Protein 3K6C (pdb70)

InterPro domains:
  IPR009078 Ferritin-like superfamily [SSF47240] (5-93)
  IPR030907 Encapsulin-associated ferritin-like [TIGR04535] (6-94)
  IPR054581 Encapsulated ferritin-like [PF22277] (6-89)

CATH classification: 6.10.140.1960

Structure (mmCIF, N/CA/C/O backbone):
data_3K6C
#
_entry.id   3K6C
#
_cell.length_a   48.417
_cell.length_b   134.551
_cell.length_c   78.458
_cell.angle_alpha   90.00
_cell.angle_beta   96.24
_cell.angle_gamma   90.00
#
_symmetry.space_group_name_H-M   'P 1 21 1'
#
loop_
_entity.id
_entity.type
_entity.pdbx_description
1 polymer 'Uncharacterized protein NE0167'
2 water water
#
loop_
_atom_site.group_PDB
_atom_site.id
_atom_site.type_symbol
_atom_site.label_atom_id
_atom_site.label_alt_id
_atom_site.label_comp_id
_atom_site.label_asym_id
_atom_site.label_entity_id
_atom_site.label_seq_id
_atom_site.pdbx_PDB_ins_code
_atom_site.Cartn_x
_atom_site.Cartn_y
_atom_site.Cartn_z
_atom_site.occupancy
_atom_site.B_iso_or_equiv
_atom_site.auth_seq_id
_atom_site.auth_comp_id
_atom_site.auth_asym_id
_atom_site.auth_atom_id
_atom_site.pdbx_PDB_model_num
ATOM 1 N N . ASP A 1 4 ? 16.417 70.685 25.530 1.00 13.74 4 ASP A N 1
ATOM 2 C CA . ASP A 1 4 ? 15.806 71.076 26.862 1.00 12.68 4 ASP A CA 1
ATOM 3 C C . ASP A 1 4 ? 15.968 70.011 27.971 1.00 11.86 4 ASP A C 1
ATOM 4 O O . ASP A 1 4 ? 15.577 70.239 29.134 1.00 11.96 4 ASP A O 1
ATOM 9 N N . GLY A 1 5 ? 16.525 68.848 27.611 1.00 9.89 5 GLY A N 1
ATOM 10 C CA . GLY A 1 5 ? 16.604 67.708 28.515 1.00 8.33 5 GLY A CA 1
ATOM 11 C C . GLY A 1 5 ? 15.320 66.879 28.597 1.00 7.70 5 GLY A C 1
ATOM 12 O O . GLY A 1 5 ? 15.301 65.809 29.231 1.00 6.78 5 GLY A O 1
ATOM 13 N N . TYR A 1 6 ? 14.241 67.346 27.959 1.00 6.77 6 TYR A N 1
ATOM 14 C CA . TYR A 1 6 ? 13.002 66.565 27.957 1.00 6.58 6 TYR A CA 1
ATOM 15 C C . TYR A 1 6 ? 13.097 65.500 26.885 1.00 6.06 6 TYR A C 1
ATOM 16 O O . TYR A 1 6 ? 13.043 65.807 25.678 1.00 6.30 6 TYR A O 1
ATOM 25 N N . PHE A 1 7 ? 13.288 64.257 27.294 1.00 4.83 7 PHE A N 1
ATOM 26 C CA . PHE A 1 7 ? 13.412 63.200 26.289 1.00 5.56 7 PHE A CA 1
ATOM 27 C C . PHE A 1 7 ? 12.088 62.549 25.898 1.00 5.43 7 PHE A C 1
ATOM 28 O O . PHE A 1 7 ? 12.012 61.875 24.868 1.00 5.71 7 PHE A O 1
ATOM 36 N N . GLU A 1 8 ? 11.072 62.699 26.753 1.00 5.00 8 GLU A N 1
ATOM 37 C CA . GLU A 1 8 ? 9.714 62.237 26.433 1.00 4.27 8 GLU A CA 1
ATOM 38 C C . GLU A 1 8 ? 8.819 63.500 26.304 1.00 3.86 8 GLU A C 1
ATOM 39 O O . GLU A 1 8 ? 9.068 64.499 26.996 1.00 2.60 8 GLU A O 1
ATOM 45 N N . PRO A 1 9 ? 7.763 63.445 25.460 1.00 3.45 9 PRO A N 1
ATOM 46 C CA . PRO A 1 9 ? 6.993 64.683 25.319 1.00 3.08 9 PRO A CA 1
ATOM 47 C C . PRO A 1 9 ? 6.423 65.075 26.691 1.00 3.31 9 PRO A C 1
ATOM 48 O O . PRO A 1 9 ? 6.027 64.194 27.461 1.00 4.04 9 PRO A O 1
ATOM 52 N N . THR A 1 10 ? 6.433 66.375 27.003 1.00 2.92 10 THR A N 1
ATOM 53 C CA . THR A 1 10 ? 6.046 66.884 28.340 1.00 2.79 10 THR A CA 1
ATOM 54 C C . THR A 1 10 ? 4.627 66.495 28.734 1.00 3.27 10 THR A C 1
ATOM 55 O O . THR A 1 10 ? 4.384 66.155 29.912 1.00 3.49 10 THR A O 1
ATOM 59 N N . GLN A 1 11 ? 3.724 66.522 27.753 1.00 2.14 11 GLN A N 1
ATOM 60 C CA . GLN A 1 11 ? 2.318 66.240 27.960 1.00 2.77 11 GLN A CA 1
ATOM 61 C C . GLN A 1 11 ? 2.070 64.783 28.386 1.00 3.20 11 GLN A C 1
ATOM 62 O O . GLN A 1 11 ? 0.953 64.471 28.810 1.00 3.67 11 GLN A O 1
ATOM 68 N N . GLU A 1 12 ? 3.108 63.926 28.306 1.00 2.00 12 GLU A N 1
ATOM 69 C CA . GLU A 1 12 ? 3.054 62.533 28.780 1.00 2.05 12 GLU A CA 1
ATOM 70 C C . GLU A 1 12 ? 3.711 62.326 30.137 1.00 2.00 12 GLU A C 1
ATOM 71 O O . GLU A 1 12 ? 3.838 61.178 30.589 1.00 2.00 12 GLU A O 1
ATOM 77 N N . LEU A 1 13 ? 4.171 63.402 30.776 1.00 2.00 13 LEU A N 1
ATOM 78 C CA . LEU A 1 13 ? 4.839 63.277 32.082 1.00 2.00 13 LEU A CA 1
ATOM 79 C C . LEU A 1 13 ? 4.045 64.096 33.085 1.00 2.00 13 LEU A C 1
ATOM 80 O O . LEU A 1 13 ? 3.634 65.202 32.747 1.00 2.00 13 LEU A O 1
ATOM 85 N N . SER A 1 14 ? 3.912 63.571 34.321 1.00 2.00 14 SER A N 1
ATOM 86 C CA . SER A 1 14 ? 3.190 64.183 35.423 1.00 2.00 14 SER A CA 1
ATOM 87 C C . SER A 1 14 ? 3.907 65.420 35.952 1.00 2.00 14 SER A C 1
ATOM 88 O O . SER A 1 14 ? 5.102 65.631 35.696 1.00 2.00 14 SER A O 1
ATOM 91 N N . ASP A 1 15 ? 3.178 66.224 36.706 1.00 2.00 15 ASP A N 1
ATOM 92 C CA . ASP A 1 15 ? 3.746 67.333 37.516 1.00 2.00 15 ASP A CA 1
ATOM 93 C C . ASP A 1 15 ? 4.952 66.980 38.404 1.00 2.00 15 ASP A C 1
ATOM 94 O O . ASP A 1 15 ? 5.953 67.689 38.432 1.00 2.00 15 ASP A O 1
ATOM 99 N N . GLU A 1 16 ? 4.876 65.860 39.090 1.00 2.00 16 GLU A N 1
ATOM 100 C CA . GLU A 1 16 ? 5.946 65.443 39.999 1.00 2.00 16 GLU A CA 1
ATOM 101 C C . GLU A 1 16 ? 7.228 64.946 39.268 1.00 2.00 16 GLU A C 1
ATOM 102 O O . GLU A 1 16 ? 8.337 65.210 39.739 1.00 2.00 16 GLU A O 1
ATOM 108 N N . THR A 1 17 ? 7.061 64.219 38.158 1.00 2.00 17 THR A N 1
ATOM 109 C CA . THR A 1 17 ? 8.154 63.944 37.253 1.00 2.00 17 THR A CA 1
ATOM 110 C C . THR A 1 17 ? 8.733 65.230 36.671 1.00 2.00 17 THR A C 1
ATOM 111 O O . THR A 1 17 ? 9.939 65.403 36.636 1.00 2.00 17 THR A O 1
ATOM 115 N N . ARG A 1 18 ? 7.882 66.133 36.221 1.00 2.00 18 ARG A N 1
ATOM 116 C CA . ARG A 1 18 ? 8.399 67.388 35.677 1.00 2.00 18 ARG A CA 1
ATOM 117 C C . ARG A 1 18 ? 9.168 68.253 36.712 1.00 2.00 18 ARG A C 1
ATOM 118 O O . ARG A 1 18 ? 10.197 68.800 36.405 1.00 2.00 18 ARG A O 1
ATOM 126 N N . ASP A 1 19 ? 8.674 68.351 37.931 1.00 2.00 19 ASP A N 1
ATOM 127 C CA . ASP A 1 19 ? 9.419 69.032 38.990 1.00 2.00 19 ASP A CA 1
ATOM 128 C C . ASP A 1 19 ? 10.759 68.346 39.310 1.00 2.00 19 ASP A C 1
ATOM 129 O O . ASP A 1 19 ? 11.758 69.024 39.452 1.00 2.00 19 ASP A O 1
ATOM 142 N N . HIS A 1 21 ? 12.462 66.682 37.235 1.00 2.00 21 HIS A N 1
ATOM 143 C CA . HIS A 1 21 ? 13.300 67.098 36.105 1.00 2.00 21 HIS A CA 1
ATOM 144 C C . HIS A 1 21 ? 13.869 68.539 36.254 1.00 2.00 21 HIS A C 1
ATOM 145 O O . HIS A 1 21 ? 15.049 68.753 36.043 1.00 2.00 21 HIS A O 1
ATOM 152 N N . ARG A 1 22 ? 13.026 69.503 36.646 1.00 2.00 22 ARG A N 1
ATOM 153 C CA . ARG A 1 22 ? 13.465 70.872 36.875 1.00 2.00 22 ARG A CA 1
ATOM 154 C C . ARG A 1 22 ? 14.630 70.959 37.858 1.00 2.00 22 ARG A C 1
ATOM 155 O O . ARG A 1 22 ? 15.560 71.742 37.661 1.00 2.00 22 ARG A O 1
ATOM 163 N N . ALA A 1 23 ? 14.553 70.110 38.880 1.00 2.00 23 ALA A N 1
ATOM 164 C CA . ALA A 1 23 ? 15.515 69.997 39.945 1.00 2.00 23 ALA A CA 1
ATOM 165 C C . ALA A 1 23 ? 16.834 69.360 39.492 1.00 2.00 23 ALA A C 1
ATOM 166 O O . ALA A 1 23 ? 17.881 69.922 39.728 1.00 2.00 23 ALA A O 1
ATOM 168 N N . ILE A 1 24 ? 16.757 68.166 38.909 1.00 2.00 24 ILE A N 1
ATOM 169 C CA . ILE A 1 24 ? 17.941 67.472 38.371 1.00 2.00 24 ILE A CA 1
ATOM 170 C C . ILE A 1 24 ? 18.728 68.373 37.416 1.00 2.00 24 ILE A C 1
ATOM 171 O O . ILE A 1 24 ? 19.923 68.575 37.620 1.00 2.00 24 ILE A O 1
ATOM 176 N N . ILE A 1 25 ? 18.047 68.928 36.407 1.00 2.00 25 ILE A N 1
ATOM 177 C CA . ILE A 1 25 ? 18.730 69.693 35.349 1.00 2.00 25 ILE A CA 1
ATOM 178 C C . ILE A 1 25 ? 19.316 70.958 35.941 1.00 2.00 25 ILE A C 1
ATOM 179 O O . ILE A 1 25 ? 20.452 71.311 35.639 1.00 2.00 25 ILE A O 1
ATOM 184 N N . SER A 1 26 ? 18.575 71.591 36.857 1.00 2.00 26 SER A N 1
ATOM 185 C CA . SER A 1 26 ? 19.115 72.743 37.582 1.00 2.00 26 SER A CA 1
ATOM 186 C C . SER A 1 26 ? 20.379 72.372 38.355 1.00 2.00 26 SER A C 1
ATOM 187 O O . SER A 1 26 ? 21.321 73.135 38.387 1.00 2.00 26 SER A O 1
ATOM 190 N N . LEU A 1 27 ? 20.395 71.186 38.945 1.00 2.00 27 LEU A N 1
ATOM 191 C CA . LEU A 1 27 ? 21.542 70.725 39.702 1.00 2.00 27 LEU A CA 1
ATOM 192 C C . LEU A 1 27 ? 22.709 70.475 38.761 1.00 2.00 27 LEU A C 1
ATOM 193 O O . LEU A 1 27 ? 23.815 70.879 39.031 1.00 2.00 27 LEU A O 1
ATOM 198 N N . ARG A 1 28 ? 22.410 69.848 37.622 1.00 2.00 28 ARG A N 1
ATOM 199 C CA . ARG A 1 28 ? 23.383 69.569 36.594 1.00 2.00 28 ARG A CA 1
ATOM 200 C C . ARG A 1 28 ? 24.038 70.852 36.056 1.00 2.00 28 ARG A C 1
ATOM 201 O O . ARG A 1 28 ? 25.254 70.936 35.879 1.00 2.00 28 ARG A O 1
ATOM 209 N N . GLU A 1 29 ? 23.223 71.862 35.816 1.00 2.00 29 GLU A N 1
ATOM 210 C CA . GLU A 1 29 ? 23.740 73.130 35.336 1.00 2.00 29 GLU A CA 1
ATOM 211 C C . GLU A 1 29 ? 24.595 73.823 36.411 1.00 2.00 29 GLU A C 1
ATOM 212 O O . GLU A 1 29 ? 25.588 74.478 36.064 1.00 2.00 29 GLU A O 1
ATOM 218 N N . GLU A 1 30 ? 24.188 73.713 37.687 1.00 2.00 30 GLU A N 1
ATOM 219 C CA . GLU A 1 30 ? 24.988 74.262 38.782 1.00 2.00 30 GLU A CA 1
ATOM 220 C C . GLU A 1 30 ? 26.369 73.587 38.894 1.00 2.00 30 GLU A C 1
ATOM 221 O O . GLU A 1 30 ? 27.364 74.267 39.013 1.00 2.00 30 GLU A O 1
ATOM 227 N N . LEU A 1 31 ? 26.401 72.253 38.851 1.00 2.00 31 LEU A N 1
ATOM 228 C CA . LEU A 1 31 ? 27.655 71.521 38.906 1.00 2.00 31 LEU A CA 1
ATOM 229 C C . LEU A 1 31 ? 28.521 71.889 37.710 1.00 2.00 31 LEU A C 1
ATOM 230 O O . LEU A 1 31 ? 29.751 71.961 37.817 1.00 2.00 31 LEU A O 1
ATOM 235 N N . GLU A 1 32 ? 27.886 72.116 36.564 1.00 2.00 32 GLU A N 1
ATOM 236 C CA . GLU A 1 32 ? 28.645 72.472 35.357 1.00 2.00 32 GLU A CA 1
ATOM 237 C C . GLU A 1 32 ? 29.333 73.817 35.585 1.00 2.00 32 GLU A C 1
ATOM 238 O O . GLU A 1 32 ? 30.513 73.987 35.263 1.00 2.00 32 GLU A O 1
ATOM 244 N N . ALA A 1 33 ? 28.582 74.758 36.118 1.00 2.00 33 ALA A N 1
ATOM 245 C CA . ALA A 1 33 ? 29.088 76.090 36.538 1.00 2.00 33 ALA A CA 1
ATOM 246 C C . ALA A 1 33 ? 30.293 75.979 37.462 1.00 2.00 33 ALA A C 1
ATOM 247 O O . ALA A 1 33 ? 31.259 76.671 37.279 1.00 2.00 33 ALA A O 1
ATOM 249 N N . VAL A 1 34 ? 30.223 75.092 38.450 1.00 2.00 34 VAL A N 1
ATOM 250 C CA . VAL A 1 34 ? 31.333 74.866 39.356 1.00 2.00 34 VAL A CA 1
ATOM 251 C C . VAL A 1 34 ? 32.574 74.383 38.619 1.00 2.00 34 VAL A C 1
ATOM 252 O O . VAL A 1 34 ? 33.664 74.950 38.766 1.00 2.00 34 VAL A O 1
ATOM 256 N N . ASP A 1 35 ? 32.383 73.359 37.793 1.00 2.00 35 ASP A N 1
ATOM 257 C CA . ASP A 1 35 ? 33.445 72.832 36.962 1.00 2.00 35 ASP A CA 1
ATOM 258 C C . ASP A 1 35 ? 34.067 73.921 36.040 1.00 2.00 35 ASP A C 1
ATOM 259 O O . ASP A 1 35 ? 35.298 74.050 35.931 1.00 2.00 35 ASP A O 1
ATOM 264 N N . LEU A 1 36 ? 33.215 74.666 35.351 1.00 2.00 36 LEU A N 1
ATOM 265 C CA . LEU A 1 36 ? 33.716 75.576 34.331 1.00 2.00 36 LEU A CA 1
ATOM 266 C C . LEU A 1 36 ? 34.429 76.738 35.036 1.00 2.00 36 LEU A C 1
ATOM 267 O O . LEU A 1 36 ? 35.436 77.232 34.556 1.00 2.00 36 LEU A O 1
ATOM 272 N N . TYR A 1 37 ? 33.890 77.137 36.190 1.00 2.00 37 TYR A N 1
ATOM 273 C CA . TYR A 1 37 ? 34.458 78.218 36.986 1.00 2.00 37 TYR A CA 1
ATOM 274 C C . TYR A 1 37 ? 35.806 77.794 37.523 1.00 2.00 37 TYR A C 1
ATOM 275 O O . TYR A 1 37 ? 36.756 78.530 37.429 1.00 2.00 37 TYR A O 1
ATOM 284 N N . ASN A 1 38 ? 35.884 76.574 38.032 1.00 2.00 38 ASN A N 1
ATOM 285 C CA . ASN A 1 38 ? 37.147 76.010 38.461 1.00 2.00 38 ASN A CA 1
ATOM 286 C C . ASN A 1 38 ? 38.190 76.009 37.337 1.00 2.00 38 ASN A C 1
ATOM 287 O O . ASN A 1 38 ? 39.345 76.362 37.554 1.00 2.00 38 ASN A O 1
ATOM 292 N N . GLN A 1 39 ? 37.778 75.648 36.123 1.00 2.00 39 GLN A N 1
ATOM 293 C CA . GLN A 1 39 ? 38.745 75.575 35.010 1.00 2.00 39 GLN A CA 1
ATOM 294 C C . GLN A 1 39 ? 39.235 76.978 34.703 1.00 2.00 39 GLN A C 1
ATOM 295 O O . GLN A 1 39 ? 40.447 77.211 34.557 1.00 2.00 39 GLN A O 1
ATOM 301 N N . ARG A 1 40 ? 38.281 77.903 34.634 1.00 2.00 40 ARG A N 1
ATOM 302 C CA . ARG A 1 40 ? 38.616 79.298 34.369 1.00 2.00 40 ARG A CA 1
ATOM 303 C C . ARG A 1 40 ? 39.493 79.935 35.463 1.00 2.00 40 ARG A C 1
ATOM 304 O O . ARG A 1 40 ? 40.330 80.759 35.159 1.00 2.00 40 ARG A O 1
ATOM 312 N N . VAL A 1 41 ? 39.320 79.505 36.713 1.00 2.00 41 VAL A N 1
ATOM 313 C CA . VAL A 1 41 ? 40.078 80.060 37.834 1.00 2.00 41 VAL A CA 1
ATOM 314 C C . VAL A 1 41 ? 41.540 79.637 37.646 1.00 2.00 41 VAL A C 1
ATOM 315 O O . VAL A 1 41 ? 42.480 80.440 37.726 1.00 2.00 41 VAL A O 1
ATOM 319 N N . ASN A 1 42 ? 41.698 78.360 37.355 1.00 2.00 42 ASN A N 1
ATOM 320 C CA . ASN A 1 42 ? 42.994 77.764 37.113 1.00 2.00 42 ASN A CA 1
ATOM 321 C C . ASN A 1 42 ? 43.714 78.413 35.938 1.00 2.00 42 ASN A C 1
ATOM 322 O O . ASN A 1 42 ? 44.957 78.524 35.928 1.00 2.00 42 ASN A O 1
ATOM 327 N N . ALA A 1 43 ? 42.955 78.750 34.896 1.00 2.00 43 ALA A N 1
ATOM 328 C CA . ALA A 1 43 ? 43.558 79.279 33.669 1.00 2.00 43 ALA A CA 1
ATOM 329 C C . ALA A 1 43 ? 43.641 80.819 33.660 1.00 2.00 43 ALA A C 1
ATOM 330 O O . ALA A 1 43 ? 44.278 81.396 32.791 1.00 2.18 43 ALA A O 1
ATOM 332 N N . CYS A 1 44 ? 43.039 81.471 34.647 1.00 3.05 44 CYS A N 1
ATOM 333 C CA . CYS A 1 44 ? 42.850 82.936 34.630 1.00 4.45 44 CYS A CA 1
ATOM 334 C C . CYS A 1 44 ? 44.155 83.638 34.940 1.00 5.61 44 CYS A C 1
ATOM 335 O O . CYS A 1 44 ? 44.979 83.066 35.662 1.00 6.09 44 CYS A O 1
ATOM 338 N N . LYS A 1 45 ? 44.324 84.871 34.432 1.00 5.82 45 LYS A N 1
ATOM 339 C CA . LYS A 1 45 ? 45.535 85.664 34.662 1.00 6.05 45 LYS A CA 1
ATOM 340 C C . LYS A 1 45 ? 45.227 86.917 35.507 1.00 6.38 45 LYS A C 1
ATOM 341 O O . LYS A 1 45 ? 45.864 87.137 36.544 1.00 5.93 45 LYS A O 1
ATOM 347 N N . ASP A 1 46 ? 44.241 87.707 35.091 1.00 6.44 46 ASP A N 1
ATOM 348 C CA . ASP A 1 46 ? 43.775 88.831 35.910 1.00 6.71 46 ASP A CA 1
ATOM 349 C C . ASP A 1 46 ? 43.292 88.365 37.297 1.00 6.64 46 ASP A C 1
ATOM 350 O O . ASP A 1 46 ? 42.407 87.496 37.405 1.00 7.62 46 ASP A O 1
ATOM 355 N N . LYS A 1 47 ? 43.878 88.956 38.334 1.00 6.43 47 LYS A N 1
ATOM 356 C CA . LYS A 1 47 ? 43.678 88.574 39.743 1.00 6.41 47 LYS A CA 1
ATOM 357 C C . LYS A 1 47 ? 42.281 88.919 40.278 1.00 5.39 47 LYS A C 1
ATOM 358 O O . LYS A 1 47 ? 41.721 88.190 41.109 1.00 5.27 47 LYS A O 1
ATOM 364 N N . GLU A 1 48 ? 41.720 90.023 39.787 1.00 4.28 48 GLU A N 1
ATOM 365 C CA . GLU A 1 48 ? 40.383 90.480 40.183 1.00 2.76 48 GLU A CA 1
ATOM 366 C C . GLU A 1 48 ? 39.316 89.604 39.543 1.00 2.42 48 GLU A C 1
ATOM 367 O O . GLU A 1 48 ? 38.433 89.079 40.237 1.00 3.29 48 GLU A O 1
ATOM 373 N N . LEU A 1 49 ? 39.390 89.433 38.221 1.00 2.00 49 LEU A N 1
ATOM 374 C CA . LEU A 1 49 ? 38.550 88.486 37.538 1.00 2.00 49 LEU A CA 1
ATOM 375 C C . LEU A 1 49 ? 38.592 87.169 38.299 1.00 2.00 49 LEU A C 1
ATOM 376 O O . LEU A 1 49 ? 37.561 86.579 38.620 1.00 2.00 49 LEU A O 1
ATOM 381 N N . LYS A 1 50 ? 39.798 86.695 38.567 1.00 2.00 50 LYS A N 1
ATOM 382 C CA . LYS A 1 50 ? 39.962 85.395 39.201 1.00 2.00 50 LYS A CA 1
ATOM 383 C C . LYS A 1 50 ? 39.135 85.330 40.477 1.00 2.00 50 LYS A C 1
ATOM 384 O O . LYS A 1 50 ? 38.435 84.350 40.715 1.00 2.00 50 LYS A O 1
ATOM 390 N N . ALA A 1 51 ? 39.224 86.381 41.301 1.00 2.00 51 ALA A N 1
ATOM 391 C CA . ALA A 1 51 ? 38.451 86.456 42.541 1.00 2.00 51 ALA A CA 1
ATOM 392 C C . ALA A 1 51 ? 36.945 86.396 42.295 1.00 2.00 51 ALA A C 1
ATOM 393 O O . ALA A 1 51 ? 36.215 85.741 43.054 1.00 2.00 51 ALA A O 1
ATOM 395 N N . ILE A 1 52 ? 36.469 87.054 41.240 1.00 2.00 52 ILE A N 1
ATOM 396 C CA . ILE A 1 52 ? 35.053 86.926 40.842 1.00 2.00 52 ILE A CA 1
ATOM 397 C C . ILE A 1 52 ? 34.662 85.462 40.496 1.00 2.00 52 ILE A C 1
ATOM 398 O O . ILE A 1 52 ? 33.699 84.908 41.039 1.00 2.00 52 ILE A O 1
ATOM 403 N N . LEU A 1 53 ? 35.430 84.840 39.619 1.00 2.00 53 LEU A N 1
ATOM 404 C CA . LEU A 1 53 ? 35.091 83.500 39.155 1.00 2.00 53 LEU A CA 1
ATOM 405 C C . LEU A 1 53 ? 34.995 82.465 40.285 1.00 2.00 53 LEU A C 1
ATOM 406 O O . LEU A 1 53 ? 34.060 81.655 40.315 1.00 2.00 53 LEU A O 1
ATOM 411 N N . ALA A 1 54 ? 35.945 82.537 41.211 1.00 2.00 54 ALA A N 1
ATOM 412 C CA . ALA A 1 54 ? 35.997 81.729 42.440 1.00 2.00 54 ALA A CA 1
ATOM 413 C C . ALA A 1 54 ? 34.873 82.021 43.434 1.00 2.00 54 ALA A C 1
ATOM 414 O O . ALA A 1 54 ? 34.326 81.084 44.053 1.00 2.00 54 ALA A O 1
ATOM 416 N N . HIS A 1 55 ? 34.560 83.316 43.606 1.00 2.00 55 HIS A N 1
ATOM 417 C CA . HIS A 1 55 ? 33.345 83.743 44.347 1.00 2.00 55 HIS A CA 1
ATOM 418 C C . HIS A 1 55 ? 32.075 83.122 43.754 1.00 2.00 55 HIS A C 1
ATOM 419 O O . HIS A 1 55 ? 31.280 82.547 44.488 1.00 2.00 55 HIS A O 1
ATOM 426 N N . ASN A 1 56 ? 31.887 83.217 42.442 1.00 2.00 56 ASN A N 1
ATOM 427 C CA . ASN A 1 56 ? 30.701 82.646 41.816 1.00 2.00 56 ASN A CA 1
ATOM 428 C C . ASN A 1 56 ? 30.651 81.120 41.932 1.00 2.00 56 ASN A C 1
ATOM 429 O O . ASN A 1 56 ? 29.609 80.564 42.334 1.00 2.00 56 ASN A O 1
ATOM 434 N N . ARG A 1 57 ? 31.769 80.455 41.587 1.00 2.00 57 ARG A N 1
ATOM 435 C CA . ARG A 1 57 ? 31.946 78.991 41.777 1.00 2.00 57 ARG A CA 1
ATOM 436 C C . ARG A 1 57 ? 31.532 78.498 43.165 1.00 2.00 57 ARG A C 1
ATOM 437 O O . ARG A 1 57 ? 30.847 77.483 43.305 1.00 2.00 57 ARG A O 1
ATOM 445 N N . ASP A 1 58 ? 31.935 79.228 44.198 1.00 2.00 58 ASP A N 1
ATOM 446 C CA . ASP A 1 58 ? 31.573 78.823 45.553 1.00 2.00 58 ASP A CA 1
ATOM 447 C C . ASP A 1 58 ? 30.107 79.096 45.878 1.00 2.00 58 ASP A C 1
ATOM 448 O O . ASP A 1 58 ? 29.503 78.352 46.621 1.00 2.00 58 ASP A O 1
ATOM 453 N N . GLU A 1 59 ? 29.503 80.107 45.265 1.00 2.00 59 GLU A N 1
ATOM 454 C CA . GLU A 1 59 ? 28.040 80.277 45.390 1.00 2.00 59 GLU A CA 1
ATOM 455 C C . GLU A 1 59 ? 27.253 79.178 44.676 1.00 2.00 59 GLU A C 1
ATOM 456 O O . GLU A 1 59 ? 26.188 78.788 45.146 1.00 2.00 59 GLU A O 1
ATOM 462 N N . GLU A 1 60 ? 27.754 78.703 43.530 1.00 2.00 60 GLU A N 1
ATOM 463 C CA . GLU A 1 60 ? 26.992 77.718 42.743 1.00 2.00 60 GLU A CA 1
ATOM 464 C C . GLU A 1 60 ? 26.944 76.411 43.555 1.00 2.00 60 GLU A C 1
ATOM 465 O O . GLU A 1 60 ? 25.950 75.698 43.569 1.00 2.00 60 GLU A O 1
ATOM 471 N N . LYS A 1 61 ? 28.017 76.154 44.295 1.00 2.00 61 LYS A N 1
ATOM 472 C CA . LYS A 1 61 ? 28.051 75.084 45.308 1.00 2.00 61 LYS A CA 1
ATOM 473 C C . LYS A 1 61 ? 26.872 75.086 46.251 1.00 2.00 61 LYS A C 1
ATOM 474 O O . LYS A 1 61 ? 26.368 74.021 46.614 1.00 2.00 61 LYS A O 1
ATOM 480 N N . GLU A 1 62 ? 26.424 76.288 46.623 1.00 2.00 62 GLU A N 1
ATOM 481 C CA . GLU A 1 62 ? 25.274 76.487 47.492 1.00 2.00 62 GLU A CA 1
ATOM 482 C C . GLU A 1 62 ? 23.994 76.121 46.771 1.00 2.00 62 GLU A C 1
ATOM 483 O O . GLU A 1 62 ? 23.080 75.533 47.342 1.00 2.68 62 GLU A O 1
ATOM 489 N N . HIS A 1 63 ? 23.896 76.505 45.520 1.00 2.00 63 HIS A N 1
ATOM 490 C CA . HIS A 1 63 ? 22.708 76.189 44.755 1.00 2.00 63 HIS A CA 1
ATOM 491 C C . HIS A 1 63 ? 22.536 74.663 44.585 1.00 2.00 63 HIS A C 1
ATOM 492 O O . HIS A 1 63 ? 21.422 74.116 44.714 1.00 2.00 63 HIS A O 1
ATOM 499 N N . ALA A 1 64 ? 23.651 74.009 44.268 1.00 2.00 64 ALA A N 1
ATOM 500 C CA . ALA A 1 64 ? 23.721 72.560 44.129 1.00 2.00 64 ALA A CA 1
ATOM 501 C C . ALA A 1 64 ? 23.255 71.874 45.414 1.00 2.00 64 ALA A C 1
ATOM 502 O O . ALA A 1 64 ? 22.353 71.029 45.371 1.00 2.00 64 ALA A O 1
ATOM 504 N N . ALA A 1 65 ? 23.855 72.255 46.546 1.00 2.00 65 ALA A N 1
ATOM 505 C CA . ALA A 1 65 ? 23.505 71.676 47.846 1.00 2.00 65 ALA A CA 1
ATOM 506 C C . ALA A 1 65 ? 22.004 71.734 48.087 1.00 2.05 65 ALA A C 1
ATOM 507 O O . ALA A 1 65 ? 21.414 70.753 48.557 1.00 2.88 65 ALA A O 1
ATOM 517 N N . LEU A 1 67 ? 19.463 72.171 45.836 1.00 2.00 67 LEU A N 1
ATOM 518 C CA . LEU A 1 67 ? 18.715 71.351 44.876 1.00 2.00 67 LEU A CA 1
ATOM 519 C C . LEU A 1 67 ? 18.794 69.866 45.223 1.00 2.00 67 LEU A C 1
ATOM 520 O O . LEU A 1 67 ? 17.787 69.167 45.187 1.00 2.00 67 LEU A O 1
ATOM 525 N N . LEU A 1 68 ? 19.996 69.410 45.581 1.00 2.00 68 LEU A N 1
ATOM 526 C CA . LEU A 1 68 ? 20.246 68.035 45.998 1.00 2.00 68 LEU A CA 1
ATOM 527 C C . LEU A 1 68 ? 19.377 67.658 47.181 1.00 2.00 68 LEU A C 1
ATOM 528 O O . LEU A 1 68 ? 18.746 66.582 47.186 1.00 2.00 68 LEU A O 1
ATOM 533 N N . GLU A 1 69 ? 19.311 68.546 48.172 1.00 2.00 69 GLU A N 1
ATOM 534 C CA . GLU A 1 69 ? 18.539 68.254 49.379 1.00 2.00 69 GLU A CA 1
ATOM 535 C C . GLU A 1 69 ? 17.050 68.132 49.065 1.00 2.00 69 GLU A C 1
ATOM 536 O O . GLU A 1 69 ? 16.381 67.268 49.637 1.00 2.00 69 GLU A O 1
ATOM 542 N N . TRP A 1 70 ? 16.538 68.997 48.182 1.00 2.00 70 TRP A N 1
ATOM 543 C CA . TRP A 1 70 ? 15.148 68.887 47.767 1.00 2.00 70 TRP A CA 1
ATOM 544 C C . TRP A 1 70 ? 14.922 67.542 47.048 1.00 2.00 70 TRP A C 1
ATOM 545 O O . TRP A 1 70 ? 13.906 66.874 47.284 1.00 2.00 70 TRP A O 1
ATOM 556 N N . ILE A 1 71 ? 15.846 67.155 46.158 1.00 2.00 71 ILE A N 1
ATOM 557 C CA . ILE A 1 71 ? 15.737 65.846 45.505 1.00 2.00 71 ILE A CA 1
ATOM 558 C C . ILE A 1 71 ? 15.675 64.791 46.613 1.00 2.00 71 ILE A C 1
ATOM 559 O O . ILE A 1 71 ? 14.768 63.941 46.644 1.00 2.79 71 ILE A O 1
ATOM 564 N N . ARG A 1 72 ? 16.604 64.878 47.551 1.00 2.00 72 ARG A N 1
ATOM 565 C CA . ARG A 1 72 ? 16.694 63.890 48.611 1.00 2.00 72 ARG A CA 1
ATOM 566 C C . ARG A 1 72 ? 15.351 63.719 49.347 1.00 2.32 72 ARG A C 1
ATOM 567 O O . ARG A 1 72 ? 14.930 62.588 49.615 1.00 2.87 72 ARG A O 1
ATOM 575 N N . ARG A 1 73 ? 14.683 64.832 49.660 1.00 2.76 73 ARG A N 1
ATOM 576 C CA . ARG A 1 73 ? 13.485 64.777 50.489 1.00 3.58 73 ARG A CA 1
ATOM 577 C C . ARG A 1 73 ? 12.269 64.158 49.821 1.00 3.47 73 ARG A C 1
ATOM 578 O O . ARG A 1 73 ? 11.320 63.805 50.486 1.00 3.78 73 ARG A O 1
ATOM 586 N N . CYS A 1 74 ? 12.288 63.969 48.512 1.00 4.40 74 CYS A N 1
ATOM 587 C CA . CYS A 1 74 ? 11.167 63.241 47.906 1.00 4.44 74 CYS A CA 1
ATOM 588 C C . CYS A 1 74 ? 11.649 62.060 47.062 1.00 4.14 74 CYS A C 1
ATOM 589 O O . CYS A 1 74 ? 10.989 61.659 46.117 1.00 6.30 74 CYS A O 1
ATOM 592 N N . ASP A 1 75 ? 12.820 61.519 47.390 1.00 3.22 75 ASP A N 1
ATOM 593 C CA . ASP A 1 75 ? 13.392 60.421 46.630 1.00 2.00 75 ASP A CA 1
ATOM 594 C C . ASP A 1 75 ? 14.010 59.495 47.629 1.00 2.00 75 ASP A C 1
ATOM 595 O O . ASP A 1 75 ? 15.193 59.633 47.929 1.00 2.00 75 ASP A O 1
ATOM 600 N N . PRO A 1 76 ? 13.211 58.571 48.190 1.00 2.00 76 PRO A N 1
ATOM 601 C CA . PRO A 1 76 ? 13.804 57.742 49.250 1.00 2.00 76 PRO A CA 1
ATOM 602 C C . PRO A 1 76 ? 14.977 56.874 48.775 1.00 2.00 76 PRO A C 1
ATOM 603 O O . PRO A 1 76 ? 15.869 56.593 49.566 1.00 2.00 76 PRO A O 1
ATOM 607 N N . ALA A 1 77 ? 14.978 56.455 47.514 1.00 2.00 77 ALA A N 1
ATOM 608 C CA . ALA A 1 77 ? 16.126 55.709 46.979 1.00 2.00 77 ALA A CA 1
ATOM 609 C C . ALA A 1 77 ? 17.378 56.562 46.911 1.00 2.00 77 ALA A C 1
ATOM 610 O O . ALA A 1 77 ? 18.478 56.063 47.194 1.00 2.00 77 ALA A O 1
ATOM 612 N N . PHE A 1 78 ? 17.235 57.833 46.528 1.00 2.00 78 PHE A N 1
ATOM 613 C CA . PHE A 1 78 ? 18.419 58.709 46.540 1.00 2.00 78 PHE A CA 1
ATOM 614 C C . PHE A 1 78 ? 18.837 58.912 47.975 1.00 2.00 78 PHE A C 1
ATOM 615 O O . PHE A 1 78 ? 20.018 58.915 48.296 1.00 2.00 78 PHE A O 1
ATOM 623 N N . ASP A 1 79 ? 17.853 59.083 48.837 1.00 2.00 79 ASP A N 1
ATOM 624 C CA . ASP A 1 79 ? 18.138 59.261 50.266 1.00 2.00 79 ASP A CA 1
ATOM 625 C C . ASP A 1 79 ? 18.968 58.114 50.860 1.00 2.00 79 ASP A C 1
ATOM 626 O O . ASP A 1 79 ? 19.947 58.375 51.571 1.00 2.00 79 ASP A O 1
ATOM 631 N N . LYS A 1 80 ? 18.593 56.861 50.585 1.00 2.00 80 LYS A N 1
ATOM 632 C CA . LYS A 1 80 ? 19.328 55.707 51.133 1.00 2.57 80 LYS A CA 1
ATOM 633 C C . LYS A 1 80 ? 20.823 55.718 50.774 1.00 2.00 80 LYS A C 1
ATOM 634 O O . LYS A 1 80 ? 21.693 55.379 51.621 1.00 2.00 80 LYS A O 1
ATOM 640 N N . GLU A 1 81 ? 21.104 56.142 49.548 1.00 2.00 81 GLU A N 1
ATOM 641 C CA . GLU A 1 81 ? 22.445 56.184 49.013 1.00 2.00 81 GLU A CA 1
ATOM 642 C C . GLU A 1 81 ? 23.294 57.320 49.596 1.00 2.23 81 GLU A C 1
ATOM 643 O O . GLU A 1 81 ? 24.451 57.108 49.966 1.00 2.31 81 GLU A O 1
ATOM 649 N N . LEU A 1 82 ? 22.746 58.530 49.658 1.00 2.43 82 LEU A N 1
ATOM 650 C CA . LEU A 1 82 ? 23.462 59.634 50.271 1.00 2.00 82 LEU A CA 1
ATOM 651 C C . LEU A 1 82 ? 23.762 59.354 51.737 1.00 2.40 82 LEU A C 1
ATOM 652 O O . LEU A 1 82 ? 24.871 59.663 52.201 1.00 2.00 82 LEU A O 1
ATOM 657 N N . LYS A 1 83 ? 22.812 58.753 52.462 1.00 2.92 83 LYS A N 1
ATOM 658 C CA . LYS A 1 83 ? 23.109 58.366 53.841 1.00 3.55 83 LYS A CA 1
ATOM 659 C C . LYS A 1 83 ? 24.189 57.296 53.916 1.00 3.68 83 LYS A C 1
ATOM 660 O O . LYS A 1 83 ? 24.953 57.275 54.876 1.00 4.03 83 LYS A O 1
ATOM 666 N N . ASP A 1 84 ? 24.301 56.452 52.886 1.00 3.91 84 ASP A N 1
ATOM 667 C CA . ASP A 1 84 ? 25.371 55.436 52.850 1.00 3.47 84 ASP A CA 1
ATOM 668 C C . ASP A 1 84 ? 26.746 55.996 52.622 1.00 2.79 84 ASP A C 1
ATOM 669 O O . ASP A 1 84 ? 27.693 55.440 53.130 1.00 2.74 84 ASP A O 1
ATOM 674 N N . TYR A 1 85 ? 26.881 57.062 51.825 1.00 2.51 85 TYR A N 1
ATOM 675 C CA . TYR A 1 85 ? 28.220 57.553 51.486 1.00 2.00 85 TYR A CA 1
ATOM 676 C C . TYR A 1 85 ? 28.584 58.921 52.007 1.00 2.00 85 TYR A C 1
ATOM 677 O O . TYR A 1 85 ? 29.741 59.176 52.238 1.00 3.90 85 TYR A O 1
ATOM 686 N N . LEU A 1 86 ? 27.637 59.819 52.184 1.00 2.00 86 LEU A N 1
ATOM 687 C CA . LEU A 1 86 ? 27.996 61.177 52.543 1.00 2.00 86 LEU A CA 1
ATOM 688 C C . LEU A 1 86 ? 28.599 61.276 53.941 1.00 2.00 86 LEU A C 1
ATOM 689 O O . LEU A 1 86 ? 28.078 60.695 54.889 1.00 2.00 86 LEU A O 1
ATOM 694 N N . PHE A 1 87 ? 29.699 62.017 54.051 1.00 2.00 87 PHE A N 1
ATOM 695 C CA . PHE A 1 87 ? 30.348 62.316 55.320 1.00 2.72 87 PHE A CA 1
ATOM 696 C C . PHE A 1 87 ? 31.037 61.065 55.898 1.00 2.78 87 PHE A C 1
ATOM 697 O O . PHE A 1 87 ? 31.063 60.884 57.060 1.00 2.00 87 PHE A O 1
ATOM 705 N N . THR A 1 88 ? 31.580 60.202 55.044 1.00 3.78 88 THR A N 1
ATOM 706 C CA . THR A 1 88 ? 32.257 58.998 55.531 1.00 4.40 88 THR A CA 1
ATOM 707 C C . THR A 1 88 ? 33.787 59.158 55.534 1.00 5.72 88 THR A C 1
ATOM 708 O O . THR A 1 88 ? 34.318 60.157 55.044 1.00 5.81 88 THR A O 1
ATOM 712 N N . ASN A 1 89 ? 34.495 58.204 56.132 1.00 7.11 89 ASN A N 1
ATOM 713 C CA . ASN A 1 89 ? 35.966 58.192 56.030 0.50 8.34 89 ASN A CA 1
ATOM 714 C C . ASN A 1 89 ? 36.527 56.983 55.275 1.00 9.22 89 ASN A C 1
ATOM 715 O O . ASN A 1 89 ? 37.709 56.939 54.959 1.00 9.76 89 ASN A O 1
ATOM 720 N N . LYS A 1 90 ? 35.666 56.009 54.991 1.00 10.44 90 LYS A N 1
ATOM 721 C CA . LYS A 1 90 ? 36.091 54.712 54.465 1.00 11.61 90 LYS A CA 1
ATOM 722 C C . LYS A 1 90 ? 36.227 54.698 52.933 1.00 12.35 90 LYS A C 1
ATOM 723 O O . LYS A 1 90 ? 35.720 55.598 52.263 1.00 11.89 90 LYS A O 1
ATOM 729 N N . PRO A 1 91 ? 36.900 53.670 52.377 1.00 13.39 91 PRO A N 1
ATOM 730 C CA . PRO A 1 91 ? 37.106 53.693 50.950 1.00 14.43 91 PRO A CA 1
ATOM 731 C C . PRO A 1 91 ? 35.761 53.604 50.249 1.00 15.97 91 PRO A C 1
ATOM 732 O O . PRO A 1 91 ? 35.010 52.648 50.460 1.00 16.03 91 PRO A O 1
ATOM 736 N N . ILE A 1 92 ? 35.452 54.628 49.460 1.00 17.91 92 ILE A N 1
ATOM 737 C CA . ILE A 1 92 ? 34.175 54.734 48.753 1.00 19.79 92 ILE A CA 1
ATOM 738 C C . ILE A 1 92 ? 33.950 53.500 47.892 1.00 22.24 92 ILE A C 1
ATOM 739 O O . ILE A 1 92 ? 32.950 52.806 48.058 1.00 20.87 92 ILE A O 1
ATOM 744 N N . ALA A 1 93 ? 34.889 53.244 46.980 1.00 26.00 93 ALA A N 1
ATOM 745 C CA . ALA A 1 93 ? 34.957 51.980 46.263 1.00 30.58 93 ALA A CA 1
ATOM 746 C C . ALA A 1 93 ? 36.232 51.211 46.613 1.00 34.19 93 ALA A C 1
ATOM 747 O O . ALA A 1 93 ? 36.159 50.066 47.060 1.00 34.83 93 ALA A O 1
ATOM 749 N N . HIS A 1 94 ? 37.385 51.860 46.399 1.00 41.85 94 HIS A N 1
ATOM 750 C CA . HIS A 1 94 ? 38.757 51.285 46.527 1.00 45.19 94 HIS A CA 1
ATOM 751 C C . HIS A 1 94 ? 39.010 49.924 45.826 1.00 46.24 94 HIS A C 1
ATOM 752 O O . HIS A 1 94 ? 38.163 49.391 45.095 1.00 47.53 94 HIS A O 1
ATOM 759 N N . ASP B 1 4 ? 34.046 67.251 25.378 1.00 16.27 4 ASP B N 1
ATOM 760 C CA . ASP B 1 4 ? 32.964 68.023 26.076 1.00 16.29 4 ASP B CA 1
ATOM 761 C C . ASP B 1 4 ? 33.260 68.259 27.565 1.00 15.23 4 ASP B C 1
ATOM 762 O O . ASP B 1 4 ? 33.906 67.433 28.227 1.00 14.92 4 ASP B O 1
ATOM 767 N N . GLY B 1 5 ? 32.796 69.400 28.084 1.00 13.48 5 GLY B N 1
ATOM 768 C CA . GLY B 1 5 ? 33.165 69.817 29.426 1.00 10.94 5 GLY B CA 1
ATOM 769 C C . GLY B 1 5 ? 34.471 70.602 29.566 1.00 9.84 5 GLY B C 1
ATOM 770 O O . GLY B 1 5 ? 34.627 71.401 30.530 1.00 8.41 5 GLY B O 1
ATOM 771 N N . TYR B 1 6 ? 35.413 70.399 28.632 1.00 8.45 6 TYR B N 1
ATOM 772 C CA . TYR B 1 6 ? 36.656 71.166 28.710 1.00 7.77 6 TYR B CA 1
ATOM 773 C C . TYR B 1 6 ? 36.488 72.522 28.062 1.00 7.12 6 TYR B C 1
ATOM 774 O O . TYR B 1 6 ? 36.418 72.620 26.837 1.00 6.86 6 TYR B O 1
ATOM 783 N N . PHE B 1 7 ? 36.401 73.578 28.870 1.00 6.51 7 PHE B N 1
ATOM 784 C CA . PHE B 1 7 ? 36.303 74.907 28.252 1.00 6.05 7 PHE B CA 1
ATOM 785 C C . PHE B 1 7 ? 37.633 75.632 28.204 1.00 5.27 7 PHE B C 1
ATOM 786 O O . PHE B 1 7 ? 37.755 76.674 27.556 1.00 5.66 7 PHE B O 1
ATOM 794 N N . GLU B 1 8 ? 38.620 75.096 28.908 1.00 3.77 8 GLU B N 1
ATOM 795 C CA . GLU B 1 8 ? 39.981 75.572 28.759 1.00 3.56 8 GLU B CA 1
ATOM 796 C C . GLU B 1 8 ? 40.842 74.405 28.304 1.00 3.55 8 GLU B C 1
ATOM 797 O O . GLU B 1 8 ? 40.596 73.232 28.706 1.00 3.05 8 GLU B O 1
ATOM 803 N N . PRO B 1 9 ? 41.823 74.701 27.432 1.00 2.46 9 PRO B N 1
ATOM 804 C CA . PRO B 1 9 ? 42.717 73.640 27.001 1.00 2.00 9 PRO B CA 1
ATOM 805 C C . PRO B 1 9 ? 43.277 72.872 28.212 1.00 2.00 9 PRO B C 1
ATOM 806 O O . PRO B 1 9 ? 43.701 73.475 29.203 1.00 2.00 9 PRO B O 1
ATOM 810 N N . THR B 1 10 ? 43.193 71.535 28.124 1.00 2.09 10 THR B N 1
ATOM 811 C CA . THR B 1 10 ? 43.589 70.590 29.176 1.00 2.00 10 THR B CA 1
ATOM 812 C C . THR B 1 10 ? 44.996 70.853 29.698 1.00 2.00 10 THR B C 1
ATOM 813 O O . THR B 1 10 ? 45.238 70.768 30.916 1.00 3.26 10 THR B O 1
ATOM 817 N N . GLN B 1 11 ? 45.923 71.144 28.777 1.00 2.00 11 GLN B N 1
ATOM 818 C CA . GLN B 1 11 ? 47.327 71.362 29.090 1.00 2.00 11 GLN B CA 1
ATOM 819 C C . GLN B 1 11 ? 47.548 72.590 29.960 1.00 2.00 11 GLN B C 1
ATOM 820 O O . GLN B 1 11 ? 48.668 72.796 30.465 1.00 2.00 11 GLN B O 1
ATOM 826 N N . GLU B 1 12 ? 46.507 73.433 30.115 1.00 2.00 12 GLU B N 1
ATOM 827 C CA . GLU B 1 12 ? 46.621 74.605 30.998 1.00 2.00 12 GLU B CA 1
ATOM 828 C C . GLU B 1 12 ? 45.958 74.346 32.339 1.00 2.00 12 GLU B C 1
ATOM 829 O O . GLU B 1 12 ? 45.885 75.243 33.205 1.00 2.00 12 GLU B O 1
ATOM 835 N N . LEU B 1 13 ? 45.469 73.132 32.509 1.00 2.00 13 LEU B N 1
ATOM 836 C CA . LEU B 1 13 ? 44.798 72.734 33.735 1.00 2.00 13 LEU B CA 1
ATOM 837 C C . LEU B 1 13 ? 45.625 71.736 34.538 1.00 2.00 13 LEU B C 1
ATOM 838 O O . LEU B 1 13 ? 46.135 70.779 33.962 1.00 2.00 13 LEU B O 1
ATOM 843 N N . SER B 1 14 ? 45.708 71.933 35.858 1.00 2.00 14 SER B N 1
ATOM 844 C CA . SER B 1 14 ? 46.426 70.998 36.726 1.00 2.00 14 SER B CA 1
ATOM 845 C C . SER B 1 14 ? 45.767 69.590 36.759 1.00 2.00 14 SER B C 1
ATOM 846 O O . SER B 1 14 ? 44.582 69.439 36.471 1.00 2.00 14 SER B O 1
ATOM 849 N N . ASP B 1 15 ? 46.521 68.557 37.113 1.00 2.00 15 ASP B N 1
ATOM 850 C CA . ASP B 1 15 ? 45.902 67.213 37.246 1.00 2.00 15 ASP B CA 1
ATOM 851 C C . ASP B 1 15 ? 44.761 67.209 38.263 1.00 2.00 15 ASP B C 1
ATOM 852 O O . ASP B 1 15 ? 43.739 66.535 38.047 1.00 2.00 15 ASP B O 1
ATOM 857 N N . GLU B 1 16 ? 44.938 67.969 39.357 1.00 2.00 16 GLU B N 1
ATOM 858 C CA . GLU B 1 16 ? 43.881 68.149 40.372 1.00 2.00 16 GLU B CA 1
ATOM 859 C C . GLU B 1 16 ? 42.571 68.745 39.805 1.00 2.00 16 GLU B C 1
ATOM 860 O O . GLU B 1 16 ? 41.478 68.216 40.049 1.00 2.00 16 GLU B O 1
ATOM 866 N N . THR B 1 17 ? 42.680 69.834 39.055 1.00 2.00 17 THR B N 1
ATOM 867 C CA . THR B 1 17 ? 41.535 70.437 38.414 1.00 2.00 17 THR B CA 1
ATOM 868 C C . THR B 1 17 ? 40.892 69.436 37.441 1.00 2.00 17 THR B C 1
ATOM 869 O O . THR B 1 17 ? 39.679 69.380 37.317 1.00 2.00 17 THR B O 1
ATOM 873 N N . ARG B 1 18 ? 41.729 68.644 36.774 1.00 2.00 18 ARG B N 1
ATOM 874 C CA . ARG B 1 18 ? 41.236 67.651 35.811 1.00 2.00 18 ARG B CA 1
ATOM 875 C C . ARG B 1 18 ? 40.540 66.471 36.477 1.00 2.00 18 ARG B C 1
ATOM 876 O O . ARG B 1 18 ? 39.526 66.049 36.012 1.00 2.00 18 ARG B O 1
ATOM 884 N N . ASP B 1 19 ? 41.065 65.954 37.573 1.00 2.00 19 ASP B N 1
ATOM 885 C CA . ASP B 1 19 ? 40.298 65.016 38.411 1.00 2.00 19 ASP B CA 1
ATOM 886 C C . ASP B 1 19 ? 38.947 65.551 38.963 1.00 2.00 19 ASP B C 1
ATOM 887 O O . ASP B 1 19 ? 37.969 64.823 39.041 1.00 2.00 19 ASP B O 1
ATOM 900 N N . HIS B 1 21 ? 37.235 67.920 37.418 1.00 2.00 21 HIS B N 1
ATOM 901 C CA . HIS B 1 21 ? 36.459 67.876 36.166 1.00 2.00 21 HIS B CA 1
ATOM 902 C C . HIS B 1 21 ? 35.872 66.447 35.915 1.00 2.00 21 HIS B C 1
ATOM 903 O O . HIS B 1 21 ? 34.655 66.300 35.667 1.00 2.00 21 HIS B O 1
ATOM 910 N N . ARG B 1 22 ? 36.717 65.420 36.051 1.00 2.00 22 ARG B N 1
ATOM 911 C CA . ARG B 1 22 ? 36.279 64.050 35.879 1.00 2.00 22 ARG B CA 1
ATOM 912 C C . ARG B 1 22 ? 35.150 63.652 36.796 1.00 2.00 22 ARG B C 1
ATOM 913 O O . ARG B 1 22 ? 34.160 63.049 36.326 1.00 2.00 22 ARG B O 1
ATOM 921 N N . ALA B 1 23 ? 35.293 63.987 38.087 1.00 2.00 23 ALA B N 1
ATOM 922 C CA . ALA B 1 23 ? 34.284 63.603 39.065 1.00 2.00 23 ALA B CA 1
ATOM 923 C C . ALA B 1 23 ? 32.957 64.294 38.775 1.00 2.00 23 ALA B C 1
ATOM 924 O O . ALA B 1 23 ? 31.914 63.645 38.750 1.00 2.00 23 ALA B O 1
ATOM 926 N N . ILE B 1 24 ? 33.043 65.620 38.575 1.00 2.00 24 ILE B N 1
ATOM 927 C CA . ILE B 1 24 ? 31.882 66.473 38.298 1.00 2.00 24 ILE B CA 1
ATOM 928 C C . ILE B 1 24 ? 31.147 66.069 36.997 1.00 2.00 24 ILE B C 1
ATOM 929 O O . ILE B 1 24 ? 29.939 65.807 37.027 1.00 2.00 24 ILE B O 1
ATOM 934 N N . ILE B 1 25 ? 31.851 66.014 35.869 1.00 2.00 25 ILE B N 1
ATOM 935 C CA . ILE B 1 25 ? 31.167 65.593 34.657 1.00 2.00 25 ILE B CA 1
ATOM 936 C C . ILE B 1 25 ? 30.550 64.177 34.847 1.00 2.00 25 ILE B C 1
ATOM 937 O O . ILE B 1 25 ? 29.409 63.944 34.444 1.00 2.00 25 ILE B O 1
ATOM 942 N N . SER B 1 26 ? 31.282 63.273 35.482 1.00 2.00 26 SER B N 1
ATOM 943 C CA . SER B 1 26 ? 30.688 61.999 35.829 1.00 2.00 26 SER B CA 1
ATOM 944 C C . SER B 1 26 ? 29.400 62.077 36.662 1.00 2.00 26 SER B C 1
ATOM 945 O O . SER B 1 26 ? 28.421 61.418 36.334 1.00 2.00 26 SER B O 1
ATOM 948 N N . LEU B 1 27 ? 29.403 62.899 37.706 1.00 2.00 27 LEU B N 1
ATOM 949 C CA . LEU B 1 27 ? 28.240 63.146 38.563 1.00 2.00 27 LEU B CA 1
ATOM 950 C C . LEU B 1 27 ? 27.054 63.687 37.725 1.00 2.00 27 LEU B C 1
ATOM 951 O O . LEU B 1 27 ? 25.978 63.171 37.827 1.00 2.00 27 LEU B O 1
ATOM 956 N N . ARG B 1 28 ? 27.304 64.712 36.912 1.00 2.00 28 ARG B N 1
ATOM 957 C CA . ARG B 1 28 ? 26.340 65.306 36.006 1.00 2.00 28 ARG B CA 1
ATOM 958 C C . ARG B 1 28 ? 25.700 64.289 35.049 1.00 2.00 28 ARG B C 1
ATOM 959 O O . ARG B 1 28 ? 24.493 64.334 34.784 1.00 2.00 28 ARG B O 1
ATOM 967 N N . GLU B 1 29 ? 26.533 63.413 34.502 1.00 2.00 29 GLU B N 1
ATOM 968 C CA . GLU B 1 29 ? 26.071 62.342 33.612 1.00 2.00 29 GLU B CA 1
ATOM 969 C C . GLU B 1 29 ? 25.236 61.315 34.377 1.00 2.00 29 GLU B C 1
ATOM 970 O O . GLU B 1 29 ? 24.208 60.888 33.879 1.00 2.00 29 GLU B O 1
ATOM 976 N N . GLU B 1 30 ? 25.664 60.951 35.596 1.00 2.00 30 GLU B N 1
ATOM 977 C CA . GLU B 1 30 ? 24.830 60.065 36.426 1.00 2.00 30 GLU B CA 1
ATOM 978 C C . GLU B 1 30 ? 23.449 60.664 36.670 1.00 2.00 30 GLU B C 1
ATOM 979 O O . GLU B 1 30 ? 22.460 59.957 36.559 1.00 2.00 30 GLU B O 1
ATOM 985 N N . LEU B 1 31 ? 23.408 61.964 36.967 1.00 2.00 31 LEU B N 1
ATOM 986 C CA . LEU B 1 31 ? 22.172 62.709 37.295 1.00 2.00 31 LEU B CA 1
ATOM 987 C C . LEU B 1 31 ? 21.239 62.778 36.095 1.00 2.00 31 LEU B C 1
ATOM 988 O O . LEU B 1 31 ? 20.035 62.604 36.245 1.00 2.00 31 LEU B O 1
ATOM 993 N N . GLU B 1 32 ? 21.839 62.968 34.905 1.00 2.00 32 GLU B N 1
ATOM 994 C CA . GLU B 1 32 ? 21.125 62.990 33.646 1.00 2.00 32 GLU B CA 1
ATOM 995 C C . GLU B 1 32 ? 20.468 61.663 33.416 1.00 2.00 32 GLU B C 1
ATOM 996 O O . GLU B 1 32 ? 19.283 61.593 33.053 1.00 2.00 32 GLU B O 1
ATOM 1002 N N . ALA B 1 33 ? 21.220 60.607 33.652 1.00 2.00 33 ALA B N 1
ATOM 1003 C CA . ALA B 1 33 ? 20.658 59.250 33.554 1.00 2.00 33 ALA B CA 1
ATOM 1004 C C . ALA B 1 33 ? 19.508 59.008 34.549 1.00 2.00 33 ALA B C 1
ATOM 1005 O O . ALA B 1 33 ? 18.534 58.412 34.164 1.00 2.00 33 ALA B O 1
ATOM 1007 N N . VAL B 1 34 ? 19.623 59.452 35.817 1.00 2.00 34 VAL B N 1
ATOM 1008 C CA . VAL B 1 34 ? 18.457 59.438 36.722 1.00 2.00 34 VAL B CA 1
ATOM 1009 C C . VAL B 1 34 ? 17.228 60.122 36.052 1.00 2.00 34 VAL B C 1
ATOM 1010 O O . VAL B 1 34 ? 16.152 59.528 35.920 1.00 2.00 34 VAL B O 1
ATOM 1014 N N . ASP B 1 35 ? 17.414 61.361 35.636 1.00 2.00 35 ASP B N 1
ATOM 1015 C CA . ASP B 1 35 ? 16.359 62.134 34.983 1.00 2.00 35 ASP B CA 1
ATOM 1016 C C . ASP B 1 35 ? 15.748 61.423 33.755 1.00 2.00 35 ASP B C 1
ATOM 1017 O O . ASP B 1 35 ? 14.538 61.278 33.664 1.00 2.00 35 ASP B O 1
ATOM 1022 N N . LEU B 1 36 ? 16.601 60.954 32.849 1.00 2.00 36 LEU B N 1
ATOM 1023 C CA . LEU B 1 36 ? 16.147 60.267 31.647 1.00 2.00 36 LEU B CA 1
ATOM 1024 C C . LEU B 1 36 ? 15.395 58.988 31.920 1.00 2.00 36 LEU B C 1
ATOM 1025 O O . LEU B 1 36 ? 14.329 58.820 31.393 1.00 2.00 36 LEU B O 1
ATOM 1030 N N . TYR B 1 37 ? 15.944 58.108 32.764 1.00 2.00 37 TYR B N 1
ATOM 1031 C CA . TYR B 1 37 ? 15.288 56.813 33.113 1.00 2.00 37 TYR B CA 1
ATOM 1032 C C . TYR B 1 37 ? 13.895 57.028 33.742 1.00 2.00 37 TYR B C 1
ATOM 1033 O O . TYR B 1 37 ? 12.928 56.334 33.531 1.00 2.00 37 TYR B O 1
ATOM 1042 N N . ASN B 1 38 ? 13.826 58.109 34.436 1.00 2.00 38 ASN B N 1
ATOM 1043 C CA . ASN B 1 38 ? 12.718 58.502 35.230 1.00 2.00 38 ASN B CA 1
ATOM 1044 C C . ASN B 1 38 ? 11.591 58.971 34.336 1.00 2.00 38 ASN B C 1
ATOM 1045 O O . ASN B 1 38 ? 10.448 58.653 34.570 1.00 2.00 38 ASN B O 1
ATOM 1050 N N . GLN B 1 39 ? 11.940 59.720 33.286 1.00 2.00 39 GLN B N 1
ATOM 1051 C CA . GLN B 1 39 ? 10.949 60.134 32.319 1.00 2.00 39 GLN B CA 1
ATOM 1052 C C . GLN B 1 39 ? 10.501 58.906 31.536 1.00 2.00 39 GLN B C 1
ATOM 1053 O O . GLN B 1 39 ? 9.326 58.755 31.269 1.00 2.00 39 GLN B O 1
ATOM 1059 N N . ARG B 1 40 ? 11.440 58.024 31.208 1.00 2.00 40 ARG B N 1
ATOM 1060 C CA . ARG B 1 40 ? 11.091 56.839 30.453 1.00 2.00 40 ARG B CA 1
ATOM 1061 C C . ARG B 1 40 ? 10.164 55.906 31.260 1.00 2.00 40 ARG B C 1
ATOM 1062 O O . ARG B 1 40 ? 9.153 55.463 30.720 1.00 2.00 40 ARG B O 1
ATOM 1070 N N . VAL B 1 41 ? 10.492 55.659 32.547 1.00 2.00 41 VAL B N 1
ATOM 1071 C CA . VAL B 1 41 ? 9.581 54.964 33.500 1.00 2.00 41 VAL B CA 1
ATOM 1072 C C . VAL B 1 41 ? 8.161 55.520 33.455 1.00 2.00 41 VAL B C 1
ATOM 1073 O O . VAL B 1 41 ? 7.233 54.781 33.287 1.00 2.00 41 VAL B O 1
ATOM 1077 N N . ASN B 1 42 ? 8.032 56.840 33.556 1.00 2.00 42 ASN B N 1
ATOM 1078 C CA . ASN B 1 42 ? 6.754 57.550 33.486 1.00 2.00 42 ASN B CA 1
ATOM 1079 C C . ASN B 1 42 ? 6.057 57.378 32.123 1.00 2.00 42 ASN B C 1
ATOM 1080 O O . ASN B 1 42 ? 4.840 57.217 32.063 1.00 2.00 42 ASN B O 1
ATOM 1085 N N . ALA B 1 43 ? 6.816 57.389 31.049 1.00 2.00 43 ALA B N 1
ATOM 1086 C CA . ALA B 1 43 ? 6.203 57.237 29.730 1.00 2.00 43 ALA B CA 1
ATOM 1087 C C . ALA B 1 43 ? 6.076 55.786 29.254 1.00 2.00 43 ALA B C 1
ATOM 1088 O O . ALA B 1 43 ? 5.322 55.520 28.321 1.00 2.00 43 ALA B O 1
ATOM 1090 N N . CYS B 1 44 ? 6.775 54.859 29.903 1.00 2.00 44 CYS B N 1
ATOM 1091 C CA . CYS B 1 44 ? 6.848 53.456 29.420 1.00 2.00 44 CYS B CA 1
ATOM 1092 C C . CYS B 1 44 ? 5.460 52.761 29.390 1.00 2.00 44 CYS B C 1
ATOM 1093 O O . CYS B 1 44 ? 4.583 53.050 30.228 1.00 2.00 44 CYS B O 1
ATOM 1096 N N . LYS B 1 45 ? 5.272 51.793 28.501 1.00 2.00 45 LYS B N 1
ATOM 1097 C CA . LYS B 1 45 ? 4.069 50.960 28.551 1.00 2.00 45 LYS B CA 1
ATOM 1098 C C . LYS B 1 45 ? 4.355 49.527 29.064 1.00 2.00 45 LYS B C 1
ATOM 1099 O O . LYS B 1 45 ? 3.629 48.997 29.913 1.00 2.00 45 LYS B O 1
ATOM 1105 N N . ASP B 1 46 ? 5.423 48.929 28.548 1.00 2.00 46 ASP B N 1
ATOM 1106 C CA . ASP B 1 46 ? 5.802 47.581 28.848 1.00 2.00 46 ASP B CA 1
ATOM 1107 C C . ASP B 1 46 ? 6.312 47.493 30.302 1.00 2.00 46 ASP B C 1
ATOM 1108 O O . ASP B 1 46 ? 7.275 48.149 30.658 1.00 2.00 46 ASP B O 1
ATOM 1113 N N . LYS B 1 47 ? 5.638 46.685 31.130 1.00 2.00 47 LYS B N 1
ATOM 1114 C CA . LYS B 1 47 ? 6.003 46.481 32.567 1.00 2.00 47 LYS B CA 1
ATOM 1115 C C . LYS B 1 47 ? 7.422 45.988 32.840 1.00 2.00 47 LYS B C 1
ATOM 1116 O O . LYS B 1 47 ? 8.061 46.480 33.767 1.00 2.00 47 LYS B O 1
ATOM 1122 N N . GLU B 1 48 ? 7.902 45.001 32.079 1.00 2.00 48 GLU B N 1
ATOM 1123 C CA . GLU B 1 48 ? 9.286 44.516 32.198 1.00 2.00 48 GLU B CA 1
ATOM 1124 C C . GLU B 1 48 ? 10.287 45.639 31.882 1.00 2.00 48 GLU B C 1
ATOM 1125 O O . GLU B 1 48 ? 11.240 45.873 32.649 1.00 2.00 48 GLU B O 1
ATOM 1131 N N . LEU B 1 49 ? 10.073 46.370 30.770 1.00 2.00 49 LEU B N 1
ATOM 1132 C CA . LEU B 1 49 ? 10.995 47.433 30.470 1.00 2.00 49 LEU B CA 1
ATOM 1133 C C . LEU B 1 49 ? 10.956 48.453 31.608 1.00 2.00 49 LEU B C 1
ATOM 1134 O O . LEU B 1 49 ? 11.998 48.880 32.079 1.00 2.00 49 LEU B O 1
ATOM 1139 N N . LYS B 1 50 ? 9.763 48.784 32.095 1.00 2.00 50 LYS B N 1
ATOM 1140 C CA . LYS B 1 50 ? 9.600 49.795 33.153 1.00 2.00 50 LYS B CA 1
ATOM 1141 C C . LYS B 1 50 ? 10.400 49.442 34.420 1.00 2.00 50 LYS B C 1
ATOM 1142 O O . LYS B 1 50 ? 11.049 50.317 35.023 1.00 2.00 50 LYS B O 1
ATOM 1148 N N . ALA B 1 51 ? 10.387 48.166 34.802 1.00 2.00 51 ALA B N 1
ATOM 1149 C CA . ALA B 1 51 ? 11.145 47.702 35.953 1.00 2.00 51 ALA B CA 1
ATOM 1150 C C . ALA B 1 51 ? 12.682 47.848 35.750 1.00 2.00 51 ALA B C 1
ATOM 1151 O O . ALA B 1 51 ? 13.393 48.389 36.615 1.00 2.00 51 ALA B O 1
ATOM 1153 N N . ILE B 1 52 ? 13.179 47.398 34.596 1.00 2.00 52 ILE B N 1
ATOM 1154 C CA . ILE B 1 52 ? 14.580 47.567 34.234 1.00 2.00 52 ILE B CA 1
ATOM 1155 C C . ILE B 1 52 ? 15.013 49.047 34.280 1.00 2.00 52 ILE B C 1
ATOM 1156 O O . ILE B 1 52 ? 16.150 49.364 34.637 1.00 2.00 52 ILE B O 1
ATOM 1161 N N . LEU B 1 53 ? 14.115 49.937 33.867 1.00 2.00 53 LEU B N 1
ATOM 1162 C CA . LEU B 1 53 ? 14.474 51.329 33.794 1.00 2.00 53 LEU B CA 1
ATOM 1163 C C . LEU B 1 53 ? 14.506 51.920 35.182 1.00 2.00 53 LEU B C 1
ATOM 1164 O O . LEU B 1 53 ? 15.379 52.705 35.487 1.00 2.00 53 LEU B O 1
ATOM 1169 N N . ALA B 1 54 ? 13.560 51.542 36.020 1.00 2.00 54 ALA B N 1
ATOM 1170 C CA . ALA B 1 54 ? 13.524 52.012 37.403 1.00 2.00 54 ALA B CA 1
ATOM 1171 C C . ALA B 1 54 ? 14.692 51.440 38.195 1.00 2.00 54 ALA B C 1
ATOM 1172 O O . ALA B 1 54 ? 15.129 52.037 39.183 1.00 2.00 54 ALA B O 1
ATOM 1174 N N . HIS B 1 55 ? 15.208 50.306 37.727 1.00 2.00 55 HIS B N 1
ATOM 1175 C CA . HIS B 1 55 ? 16.291 49.581 38.400 1.00 2.00 55 HIS B CA 1
ATOM 1176 C C . HIS B 1 55 ? 17.577 50.297 38.076 1.00 2.00 55 HIS B C 1
ATOM 1177 O O . HIS B 1 55 ? 18.269 50.777 38.993 1.00 2.00 55 HIS B O 1
ATOM 1184 N N . ASN B 1 56 ? 17.871 50.384 36.778 1.00 2.00 56 ASN B N 1
ATOM 1185 C CA . ASN B 1 56 ? 19.010 51.160 36.261 1.00 2.00 56 ASN B CA 1
ATOM 1186 C C . ASN B 1 56 ? 19.023 52.556 36.869 1.00 2.00 56 ASN B C 1
ATOM 1187 O O . ASN B 1 56 ? 20.087 53.022 37.365 1.00 2.00 56 ASN B O 1
ATOM 1192 N N . ARG B 1 57 ? 17.853 53.196 36.864 1.00 2.00 57 ARG B N 1
ATOM 1193 C CA . ARG B 1 57 ? 17.702 54.517 37.457 1.00 2.00 57 ARG B CA 1
ATOM 1194 C C . ARG B 1 57 ? 18.200 54.554 38.891 1.00 2.00 57 ARG B C 1
ATOM 1195 O O . ARG B 1 57 ? 18.884 55.489 39.293 1.00 2.00 57 ARG B O 1
ATOM 1203 N N . ASP B 1 58 ? 17.866 53.537 39.673 1.00 2.00 58 ASP B N 1
ATOM 1204 C CA . ASP B 1 58 ? 18.151 53.602 41.114 1.00 2.00 58 ASP B CA 1
ATOM 1205 C C . ASP B 1 58 ? 19.623 53.288 41.404 1.00 2.00 58 ASP B C 1
ATOM 1206 O O . ASP B 1 58 ? 20.194 53.777 42.389 1.00 2.00 58 ASP B O 1
ATOM 1211 N N . GLU B 1 59 ? 20.270 52.504 40.550 1.00 2.00 59 GLU B N 1
ATOM 1212 C CA . GLU B 1 59 ? 21.708 52.322 40.683 1.00 2.00 59 GLU B CA 1
ATOM 1213 C C . GLU B 1 59 ? 22.516 53.570 40.397 1.00 2.00 59 GLU B C 1
ATOM 1214 O O . GLU B 1 59 ? 23.572 53.735 41.004 1.00 2.00 59 GLU B O 1
ATOM 1220 N N . GLU B 1 60 ? 22.007 54.455 39.522 1.00 2.00 60 GLU B N 1
ATOM 1221 C CA . GLU B 1 60 ? 22.796 55.613 39.098 1.00 2.00 60 GLU B CA 1
ATOM 1222 C C . GLU B 1 60 ? 22.815 56.610 40.225 1.00 2.00 60 GLU B C 1
ATOM 1223 O O . GLU B 1 60 ? 23.696 57.480 40.310 1.00 2.00 60 GLU B O 1
ATOM 1229 N N . LYS B 1 61 ? 21.836 56.450 41.099 1.00 2.00 61 LYS B N 1
ATOM 1230 C CA . LYS B 1 61 ? 21.779 57.154 42.372 1.00 2.00 61 LYS B CA 1
ATOM 1231 C C . LYS B 1 61 ? 22.916 56.785 43.294 1.00 2.00 61 LYS B C 1
ATOM 1232 O O . LYS B 1 61 ? 23.443 57.643 44.008 1.00 2.00 61 LYS B O 1
ATOM 1238 N N . GLU B 1 62 ? 23.315 55.510 43.286 1.00 2.00 62 GLU B N 1
ATOM 1239 C CA . GLU B 1 62 ? 24.449 55.069 44.101 1.00 2.00 62 GLU B CA 1
ATOM 1240 C C . GLU B 1 62 ? 25.731 55.672 43.497 1.00 2.00 62 GLU B C 1
ATOM 1241 O O . GLU B 1 62 ? 26.583 56.174 44.222 1.00 2.00 62 GLU B O 1
ATOM 1247 N N . HIS B 1 63 ? 25.855 55.584 42.169 1.00 2.00 63 HIS B N 1
ATOM 1248 C CA . HIS B 1 63 ? 26.964 56.206 41.445 1.00 2.00 63 HIS B CA 1
ATOM 1249 C C . HIS B 1 63 ? 27.116 57.697 41.726 1.00 2.00 63 HIS B C 1
ATOM 1250 O O . HIS B 1 63 ? 28.209 58.156 42.023 1.00 2.00 63 HIS B O 1
ATOM 1257 N N . ALA B 1 64 ? 26.020 58.437 41.614 1.00 2.00 64 ALA B N 1
ATOM 1258 C CA . ALA B 1 64 ? 26.023 59.847 41.944 1.00 2.00 64 ALA B CA 1
ATOM 1259 C C . ALA B 1 64 ? 26.485 60.115 43.403 1.00 2.00 64 ALA B C 1
ATOM 1260 O O . ALA B 1 64 ? 27.331 60.970 43.659 1.00 2.00 64 ALA B O 1
ATOM 1262 N N . ALA B 1 65 ? 25.954 59.358 44.360 1.00 2.00 65 ALA B N 1
ATOM 1263 C CA . ALA B 1 65 ? 26.360 59.562 45.764 1.00 2.00 65 ALA B CA 1
ATOM 1264 C C . ALA B 1 65 ? 27.860 59.347 45.952 1.00 2.00 65 ALA B C 1
ATOM 1265 O O . ALA B 1 65 ? 28.526 60.123 46.672 1.00 2.00 65 ALA B O 1
ATOM 1275 N N . LEU B 1 67 ? 30.400 59.607 43.798 1.00 2.00 67 LEU B N 1
ATOM 1276 C CA . LEU B 1 67 ? 31.094 60.727 43.189 1.00 2.00 67 LEU B CA 1
ATOM 1277 C C . LEU B 1 67 ? 30.966 61.986 44.038 1.00 2.00 67 LEU B C 1
ATOM 1278 O O . LEU B 1 67 ? 31.928 62.714 44.235 1.00 2.00 67 LEU B O 1
ATOM 1283 N N . LEU B 1 68 ? 29.750 62.222 44.523 1.00 2.00 68 LEU B N 1
ATOM 1284 C CA . LEU B 1 68 ? 29.461 63.340 45.427 1.00 2.00 68 LEU B CA 1
ATOM 1285 C C . LEU B 1 68 ? 30.381 63.291 46.644 1.00 2.00 68 LEU B C 1
ATOM 1286 O O . LEU B 1 68 ? 30.955 64.306 47.054 1.00 2.00 68 LEU B O 1
ATOM 1291 N N . GLU B 1 69 ? 30.561 62.098 47.198 1.00 2.00 69 GLU B N 1
ATOM 1292 C CA . GLU B 1 69 ? 31.301 62.021 48.440 1.00 2.00 69 GLU B CA 1
ATOM 1293 C C . GLU B 1 69 ? 32.763 62.228 48.154 1.00 2.00 69 GLU B C 1
ATOM 1294 O O . GLU B 1 69 ? 33.458 62.884 48.923 1.00 2.00 69 GLU B O 1
ATOM 1300 N N . TRP B 1 70 ? 33.229 61.697 47.033 1.00 2.00 70 TRP B N 1
ATOM 1301 C CA . TRP B 1 70 ? 34.625 61.922 46.657 1.00 2.00 70 TRP B CA 1
ATOM 1302 C C . TRP B 1 70 ? 34.910 63.424 46.489 1.00 2.00 70 TRP B C 1
ATOM 1303 O O . TRP B 1 70 ? 35.955 63.895 46.886 1.00 2.00 70 TRP B O 1
ATOM 1314 N N . ILE B 1 71 ? 33.969 64.140 45.857 1.00 2.00 71 ILE B N 1
ATOM 1315 C CA . ILE B 1 71 ? 34.036 65.599 45.674 1.00 2.00 71 ILE B CA 1
ATOM 1316 C C . ILE B 1 71 ? 34.093 66.292 47.044 1.00 2.00 71 ILE B C 1
ATOM 1317 O O . ILE B 1 71 ? 34.890 67.204 47.252 1.00 2.00 71 ILE B O 1
ATOM 1322 N N . ARG B 1 72 ? 33.259 65.822 47.960 1.00 2.00 72 ARG B N 1
ATOM 1323 C CA . ARG B 1 72 ? 33.130 66.411 49.281 1.00 2.00 72 ARG B CA 1
ATOM 1324 C C . ARG B 1 72 ? 34.442 66.295 50.064 1.00 2.00 72 ARG B C 1
ATOM 1325 O O . ARG B 1 72 ? 34.817 67.244 50.740 1.00 2.00 72 ARG B O 1
ATOM 1333 N N . ARG B 1 73 ? 35.162 65.171 49.938 1.00 2.00 73 ARG B N 1
ATOM 1334 C CA . ARG B 1 73 ? 36.440 65.022 50.634 1.00 2.01 73 ARG B CA 1
ATOM 1335 C C . ARG B 1 73 ? 37.560 65.918 50.091 1.00 2.78 73 ARG B C 1
ATOM 1336 O O . ARG B 1 73 ? 38.532 66.184 50.797 1.00 3.27 73 ARG B O 1
ATOM 1344 N N . CYS B 1 74 ? 37.406 66.406 48.870 1.00 3.23 74 CYS B N 1
ATOM 1345 C CA . CYS B 1 74 ? 38.433 67.216 48.201 1.00 4.81 74 CYS B CA 1
ATOM 1346 C C . CYS B 1 74 ? 38.093 68.710 48.146 1.00 4.16 74 CYS B C 1
ATOM 1347 O O . CYS B 1 74 ? 38.857 69.509 47.600 1.00 3.98 74 CYS B O 1
ATOM 1350 N N . ASP B 1 75 ? 36.930 69.084 48.671 1.00 3.53 75 ASP B N 1
ATOM 1351 C CA . ASP B 1 75 ? 36.391 70.414 48.403 1.00 2.80 75 ASP B CA 1
ATOM 1352 C C . ASP B 1 75 ? 35.775 70.923 49.683 1.00 2.19 75 ASP B C 1
ATOM 1353 O O . ASP B 1 75 ? 34.626 70.551 50.011 1.00 2.79 75 ASP B O 1
ATOM 1358 N N . PRO B 1 76 ? 36.523 71.779 50.401 1.00 2.00 76 PRO B N 1
ATOM 1359 C CA . PRO B 1 76 ? 36.052 72.301 51.687 1.00 2.00 76 PRO B CA 1
ATOM 1360 C C . PRO B 1 76 ? 34.814 73.180 51.504 1.00 2.00 76 PRO B C 1
ATOM 1361 O O . PRO B 1 76 ? 33.883 73.066 52.297 1.00 2.00 76 PRO B O 1
ATOM 1365 N N . ALA B 1 77 ? 34.781 74.001 50.448 1.00 2.00 77 ALA B N 1
ATOM 1366 C CA . ALA B 1 77 ? 33.636 74.893 50.216 1.00 2.09 77 ALA B CA 1
ATOM 1367 C C . ALA B 1 77 ? 32.358 74.116 49.910 1.00 2.87 77 ALA B C 1
ATOM 1368 O O . ALA B 1 77 ? 31.260 74.561 50.231 1.00 2.40 77 ALA B O 1
ATOM 1370 N N . PHE B 1 78 ? 32.490 72.969 49.252 1.00 3.60 78 PHE B N 1
ATOM 1371 C CA . PHE B 1 78 ? 31.308 72.163 48.995 1.00 4.24 78 PHE B CA 1
ATOM 1372 C C . PHE B 1 78 ? 30.901 71.449 50.283 1.00 3.80 78 PHE B C 1
ATOM 1373 O O . PHE B 1 78 ? 29.732 71.301 50.570 1.00 3.84 78 PHE B O 1
ATOM 1381 N N . ASP B 1 79 ? 31.889 70.990 51.035 1.00 3.68 79 ASP B N 1
ATOM 1382 C CA . ASP B 1 79 ? 31.651 70.211 52.233 1.00 3.91 79 ASP B CA 1
ATOM 1383 C C . ASP B 1 79 ? 30.868 71.057 53.209 1.00 3.97 79 ASP B C 1
ATOM 1384 O O . ASP B 1 79 ? 29.976 70.559 53.907 1.00 3.64 79 ASP B O 1
ATOM 1389 N N . LYS B 1 80 ? 31.176 72.350 53.218 1.00 4.15 80 LYS B N 1
ATOM 1390 C CA . LYS B 1 80 ? 30.402 73.318 54.003 1.00 4.29 80 LYS B CA 1
ATOM 1391 C C . LYS B 1 80 ? 28.929 73.307 53.572 1.00 3.08 80 LYS B C 1
ATOM 1392 O O . LYS B 1 80 ? 28.019 73.238 54.416 1.00 3.20 80 LYS B O 1
ATOM 1398 N N . GLU B 1 81 ? 28.681 73.384 52.275 1.00 2.43 81 GLU B N 1
ATOM 1399 C CA . GLU B 1 81 ? 27.280 73.507 51.817 1.00 2.16 81 GLU B CA 1
ATOM 1400 C C . GLU B 1 81 ? 26.466 72.225 52.063 1.00 2.00 81 GLU B C 1
ATOM 1401 O O . GLU B 1 81 ? 25.325 72.283 52.534 1.00 2.29 81 GLU B O 1
ATOM 1407 N N . LEU B 1 82 ? 27.068 71.070 51.806 1.00 2.00 82 LEU B N 1
ATOM 1408 C CA . LEU B 1 82 ? 26.391 69.814 52.064 1.00 2.00 82 LEU B CA 1
ATOM 1409 C C . LEU B 1 82 ? 26.074 69.610 53.536 1.00 2.00 82 LEU B C 1
ATOM 1410 O O . LEU B 1 82 ? 24.997 69.070 53.875 1.00 2.00 82 LEU B O 1
ATOM 1415 N N . LYS B 1 83 ? 26.986 70.049 54.412 1.00 2.00 83 LYS B N 1
ATOM 1416 C CA . LYS B 1 83 ? 26.678 70.162 55.839 1.00 2.00 83 LYS B CA 1
ATOM 1417 C C . LYS B 1 83 ? 25.493 71.059 56.195 1.00 2.35 83 LYS B C 1
ATOM 1418 O O . LYS B 1 83 ? 24.749 70.747 57.109 1.00 2.35 83 LYS B O 1
ATOM 1424 N N . ASP B 1 84 ? 25.312 72.163 55.475 1.00 2.96 84 ASP B N 1
ATOM 1425 C CA . ASP B 1 84 ? 24.255 73.120 55.786 1.00 3.16 84 ASP B CA 1
ATOM 1426 C C . ASP B 1 84 ? 22.864 72.641 55.345 1.00 4.28 84 ASP B C 1
ATOM 1427 O O . ASP B 1 84 ? 21.867 72.966 55.970 1.00 4.44 84 ASP B O 1
ATOM 1432 N N . TYR B 1 85 ? 22.778 71.886 54.247 1.00 5.20 85 TYR B N 1
ATOM 1433 C CA . TYR B 1 85 ? 21.461 71.487 53.769 1.00 5.38 85 TYR B CA 1
ATOM 1434 C C . TYR B 1 85 ? 21.131 69.998 53.869 1.00 5.99 85 TYR B C 1
ATOM 1435 O O . TYR B 1 85 ? 19.991 69.645 54.193 1.00 6.87 85 TYR B O 1
ATOM 1444 N N . LEU B 1 86 ? 22.109 69.122 53.657 1.00 6.00 86 LEU B N 1
ATOM 1445 C CA . LEU B 1 86 ? 21.770 67.692 53.572 1.00 6.30 86 LEU B CA 1
ATOM 1446 C C . LEU B 1 86 ? 21.302 67.096 54.897 1.00 6.35 86 LEU B C 1
ATOM 1447 O O . LEU B 1 86 ? 21.818 67.442 55.953 1.00 5.38 86 LEU B O 1
ATOM 1452 N N . PHE B 1 87 ? 20.292 66.232 54.793 1.00 6.82 87 PHE B N 1
ATOM 1453 C CA . PHE B 1 87 ? 19.731 65.442 55.894 1.00 7.59 87 PHE B CA 1
ATOM 1454 C C . PHE B 1 87 ? 19.037 66.222 57.003 1.00 7.79 87 PHE B C 1
ATOM 1455 O O . PHE B 1 87 ? 19.070 65.822 58.154 1.00 7.46 87 PHE B O 1
ATOM 1463 N N . THR B 1 88 ? 18.367 67.301 56.613 1.00 8.08 88 THR B N 1
ATOM 1464 C CA . THR B 1 88 ? 17.645 68.204 57.505 1.00 7.59 88 THR B CA 1
ATOM 1465 C C . THR B 1 88 ? 16.128 68.063 57.268 1.00 8.98 88 THR B C 1
ATOM 1466 O O . THR B 1 88 ? 15.698 67.269 56.422 1.00 10.46 88 THR B O 1
ATOM 1470 N N . ASN B 1 89 ? 15.302 68.832 57.967 1.00 9.64 89 ASN B N 1
ATOM 1471 C CA . ASN B 1 89 ? 13.850 68.800 57.695 1.00 10.11 89 ASN B CA 1
ATOM 1472 C C . ASN B 1 89 ? 13.212 70.198 57.569 1.00 10.40 89 ASN B C 1
ATOM 1473 O O . ASN B 1 89 ? 12.013 70.345 57.274 1.00 10.94 89 ASN B O 1
ATOM 1478 N N . LYS B 1 90 ? 14.052 71.201 57.781 1.00 10.76 90 LYS B N 1
ATOM 1479 C CA . LYS B 1 90 ? 13.723 72.628 57.821 1.00 11.12 90 LYS B CA 1
ATOM 1480 C C . LYS B 1 90 ? 13.456 73.167 56.414 1.00 10.82 90 LYS B C 1
ATOM 1481 O O . LYS B 1 90 ? 13.686 72.446 55.446 1.00 10.93 90 LYS B O 1
ATOM 1487 N N . PRO B 1 91 ? 12.953 74.425 56.278 1.00 10.50 91 PRO B N 1
ATOM 1488 C CA . PRO B 1 91 ? 12.748 74.934 54.903 1.00 9.84 91 PRO B CA 1
ATOM 1489 C C . PRO B 1 91 ? 14.069 75.205 54.202 1.00 8.99 91 PRO B C 1
ATOM 1490 O O . PRO B 1 91 ? 15.016 75.664 54.834 1.00 8.20 91 PRO B O 1
ATOM 1494 N N . ILE B 1 92 ? 14.143 74.868 52.914 1.00 8.70 92 ILE B N 1
ATOM 1495 C CA . ILE B 1 92 ? 15.384 75.037 52.146 1.00 7.89 92 ILE B CA 1
ATOM 1496 C C . ILE B 1 92 ? 15.552 76.490 51.693 1.00 8.05 92 ILE B C 1
ATOM 1497 O O . ILE B 1 92 ? 16.602 77.095 51.928 1.00 8.10 92 ILE B O 1
ATOM 1502 N N . ALA B 1 93 ? 14.520 76.999 51.014 1.00 8.33 93 ALA B N 1
ATOM 1503 C CA . ALA B 1 93 ? 14.360 78.393 50.535 1.00 9.00 93 ALA B CA 1
ATOM 1504 C C . ALA B 1 93 ? 15.514 79.346 50.805 1.00 9.69 93 ALA B C 1
ATOM 1505 O O . ALA B 1 93 ? 15.384 80.245 51.663 1.00 10.06 93 ALA B O 1
ATOM 1507 N N . ASP C 1 4 ? 16.477 64.469 21.092 1.00 10.70 4 ASP C N 1
ATOM 1508 C CA . ASP C 1 4 ? 15.879 63.418 22.010 1.00 10.17 4 ASP C CA 1
ATOM 1509 C C . ASP C 1 4 ? 15.887 61.981 21.459 1.00 8.50 4 ASP C C 1
ATOM 1510 O O . ASP C 1 4 ? 15.454 61.030 22.135 1.00 7.65 4 ASP C O 1
ATOM 1515 N N . GLY C 1 5 ? 16.351 61.830 20.219 1.00 7.50 5 GLY C N 1
ATOM 1516 C CA . GLY C 1 5 ? 16.402 60.504 19.555 1.00 5.12 5 GLY C CA 1
ATOM 1517 C C . GLY C 1 5 ? 15.162 60.137 18.734 1.00 4.81 5 GLY C C 1
ATOM 1518 O O . GLY C 1 5 ? 15.128 59.088 18.022 1.00 3.42 5 GLY C O 1
ATOM 1519 N N . TYR C 1 6 ? 14.108 60.948 18.856 1.00 3.91 6 TYR C N 1
ATOM 1520 C CA . TYR C 1 6 ? 12.933 60.744 17.991 1.00 4.36 6 TYR C CA 1
ATOM 1521 C C . TYR C 1 6 ? 13.109 61.462 16.686 1.00 4.00 6 TYR C C 1
ATOM 1522 O O . TYR C 1 6 ? 13.219 62.695 16.671 1.00 3.15 6 TYR C O 1
ATOM 1531 N N . PHE C 1 7 ? 13.091 60.714 15.588 1.00 4.06 7 PHE C N 1
ATOM 1532 C CA . PHE C 1 7 ? 13.241 61.330 14.249 1.00 4.37 7 PHE C CA 1
ATOM 1533 C C . PHE C 1 7 ? 11.924 61.631 13.539 1.00 4.28 7 PHE C C 1
ATOM 1534 O O . PHE C 1 7 ? 11.842 62.470 12.585 1.00 5.24 7 PHE C O 1
ATOM 1542 N N . GLU C 1 8 ? 10.896 60.954 14.034 1.00 3.79 8 GLU C N 1
ATOM 1543 C CA . GLU C 1 8 ? 9.532 61.025 13.530 1.00 2.67 8 GLU C CA 1
ATOM 1544 C C . GLU C 1 8 ? 8.663 61.469 14.697 1.00 2.19 8 GLU C C 1
ATOM 1545 O O . GLU C 1 8 ? 8.923 61.067 15.842 1.00 2.00 8 GLU C O 1
ATOM 1551 N N . PRO C 1 9 ? 7.623 62.294 14.428 1.00 2.00 9 PRO C N 1
ATOM 1552 C CA . PRO C 1 9 ? 6.828 62.781 15.565 1.00 2.00 9 PRO C CA 1
ATOM 1553 C C . PRO C 1 9 ? 6.383 61.568 16.379 1.00 2.00 9 PRO C C 1
ATOM 1554 O O . PRO C 1 9 ? 5.987 60.550 15.756 1.00 2.00 9 PRO C O 1
ATOM 1558 N N . THR C 1 10 ? 6.474 61.640 17.738 1.00 2.00 10 THR C N 1
ATOM 1559 C CA . THR C 1 10 ? 6.029 60.509 18.626 1.00 2.89 10 THR C CA 1
ATOM 1560 C C . THR C 1 10 ? 4.550 60.075 18.395 1.00 4.66 10 THR C C 1
ATOM 1561 O O . THR C 1 10 ? 4.216 58.871 18.506 1.00 5.76 10 THR C O 1
ATOM 1565 N N . GLN C 1 11 ? 3.656 61.037 18.115 1.00 5.03 11 GLN C N 1
ATOM 1566 C CA . GLN C 1 11 ? 2.233 60.690 17.847 1.00 5.48 11 GLN C CA 1
ATOM 1567 C C . GLN C 1 11 ? 2.087 59.725 16.608 1.00 5.03 11 GLN C C 1
ATOM 1568 O O . GLN C 1 11 ? 1.072 59.015 16.449 1.00 5.68 11 GLN C O 1
ATOM 1574 N N . GLU C 1 12 ? 3.117 59.643 15.771 1.00 3.37 12 GLU C N 1
ATOM 1575 C CA . GLU C 1 12 ? 3.071 58.730 14.609 1.00 3.22 12 GLU C CA 1
ATOM 1576 C C . GLU C 1 12 ? 3.737 57.379 14.863 1.00 2.46 12 GLU C C 1
ATOM 1577 O O . GLU C 1 12 ? 3.883 56.580 13.964 1.00 3.86 12 GLU C O 1
ATOM 1583 N N . LEU C 1 13 ? 4.137 57.120 16.102 1.00 2.00 13 LEU C N 1
ATOM 1584 C CA . LEU C 1 13 ? 4.827 55.889 16.418 1.00 2.00 13 LEU C CA 1
ATOM 1585 C C . LEU C 1 13 ? 3.956 55.130 17.390 1.00 2.00 13 LEU C C 1
ATOM 1586 O O . LEU C 1 13 ? 3.387 55.738 18.294 1.00 2.00 13 LEU C O 1
ATOM 1591 N N . SER C 1 14 ? 3.850 53.816 17.200 1.00 2.00 14 SER C N 1
ATOM 1592 C CA . SER C 1 14 ? 3.119 52.959 18.142 1.00 2.00 14 SER C CA 1
ATOM 1593 C C . SER C 1 14 ? 3.838 52.884 19.524 1.00 2.00 14 SER C C 1
ATOM 1594 O O . SER C 1 14 ? 5.039 53.116 19.620 1.00 2.00 14 SER C O 1
ATOM 1597 N N . ASP C 1 15 ? 3.098 52.516 20.563 1.00 2.00 15 ASP C N 1
ATOM 1598 C CA . ASP C 1 15 ? 3.678 52.230 21.890 1.00 2.00 15 ASP C CA 1
ATOM 1599 C C . ASP C 1 15 ? 4.821 51.220 21.863 1.00 2.00 15 ASP C C 1
ATOM 1600 O O . ASP C 1 15 ? 5.766 51.329 22.644 1.00 2.00 15 ASP C O 1
ATOM 1605 N N . GLU C 1 16 ? 4.751 50.261 20.943 1.00 2.00 16 GLU C N 1
ATOM 1606 C CA . GLU C 1 16 ? 5.763 49.212 20.859 1.00 2.00 16 GLU C CA 1
ATOM 1607 C C . GLU C 1 16 ? 7.070 49.675 20.173 1.00 2.00 16 GLU C C 1
ATOM 1608 O O . GLU C 1 16 ? 8.165 49.205 20.510 1.00 2.00 16 GLU C O 1
ATOM 1614 N N . THR C 1 17 ? 6.955 50.611 19.239 1.00 2.00 17 THR C N 1
ATOM 1615 C CA . THR C 1 17 ? 8.096 51.208 18.594 1.00 2.00 17 THR C CA 1
ATOM 1616 C C . THR C 1 17 ? 8.747 52.175 19.596 1.00 2.00 17 THR C C 1
ATOM 1617 O O . THR C 1 17 ? 9.963 52.283 19.671 1.00 2.00 17 THR C O 1
ATOM 1621 N N . ARG C 1 18 ? 7.940 52.856 20.395 1.00 2.00 18 ARG C N 1
ATOM 1622 C CA . ARG C 1 18 ? 8.487 53.766 21.405 1.00 2.00 18 ARG C CA 1
ATOM 1623 C C . ARG C 1 18 ? 9.145 53.081 22.605 1.00 2.00 18 ARG C C 1
ATOM 1624 O O . ARG C 1 18 ? 10.110 53.590 23.160 1.00 2.00 18 ARG C O 1
ATOM 1632 N N . ASP C 1 19 ? 8.649 51.921 22.985 1.00 2.00 19 ASP C N 1
ATOM 1633 C CA . ASP C 1 19 ? 9.334 51.139 23.995 1.00 2.00 19 ASP C CA 1
ATOM 1634 C C . ASP C 1 19 ? 10.654 50.599 23.477 1.00 2.00 19 ASP C C 1
ATOM 1635 O O . ASP C 1 19 ? 11.641 50.587 24.206 1.00 2.00 19 ASP C O 1
ATOM 1648 N N . HIS C 1 21 ? 12.397 52.047 21.098 1.00 2.00 21 HIS C N 1
ATOM 1649 C CA . HIS C 1 21 ? 13.201 53.253 21.169 1.00 2.00 21 HIS C CA 1
ATOM 1650 C C . HIS C 1 21 ? 13.768 53.524 22.581 1.00 2.00 21 HIS C C 1
ATOM 1651 O O . HIS C 1 21 ? 14.960 53.805 22.734 1.00 2.00 21 HIS C O 1
ATOM 1658 N N . ARG C 1 22 ? 12.896 53.428 23.595 1.00 2.00 22 ARG C N 1
ATOM 1659 C CA . ARG C 1 22 ? 13.310 53.639 24.993 1.00 2.00 22 ARG C CA 1
ATOM 1660 C C . ARG C 1 22 ? 14.424 52.672 25.395 1.00 2.00 22 ARG C C 1
ATOM 1661 O O . ARG C 1 22 ? 15.369 53.065 26.062 1.00 2.00 22 ARG C O 1
ATOM 1669 N N . ALA C 1 23 ? 14.321 51.434 24.915 1.00 2.00 23 ALA C N 1
ATOM 1670 C CA . ALA C 1 23 ? 15.300 50.403 25.204 1.00 2.00 23 ALA C CA 1
ATOM 1671 C C . ALA C 1 23 ? 16.623 50.711 24.523 1.00 2.00 23 ALA C C 1
ATOM 1672 O O . ALA C 1 23 ? 17.652 50.737 25.179 1.00 2.00 23 ALA C O 1
ATOM 1674 N N . ILE C 1 24 ? 16.565 50.900 23.212 1.00 2.00 24 ILE C N 1
ATOM 1675 C CA . ILE C 1 24 ? 17.737 51.143 22.434 1.00 2.00 24 ILE C CA 1
ATOM 1676 C C . ILE C 1 24 ? 18.518 52.378 22.902 1.00 2.00 24 ILE C C 1
ATOM 1677 O O . ILE C 1 24 ? 19.739 52.306 23.059 1.00 2.00 24 ILE C O 1
ATOM 1682 N N . ILE C 1 25 ? 17.830 53.498 23.109 1.00 2.00 25 ILE C N 1
ATOM 1683 C CA . ILE C 1 25 ? 18.540 54.713 23.474 1.00 2.00 25 ILE C CA 1
ATOM 1684 C C . ILE C 1 25 ? 19.125 54.601 24.871 1.00 2.00 25 ILE C C 1
ATOM 1685 O O . ILE C 1 25 ? 20.235 55.034 25.084 1.00 2.00 25 ILE C O 1
ATOM 1690 N N . SER C 1 26 ? 18.394 53.977 25.797 1.00 2.00 26 SER C N 1
ATOM 1691 C CA . SER C 1 26 ? 18.959 53.686 27.130 1.00 2.00 26 SER C CA 1
ATOM 1692 C C . SER C 1 26 ? 20.230 52.842 27.023 1.00 2.00 26 SER C C 1
ATOM 1693 O O . SER C 1 26 ? 21.186 53.079 27.732 1.00 2.00 26 SER C O 1
ATOM 1696 N N . LEU C 1 27 ? 20.221 51.904 26.084 1.00 2.00 27 LEU C N 1
ATOM 1697 C CA . LEU C 1 27 ? 21.324 50.983 25.879 1.00 2.00 27 LEU C CA 1
ATOM 1698 C C . LEU C 1 27 ? 22.490 51.732 25.289 1.00 2.00 27 LEU C C 1
ATOM 1699 O O . LEU C 1 27 ? 23.596 51.561 25.728 1.00 2.00 27 LEU C O 1
ATOM 1704 N N . ARG C 1 28 ? 22.222 52.612 24.338 1.00 2.00 28 ARG C N 1
ATOM 1705 C CA . ARG C 1 28 ? 23.293 53.471 23.807 1.00 2.00 28 ARG C CA 1
ATOM 1706 C C . ARG C 1 28 ? 23.911 54.357 24.897 1.00 2.00 28 ARG C C 1
ATOM 1707 O O . ARG C 1 28 ? 25.103 54.569 24.933 1.00 2.00 28 ARG C O 1
ATOM 1715 N N . GLU C 1 29 ? 23.104 54.838 25.815 1.00 2.00 29 GLU C N 1
ATOM 1716 C CA . GLU C 1 29 ? 23.615 55.756 26.832 1.00 2.00 29 GLU C CA 1
ATOM 1717 C C . GLU C 1 29 ? 24.485 55.014 27.850 1.00 2.00 29 GLU C C 1
ATOM 1718 O O . GLU C 1 29 ? 25.456 55.569 28.365 1.00 2.00 29 GLU C O 1
ATOM 1724 N N . GLU C 1 30 ? 24.088 53.777 28.162 1.00 2.00 30 GLU C N 1
ATOM 1725 C CA . GLU C 1 30 ? 24.817 53.005 29.122 1.00 2.00 30 GLU C CA 1
ATOM 1726 C C . GLU C 1 30 ? 26.175 52.592 28.493 1.00 2.00 30 GLU C C 1
ATOM 1727 O O . GLU C 1 30 ? 27.207 52.683 29.142 1.00 2.00 30 GLU C O 1
ATOM 1733 N N . LEU C 1 31 ? 26.175 52.235 27.214 1.00 2.00 31 LEU C N 1
ATOM 1734 C CA . LEU C 1 31 ? 27.410 51.968 26.472 1.00 2.00 31 LEU C CA 1
ATOM 1735 C C . LEU C 1 31 ? 28.334 53.192 26.378 1.00 2.00 31 LEU C C 1
ATOM 1736 O O . LEU C 1 31 ? 29.537 53.044 26.530 1.00 2.00 31 LEU C O 1
ATOM 1741 N N . GLU C 1 32 ? 27.758 54.380 26.124 1.00 2.00 32 GLU C N 1
ATOM 1742 C CA . GLU C 1 32 ? 28.540 55.641 26.160 1.00 2.00 32 GLU C CA 1
ATOM 1743 C C . GLU C 1 32 ? 29.204 55.784 27.511 1.00 2.00 32 GLU C C 1
ATOM 1744 O O . GLU C 1 32 ? 30.370 56.153 27.591 1.00 2.00 32 GLU C O 1
ATOM 1750 N N . ALA C 1 33 ? 28.442 55.488 28.559 1.00 2.00 33 ALA C N 1
ATOM 1751 C CA . ALA C 1 33 ? 28.931 55.564 29.937 1.00 2.00 33 ALA C CA 1
ATOM 1752 C C . ALA C 1 33 ? 30.127 54.651 30.138 1.00 2.00 33 ALA C C 1
ATOM 1753 O O . ALA C 1 33 ? 31.115 55.050 30.690 1.00 2.00 33 ALA C O 1
ATOM 1755 N N . VAL C 1 34 ? 30.020 53.429 29.668 1.00 2.00 34 VAL C N 1
ATOM 1756 C CA . VAL C 1 34 ? 31.150 52.523 29.731 1.00 2.00 34 VAL C CA 1
ATOM 1757 C C . VAL C 1 34 ? 32.385 53.142 29.067 1.00 2.00 34 VAL C C 1
ATOM 1758 O O . VAL C 1 34 ? 33.435 53.219 29.686 1.00 2.00 34 VAL C O 1
ATOM 1762 N N . ASP C 1 35 ? 32.218 53.600 27.834 1.00 2.00 35 ASP C N 1
ATOM 1763 C CA . ASP C 1 35 ? 33.270 54.166 27.059 1.00 2.00 35 ASP C CA 1
ATOM 1764 C C . ASP C 1 35 ? 33.881 55.368 27.781 1.00 2.00 35 ASP C C 1
ATOM 1765 O O . ASP C 1 35 ? 35.107 55.437 27.907 1.00 2.00 35 ASP C O 1
ATOM 1770 N N . LEU C 1 36 ? 33.038 56.291 28.265 1.00 2.00 36 LEU C N 1
ATOM 1771 C CA . LEU C 1 36 ? 33.505 57.526 28.956 1.00 2.00 36 LEU C CA 1
ATOM 1772 C C . LEU C 1 36 ? 34.241 57.217 30.268 1.00 2.00 36 LEU C C 1
ATOM 1773 O O . LEU C 1 36 ? 35.261 57.817 30.569 1.00 2.00 36 LEU C O 1
ATOM 1778 N N . TYR C 1 37 ? 33.696 56.287 31.023 1.00 2.00 37 TYR C N 1
ATOM 1779 C CA . TYR C 1 37 ? 34.345 55.802 32.211 1.00 2.00 37 TYR C CA 1
ATOM 1780 C C . TYR C 1 37 ? 35.658 55.112 31.849 1.00 2.00 37 TYR C C 1
ATOM 1781 O O . TYR C 1 37 ? 36.670 55.322 32.495 1.00 2.00 37 TYR C O 1
ATOM 1790 N N . ASN C 1 38 ? 35.694 54.361 30.757 1.00 2.00 38 ASN C N 1
ATOM 1791 C CA . ASN C 1 38 ? 36.952 53.779 30.398 1.00 2.00 38 ASN C CA 1
ATOM 1792 C C . ASN C 1 38 ? 38.068 54.809 30.153 1.00 2.00 38 ASN C C 1
ATOM 1793 O O . ASN C 1 38 ? 39.212 54.612 30.566 1.00 2.00 38 ASN C O 1
ATOM 1798 N N . GLN C 1 39 ? 37.719 55.904 29.487 1.00 2.00 39 GLN C N 1
ATOM 1799 C CA . GLN C 1 39 ? 38.702 56.906 29.100 1.00 2.00 39 GLN C CA 1
ATOM 1800 C C . GLN C 1 39 ? 39.142 57.639 30.358 1.00 2.00 39 GLN C C 1
ATOM 1801 O O . GLN C 1 39 ? 40.333 57.859 30.545 1.00 2.00 39 GLN C O 1
ATOM 1807 N N . ARG C 1 40 ? 38.186 57.988 31.230 1.00 2.00 40 ARG C N 1
ATOM 1808 C CA . ARG C 1 40 ? 38.505 58.692 32.497 1.00 2.00 40 ARG C CA 1
ATOM 1809 C C . ARG C 1 40 ? 39.388 57.863 33.445 1.00 2.00 40 ARG C C 1
ATOM 1810 O O . ARG C 1 40 ? 40.256 58.405 34.129 1.00 2.00 40 ARG C O 1
ATOM 1818 N N . VAL C 1 41 ? 39.174 56.551 33.441 1.00 2.00 41 VAL C N 1
ATOM 1819 C CA . VAL C 1 41 ? 39.955 55.607 34.249 1.00 2.00 41 VAL C CA 1
ATOM 1820 C C . VAL C 1 41 ? 41.411 55.704 33.789 1.00 2.00 41 VAL C C 1
ATOM 1821 O O . VAL C 1 41 ? 42.277 56.102 34.547 1.00 2.00 41 VAL C O 1
ATOM 1825 N N . ASN C 1 42 ? 41.635 55.457 32.502 1.00 2.00 42 ASN C N 1
ATOM 1826 C CA . ASN C 1 42 ? 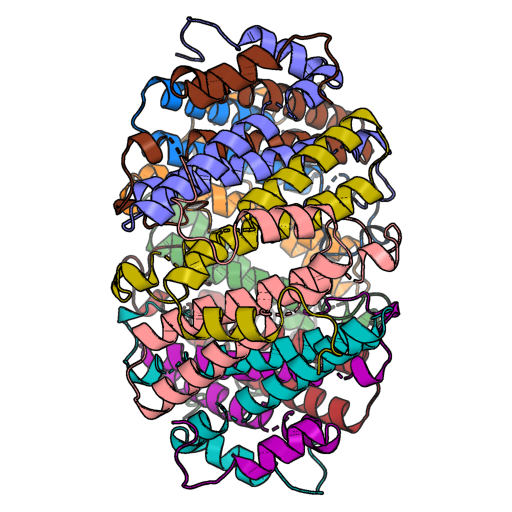42.925 55.620 31.838 1.00 2.00 42 ASN C CA 1
ATOM 1827 C C . ASN C 1 42 ? 43.605 56.975 32.145 1.00 2.00 42 ASN C C 1
ATOM 1828 O O . ASN C 1 42 ? 44.814 57.045 32.296 1.00 2.00 42 ASN C O 1
ATOM 1833 N N . ALA C 1 43 ? 42.838 58.063 32.187 1.00 2.00 43 ALA C N 1
ATOM 1834 C CA . ALA C 1 43 ? 43.477 59.369 32.304 1.00 2.00 43 ALA C CA 1
ATOM 1835 C C . ALA C 1 43 ? 43.557 59.875 33.733 1.00 2.00 43 ALA C C 1
ATOM 1836 O O . ALA C 1 43 ? 44.333 60.785 34.011 1.00 2.00 43 ALA C O 1
ATOM 1838 N N . CY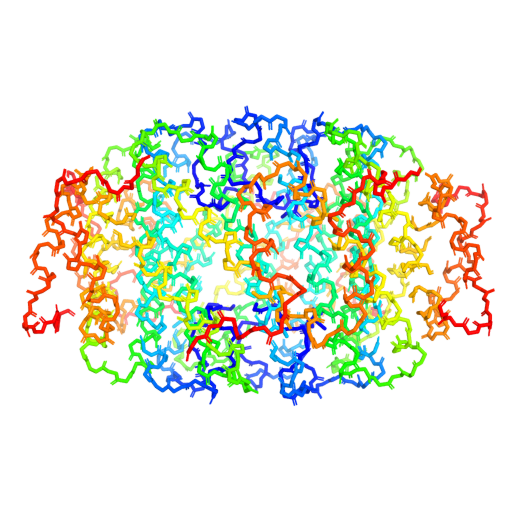S C 1 44 ? 42.764 59.284 34.620 1.00 2.00 44 CYS C N 1
ATOM 1839 C CA . CYS C 1 44 ? 42.599 59.731 36.017 1.00 2.00 44 CYS C CA 1
ATOM 1840 C C . CYS C 1 44 ? 43.940 59.746 36.721 1.00 2.00 44 CYS C C 1
ATOM 1841 O O . CYS C 1 44 ? 44.828 58.947 36.361 1.00 2.00 44 CYS C O 1
ATOM 1844 N N . LYS C 1 45 ? 44.079 60.590 37.750 1.00 2.00 45 LYS C N 1
ATOM 1845 C CA . LYS C 1 45 ? 45.273 60.539 38.611 1.00 2.00 45 LYS C CA 1
ATOM 1846 C C . LYS C 1 45 ? 44.961 59.971 40.014 1.00 2.00 45 LYS C C 1
ATOM 1847 O O . LYS C 1 45 ? 45.607 59.009 40.451 1.00 2.00 45 LYS C O 1
ATOM 1853 N N . ASP C 1 46 ? 43.961 60.544 40.682 1.00 2.00 46 ASP C N 1
ATOM 1854 C CA . ASP C 1 46 ? 43.597 60.161 42.037 1.00 2.00 46 ASP C CA 1
ATOM 1855 C C . ASP C 1 46 ? 43.068 58.712 42.065 1.00 2.00 46 ASP C C 1
ATOM 1856 O O . ASP C 1 46 ? 42.121 58.381 41.397 1.00 2.00 46 ASP C O 1
ATOM 1861 N N . LYS C 1 47 ? 43.686 57.854 42.863 1.00 2.00 47 LYS C N 1
ATOM 1862 C CA . LYS C 1 47 ? 43.366 56.412 42.853 1.00 2.00 47 LYS C CA 1
ATOM 1863 C C . LYS C 1 47 ? 41.982 56.101 43.426 1.00 2.00 47 LYS C C 1
ATOM 1864 O O . LYS C 1 47 ? 41.380 55.099 43.093 1.00 2.00 47 LYS C O 1
ATOM 1870 N N . GLU C 1 48 ? 41.481 56.976 44.290 1.00 2.00 48 GLU C N 1
ATOM 1871 C CA . GLU C 1 48 ? 40.167 56.793 44.896 1.00 2.00 48 GLU C CA 1
ATOM 1872 C C . GLU C 1 48 ? 39.069 57.082 43.897 1.00 2.00 48 GLU C C 1
ATOM 1873 O O . GLU C 1 48 ? 38.127 56.308 43.756 1.00 2.00 48 GLU C O 1
ATOM 1879 N N . LEU C 1 49 ? 39.199 58.197 43.187 1.00 2.00 49 LEU C N 1
ATOM 1880 C CA . LEU C 1 49 ? 38.284 58.505 42.123 1.00 2.00 49 LEU C CA 1
ATOM 1881 C C . LEU C 1 49 ? 38.279 57.369 41.117 1.00 2.00 49 LEU C C 1
ATOM 1882 O O . LEU C 1 49 ? 37.231 56.894 40.728 1.00 2.00 49 LEU C O 1
ATOM 1887 N N . LYS C 1 50 ? 39.461 56.944 40.715 1.00 2.00 50 LYS C N 1
ATOM 1888 C CA . LYS C 1 50 ? 39.648 55.912 39.741 1.00 2.00 50 LYS C CA 1
ATOM 1889 C C . LYS C 1 50 ? 38.828 54.675 40.040 1.00 2.00 50 LYS C C 1
ATOM 1890 O O . LYS C 1 50 ? 38.222 54.138 39.133 1.00 2.00 50 LYS C O 1
ATOM 1896 N N . ALA C 1 51 ? 38.892 54.183 41.286 1.00 2.00 51 ALA C N 1
ATOM 1897 C CA . ALA C 1 51 ? 38.099 53.055 41.716 1.00 2.00 51 ALA C CA 1
ATOM 1898 C C . ALA C 1 51 ? 36.590 53.312 41.637 1.00 2.00 51 ALA C C 1
ATOM 1899 O O . ALA C 1 51 ? 35.821 52.394 41.307 1.00 2.00 51 ALA C O 1
ATOM 1901 N N . ILE C 1 52 ? 36.160 54.533 41.949 1.00 2.00 52 ILE C N 1
ATOM 1902 C CA . ILE C 1 52 ? 34.758 54.891 41.717 1.00 2.00 52 ILE C CA 1
ATOM 1903 C C . ILE C 1 52 ? 34.396 54.743 40.235 1.00 2.00 52 ILE C C 1
ATOM 1904 O O . ILE C 1 52 ? 33.416 54.095 39.900 1.00 2.00 52 ILE C O 1
ATOM 1909 N N . LEU C 1 53 ? 35.207 55.334 39.357 1.00 2.00 53 LEU C N 1
ATOM 1910 C CA . LEU C 1 53 ? 34.901 55.373 37.924 1.00 2.00 53 LEU C CA 1
ATOM 1911 C C . LEU C 1 53 ? 34.723 53.967 37.354 1.00 2.00 53 LEU C C 1
ATOM 1912 O O . LEU C 1 53 ? 33.724 53.706 36.687 1.00 2.00 53 LEU C O 1
ATOM 1917 N N . ALA C 1 54 ? 35.670 53.075 37.682 1.00 2.00 54 ALA C N 1
ATOM 1918 C CA . ALA C 1 54 ? 35.675 51.674 37.249 1.00 2.00 54 ALA C CA 1
ATOM 1919 C C . ALA C 1 54 ? 34.545 50.850 37.860 1.00 2.00 54 ALA C C 1
ATOM 1920 O O . ALA C 1 54 ? 34.004 49.945 37.201 1.00 2.00 54 ALA C O 1
ATOM 1922 N N . HIS C 1 55 ? 34.229 51.131 39.125 1.00 2.00 55 HIS C N 1
ATOM 1923 C CA . HIS C 1 55 ? 33.004 50.607 39.749 1.00 2.00 55 HIS C CA 1
ATOM 1924 C C . HIS C 1 55 ? 31.750 50.972 38.949 1.00 2.00 55 HIS C C 1
ATOM 1925 O O . HIS C 1 55 ? 30.982 50.107 38.551 1.00 2.00 55 HIS C O 1
ATOM 1932 N N . ASN C 1 56 ? 31.544 52.265 38.735 1.00 2.00 56 ASN C N 1
ATOM 1933 C CA . ASN C 1 56 ? 30.390 52.744 37.979 1.00 2.00 56 ASN C CA 1
ATOM 1934 C C . ASN C 1 56 ? 30.355 52.130 36.581 1.00 2.00 56 ASN C C 1
ATOM 1935 O O . ASN C 1 56 ? 29.336 51.538 36.186 1.00 2.00 56 ASN C O 1
ATOM 1940 N N . ARG C 1 57 ? 31.475 52.275 35.868 1.00 2.00 57 ARG C N 1
ATOM 1941 C CA . ARG C 1 57 ? 31.740 51.639 34.587 1.00 2.00 57 ARG C CA 1
ATOM 1942 C C . ARG C 1 57 ? 31.303 50.185 34.485 1.00 2.00 57 ARG C C 1
ATOM 1943 O O . ARG C 1 57 ? 30.581 49.832 33.567 1.00 2.00 57 ARG C O 1
ATOM 1951 N N . ASP C 1 58 ? 31.749 49.342 35.418 1.00 2.00 58 ASP C N 1
ATOM 1952 C CA . ASP C 1 58 ? 31.386 47.913 35.360 1.00 2.00 58 ASP C CA 1
ATOM 1953 C C . ASP C 1 58 ? 29.906 47.653 35.695 1.00 2.00 58 ASP C C 1
ATOM 1954 O O . ASP C 1 58 ? 29.293 46.783 35.114 1.00 2.00 58 ASP C O 1
ATOM 1959 N N . GLU C 1 59 ? 29.328 48.448 36.585 1.00 2.00 59 GLU C N 1
ATOM 1960 C CA . GLU C 1 59 ? 27.881 48.415 36.808 1.00 2.00 59 GLU C CA 1
ATOM 1961 C C . GLU C 1 59 ? 27.027 48.836 35.590 1.00 2.00 59 GLU C C 1
ATOM 1962 O O . GLU C 1 59 ? 25.949 48.233 35.346 1.00 2.00 59 GLU C O 1
ATOM 1968 N N . GLU C 1 60 ? 27.506 49.831 34.826 1.00 2.00 60 GLU C N 1
ATOM 1969 C CA . GLU C 1 60 ? 26.834 50.251 33.585 1.00 2.00 60 GLU C CA 1
ATOM 1970 C C . GLU C 1 60 ? 26.789 49.066 32.599 1.00 2.00 60 GLU C C 1
ATOM 1971 O O . GLU C 1 60 ? 25.783 48.838 31.929 1.00 2.00 60 GLU C O 1
ATOM 1977 N N . LYS C 1 61 ? 27.854 48.276 32.537 1.00 2.00 61 LYS C N 1
ATOM 1978 C CA . LYS C 1 61 ? 27.826 46.947 31.831 1.00 2.00 61 LYS C CA 1
ATOM 1979 C C . LYS C 1 61 ? 26.656 45.991 32.155 1.00 2.00 61 LYS C C 1
ATOM 1980 O O . LYS C 1 61 ? 26.133 45.275 31.270 1.00 2.00 61 LYS C O 1
ATOM 1986 N N . GLU C 1 62 ? 26.259 45.950 33.421 1.00 2.00 62 GLU C N 1
ATOM 1987 C CA . GLU C 1 62 ? 25.068 45.177 33.800 1.00 2.00 62 GLU C CA 1
ATOM 1988 C C . GLU C 1 62 ? 23.794 45.830 33.246 1.00 2.00 62 GLU C C 1
ATOM 1989 O O . GLU C 1 62 ? 22.969 45.171 32.651 1.00 2.00 62 GLU C O 1
ATOM 1995 N N . HIS C 1 63 ? 23.648 47.137 33.463 1.00 2.00 63 HIS C N 1
ATOM 1996 C CA . HIS C 1 63 ? 22.542 47.887 32.895 1.00 2.00 63 HIS C CA 1
ATOM 1997 C C . HIS C 1 63 ? 22.369 47.575 31.427 1.00 2.00 63 HIS C C 1
ATOM 1998 O O . HIS C 1 63 ? 21.271 47.229 30.974 1.00 2.00 63 HIS C O 1
ATOM 2005 N N . ALA C 1 64 ? 23.477 47.631 30.711 1.00 2.00 64 ALA C N 1
ATOM 2006 C CA . ALA C 1 64 ? 23.502 47.348 29.292 1.00 2.00 64 ALA C CA 1
ATOM 2007 C C . ALA C 1 64 ? 23.036 45.919 29.001 1.00 2.00 64 ALA C C 1
ATOM 2008 O O . ALA C 1 64 ? 22.098 45.751 28.235 1.00 2.00 64 ALA C O 1
ATOM 2010 N N . ALA C 1 65 ? 23.642 44.916 29.644 1.00 2.00 65 ALA C N 1
ATOM 2011 C CA . ALA C 1 65 ? 23.223 43.503 29.500 1.00 2.00 65 ALA C CA 1
ATOM 2012 C C . ALA C 1 65 ? 21.712 43.340 29.681 1.00 2.00 65 ALA C C 1
ATOM 2013 O O . ALA C 1 65 ? 21.047 42.680 28.880 1.00 2.00 65 ALA C O 1
ATOM 2023 N N . LEU C 1 67 ? 19.255 45.599 29.285 1.00 2.00 67 LEU C N 1
ATOM 2024 C CA . LEU C 1 67 ? 18.417 46.265 28.260 1.00 2.00 67 LEU C CA 1
ATOM 2025 C C . LEU C 1 67 ? 18.393 45.459 26.989 1.00 2.00 67 LEU C C 1
ATOM 2026 O O . LEU C 1 67 ? 17.369 45.288 26.316 1.00 2.00 67 LEU C O 1
ATOM 2031 N N . LEU C 1 68 ? 19.568 44.959 26.688 1.00 2.00 68 LEU C N 1
ATOM 2032 C CA . LEU C 1 68 ? 19.785 44.177 25.522 1.00 2.00 68 LEU C CA 1
ATOM 2033 C C . LEU C 1 68 ? 19.117 42.785 25.666 1.00 2.00 68 LEU C C 1
ATOM 2034 O O . LEU C 1 68 ? 18.590 42.210 24.677 1.00 2.00 68 LEU C O 1
ATOM 2039 N N . GLU C 1 69 ? 19.048 42.276 26.888 1.00 2.00 69 GLU C N 1
ATOM 2040 C CA . GLU C 1 69 ? 18.238 41.075 27.044 1.00 2.00 69 GLU C CA 1
ATOM 2041 C C . GLU C 1 69 ? 16.766 41.402 26.775 1.00 2.00 69 GLU C C 1
ATOM 2042 O O . GLU C 1 69 ? 16.063 40.581 26.213 1.00 2.00 69 GLU C O 1
ATOM 2048 N N . TRP C 1 70 ? 16.310 42.594 27.159 1.00 2.00 70 TRP C N 1
ATOM 2049 C CA . TRP C 1 70 ? 14.930 42.957 26.904 1.00 2.00 70 TRP C CA 1
ATOM 2050 C C . TRP C 1 70 ? 14.670 43.043 25.395 1.00 2.00 70 TRP C C 1
ATOM 2051 O O . TRP C 1 70 ? 13.654 42.565 24.941 1.00 2.00 70 TRP C O 1
ATOM 2062 N N . ILE C 1 71 ? 15.591 43.664 24.642 1.00 2.00 71 ILE C N 1
ATOM 2063 C CA . ILE C 1 71 ? 15.470 43.862 23.175 1.00 2.00 71 ILE C CA 1
ATOM 2064 C C . ILE C 1 71 ? 15.443 42.516 22.460 1.00 2.00 71 ILE C C 1
ATOM 2065 O O . ILE C 1 71 ? 14.688 42.322 21.486 1.00 2.00 71 ILE C O 1
ATOM 2070 N N . ARG C 1 72 ? 16.267 41.594 22.962 1.00 2.00 72 ARG C N 1
ATOM 2071 C CA . ARG C 1 72 ? 16.376 40.247 22.394 1.00 2.00 72 ARG C CA 1
ATOM 2072 C C . ARG C 1 72 ? 15.039 39.553 22.446 1.00 2.00 72 ARG C C 1
ATOM 2073 O O . ARG C 1 72 ? 14.613 38.959 21.478 1.00 2.00 72 ARG C O 1
ATOM 2081 N N . ARG C 1 73 ? 14.386 39.656 23.595 1.00 2.00 73 ARG C N 1
ATOM 2082 C CA . ARG C 1 73 ? 13.142 38.957 23.857 1.00 2.00 73 ARG C CA 1
ATOM 2083 C C . ARG C 1 73 ? 11.988 39.403 22.951 1.00 2.00 73 ARG C C 1
ATOM 2084 O O . ARG C 1 73 ? 10.987 38.677 22.813 1.00 2.21 73 ARG C O 1
ATOM 2092 N N . CYS C 1 74 ? 12.100 40.578 22.326 1.00 3.10 74 CYS C N 1
ATOM 2093 C CA . CYS C 1 74 ? 11.095 40.929 21.324 1.00 4.23 74 CYS C CA 1
ATOM 2094 C C . CYS C 1 74 ? 11.609 41.343 19.940 1.00 4.15 74 CYS C C 1
ATOM 2095 O O . CYS C 1 74 ? 10.914 42.072 19.221 1.00 5.45 74 CYS C O 1
ATOM 2098 N N . ASP C 1 75 ? 12.796 40.904 19.546 1.00 3.05 75 ASP C N 1
ATOM 2099 C CA . ASP C 1 75 ? 13.275 41.253 18.208 1.00 2.96 75 ASP C CA 1
ATOM 2100 C C . ASP C 1 75 ? 13.872 40.016 17.611 1.00 2.00 75 ASP C C 1
ATOM 2101 O O . ASP C 1 75 ? 15.076 39.775 17.777 1.00 2.00 75 ASP C O 1
ATOM 2106 N N . PRO C 1 76 ? 13.044 39.217 16.912 1.00 2.00 76 PRO C N 1
ATOM 2107 C CA . PRO C 1 76 ? 13.552 37.890 16.486 1.00 2.09 76 PRO C CA 1
ATOM 2108 C C . PRO C 1 76 ? 14.764 37.990 15.574 1.00 2.00 76 PRO C C 1
ATOM 2109 O O . PRO C 1 76 ? 15.642 37.137 15.636 1.00 2.00 76 PRO C O 1
ATOM 2113 N N . ALA C 1 77 ? 14.832 39.038 14.763 1.00 2.00 77 ALA C N 1
ATOM 2114 C CA . ALA C 1 77 ? 16.001 39.240 13.931 1.00 2.00 77 ALA C CA 1
ATOM 2115 C C . ALA C 1 77 ? 17.182 39.628 14.803 1.00 2.25 77 ALA C C 1
ATOM 2116 O O . ALA C 1 77 ? 18.321 39.396 14.413 1.00 2.73 77 ALA C O 1
ATOM 2118 N N . PHE C 1 78 ? 16.942 40.224 15.971 1.00 2.01 78 PHE C N 1
ATOM 2119 C CA . PHE C 1 78 ? 18.064 40.465 16.857 1.00 2.13 78 PHE C CA 1
ATOM 2120 C C . PHE C 1 78 ? 18.454 39.265 17.712 1.00 2.00 78 PHE C C 1
ATOM 2121 O O . PHE C 1 78 ? 19.641 39.018 17.911 1.00 2.00 78 PHE C O 1
ATOM 2129 N N . ASP C 1 79 ? 17.450 38.564 18.238 1.00 2.08 79 ASP C N 1
ATOM 2130 C CA . ASP C 1 79 ? 17.632 37.270 18.873 1.00 2.32 79 ASP C CA 1
ATOM 2131 C C . ASP C 1 79 ? 17.933 36.313 17.754 1.00 2.76 79 ASP C C 1
ATOM 2132 O O . ASP C 1 79 ? 17.211 35.346 17.526 1.00 4.41 79 ASP C O 1
ATOM 2137 N N . LYS C 1 80 ? 19.014 36.567 17.040 1.00 3.01 80 LYS C N 1
ATOM 2138 C CA . LYS C 1 80 ? 19.374 35.708 15.921 1.00 3.25 80 LYS C CA 1
ATOM 2139 C C . LYS C 1 80 ? 20.822 35.985 15.649 1.00 2.54 80 LYS C C 1
ATOM 2140 O O . LYS C 1 80 ? 21.640 35.072 15.670 1.00 3.18 80 LYS C O 1
ATOM 2146 N N . GLU C 1 81 ? 21.124 37.244 15.353 1.00 2.00 81 GLU C N 1
ATOM 2147 C CA . GLU C 1 81 ? 22.498 37.685 15.232 1.00 2.00 81 GLU C CA 1
ATOM 2148 C C . GLU C 1 81 ? 23.211 37.429 16.546 1.00 2.00 81 GLU C C 1
ATOM 2149 O O . GLU C 1 81 ? 24.399 37.061 16.567 1.00 2.00 81 GLU C O 1
ATOM 2155 N N . LEU C 1 82 ? 22.472 37.561 17.641 1.00 2.00 82 LEU C N 1
ATOM 2156 C CA . LEU C 1 82 ? 23.036 37.283 18.958 1.00 2.00 82 LEU C CA 1
ATOM 2157 C C . LEU C 1 82 ? 23.208 35.782 19.282 1.00 2.00 82 LEU C C 1
ATOM 2158 O O . LEU C 1 82 ? 24.197 35.403 19.910 1.00 2.00 82 LEU C O 1
ATOM 2163 N N . LYS C 1 83 ? 22.267 34.940 18.873 1.00 2.00 83 LYS C N 1
ATOM 2164 C CA . LYS C 1 83 ? 22.477 33.498 18.953 1.00 4.09 83 LYS C CA 1
ATOM 2165 C C . LYS C 1 83 ? 23.693 33.156 18.097 1.00 4.43 83 LYS C C 1
ATOM 2166 O O . LYS C 1 83 ? 24.597 32.456 18.529 1.00 5.07 83 LYS C O 1
ATOM 2172 N N . ASP C 1 84 ? 23.698 33.712 16.891 1.00 5.06 84 ASP C N 1
ATOM 2173 C CA . ASP C 1 84 ? 24.786 33.603 15.922 1.00 5.24 84 ASP C CA 1
ATOM 2174 C C . ASP C 1 84 ? 26.193 33.915 16.468 1.00 4.77 84 ASP C C 1
ATOM 2175 O O . ASP C 1 84 ? 27.056 33.037 16.466 1.00 4.86 84 ASP C O 1
ATOM 2180 N N . TYR C 1 85 ? 26.434 35.155 16.923 1.00 3.98 85 TYR C N 1
ATOM 2181 C CA . TYR C 1 85 ? 27.821 35.607 17.141 1.00 3.51 85 TYR C CA 1
ATOM 2182 C C . TYR C 1 85 ? 28.332 35.473 18.539 1.00 3.69 85 TYR C C 1
ATOM 2183 O O . TYR C 1 85 ? 29.532 35.372 18.771 1.00 3.42 85 TYR C O 1
ATOM 2192 N N . LEU C 1 86 ? 27.409 35.419 19.465 1.00 4.47 86 LEU C N 1
ATOM 2193 C CA . LEU C 1 86 ? 27.748 35.629 20.842 1.00 5.57 86 LEU C CA 1
ATOM 2194 C C . LEU C 1 86 ? 28.179 34.360 21.584 1.00 6.39 86 LEU C C 1
ATOM 2195 O O . LEU C 1 86 ? 27.607 33.301 21.388 1.00 6.05 86 LEU C O 1
ATOM 2200 N N . PHE C 1 87 ? 29.185 34.492 22.445 1.00 7.40 87 PHE C N 1
ATOM 2201 C CA . PHE C 1 87 ? 29.830 33.375 23.145 1.00 8.77 87 PHE C CA 1
ATOM 2202 C C . PHE C 1 87 ? 30.433 32.328 22.181 1.00 9.29 87 PHE C C 1
ATOM 2203 O O . PHE C 1 87 ? 30.211 31.151 22.348 1.00 9.54 87 PHE C O 1
ATOM 2211 N N . THR C 1 88 ? 31.188 32.793 21.182 1.00 10.55 88 THR C N 1
ATOM 2212 C CA . THR C 1 88 ? 31.832 31.951 20.156 1.00 11.18 88 THR C CA 1
ATOM 2213 C C . THR C 1 88 ? 33.359 32.156 20.102 1.00 11.90 88 THR C C 1
ATOM 2214 O O . THR C 1 88 ? 33.895 33.029 20.782 1.00 11.68 88 THR C O 1
ATOM 2218 N N . ASN C 1 89 ? 34.048 31.359 19.283 1.00 13.13 89 ASN C N 1
ATOM 2219 C CA . ASN C 1 89 ? 35.500 31.497 19.109 1.00 15.13 89 ASN C CA 1
ATOM 2220 C C . ASN C 1 89 ? 35.980 31.581 17.655 1.00 16.12 89 ASN C C 1
ATOM 2221 O O . ASN C 1 89 ? 37.185 31.683 17.394 1.00 15.79 89 ASN C O 1
ATOM 2226 N N . LYS C 1 90 ? 35.023 31.582 16.725 1.00 17.51 90 LYS C N 1
ATOM 2227 C CA . LYS C 1 90 ? 35.280 31.789 15.291 1.00 19.34 90 LYS C CA 1
ATOM 2228 C C . LYS C 1 90 ? 35.789 33.213 15.008 1.00 20.07 90 LYS C C 1
ATOM 2229 O O . LYS C 1 90 ? 35.408 34.145 15.723 1.00 19.96 90 LYS C O 1
ATOM 2235 N N . PRO C 1 91 ? 36.643 33.381 13.967 1.00 21.11 91 PRO C N 1
ATOM 2236 C CA . PRO C 1 91 ? 36.943 34.706 13.419 1.00 22.31 91 PRO C CA 1
ATOM 2237 C C . PRO C 1 91 ? 35.653 35.431 13.007 1.00 24.02 91 PRO C C 1
ATOM 2238 O O . PRO C 1 91 ? 34.916 34.957 12.129 1.00 23.87 91 PRO C O 1
ATOM 2242 N N . ILE C 1 92 ? 35.402 36.561 13.667 1.00 26.03 92 ILE C N 1
ATOM 2243 C CA . ILE C 1 92 ? 34.137 37.302 13.605 1.00 28.35 92 ILE C CA 1
ATOM 2244 C C . ILE C 1 92 ? 33.757 37.751 12.198 1.00 30.49 92 ILE C C 1
ATOM 2245 O O . ILE C 1 92 ? 32.620 37.556 11.772 1.00 29.49 92 ILE C O 1
ATOM 2250 N N . ALA C 1 93 ? 34.710 38.369 11.504 1.00 34.12 93 ALA C N 1
ATOM 2251 C CA . ALA C 1 93 ? 34.517 38.853 10.141 1.00 38.42 93 ALA C CA 1
ATOM 2252 C C . ALA C 1 93 ? 35.412 38.069 9.189 1.00 41.66 93 ALA C C 1
ATOM 2253 O O . ALA C 1 93 ? 35.268 36.856 9.065 1.00 42.15 93 ALA C O 1
ATOM 2255 N N . HIS C 1 94 ? 36.324 38.774 8.517 1.00 48.18 94 HIS C N 1
ATOM 2256 C CA . HIS C 1 94 ? 37.386 38.160 7.711 1.00 51.41 94 HIS C CA 1
ATOM 2257 C C . HIS C 1 94 ? 38.664 39.027 7.648 1.00 52.28 94 HIS C C 1
ATOM 2258 O O . HIS C 1 94 ? 39.109 39.448 6.570 1.00 53.44 94 HIS C O 1
ATOM 2265 N N . ASP D 1 4 ? 33.683 63.869 18.772 1.00 17.25 4 ASP D N 1
ATOM 2266 C CA . ASP D 1 4 ? 32.636 62.949 19.276 1.00 17.11 4 ASP D CA 1
ATOM 2267 C C . ASP D 1 4 ? 33.240 61.615 19.725 1.00 15.57 4 ASP D C 1
ATOM 2268 O O . ASP D 1 4 ? 34.020 60.946 18.988 1.00 14.54 4 ASP D O 1
ATOM 2273 N N . GLY D 1 5 ? 32.889 61.242 20.954 1.00 13.32 5 GLY D N 1
ATOM 2274 C CA . GLY D 1 5 ? 33.427 60.037 21.525 1.00 10.75 5 GLY D CA 1
ATOM 2275 C C . GLY D 1 5 ? 34.567 60.283 22.484 1.00 9.22 5 GLY D C 1
ATOM 2276 O O . GLY D 1 5 ? 34.611 59.620 23.532 1.00 8.81 5 GLY D O 1
ATOM 2277 N N . TYR D 1 6 ? 35.494 61.203 22.140 1.00 6.80 6 TYR D N 1
ATOM 2278 C CA . TYR D 1 6 ? 36.701 61.395 22.962 1.00 5.51 6 TYR D CA 1
ATOM 2279 C C . TYR D 1 6 ? 36.542 62.531 23.947 1.00 4.36 6 TYR D C 1
ATOM 2280 O O . TYR D 1 6 ? 36.515 63.693 23.556 1.00 2.93 6 TYR D O 1
ATOM 2289 N N . PHE D 1 7 ? 36.478 62.197 25.230 1.00 4.48 7 PHE D N 1
ATOM 2290 C CA . PHE D 1 7 ? 36.336 63.217 26.293 1.00 3.74 7 PHE D CA 1
ATOM 2291 C C . PHE D 1 7 ? 37.655 63.492 26.999 1.00 3.22 7 PHE D C 1
ATOM 2292 O O . PHE D 1 7 ? 37.772 64.433 27.803 1.00 3.76 7 PHE D O 1
ATOM 2300 N N . GLU D 1 8 ? 38.654 62.672 26.690 1.00 2.39 8 GLU D N 1
ATOM 2301 C CA . GLU D 1 8 ? 40.021 62.948 27.146 1.00 2.08 8 GLU D CA 1
ATOM 2302 C C . GLU D 1 8 ? 40.926 63.052 25.910 1.00 2.00 8 GLU D C 1
ATOM 2303 O O . GLU D 1 8 ? 40.632 62.447 24.847 1.00 2.00 8 GLU D O 1
ATOM 2309 N N . PRO D 1 9 ? 42.018 63.831 26.025 1.00 2.00 9 PRO D N 1
ATOM 2310 C CA . PRO D 1 9 ? 42.876 63.917 24.860 1.00 2.00 9 PRO D CA 1
ATOM 2311 C C . PRO D 1 9 ? 43.360 62.502 24.436 1.00 2.00 9 PRO D C 1
ATOM 2312 O O . PRO D 1 9 ? 43.685 61.675 25.273 1.00 2.00 9 PRO D O 1
ATOM 2316 N N . THR D 1 10 ? 43.342 62.247 23.121 1.00 2.00 10 THR D N 1
ATOM 2317 C CA . THR D 1 10 ? 43.686 60.935 22.536 1.00 2.00 10 THR D CA 1
ATOM 2318 C C . THR D 1 10 ? 45.135 60.560 22.876 1.00 2.00 10 THR D C 1
ATOM 2319 O O . THR D 1 10 ? 45.468 59.396 23.130 1.00 2.00 10 THR D O 1
ATOM 2323 N N . GLN D 1 11 ? 46.002 61.566 22.867 1.00 2.00 11 GLN D N 1
ATOM 2324 C CA . GLN D 1 11 ? 47.403 61.372 23.243 1.00 2.00 11 GLN D CA 1
ATOM 2325 C C . GLN D 1 11 ? 47.521 60.825 24.691 1.00 2.00 11 GLN D C 1
ATOM 2326 O O . GLN D 1 11 ? 48.566 60.326 25.109 1.00 2.00 11 GLN D O 1
ATOM 2332 N N . GLU D 1 12 ? 46.442 60.905 25.455 1.00 2.00 12 GLU D N 1
ATOM 2333 C CA . GLU D 1 12 ? 46.519 60.491 26.855 1.00 2.00 12 GLU D CA 1
ATOM 2334 C C . GLU D 1 12 ? 45.988 59.071 27.057 1.00 2.00 12 GLU D C 1
ATOM 2335 O O . GLU D 1 12 ? 46.151 58.499 28.133 1.00 2.00 12 GLU D O 1
ATOM 2341 N N . LEU D 1 13 ? 45.389 58.509 26.004 1.00 2.00 13 LEU D N 1
ATOM 2342 C CA . LEU D 1 13 ? 44.757 57.179 26.023 1.00 2.00 13 LEU D CA 1
ATOM 2343 C C . LEU D 1 13 ? 45.589 56.185 25.244 1.00 2.00 13 LEU D C 1
ATOM 2344 O O . LEU D 1 13 ? 46.131 56.537 24.195 1.00 2.00 13 LEU D O 1
ATOM 2349 N N . SER D 1 14 ? 45.649 54.957 25.744 1.00 2.00 14 SER D N 1
ATOM 2350 C CA . SER D 1 14 ? 46.358 53.863 25.113 1.00 2.00 14 SER D CA 1
ATOM 2351 C C . SER D 1 14 ? 45.669 53.402 23.789 1.00 2.00 14 SER D C 1
ATOM 2352 O O . SER D 1 14 ? 44.466 53.592 23.578 1.00 2.00 14 SER D O 1
ATOM 2355 N N . ASP D 1 15 ? 46.450 52.793 22.902 1.00 2.00 15 ASP D N 1
ATOM 2356 C CA . ASP D 1 15 ? 45.880 52.119 21.731 1.00 2.00 15 ASP D CA 1
ATOM 2357 C C . ASP D 1 15 ? 44.728 51.187 22.078 1.00 2.00 15 ASP D C 1
ATOM 2358 O O . ASP D 1 15 ? 43.741 51.122 21.322 1.00 2.00 15 ASP D O 1
ATOM 2363 N N . GLU D 1 16 ? 44.817 50.524 23.242 1.00 2.00 16 GLU D N 1
ATOM 2364 C CA . GLU D 1 16 ? 43.806 49.543 23.681 1.00 2.00 16 GLU D CA 1
ATOM 2365 C C . GLU D 1 16 ? 42.489 50.246 24.026 1.00 2.00 16 GLU D C 1
ATOM 2366 O O . GLU D 1 16 ? 41.389 49.895 23.560 1.00 2.01 16 GLU D O 1
ATOM 2372 N N . THR D 1 17 ? 42.604 51.279 24.833 1.00 2.00 17 THR D N 1
ATOM 2373 C CA . THR D 1 17 ? 41.456 52.039 25.230 1.00 2.00 17 THR D CA 1
ATOM 2374 C C . THR D 1 17 ? 40.794 52.625 23.994 1.00 2.00 17 THR D C 1
ATOM 2375 O O . THR D 1 17 ? 39.565 52.650 23.920 1.00 2.00 17 THR D O 1
ATOM 2379 N N . ARG D 1 18 ? 41.611 53.002 23.004 1.00 2.00 18 ARG D N 1
ATOM 2380 C CA . ARG D 1 18 ? 41.108 53.653 21.795 1.00 2.00 18 ARG D CA 1
ATOM 2381 C C . ARG D 1 18 ? 40.489 52.677 20.794 1.00 2.00 18 ARG D C 1
ATOM 2382 O O . ARG D 1 18 ? 39.510 53.007 20.118 1.00 2.00 18 ARG D O 1
ATOM 2390 N N . ASP D 1 19 ? 41.018 51.454 20.729 1.00 2.00 19 ASP D N 1
ATOM 2391 C CA . ASP D 1 19 ? 40.287 50.420 20.029 1.00 2.00 19 ASP D CA 1
ATOM 2392 C C . ASP D 1 19 ? 38.936 50.097 20.667 1.00 2.00 19 ASP D C 1
ATOM 2393 O O . ASP D 1 19 ? 37.946 49.946 19.930 1.00 2.00 19 ASP D O 1
ATOM 2406 N N . HIS D 1 21 ? 37.169 52.111 22.461 1.00 2.00 21 HIS D N 1
ATOM 2407 C CA . HIS D 1 21 ? 36.346 53.262 22.069 1.00 2.00 21 HIS D CA 1
ATOM 2408 C C . HIS D 1 21 ? 35.770 53.118 20.603 1.00 2.00 21 HIS D C 1
ATOM 2409 O O . HIS D 1 21 ? 34.569 53.318 20.351 1.00 2.00 21 HIS D O 1
ATOM 2416 N N . ARG D 1 22 ? 36.637 52.757 19.668 1.00 2.00 22 ARG D N 1
ATOM 2417 C CA . ARG D 1 22 ? 36.206 52.482 18.311 1.00 2.00 22 ARG D CA 1
ATOM 2418 C C . ARG D 1 22 ? 35.101 51.432 18.253 1.00 2.00 22 ARG D C 1
ATOM 2419 O O . ARG D 1 22 ? 34.143 51.611 17.531 1.00 2.00 22 ARG D O 1
ATOM 2427 N N . ALA D 1 23 ? 35.211 50.389 19.071 1.00 2.00 23 ALA D N 1
ATOM 2428 C CA . ALA D 1 23 ? 34.196 49.337 19.114 1.00 2.00 23 ALA D CA 1
ATOM 2429 C C . ALA D 1 23 ? 32.857 49.804 19.711 1.00 2.00 23 ALA D C 1
ATOM 2430 O O . ALA D 1 23 ? 31.793 49.584 19.123 1.00 2.00 23 ALA D O 1
ATOM 2432 N N . ILE D 1 24 ? 32.935 50.459 20.864 1.00 2.00 24 ILE D N 1
ATOM 2433 C CA . ILE D 1 24 ? 31.747 50.954 21.518 1.00 2.00 24 ILE D CA 1
ATOM 2434 C C . ILE D 1 24 ? 31.014 52.022 20.684 1.00 2.00 24 ILE D C 1
ATOM 2435 O O . ILE D 1 24 ? 29.800 51.935 20.502 1.00 2.00 24 ILE D O 1
ATOM 2440 N N . ILE D 1 25 ? 31.735 52.978 20.128 1.00 2.00 25 ILE D N 1
ATOM 2441 C CA . ILE D 1 25 ? 31.037 54.063 19.404 1.00 2.00 25 ILE D CA 1
ATOM 2442 C C . ILE D 1 25 ? 30.422 53.492 18.095 1.00 2.00 25 ILE D C 1
ATOM 2443 O O . ILE D 1 25 ? 29.301 53.825 17.738 1.00 2.00 25 ILE D O 1
ATOM 2448 N N . SER D 1 26 ? 31.162 52.599 17.430 1.00 2.00 26 SER D N 1
ATOM 2449 C CA . SER D 1 26 ? 30.583 51.843 16.311 1.00 2.00 26 SER D CA 1
ATOM 2450 C C . SER D 1 26 ? 29.329 51.097 16.674 1.00 2.00 26 SER D C 1
ATOM 2451 O O . SER D 1 26 ? 28.336 51.171 15.957 1.00 2.00 26 SER D O 1
ATOM 2454 N N . LEU D 1 27 ? 29.371 50.364 17.780 1.00 2.00 27 LEU D N 1
ATOM 2455 C CA . LEU D 1 27 ? 28.177 49.648 18.268 1.00 2.00 27 LEU D CA 1
ATOM 2456 C C . LEU D 1 27 ? 27.024 50.629 18.559 1.00 2.00 27 LEU D C 1
ATOM 2457 O O . LEU D 1 27 ? 25.901 50.367 18.189 1.00 2.00 27 LEU D O 1
ATOM 2462 N N . ARG D 1 28 ? 27.322 51.766 19.184 1.00 2.00 28 ARG D N 1
ATOM 2463 C CA . ARG D 1 28 ? 26.287 52.760 19.419 1.00 2.00 28 ARG D CA 1
ATOM 2464 C C . ARG D 1 28 ? 25.628 53.308 18.146 1.00 2.00 28 ARG D C 1
ATOM 2465 O O . ARG D 1 28 ? 24.409 53.451 18.084 1.00 2.00 28 ARG D O 1
ATOM 2473 N N . GLU D 1 29 ? 26.436 53.600 17.148 1.00 2.00 29 GLU D N 1
ATOM 2474 C CA . GLU D 1 29 ? 25.980 54.110 15.857 1.00 2.00 29 GLU D CA 1
ATOM 2475 C C . GLU D 1 29 ? 25.090 53.086 15.122 1.00 2.00 29 GLU D C 1
ATOM 2476 O O . GLU D 1 29 ? 24.041 53.437 14.584 1.00 2.00 29 GLU D O 1
ATOM 2482 N N . GLU D 1 30 ? 25.494 51.820 15.188 1.00 2.00 30 GLU D N 1
ATOM 2483 C CA . GLU D 1 30 ? 24.755 50.772 14.549 1.00 2.00 30 GLU D CA 1
ATOM 2484 C C . GLU D 1 30 ? 23.385 50.554 15.250 1.00 2.00 30 GLU D C 1
ATOM 2485 O O . GLU D 1 30 ? 22.384 50.384 14.562 1.00 2.00 30 GLU D O 1
ATOM 2491 N N . LEU D 1 31 ? 23.353 50.609 16.596 1.00 2.00 31 LEU D N 1
ATOM 2492 C CA . LEU D 1 31 ? 22.106 50.599 17.391 1.00 2.00 31 LEU D CA 1
ATOM 2493 C C . LEU D 1 31 ? 21.208 51.834 17.119 1.00 2.00 31 LEU D C 1
ATOM 2494 O O . LEU D 1 31 ? 19.976 51.718 17.050 1.00 2.00 31 LEU D O 1
ATOM 2499 N N . GLU D 1 32 ? 21.830 53.010 16.992 1.00 2.00 32 GLU D N 1
ATOM 2500 C CA . GLU D 1 32 ? 21.108 54.205 16.560 1.00 2.00 32 GLU D CA 1
ATOM 2501 C C . GLU D 1 32 ? 20.496 53.986 15.159 1.00 2.00 32 GLU D C 1
ATOM 2502 O O . GLU D 1 32 ? 19.321 54.226 14.965 1.00 2.00 32 GLU D O 1
ATOM 2508 N N . ALA D 1 33 ? 21.268 53.485 14.207 1.00 2.00 33 ALA D N 1
ATOM 2509 C CA . ALA D 1 33 ? 20.730 53.096 12.893 1.00 2.00 33 ALA D CA 1
ATOM 2510 C C . ALA D 1 33 ? 19.497 52.181 13.029 1.00 2.00 33 ALA D C 1
ATOM 2511 O O . ALA D 1 33 ? 18.494 52.374 12.367 1.00 2.00 33 ALA D O 1
ATOM 2513 N N . VAL D 1 34 ? 19.562 51.191 13.908 1.00 2.00 34 VAL D N 1
ATOM 2514 C CA . VAL D 1 34 ? 18.404 50.341 14.092 1.00 2.00 34 VAL D CA 1
ATOM 2515 C C . VAL D 1 34 ? 17.142 51.055 14.564 1.00 2.00 34 VAL D C 1
ATOM 2516 O O . VAL D 1 34 ? 16.078 50.819 14.015 1.00 2.00 34 VAL D O 1
ATOM 2520 N N . ASP D 1 35 ? 17.267 51.868 15.603 1.00 2.00 35 ASP D N 1
ATOM 2521 C CA . ASP D 1 35 ? 16.192 52.705 16.143 1.00 2.00 35 ASP D CA 1
ATOM 2522 C C . ASP D 1 35 ? 15.610 53.680 15.072 1.00 2.00 35 ASP D C 1
ATOM 2523 O O . ASP D 1 35 ? 14.407 53.774 14.880 1.00 2.00 35 ASP D O 1
ATOM 2528 N N . LEU D 1 36 ? 16.478 54.387 14.366 1.00 2.00 36 LEU D N 1
ATOM 2529 C CA . LEU D 1 36 ? 16.045 55.346 13.342 1.00 2.00 36 LEU D CA 1
ATOM 2530 C C . LEU D 1 36 ? 15.297 54.624 12.161 1.00 2.00 36 LEU D C 1
ATOM 2531 O O . LEU D 1 36 ? 14.202 55.025 11.766 1.00 2.00 36 LEU D O 1
ATOM 2536 N N . TYR D 1 37 ? 15.874 53.550 11.639 1.00 2.00 37 TYR D N 1
ATOM 2537 C CA . TYR D 1 37 ? 15.202 52.768 10.613 1.00 2.00 37 TYR D CA 1
ATOM 2538 C C . TYR D 1 37 ? 13.850 52.240 11.092 1.00 2.00 37 TYR D C 1
ATOM 2539 O O . TYR D 1 37 ? 12.896 52.259 10.348 1.00 2.00 37 TYR D O 1
ATOM 2548 N N . ASN D 1 38 ? 13.800 51.795 12.340 1.00 2.00 38 ASN D N 1
ATOM 2549 C CA . ASN D 1 38 ? 12.598 51.300 12.958 1.00 2.00 38 ASN D CA 1
ATOM 2550 C C . ASN D 1 38 ? 11.525 52.368 13.018 1.00 2.00 38 ASN D C 1
ATOM 2551 O O . ASN D 1 38 ? 10.370 52.110 12.710 1.00 2.00 38 ASN D O 1
ATOM 2556 N N . GLN D 1 39 ? 11.908 53.575 13.405 1.00 2.00 39 GLN D N 1
ATOM 2557 C CA . GLN D 1 39 ? 10.958 54.654 13.469 1.00 2.00 39 GLN D CA 1
ATOM 2558 C C . GLN D 1 39 ? 10.510 54.987 12.065 1.00 2.00 39 GLN D C 1
ATOM 2559 O O . GLN D 1 39 ? 9.323 55.209 11.861 1.00 2.00 39 GLN D O 1
ATOM 2565 N N . ARG D 1 40 ? 11.455 54.992 11.111 1.00 2.00 40 ARG D N 1
ATOM 2566 C CA . ARG D 1 40 ? 11.121 55.276 9.709 1.00 2.00 40 ARG D CA 1
ATOM 2567 C C . ARG D 1 40 ? 10.209 54.235 9.136 1.00 2.00 40 ARG D C 1
ATOM 2568 O O . ARG D 1 40 ? 9.219 54.592 8.551 1.00 2.00 40 ARG D O 1
ATOM 2576 N N . VAL D 1 41 ? 10.516 52.953 9.346 1.00 2.00 41 VAL D N 1
ATOM 2577 C CA . VAL D 1 41 ? 9.637 51.881 8.944 1.00 2.00 41 VAL D CA 1
ATOM 2578 C C . VAL D 1 41 ? 8.211 52.112 9.452 1.00 2.00 41 VAL D C 1
ATOM 2579 O O . VAL D 1 41 ? 7.281 51.947 8.691 1.00 2.00 41 VAL D O 1
ATOM 2583 N N . ASN D 1 42 ? 8.055 52.495 10.726 1.00 2.00 42 ASN D N 1
ATOM 2584 C CA . ASN D 1 42 ? 6.728 52.742 11.323 1.00 2.00 42 ASN D CA 1
ATOM 2585 C C . ASN D 1 42 ? 5.982 53.908 10.633 1.00 2.00 42 ASN D C 1
ATOM 2586 O O . ASN D 1 42 ? 4.755 53.860 10.436 1.00 2.00 42 ASN D O 1
ATOM 2591 N N . ALA D 1 43 ? 6.739 54.937 10.249 1.00 2.00 43 ALA D N 1
ATOM 2592 C CA . ALA D 1 43 ? 6.133 56.207 9.701 1.00 2.00 43 ALA D CA 1
ATOM 2593 C C . ALA D 1 43 ? 6.068 56.261 8.178 1.00 2.00 43 ALA D C 1
ATOM 2594 O O . ALA D 1 43 ? 5.337 57.092 7.629 1.00 2.22 43 ALA D O 1
ATOM 2596 N N . CYS D 1 44 ? 6.832 55.397 7.503 1.00 2.00 44 CYS D N 1
ATOM 2597 C CA . CYS D 1 44 ? 6.939 55.370 6.020 1.00 2.00 44 CYS D CA 1
ATOM 2598 C C . CYS D 1 44 ? 5.613 55.141 5.293 1.00 2.00 44 CYS D C 1
ATOM 2599 O O . CYS D 1 44 ? 4.869 54.207 5.628 1.00 2.00 44 CYS D O 1
ATOM 2602 N N . LYS D 1 45 ? 5.340 55.946 4.261 1.00 3.54 45 LYS D N 1
ATOM 2603 C CA . LYS D 1 45 ? 4.173 55.708 3.363 1.00 4.86 45 LYS D CA 1
ATOM 2604 C C . LYS D 1 45 ? 4.567 55.417 1.887 1.00 5.60 45 LYS D C 1
ATOM 2605 O O . LYS D 1 45 ? 4.110 56.092 0.951 1.00 6.92 45 LYS D O 1
ATOM 2611 N N . ASP D 1 46 ? 5.400 54.404 1.696 1.00 5.57 46 ASP D N 1
ATOM 2612 C CA . ASP D 1 46 ? 5.761 53.842 0.379 1.00 5.01 46 ASP D CA 1
ATOM 2613 C C . ASP D 1 46 ? 6.410 52.463 0.626 1.00 4.67 46 ASP D C 1
ATOM 2614 O O . ASP D 1 46 ? 7.471 52.363 1.257 1.00 4.33 46 ASP D O 1
ATOM 2619 N N . LYS D 1 47 ? 5.776 51.417 0.116 1.00 5.21 47 LYS D N 1
ATOM 2620 C CA . LYS D 1 47 ? 6.253 50.033 0.272 1.00 5.67 47 LYS D CA 1
ATOM 2621 C C . LYS D 1 47 ? 7.680 49.708 -0.199 1.00 4.67 47 LYS D C 1
ATOM 2622 O O . LYS D 1 47 ? 8.368 48.912 0.448 1.00 6.02 47 LYS D O 1
ATOM 2628 N N . GLU D 1 48 ? 8.108 50.251 -1.334 1.00 3.23 48 GLU D N 1
ATOM 2629 C CA . GLU D 1 48 ? 9.473 50.020 -1.804 0.50 2.07 48 GLU D CA 1
ATOM 2630 C C . GLU D 1 48 ? 10.475 50.600 -0.786 1.00 2.00 48 GLU D C 1
ATOM 2631 O O . GLU D 1 48 ? 11.249 49.875 -0.176 1.00 2.00 48 GLU D O 1
ATOM 2637 N N . LEU D 1 49 ? 10.417 51.901 -0.564 1.00 2.00 49 LEU D N 1
ATOM 2638 C CA . LEU D 1 49 ? 11.263 52.513 0.440 1.00 2.00 49 LEU D CA 1
ATOM 2639 C C . LEU D 1 49 ? 11.180 51.710 1.724 1.00 2.00 49 LEU D C 1
ATOM 2640 O O . LEU D 1 49 ? 12.209 51.320 2.280 1.00 2.00 49 LEU D O 1
ATOM 2645 N N . LYS D 1 50 ? 9.968 51.434 2.190 1.00 2.00 50 LYS D N 1
ATOM 2646 C CA . LYS D 1 50 ? 9.828 50.667 3.425 1.00 2.00 50 LYS D CA 1
ATOM 2647 C C . LYS D 1 50 ? 10.719 49.435 3.426 1.00 2.00 50 LYS D C 1
ATOM 2648 O O . LYS D 1 50 ? 11.398 49.159 4.415 1.00 2.00 50 LYS D O 1
ATOM 2654 N N . ALA D 1 51 ? 10.702 48.679 2.324 1.00 2.00 51 ALA D N 1
ATOM 2655 C CA . ALA D 1 51 ? 11.516 47.470 2.224 1.00 2.00 51 ALA D CA 1
ATOM 2656 C C . ALA D 1 51 ? 13.022 47.719 2.352 1.00 2.00 51 ALA D C 1
ATOM 2657 O O . ALA D 1 51 ? 13.687 46.908 2.952 1.00 2.00 51 ALA D O 1
ATOM 2659 N N . ILE D 1 52 ? 13.556 48.810 1.789 1.00 2.00 52 ILE D N 1
ATOM 2660 C CA . ILE D 1 52 ? 15.017 49.118 1.881 1.00 2.00 52 ILE D CA 1
ATOM 2661 C C . ILE D 1 52 ? 15.363 49.564 3.295 1.00 2.00 52 ILE D C 1
ATOM 2662 O O . ILE D 1 52 ? 16.394 49.180 3.868 1.00 2.29 52 ILE D O 1
ATOM 2667 N N . LEU D 1 53 ? 14.479 50.372 3.864 1.00 2.00 53 LEU D N 1
ATOM 2668 C CA . LEU D 1 53 ? 14.588 50.773 5.237 1.00 2.00 53 LEU D CA 1
ATOM 2669 C C . LEU D 1 53 ? 14.738 49.581 6.130 1.00 2.28 53 LEU D C 1
ATOM 2670 O O . LEU D 1 53 ? 15.739 49.452 6.784 1.00 3.41 53 LEU D O 1
ATOM 2675 N N . ALA D 1 54 ? 13.775 48.671 6.062 1.00 3.98 54 ALA D N 1
ATOM 2676 C CA . ALA D 1 54 ? 13.688 47.451 6.874 1.00 4.40 54 ALA D CA 1
ATOM 2677 C C . ALA D 1 54 ? 14.845 46.470 6.687 1.00 4.83 54 ALA D C 1
ATOM 2678 O O . ALA D 1 54 ? 15.265 45.800 7.641 1.00 4.94 54 ALA D O 1
ATOM 2680 N N . HIS D 1 55 ? 15.321 46.373 5.439 1.00 5.45 55 HIS D N 1
ATOM 2681 C CA . HIS D 1 55 ? 16.505 45.610 5.050 1.00 3.74 55 HIS D CA 1
ATOM 2682 C C . HIS D 1 55 ? 17.756 46.180 5.689 1.00 3.76 55 HIS D C 1
ATOM 2683 O O . HIS D 1 55 ? 18.460 45.467 6.392 1.00 4.21 55 HIS D O 1
ATOM 2690 N N . ASN D 1 56 ? 18.036 47.469 5.440 1.00 3.36 56 ASN D N 1
ATOM 2691 C CA . ASN D 1 56 ? 19.212 48.138 6.003 1.00 2.35 56 ASN D CA 1
ATOM 2692 C C . ASN D 1 56 ? 19.239 47.956 7.488 1.00 2.05 56 ASN D C 1
ATOM 2693 O O . ASN D 1 56 ? 20.291 47.749 8.075 1.00 2.94 56 ASN D O 1
ATOM 2698 N N . ARG D 1 57 ? 18.059 48.040 8.082 1.00 2.00 57 ARG D N 1
ATOM 2699 C CA . ARG D 1 57 ? 17.897 47.962 9.524 1.00 2.00 57 ARG D CA 1
ATOM 2700 C C . ARG D 1 57 ? 18.193 46.595 10.116 1.00 2.00 57 ARG D C 1
ATOM 2701 O O . ARG D 1 57 ? 18.618 46.505 11.277 1.00 2.00 57 ARG D O 1
ATOM 2709 N N . ASP D 1 58 ? 17.936 45.527 9.363 1.00 2.00 58 ASP D N 1
ATOM 2710 C CA . ASP D 1 58 ? 18.210 44.178 9.881 1.00 2.00 58 ASP D CA 1
ATOM 2711 C C . ASP D 1 58 ? 19.668 43.697 9.734 1.00 2.00 58 ASP D C 1
ATOM 2712 O O . ASP D 1 58 ? 20.161 42.919 10.572 1.00 2.00 58 ASP D O 1
ATOM 2717 N N . GLU D 1 59 ? 20.341 44.147 8.672 1.00 2.00 59 GLU D N 1
ATOM 2718 C CA . GLU D 1 59 ? 21.794 44.057 8.561 1.00 2.15 59 GLU D CA 1
ATOM 2719 C C . GLU D 1 59 ? 22.538 44.871 9.635 1.00 2.96 59 GLU D C 1
ATOM 2720 O O . GLU D 1 59 ? 23.562 44.422 10.136 1.00 4.43 59 GLU D O 1
ATOM 2726 N N . GLU D 1 60 ? 22.033 46.046 10.017 1.00 2.69 60 GLU D N 1
ATOM 2727 C CA . GLU D 1 60 ? 22.735 46.806 11.072 1.00 2.17 60 GLU D CA 1
ATOM 2728 C C . GLU D 1 60 ? 22.734 46.015 12.421 1.00 2.30 60 GLU D C 1
ATOM 2729 O O . GLU D 1 60 ? 23.685 46.097 13.208 1.00 3.75 60 GLU D O 1
ATOM 2735 N N . LYS D 1 61 ? 21.687 45.243 12.681 1.00 2.10 61 LYS D N 1
ATOM 2736 C CA . LYS D 1 61 ? 21.654 44.295 13.830 1.00 2.08 61 LYS D CA 1
ATOM 2737 C C . LYS D 1 61 ? 22.832 43.313 13.887 1.00 2.88 61 LYS D C 1
ATOM 2738 O O . LYS D 1 61 ? 23.235 42.864 14.995 1.00 2.47 61 LYS D O 1
ATOM 2744 N N . GLU D 1 62 ? 23.348 42.952 12.701 1.00 2.72 62 GLU D N 1
ATOM 2745 C CA . GLU D 1 62 ? 24.463 42.017 12.562 1.00 3.41 62 GLU D CA 1
ATOM 2746 C C . GLU D 1 62 ? 25.805 42.688 12.817 1.00 2.76 62 GLU D C 1
ATOM 2747 O O . GLU D 1 62 ? 26.717 42.114 13.418 1.00 2.54 62 GLU D O 1
ATOM 2753 N N . HIS D 1 63 ? 25.925 43.896 12.283 1.00 2.00 63 HIS D N 1
ATOM 2754 C CA . HIS D 1 63 ? 27.055 44.719 12.533 1.00 2.00 63 HIS D CA 1
ATOM 2755 C C . HIS D 1 63 ? 27.169 44.852 14.026 1.00 2.00 63 HIS D C 1
ATOM 2756 O O . HIS D 1 63 ? 28.251 44.659 14.576 1.00 2.00 63 HIS D O 1
ATOM 2763 N N . ALA D 1 64 ? 26.051 45.217 14.655 1.00 2.00 64 ALA D N 1
ATOM 2764 C CA . ALA D 1 64 ? 25.958 45.431 16.081 1.00 2.00 64 ALA D CA 1
ATOM 2765 C C . ALA D 1 64 ? 26.470 44.199 16.756 1.00 2.00 64 ALA D C 1
ATOM 2766 O O . ALA D 1 64 ? 27.401 44.292 17.543 1.00 2.32 64 ALA D O 1
ATOM 2768 N N . ALA D 1 65 ? 25.895 43.043 16.402 1.00 2.00 65 ALA D N 1
ATOM 2769 C CA . ALA D 1 65 ? 26.229 41.754 17.024 1.00 2.00 65 ALA D CA 1
ATOM 2770 C C . ALA D 1 65 ? 27.709 41.390 16.914 1.00 2.00 65 ALA D C 1
ATOM 2771 O O . ALA D 1 65 ? 28.309 40.883 17.875 1.00 2.00 65 ALA D O 1
ATOM 2781 N N . LEU D 1 67 ? 30.223 43.518 16.597 1.00 2.00 67 LEU D N 1
ATOM 2782 C CA . LEU D 1 67 ? 30.915 44.492 17.437 1.00 2.00 67 LEU D CA 1
ATOM 2783 C C . LEU D 1 67 ? 30.899 44.117 18.914 1.00 2.00 67 LEU D C 1
ATOM 2784 O O . LEU D 1 67 ? 31.896 44.219 19.620 1.00 2.00 67 LEU D O 1
ATOM 2789 N N . LEU D 1 68 ? 29.758 43.645 19.371 1.00 2.00 68 LEU D N 1
ATOM 2790 C CA . LEU D 1 68 ? 29.569 43.287 20.756 1.00 2.00 68 LEU D CA 1
ATOM 2791 C C . LEU D 1 68 ? 30.348 42.039 21.085 1.00 2.00 68 LEU D C 1
ATOM 2792 O O . LEU D 1 68 ? 30.998 41.951 22.127 1.00 3.19 68 LEU D O 1
ATOM 2797 N N . GLU D 1 69 ? 30.336 41.061 20.180 1.00 2.11 69 GLU D N 1
ATOM 2798 C CA . GLU D 1 69 ? 31.099 39.865 20.433 1.00 2.25 69 GLU D CA 1
ATOM 2799 C C . GLU D 1 69 ? 32.523 40.266 20.672 1.00 2.50 69 GLU D C 1
ATOM 2800 O O . GLU D 1 69 ? 33.107 39.813 21.647 1.00 3.30 69 GLU D O 1
ATOM 2806 N N . TRP D 1 70 ? 33.063 41.140 19.806 1.00 2.00 70 TRP D N 1
ATOM 2807 C CA . TRP D 1 70 ? 34.445 41.574 19.921 1.00 2.00 70 TRP D CA 1
ATOM 2808 C C . TRP D 1 70 ? 34.678 42.198 21.309 1.00 2.00 70 TRP D C 1
ATOM 2809 O O . TRP D 1 70 ? 35.735 42.049 21.871 1.00 2.00 70 TRP D O 1
ATOM 2820 N N . ILE D 1 71 ? 33.680 42.896 21.846 1.00 2.00 71 ILE D N 1
ATOM 2821 C CA . ILE D 1 71 ? 33.801 43.534 23.162 1.00 2.00 71 ILE D CA 1
ATOM 2822 C C . ILE D 1 71 ? 33.783 42.494 24.253 1.00 2.00 71 ILE D C 1
ATOM 2823 O O . ILE D 1 71 ? 34.575 42.566 25.184 1.00 2.00 71 ILE D O 1
ATOM 2828 N N . ARG D 1 72 ? 32.931 41.479 24.088 1.00 3.25 72 ARG D N 1
ATOM 2829 C CA . ARG D 1 72 ? 32.732 40.482 25.136 1.00 3.17 72 ARG D CA 1
ATOM 2830 C C . ARG D 1 72 ? 34.057 39.808 25.373 1.00 4.79 72 ARG D C 1
ATOM 2831 O O . ARG D 1 72 ? 34.434 39.515 26.530 1.00 4.87 72 ARG D O 1
ATOM 2839 N N . ARG D 1 73 ? 34.788 39.589 24.280 1.00 5.52 73 ARG D N 1
ATOM 2840 C CA . ARG D 1 73 ? 36.035 38.835 24.357 1.00 6.27 73 ARG D CA 1
ATOM 2841 C C . ARG D 1 73 ? 37.124 39.510 25.162 1.00 6.97 73 ARG D C 1
ATOM 2842 O O . ARG D 1 73 ? 37.879 38.833 25.869 1.00 8.09 73 ARG D O 1
ATOM 2850 N N . CYS D 1 74 ? 37.173 40.832 25.079 1.00 7.57 74 CYS D N 1
ATOM 2851 C CA . CYS D 1 74 ? 38.210 41.678 25.674 1.00 8.85 74 CYS D CA 1
ATOM 2852 C C . CYS D 1 74 ? 37.820 42.271 27.037 1.00 7.63 74 CYS D C 1
ATOM 2853 O O . CYS D 1 74 ? 38.564 43.084 27.604 1.00 7.85 74 CYS D O 1
ATOM 2856 N N . ASP D 1 75 ? 36.649 41.906 27.556 1.00 5.82 75 ASP D N 1
ATOM 2857 C CA . ASP D 1 75 ? 36.074 42.613 28.709 1.00 3.48 75 ASP D CA 1
ATOM 2858 C C . ASP D 1 75 ? 35.399 41.548 29.549 1.00 2.07 75 ASP D C 1
ATOM 2859 O O . ASP D 1 75 ? 34.209 41.229 29.317 1.00 2.00 75 ASP D O 1
ATOM 2864 N N . PRO D 1 76 ? 36.142 40.982 30.513 1.00 2.00 76 PRO D N 1
ATOM 2865 C CA . PRO D 1 76 ? 35.599 39.875 31.319 1.00 2.00 76 PRO D CA 1
ATOM 2866 C C . PRO D 1 76 ? 34.467 40.370 32.216 1.00 2.00 76 PRO D C 1
ATOM 2867 O O . PRO D 1 76 ? 33.590 39.593 32.608 1.00 2.00 76 PRO D O 1
ATOM 2871 N N . ALA D 1 77 ? 34.455 41.680 32.478 1.00 2.00 77 ALA D N 1
ATOM 2872 C CA . ALA D 1 77 ? 33.362 42.275 33.223 1.00 2.00 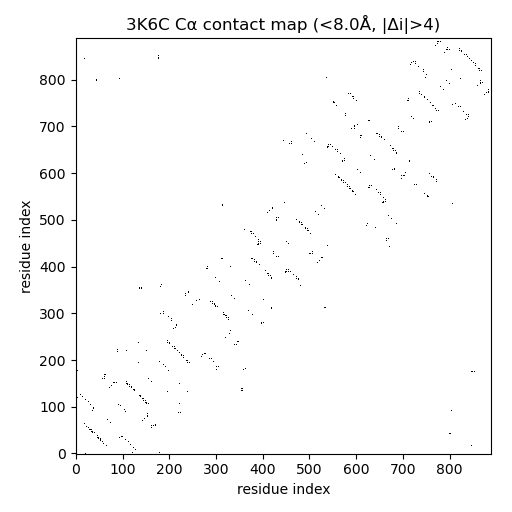77 ALA D CA 1
ATOM 2873 C C . ALA D 1 77 ? 32.071 42.221 32.400 1.00 2.00 77 ALA D C 1
ATOM 2874 O O . ALA D 1 77 ? 31.006 41.965 32.946 1.00 2.35 77 ALA D O 1
ATOM 2876 N N . PHE D 1 78 ? 32.177 42.417 31.084 1.00 3.22 78 PHE D N 1
ATOM 2877 C CA . PHE D 1 78 ? 31.004 42.581 30.206 1.00 4.13 78 PHE D CA 1
ATOM 2878 C C . PHE D 1 78 ? 30.524 41.171 29.948 1.00 4.91 78 PHE D C 1
ATOM 2879 O O . PHE D 1 78 ? 29.331 40.905 29.904 1.00 6.52 78 PHE D O 1
ATOM 2887 N N . ASP D 1 79 ? 31.469 40.258 29.788 1.00 5.32 79 ASP D N 1
ATOM 2888 C CA . ASP D 1 79 ? 31.161 38.840 29.568 1.00 4.97 79 ASP D CA 1
ATOM 2889 C C . ASP D 1 79 ? 30.332 38.255 30.717 1.00 5.24 79 ASP D C 1
ATOM 2890 O O . ASP D 1 79 ? 29.280 37.637 30.463 1.00 4.82 79 ASP D O 1
ATOM 2895 N N . LYS D 1 80 ? 30.812 38.426 31.958 1.00 4.87 80 LYS D N 1
ATOM 2896 C CA . LYS D 1 80 ? 30.036 38.107 33.175 1.00 4.42 80 LYS D CA 1
ATOM 2897 C C . LYS D 1 80 ? 28.554 38.571 33.172 1.00 3.68 80 LYS D C 1
ATOM 2898 O O . LYS D 1 80 ? 27.648 37.775 33.471 1.00 4.21 80 LYS D O 1
ATOM 2904 N N . GLU D 1 81 ? 28.316 39.837 32.849 1.00 3.00 81 GLU D N 1
ATOM 2905 C CA . GLU D 1 81 ? 26.962 40.422 32.870 1.00 2.84 81 GLU D CA 1
ATOM 2906 C C . GLU D 1 81 ? 26.064 39.856 31.765 1.00 2.88 81 GLU D C 1
ATOM 2907 O O . GLU D 1 81 ? 24.843 39.553 31.976 1.00 2.27 81 GLU D O 1
ATOM 2913 N N . LEU D 1 82 ? 26.676 39.640 30.609 1.00 2.51 82 LEU D N 1
ATOM 2914 C CA . LEU D 1 82 ? 25.941 39.070 29.482 1.00 2.85 82 LEU D CA 1
ATOM 2915 C C . LEU D 1 82 ? 25.479 37.617 29.776 1.00 3.15 82 LEU D C 1
ATOM 2916 O O . LEU D 1 82 ? 24.359 37.175 29.369 1.00 2.73 82 LEU D O 1
ATOM 2921 N N . LYS D 1 83 ? 26.294 36.887 30.536 1.00 3.08 83 LYS D N 1
ATOM 2922 C CA . LYS D 1 83 ? 25.976 35.495 30.813 1.00 3.41 83 LYS D CA 1
ATOM 2923 C C . LYS D 1 83 ? 24.881 35.408 31.875 1.00 3.17 83 LYS D C 1
ATOM 2924 O O . LYS D 1 83 ? 24.065 34.485 31.841 1.00 2.54 83 LYS D O 1
ATOM 2930 N N . ASP D 1 84 ? 24.848 36.364 32.812 1.00 3.06 84 ASP D N 1
ATOM 2931 C CA . ASP D 1 84 ? 23.809 36.331 33.867 1.00 2.63 84 ASP D CA 1
ATOM 2932 C C . ASP D 1 84 ? 22.416 36.543 33.270 1.00 2.00 84 ASP D C 1
ATOM 2933 O O . ASP D 1 84 ? 21.461 35.841 33.626 1.00 2.00 84 ASP D O 1
ATOM 2938 N N . TYR D 1 85 ? 22.297 37.488 32.349 1.00 2.30 85 TYR D N 1
ATOM 2939 C CA . TYR D 1 85 ? 20.969 37.872 31.816 1.00 3.02 85 TYR D CA 1
ATOM 2940 C C . TYR D 1 85 ? 20.564 37.329 30.438 1.00 4.10 85 TYR D C 1
ATOM 2941 O O . TYR D 1 85 ? 19.376 37.090 30.218 1.00 4.78 85 TYR D O 1
ATOM 2950 N N . LEU D 1 86 ? 21.504 37.154 29.505 1.00 4.96 86 LEU D N 1
ATOM 2951 C CA . LEU D 1 86 ? 21.109 36.709 28.158 1.00 5.60 86 LEU D CA 1
ATOM 2952 C C . LEU D 1 86 ? 20.506 35.321 28.111 1.00 6.56 86 LEU D C 1
ATOM 2953 O O . LEU D 1 86 ? 20.951 34.389 28.829 1.00 7.69 86 LEU D O 1
ATOM 2958 N N . PHE D 1 87 ? 19.491 35.169 27.263 1.00 6.95 87 PHE D N 1
ATOM 2959 C CA . PHE D 1 87 ? 18.821 33.885 27.084 1.00 8.10 87 PHE D CA 1
ATOM 2960 C C . PHE D 1 87 ? 18.393 33.359 28.434 1.00 8.23 87 PHE D C 1
ATOM 2961 O O . PHE D 1 87 ? 18.803 32.276 28.840 1.00 8.39 87 PHE D O 1
ATOM 2969 N N . THR D 1 88 ? 17.610 34.153 29.156 1.00 8.12 88 THR D N 1
ATOM 2970 C CA . THR D 1 88 ? 16.984 33.650 30.369 1.00 8.79 88 THR D CA 1
ATOM 2971 C C . THR D 1 88 ? 15.470 33.694 30.205 1.00 9.31 88 THR D C 1
ATOM 2972 O O . THR D 1 88 ? 14.989 34.066 29.139 1.00 10.19 88 THR D O 1
ATOM 2976 N N . ASN D 1 89 ? 14.713 33.324 31.235 1.00 9.21 89 ASN D N 1
ATOM 2977 C CA . ASN D 1 89 ? 13.262 33.534 31.177 1.00 9.64 89 ASN D CA 1
ATOM 2978 C C . ASN D 1 89 ? 12.680 34.322 32.338 1.00 9.78 89 ASN D C 1
ATOM 2979 O O . ASN D 1 89 ? 11.554 34.796 32.256 1.00 10.84 89 ASN D O 1
ATOM 2984 N N . LYS D 1 90 ? 13.443 34.460 33.416 1.00 9.82 90 LYS D N 1
ATOM 2985 C CA . LYS D 1 90 ? 12.969 35.174 34.588 1.00 9.45 90 LYS D CA 1
ATOM 2986 C C . LYS D 1 90 ? 12.941 36.641 34.267 1.00 9.44 90 LYS D C 1
ATOM 2987 O O . LYS D 1 90 ? 13.692 37.091 33.400 1.00 8.64 90 LYS D O 1
ATOM 2993 N N . PRO D 1 91 ? 12.095 37.388 34.998 1.00 9.56 91 PRO D N 1
ATOM 2994 C CA . PRO D 1 91 ? 12.081 38.837 35.076 1.00 9.54 91 PRO D CA 1
ATOM 2995 C C . PRO D 1 91 ? 13.493 39.378 35.040 1.00 10.02 91 PRO D C 1
ATOM 2996 O O . PRO D 1 91 ? 14.330 38.911 35.811 1.00 9.16 91 PRO D O 1
ATOM 3000 N N . ILE D 1 92 ? 13.756 40.340 34.149 1.00 10.64 92 ILE D N 1
ATOM 3001 C CA . ILE D 1 92 ? 15.067 40.990 34.112 1.00 12.12 92 ILE D CA 1
ATOM 3002 C C . ILE D 1 92 ? 15.236 41.777 35.394 1.00 14.21 92 ILE D C 1
ATOM 3003 O O . ILE D 1 92 ? 16.337 41.885 35.900 1.00 13.16 92 ILE D O 1
ATOM 3008 N N . ALA D 1 93 ? 14.140 42.306 35.933 1.00 17.84 93 ALA D N 1
ATOM 3009 C CA . ALA D 1 93 ? 14.208 43.097 37.161 1.00 22.54 93 ALA D CA 1
ATOM 3010 C C . ALA D 1 93 ? 12.905 43.183 37.960 1.00 26.07 93 ALA D C 1
ATOM 3011 O O . ALA D 1 93 ? 11.834 42.826 37.476 1.00 25.84 93 ALA D O 1
ATOM 3013 N N . HIS D 1 94 ? 13.039 43.637 39.204 1.00 31.37 94 HIS D N 1
ATOM 3014 C CA . HIS D 1 94 ? 12.065 44.553 39.817 1.00 36.77 94 HIS D CA 1
ATOM 3015 C C . HIS D 1 94 ? 12.669 45.352 40.995 1.00 40.45 94 HIS D C 1
ATOM 3016 O O . HIS D 1 94 ? 11.944 45.829 41.885 1.00 41.19 94 HIS D O 1
ATOM 3023 N N . GLU D 1 95 ? 13.996 45.509 40.992 1.00 47.41 95 GLU D N 1
ATOM 3024 C CA . GLU D 1 95 ? 14.658 46.313 42.014 1.00 50.37 95 GLU D CA 1
ATOM 3025 C C . GLU D 1 95 ? 15.268 47.580 41.393 1.00 51.12 95 GLU D C 1
ATOM 3026 O O . GLU D 1 95 ? 14.541 48.472 40.913 1.00 52.42 95 GLU D O 1
ATOM 3032 N N . ASP E 1 4 ? 17.056 66.117 13.803 1.00 18.25 4 ASP E N 1
ATOM 3033 C CA . ASP E 1 4 ? 16.176 65.098 13.108 1.00 17.79 4 ASP E CA 1
ATOM 3034 C C . ASP E 1 4 ? 16.095 65.349 11.601 1.00 16.84 4 ASP E C 1
ATOM 3035 O O . ASP E 1 4 ? 15.657 64.494 10.829 1.00 16.74 4 ASP E O 1
ATOM 3040 N N . GLY E 1 5 ? 16.520 66.538 11.193 1.00 15.89 5 GLY E N 1
ATOM 3041 C CA . GLY E 1 5 ? 16.585 66.899 9.790 1.00 14.65 5 GLY E CA 1
ATOM 3042 C C . GLY E 1 5 ? 15.289 67.387 9.172 1.00 14.17 5 GLY E C 1
ATOM 3043 O O . GLY E 1 5 ? 15.194 67.478 7.930 1.00 14.40 5 GLY E O 1
ATOM 3044 N N . TYR E 1 6 ? 14.285 67.659 10.019 1.00 13.00 6 TYR E N 1
ATOM 3045 C CA . TYR E 1 6 ? 13.050 68.304 9.571 1.00 11.57 6 TYR E CA 1
ATOM 3046 C C . TYR E 1 6 ? 13.181 69.788 9.870 1.00 11.34 6 TYR E C 1
ATOM 3047 O O . TYR E 1 6 ? 13.276 70.198 11.039 1.00 10.12 6 TYR E O 1
ATOM 3056 N N . PHE E 1 7 ? 13.186 70.593 8.818 1.00 10.50 7 PHE E N 1
ATOM 3057 C CA . PHE E 1 7 ? 13.420 72.012 9.012 1.00 10.22 7 PHE E CA 1
ATOM 3058 C C . PHE E 1 7 ? 12.133 72.805 8.975 1.00 8.89 7 PHE E C 1
ATOM 3059 O O . PHE E 1 7 ? 12.066 73.917 9.536 1.00 9.44 7 PHE E O 1
ATOM 3067 N N . GLU E 1 8 ? 11.095 72.177 8.417 1.00 6.95 8 GLU E N 1
ATOM 3068 C CA . GLU E 1 8 ? 9.715 72.686 8.483 1.00 4.81 8 GLU E CA 1
ATOM 3069 C C . GLU E 1 8 ? 8.836 71.717 9.298 1.00 4.29 8 GLU E C 1
ATOM 3070 O O . GLU E 1 8 ? 9.122 70.511 9.351 1.00 2.22 8 GLU E O 1
ATOM 3076 N N . PRO E 1 9 ? 7.772 72.242 9.961 1.00 3.79 9 PRO E N 1
ATOM 3077 C CA . PRO E 1 9 ? 6.911 71.318 10.702 1.00 3.88 9 PRO E CA 1
ATOM 3078 C C . PRO E 1 9 ? 6.407 70.185 9.790 1.00 4.12 9 PRO E C 1
ATOM 3079 O O . PRO E 1 9 ? 5.934 70.450 8.669 1.00 4.19 9 PRO E O 1
ATOM 3083 N N . THR E 1 10 ? 6.522 68.945 10.272 1.00 3.56 10 THR E N 1
ATOM 3084 C CA . THR E 1 10 ? 6.075 67.742 9.532 1.00 3.02 10 THR E CA 1
ATOM 3085 C C . THR E 1 10 ? 4.615 67.846 9.038 1.00 4.07 10 THR E C 1
ATOM 3086 O O . THR E 1 10 ? 4.269 67.336 7.959 1.00 4.37 10 THR E O 1
ATOM 3090 N N . GLN E 1 11 ? 3.766 68.509 9.831 1.00 5.01 11 GLN E N 1
ATOM 3091 C CA . GLN E 1 11 ? 2.344 68.699 9.487 1.00 6.24 11 GLN E CA 1
ATOM 3092 C C . GLN E 1 11 ? 2.159 69.506 8.204 1.00 6.09 11 GLN E C 1
ATOM 3093 O O . GLN E 1 11 ? 1.076 69.441 7.605 1.00 6.38 11 GLN E O 1
ATOM 3099 N N . GLU E 1 12 ? 3.204 70.250 7.790 1.00 4.90 12 GLU E N 1
ATOM 3100 C CA . GLU E 1 12 ? 3.136 71.087 6.579 1.00 5.07 12 GLU E CA 1
ATOM 3101 C C . GLU E 1 12 ? 3.783 70.417 5.363 1.00 4.65 12 GLU E C 1
ATOM 3102 O O . GLU E 1 12 ? 3.699 70.927 4.245 1.00 4.88 12 GLU E O 1
ATOM 3108 N N . LEU E 1 13 ? 4.397 69.258 5.584 1.00 2.95 13 LEU E N 1
ATOM 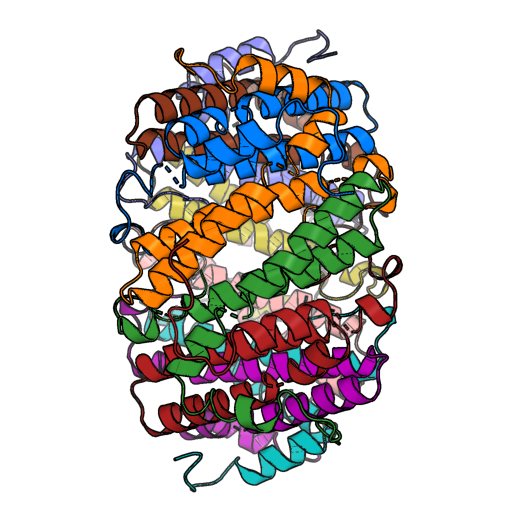3109 C CA . LEU E 1 13 ? 4.965 68.496 4.487 1.00 2.00 13 LEU E CA 1
ATOM 3110 C C . LEU E 1 13 ? 4.005 67.399 4.061 1.00 2.00 13 LEU E C 1
ATOM 3111 O O . LEU E 1 13 ? 3.405 66.754 4.900 1.00 2.00 13 LEU E O 1
ATOM 3116 N N . SER E 1 14 ? 3.928 67.149 2.762 1.00 2.00 14 SER E N 1
ATOM 3117 C CA . SER E 1 14 ? 3.142 66.058 2.226 1.00 2.00 14 SER E CA 1
ATOM 3118 C C . SER E 1 14 ? 3.868 64.757 2.543 1.00 2.00 14 SER E C 1
ATOM 3119 O O . SER E 1 14 ? 5.070 64.777 2.825 1.00 2.00 14 SER E O 1
ATOM 3122 N N . ASP E 1 15 ? 3.149 63.635 2.504 1.00 2.00 15 ASP E N 1
ATOM 3123 C CA . ASP E 1 15 ? 3.748 62.306 2.691 1.00 2.00 15 ASP E CA 1
ATOM 3124 C C . ASP E 1 15 ? 4.962 61.983 1.791 1.00 2.00 15 ASP E C 1
ATOM 3125 O O . ASP E 1 15 ? 6.001 61.465 2.277 1.00 2.00 15 ASP E O 1
ATOM 3130 N N . GLU E 1 16 ? 4.861 62.261 0.494 1.00 2.00 16 GLU E N 1
ATOM 3131 C CA . GLU E 1 16 ? 5.938 61.817 -0.433 1.00 2.00 16 GLU E CA 1
ATOM 3132 C C . GLU E 1 16 ? 7.242 62.645 -0.341 1.00 2.00 16 GLU E C 1
ATOM 3133 O O . GLU E 1 16 ? 8.318 62.175 -0.680 1.00 2.00 16 GLU E O 1
ATOM 3139 N N . THR E 1 17 ? 7.097 63.888 0.089 1.00 2.00 17 THR E N 1
ATOM 3140 C CA . THR E 1 17 ? 8.192 64.694 0.540 1.00 2.00 17 THR E CA 1
ATOM 3141 C C . THR E 1 17 ? 8.824 64.073 1.799 1.00 2.00 17 THR E C 1
ATOM 3142 O O . THR E 1 17 ? 10.039 64.128 1.968 1.00 2.00 17 THR E O 1
ATOM 3146 N N . ARG E 1 18 ? 7.992 63.521 2.688 1.00 2.00 18 ARG E N 1
ATOM 3147 C CA . ARG E 1 18 ? 8.486 62.964 3.929 1.00 2.00 18 ARG E CA 1
ATOM 3148 C C . ARG E 1 18 ? 9.245 61.678 3.665 1.00 2.00 18 ARG E C 1
ATOM 3149 O O . ARG E 1 18 ? 10.241 61.412 4.339 1.00 2.00 18 ARG E O 1
ATOM 3157 N N . ASP E 1 19 ? 8.782 60.920 2.667 1.00 2.00 19 ASP E N 1
ATOM 3158 C CA . ASP E 1 19 ? 9.423 59.706 2.157 1.00 2.00 19 ASP E CA 1
ATOM 3159 C C . ASP E 1 19 ? 10.752 60.015 1.438 1.00 2.00 19 ASP E C 1
ATOM 3160 O O . ASP E 1 19 ? 11.756 59.340 1.656 1.00 2.00 19 ASP E O 1
ATOM 3173 N N . HIS E 1 21 ? 12.447 62.706 2.140 1.00 2.00 21 HIS E N 1
ATOM 3174 C CA . HIS E 1 21 ? 13.266 63.045 3.299 1.00 2.00 21 HIS E CA 1
ATOM 3175 C C . HIS E 1 21 ? 13.830 61.782 3.984 1.00 2.00 21 HIS E C 1
ATOM 3176 O O . HIS E 1 21 ? 15.004 61.720 4.302 1.00 2.00 21 HIS E O 1
ATOM 3183 N N . ARG E 1 22 ? 12.983 60.789 4.220 1.00 2.00 22 ARG E N 1
ATOM 3184 C CA . ARG E 1 22 ? 13.451 59.535 4.803 1.00 2.00 22 ARG E CA 1
ATOM 3185 C C . ARG E 1 22 ? 14.585 58.900 4.004 1.00 2.00 22 ARG E C 1
ATOM 3186 O O . ARG E 1 22 ? 15.557 58.448 4.603 1.00 2.00 22 ARG E O 1
ATOM 3194 N N . ALA E 1 23 ? 14.463 58.895 2.666 1.00 2.00 23 ALA E N 1
ATOM 3195 C CA . ALA E 1 23 ? 15.480 58.383 1.793 1.00 2.00 23 ALA E CA 1
ATOM 3196 C C . ALA E 1 23 ? 16.766 59.171 1.897 1.00 2.00 23 ALA E C 1
ATOM 3197 O O . ALA E 1 23 ? 17.821 58.585 1.996 1.00 2.00 23 ALA E O 1
ATOM 3199 N N . ILE E 1 24 ? 16.678 60.493 1.838 1.00 2.00 24 ILE E N 1
ATOM 3200 C CA . ILE E 1 24 ? 17.866 61.304 1.764 1.00 2.00 24 ILE E CA 1
ATOM 3201 C C . ILE E 1 24 ? 18.636 61.188 3.064 1.00 2.00 24 ILE E C 1
ATOM 3202 O O . ILE E 1 24 ? 19.836 60.877 3.062 1.00 2.00 24 ILE E O 1
ATOM 3207 N N . ILE E 1 25 ? 17.937 61.384 4.177 1.00 2.00 25 ILE E N 1
ATOM 3208 C CA . ILE E 1 25 ? 18.614 61.344 5.470 1.00 2.00 25 ILE E CA 1
ATOM 3209 C C . ILE E 1 25 ? 19.216 59.966 5.760 1.00 2.00 25 ILE E C 1
ATOM 3210 O O . ILE E 1 25 ? 20.324 59.898 6.253 1.00 2.00 25 ILE E O 1
ATOM 3215 N N . SER E 1 26 ? 18.510 58.882 5.419 1.00 2.00 26 SER E N 1
ATOM 3216 C CA . SER E 1 26 ? 19.067 57.556 5.608 1.00 2.00 26 SER E CA 1
ATOM 3217 C C . SER E 1 26 ? 20.329 57.352 4.762 1.00 2.00 26 SER E C 1
ATOM 3218 O O . SER E 1 26 ? 21.262 56.710 5.230 1.00 2.00 26 SER E O 1
ATOM 3221 N N . LEU E 1 27 ? 20.326 57.891 3.526 1.00 2.00 27 LEU E N 1
ATOM 3222 C CA . LEU E 1 27 ? 21.477 57.848 2.629 1.00 2.00 27 LEU E CA 1
ATOM 3223 C C . LEU E 1 27 ? 22.636 58.616 3.245 1.00 2.00 27 LEU E C 1
ATOM 3224 O O . LEU E 1 27 ? 23.736 58.153 3.213 1.00 2.00 27 LEU E O 1
ATOM 3229 N N . ARG E 1 28 ? 22.365 59.784 3.822 1.00 2.00 28 ARG E N 1
ATOM 3230 C CA . ARG E 1 28 ? 23.399 60.562 4.462 1.00 2.00 28 ARG E CA 1
ATOM 3231 C C . ARG E 1 28 ? 23.978 59.821 5.652 1.00 2.00 28 ARG E C 1
ATOM 3232 O O . ARG E 1 28 ? 25.194 59.900 5.902 1.00 2.00 28 ARG E O 1
ATOM 3240 N N . GLU E 1 29 ? 23.141 59.075 6.371 1.00 2.00 29 GLU E N 1
ATOM 3241 C CA . GLU E 1 29 ? 23.623 58.302 7.518 1.00 2.00 29 GLU E CA 1
ATOM 3242 C C . GLU E 1 29 ? 24.512 57.155 7.050 1.00 2.00 29 GLU E C 1
ATOM 3243 O O . GLU E 1 29 ? 25.595 56.924 7.612 1.00 2.00 29 GLU E O 1
ATOM 3249 N N . GLU E 1 30 ? 24.068 56.468 5.988 1.00 2.00 30 GLU E N 1
ATOM 3250 C CA . GLU E 1 30 ? 24.868 55.390 5.478 1.00 2.00 30 GLU E CA 1
ATOM 3251 C C . GLU E 1 30 ? 26.213 55.946 4.969 1.00 2.00 30 GLU E C 1
ATOM 3252 O O . GLU E 1 30 ? 27.227 55.366 5.284 1.00 2.00 30 GLU E O 1
ATOM 3258 N N . LEU E 1 31 ? 26.221 57.096 4.299 1.00 2.00 31 LEU E N 1
ATOM 3259 C CA . LEU E 1 31 ? 27.455 57.694 3.827 1.00 2.00 31 LEU E CA 1
ATOM 3260 C C . LEU E 1 31 ? 28.424 58.101 4.949 1.00 2.00 31 LEU E C 1
ATOM 3261 O O . LEU E 1 31 ? 29.642 57.947 4.792 1.00 2.00 31 LEU E O 1
ATOM 3266 N N . GLU E 1 32 ? 27.888 58.697 6.013 1.00 2.00 32 GLU E N 1
ATOM 3267 C CA . GLU E 1 32 ? 28.619 58.940 7.258 1.00 2.00 32 GLU E CA 1
ATOM 3268 C C . GLU E 1 32 ? 29.248 57.695 7.877 1.00 2.00 32 GLU E C 1
ATOM 3269 O O . GLU E 1 32 ? 30.403 57.729 8.309 1.00 2.00 32 GLU E O 1
ATOM 3275 N N . ALA E 1 33 ? 28.472 56.619 7.949 1.00 2.00 33 ALA E N 1
ATOM 3276 C CA . ALA E 1 33 ? 28.992 55.393 8.490 1.00 2.00 33 ALA E CA 1
ATOM 3277 C C . ALA E 1 33 ? 30.149 54.884 7.655 1.00 2.00 33 ALA E C 1
ATOM 3278 O O . ALA E 1 33 ? 31.079 54.358 8.219 1.00 2.00 33 ALA E O 1
ATOM 3280 N N . VAL E 1 34 ? 30.093 55.062 6.319 1.00 2.00 34 VAL E N 1
ATOM 3281 C CA . VAL E 1 34 ? 31.215 54.754 5.456 1.00 2.00 34 VAL E CA 1
ATOM 3282 C C . VAL E 1 34 ? 32.431 55.605 5.832 1.00 2.00 34 VAL E C 1
ATOM 3283 O O . VAL E 1 34 ? 33.543 55.088 6.007 1.00 2.00 34 VAL E O 1
ATOM 3287 N N . ASP E 1 35 ? 32.215 56.904 5.958 1.00 2.00 35 ASP E N 1
ATOM 3288 C CA . ASP E 1 35 ? 33.301 57.819 6.261 1.00 2.00 35 ASP E CA 1
ATOM 3289 C C . ASP E 1 35 ? 33.949 57.453 7.607 1.00 2.00 35 ASP E C 1
ATOM 3290 O O . ASP E 1 35 ? 35.177 57.362 7.702 1.00 2.00 35 ASP E O 1
ATOM 3295 N N . LEU E 1 36 ? 33.112 57.192 8.613 1.00 2.00 36 LEU E N 1
ATOM 3296 C CA . LEU E 1 36 ? 33.580 56.977 9.992 1.00 2.00 36 LEU E CA 1
ATOM 3297 C C . LEU E 1 36 ? 34.315 55.644 10.051 1.00 2.00 36 LEU E C 1
ATOM 3298 O O . LEU E 1 36 ? 35.418 55.553 10.567 1.00 2.00 36 LEU E O 1
ATOM 3303 N N . TYR E 1 37 ? 33.693 54.614 9.498 1.00 2.00 37 TYR E N 1
ATOM 3304 C CA . TYR E 1 37 ? 34.332 53.304 9.472 1.00 2.00 37 TYR E CA 1
ATOM 3305 C C . TYR E 1 37 ? 35.674 53.347 8.716 1.00 2.00 37 TYR E C 1
ATOM 3306 O O . TYR E 1 37 ? 36.598 52.673 9.105 1.00 2.00 37 TYR E O 1
ATOM 3315 N N . ASN E 1 38 ? 35.760 54.139 7.645 1.00 2.00 38 ASN E N 1
ATOM 3316 C CA . ASN E 1 38 ? 37.016 54.356 6.950 1.00 2.00 38 ASN E CA 1
ATOM 3317 C C . ASN E 1 38 ? 38.099 54.990 7.871 1.00 2.00 38 ASN E C 1
ATOM 3318 O O . ASN E 1 38 ? 39.206 54.488 7.970 1.00 2.00 38 ASN E O 1
ATOM 3323 N N . GLN E 1 39 ? 37.751 56.102 8.504 1.00 2.00 39 GLN E N 1
ATOM 3324 C CA . GLN E 1 39 ? 38.647 56.768 9.437 1.00 2.00 39 GLN E CA 1
ATOM 3325 C C . GLN E 1 39 ? 39.079 55.769 10.490 1.00 2.00 39 GLN E C 1
ATOM 3326 O O . GLN E 1 39 ? 40.262 55.699 10.794 1.00 2.00 39 GLN E O 1
ATOM 3332 N N . ARG E 1 40 ? 38.135 54.944 10.957 1.00 2.00 40 ARG E N 1
ATOM 3333 C CA . ARG E 1 40 ? 38.419 54.009 12.042 1.00 2.00 40 ARG E CA 1
ATOM 3334 C C . ARG E 1 40 ? 39.342 52.887 11.671 1.00 2.00 40 ARG E C 1
ATOM 3335 O O . ARG E 1 40 ? 40.204 52.560 12.460 1.00 2.00 40 ARG E O 1
ATOM 3343 N N . VAL E 1 41 ? 39.112 52.280 10.498 1.00 2.00 41 VAL E N 1
ATOM 3344 C CA . VAL E 1 41 ? 40.008 51.301 9.869 1.00 2.00 41 VAL E CA 1
ATOM 3345 C C . VAL E 1 41 ? 41.438 51.882 9.782 1.00 2.00 41 VAL E C 1
ATOM 3346 O O . VAL E 1 41 ? 42.379 51.242 10.187 1.00 2.00 41 VAL E O 1
ATOM 3350 N N . ASN E 1 42 ? 41.578 53.121 9.291 1.00 2.00 42 ASN E N 1
ATOM 3351 C CA . ASN E 1 42 ? 42.876 53.824 9.180 1.00 2.00 42 ASN E CA 1
ATOM 3352 C C . ASN E 1 42 ? 43.624 54.018 10.505 1.00 2.00 42 ASN E C 1
ATOM 3353 O O . ASN E 1 42 ? 44.857 54.056 10.524 1.00 2.00 42 ASN E O 1
ATOM 3358 N N . ALA E 1 43 ? 42.880 54.133 11.606 1.00 2.00 43 ALA E N 1
ATOM 3359 C CA . ALA E 1 43 ? 43.449 54.431 12.916 1.00 2.00 43 ALA E CA 1
ATOM 3360 C C . ALA E 1 43 ? 43.557 53.203 13.807 1.00 2.00 43 ALA E C 1
ATOM 3361 O O . ALA E 1 43 ? 44.275 53.228 14.833 1.00 2.00 43 ALA E O 1
ATOM 3363 N N . CYS E 1 44 ? 42.808 52.160 13.442 1.00 2.00 44 CYS E N 1
ATOM 3364 C CA . CYS E 1 44 ? 42.580 51.000 14.314 1.00 2.00 44 CYS E CA 1
ATOM 3365 C C . CYS E 1 44 ? 43.884 50.343 14.622 1.00 2.98 44 CYS E C 1
ATOM 3366 O O . CYS E 1 44 ? 44.778 50.341 13.760 1.00 3.35 44 CYS E O 1
ATOM 3369 N N . LYS E 1 45 ? 44.006 49.735 15.803 1.00 3.73 45 LYS E N 1
ATOM 3370 C CA . LYS E 1 45 ? 45.157 48.857 16.048 1.00 5.34 45 LYS E CA 1
ATOM 3371 C C . LYS E 1 45 ? 44.830 47.337 16.005 1.00 5.38 45 LYS E C 1
ATOM 3372 O O . LYS E 1 45 ? 45.612 46.568 15.464 1.00 5.58 45 LYS E O 1
ATOM 3378 N N . ASP E 1 46 ? 43.674 46.895 16.492 1.00 5.58 46 ASP E N 1
ATOM 3379 C CA . ASP E 1 46 ? 43.473 45.434 16.622 1.00 5.66 46 ASP E CA 1
ATOM 3380 C C . ASP E 1 46 ? 42.959 44.828 15.312 1.00 6.17 46 ASP E C 1
ATOM 3381 O O . ASP E 1 46 ? 41.981 45.340 14.747 1.00 6.13 46 ASP E O 1
ATOM 3386 N N . LYS E 1 47 ? 43.596 43.741 14.857 1.00 5.56 47 LYS E N 1
ATOM 3387 C CA . LYS E 1 47 ? 43.321 43.155 13.518 1.00 6.12 47 LYS E CA 1
ATOM 3388 C C . LYS E 1 47 ? 41.892 42.645 13.336 1.00 6.07 47 LYS E C 1
ATOM 3389 O O . LYS E 1 47 ? 41.311 42.794 12.259 1.00 6.54 47 LYS E O 1
ATOM 3395 N N . GLU E 1 48 ? 41.359 42.009 14.385 1.00 4.93 48 GLU E N 1
ATOM 3396 C CA . GLU E 1 48 ? 40.033 41.410 14.344 1.00 2.89 48 GLU E CA 1
ATOM 3397 C C . GLU E 1 48 ? 39.018 42.540 14.273 1.00 2.16 48 GLU E C 1
ATOM 3398 O O . GLU E 1 48 ? 38.158 42.547 13.415 1.00 2.42 48 GLU E O 1
ATOM 3404 N N . LEU E 1 49 ? 39.135 43.513 15.173 1.00 2.00 49 LEU E N 1
ATOM 3405 C CA . LEU E 1 49 ? 38.276 44.671 15.129 1.00 2.00 49 LEU E CA 1
ATOM 3406 C C . LEU E 1 49 ? 38.390 45.352 13.798 1.00 2.00 49 LEU E C 1
ATOM 3407 O O . LEU E 1 49 ? 37.372 45.738 13.218 1.00 2.00 49 LEU E O 1
ATOM 3412 N N . LYS E 1 50 ? 39.610 45.558 13.321 1.00 2.00 50 LYS E N 1
ATOM 3413 C CA . LYS E 1 50 ? 39.768 46.169 11.997 1.00 2.00 50 LYS E CA 1
ATOM 3414 C C . LYS E 1 50 ? 38.835 45.489 10.997 1.00 2.00 50 LYS E C 1
ATOM 3415 O O . LYS E 1 50 ? 38.106 46.156 10.314 1.00 2.00 50 LYS E O 1
ATOM 3421 N N . ALA E 1 51 ? 38.892 44.160 10.903 1.00 2.00 51 ALA E N 1
ATOM 3422 C CA . ALA E 1 51 ? 38.135 43.443 9.881 1.00 2.00 51 ALA E CA 1
ATOM 3423 C C . ALA E 1 51 ? 36.642 43.659 10.074 1.00 2.00 51 ALA E C 1
ATOM 3424 O O . ALA E 1 51 ? 35.933 43.923 9.111 1.00 2.00 51 ALA E O 1
ATOM 3426 N N . ILE E 1 52 ? 36.171 43.586 11.319 1.00 2.00 52 ILE E N 1
ATOM 3427 C CA . ILE E 1 52 ? 34.781 43.979 11.617 1.00 2.00 52 ILE E CA 1
ATOM 3428 C C . ILE E 1 52 ? 34.437 45.366 11.067 1.00 2.00 52 ILE E C 1
ATOM 3429 O O . ILE E 1 52 ? 33.429 45.509 10.364 1.00 2.00 52 ILE E O 1
ATOM 3434 N N . LEU E 1 53 ? 35.260 46.383 11.365 1.00 2.00 53 LEU E N 1
ATOM 3435 C CA . LEU E 1 53 ? 34.969 47.760 10.885 1.00 2.00 53 LEU E CA 1
ATOM 3436 C C . LEU E 1 53 ? 34.896 47.815 9.354 1.00 2.00 53 LEU E C 1
ATOM 3437 O O . LEU E 1 53 ? 33.928 48.346 8.813 1.00 2.41 53 LEU E O 1
ATOM 3442 N N . ALA E 1 54 ? 35.903 47.272 8.677 1.00 2.00 54 ALA E N 1
ATOM 3443 C CA . ALA E 1 54 ? 35.894 47.163 7.203 1.00 2.00 54 ALA E CA 1
ATOM 3444 C C . ALA E 1 54 ? 34.742 46.337 6.605 1.00 2.00 54 ALA E C 1
ATOM 3445 O O . ALA E 1 54 ? 34.203 46.715 5.588 1.00 2.00 54 ALA E O 1
ATOM 3447 N N . HIS E 1 55 ? 34.375 45.230 7.236 1.00 2.00 55 HIS E N 1
ATOM 3448 C CA . HIS E 1 55 ? 33.125 44.567 6.902 1.00 2.00 55 HIS E CA 1
ATOM 3449 C C . HIS E 1 55 ? 31.870 45.504 6.839 1.00 2.00 55 HIS E C 1
ATOM 3450 O O . HIS E 1 55 ? 31.268 45.713 5.759 1.00 2.00 55 HIS E O 1
ATOM 3457 N N . ASN E 1 56 ? 31.482 46.038 8.007 1.00 2.00 56 ASN E N 1
ATOM 3458 C CA . ASN E 1 56 ? 30.350 46.943 8.154 1.00 2.00 56 ASN E CA 1
ATOM 3459 C C . ASN E 1 56 ? 30.398 48.087 7.150 1.00 2.00 56 ASN E C 1
ATOM 3460 O O . ASN E 1 56 ? 29.408 48.366 6.489 1.00 2.00 56 ASN E O 1
ATOM 3465 N N . ARG E 1 57 ? 31.548 48.748 7.051 1.00 2.00 57 ARG E N 1
ATOM 3466 C CA . ARG E 1 57 ? 31.799 49.796 6.060 1.00 2.00 57 ARG E CA 1
ATOM 3467 C C . ARG E 1 57 ? 31.346 49.399 4.662 1.00 2.00 57 ARG E C 1
ATOM 3468 O O . ARG E 1 57 ? 30.649 50.151 3.977 1.00 2.00 57 ARG E O 1
ATOM 3476 N N . ASP E 1 58 ? 31.741 48.218 4.224 1.00 2.00 58 ASP E N 1
ATOM 3477 C CA . ASP E 1 58 ? 31.414 47.825 2.834 1.00 2.00 58 ASP E CA 1
ATOM 3478 C C . ASP E 1 58 ? 29.919 47.565 2.583 1.00 2.00 58 ASP E C 1
ATOM 3479 O O . ASP E 1 58 ? 29.393 47.902 1.513 1.00 2.00 58 ASP E O 1
ATOM 3484 N N . GLU E 1 59 ? 29.269 46.947 3.568 1.00 2.00 59 GLU E N 1
ATOM 3485 C CA . GLU E 1 59 ? 27.848 46.663 3.543 1.00 2.00 59 GLU E CA 1
ATOM 3486 C C . GLU E 1 59 ? 27.040 47.945 3.558 1.00 2.00 59 GLU E C 1
ATOM 3487 O O . GLU E 1 59 ? 26.000 48.011 2.916 1.00 2.00 59 GLU E O 1
ATOM 3493 N N . GLU E 1 60 ? 27.485 48.949 4.343 1.00 2.00 60 GLU E N 1
ATOM 3494 C CA . GLU E 1 60 ? 26.789 50.252 4.306 1.00 2.00 60 GLU E CA 1
ATOM 3495 C C . GLU E 1 60 ? 26.889 50.867 2.894 1.00 2.00 60 GLU E C 1
ATOM 3496 O O . GLU E 1 60 ? 25.960 51.505 2.425 1.00 2.00 60 GLU E O 1
ATOM 3502 N N . LYS E 1 61 ? 27.985 50.626 2.181 1.00 2.00 61 LYS E N 1
ATOM 3503 C CA . LYS E 1 61 ? 28.051 51.070 0.762 1.00 2.00 61 LYS E CA 1
ATOM 3504 C C . LYS E 1 61 ? 26.902 50.507 -0.067 1.00 2.00 61 LYS E C 1
ATOM 3505 O O . LYS E 1 61 ? 26.378 51.154 -1.009 1.00 2.00 61 LYS E O 1
ATOM 3511 N N . GLU E 1 62 ? 26.501 49.292 0.269 1.00 2.00 62 GLU E N 1
ATOM 3512 C CA . GLU E 1 62 ? 25.354 48.713 -0.387 1.00 2.00 62 GLU E CA 1
ATOM 3513 C C . GLU E 1 62 ? 24.113 49.448 0.031 1.00 2.00 62 GLU E C 1
ATOM 3514 O O . GLU E 1 62 ? 23.276 49.812 -0.787 1.00 2.00 62 GLU E O 1
ATOM 3520 N N . HIS E 1 63 ? 23.985 49.658 1.332 1.00 2.00 63 HIS E N 1
ATOM 3521 C CA . HIS E 1 63 ? 22.800 50.275 1.846 1.00 2.00 63 HIS E CA 1
ATOM 3522 C C . HIS E 1 63 ? 22.638 51.612 1.129 1.00 2.00 63 HIS E C 1
ATOM 3523 O O . HIS E 1 63 ? 21.550 51.950 0.675 1.00 2.00 63 HIS E O 1
ATOM 3530 N N . ALA E 1 64 ? 23.740 52.329 0.958 1.00 2.00 64 ALA E N 1
ATOM 3531 C CA . ALA E 1 64 ? 23.690 53.597 0.240 1.00 2.00 64 ALA E CA 1
ATOM 3532 C C . ALA E 1 64 ? 23.279 53.471 -1.224 1.00 2.00 64 ALA E C 1
ATOM 3533 O O . ALA E 1 64 ? 22.505 54.305 -1.736 1.00 2.00 64 ALA E O 1
ATOM 3535 N N . ALA E 1 65 ? 23.745 52.427 -1.901 1.00 2.00 65 ALA E N 1
ATOM 3536 C CA . ALA E 1 65 ? 23.413 52.265 -3.324 1.00 2.00 65 ALA E CA 1
ATOM 3537 C C . ALA E 1 65 ? 21.920 52.003 -3.553 1.00 2.55 65 ALA E C 1
ATOM 3538 O O . ALA E 1 65 ? 21.307 52.523 -4.533 1.00 2.20 65 ALA E O 1
ATOM 3548 N N . LEU E 1 67 ? 19.225 52.920 -1.556 1.00 2.12 67 LEU E N 1
ATOM 3549 C CA . LEU E 1 67 ? 18.574 54.209 -1.301 1.00 2.00 67 LEU E CA 1
ATOM 3550 C C . LEU E 1 67 ? 18.709 55.196 -2.445 1.00 2.00 67 LEU E C 1
ATOM 3551 O O . LEU E 1 67 ? 17.774 55.893 -2.797 1.00 2.31 67 LEU E O 1
ATOM 3556 N N . LEU E 1 68 ? 19.893 55.279 -3.007 1.00 2.00 68 LEU E N 1
ATOM 3557 C CA . LEU E 1 68 ? 20.125 56.229 -4.032 1.00 2.89 68 LEU E CA 1
ATOM 3558 C C . LEU E 1 68 ? 19.430 55.806 -5.341 1.00 4.07 68 LEU E C 1
ATOM 3559 O O . LEU E 1 68 ? 18.948 56.668 -6.106 1.00 4.24 68 LEU E O 1
ATOM 3564 N N . GLU E 1 69 ? 19.343 54.501 -5.595 1.00 4.14 69 GLU E N 1
ATOM 3565 C CA . GLU E 1 69 ? 18.560 54.061 -6.754 1.00 5.00 69 GLU E CA 1
ATOM 3566 C C . GLU E 1 69 ? 17.121 54.508 -6.543 1.00 5.25 69 GLU E C 1
ATOM 3567 O O . GLU E 1 69 ? 16.439 54.951 -7.472 1.00 5.42 69 GLU E O 1
ATOM 3573 N N . TRP E 1 70 ? 16.668 54.411 -5.301 1.00 5.29 70 TRP E N 1
ATOM 3574 C CA . TRP E 1 70 ? 15.279 54.709 -5.029 1.00 5.02 70 TRP E CA 1
ATOM 3575 C C . TRP E 1 70 ? 15.013 56.188 -5.316 1.00 4.58 70 TRP E C 1
ATOM 3576 O O . TRP E 1 70 ? 14.060 56.504 -5.986 1.00 4.58 70 TRP E O 1
ATOM 3587 N N . ILE E 1 71 ? 15.882 57.076 -4.831 1.00 4.15 71 ILE E N 1
ATOM 3588 C CA . ILE E 1 71 ? 15.788 58.528 -5.100 1.00 3.27 71 ILE E CA 1
ATOM 3589 C C . ILE E 1 71 ? 15.824 58.878 -6.601 1.00 4.24 71 ILE E C 1
ATOM 3590 O O . ILE E 1 71 ? 15.039 59.693 -7.089 1.00 3.70 71 ILE E O 1
ATOM 3595 N N . ARG E 1 72 ? 16.746 58.282 -7.337 1.00 5.18 72 ARG E N 1
ATOM 3596 C CA . ARG E 1 72 ? 16.840 58.634 -8.751 1.00 6.94 72 ARG E CA 1
ATOM 3597 C C . ARG E 1 72 ? 15.567 58.285 -9.560 1.00 7.33 72 ARG E C 1
ATOM 3598 O O . ARG E 1 72 ? 15.239 58.995 -10.506 1.00 6.59 72 ARG E O 1
ATOM 3606 N N . ARG E 1 73 ? 14.869 57.207 -9.155 1.00 8.07 73 ARG E N 1
ATOM 3607 C CA . ARG E 1 73 ? 13.719 56.658 -9.884 1.00 8.03 73 ARG E CA 1
ATOM 3608 C C . ARG E 1 73 ? 12.471 57.490 -9.649 1.00 8.75 73 ARG E C 1
ATOM 3609 O O . ARG E 1 73 ? 11.434 57.221 -10.250 1.00 7.92 73 ARG E O 1
ATOM 3617 N N . CYS E 1 74 ? 12.560 58.478 -8.757 1.00 9.47 74 CYS E N 1
ATOM 3618 C CA . CYS E 1 74 ? 11.429 59.372 -8.539 1.00 11.08 74 CYS E CA 1
ATOM 3619 C C . CYS E 1 74 ? 11.868 60.828 -8.401 1.00 10.62 74 CYS E C 1
ATOM 3620 O O . CYS E 1 74 ? 11.194 61.616 -7.764 1.00 11.91 74 CYS E O 1
ATOM 3623 N N . ASP E 1 75 ? 13.001 61.167 -9.012 1.00 10.53 75 ASP E N 1
ATOM 3624 C CA . ASP E 1 75 ? 13.514 62.539 -9.065 1.00 9.63 75 ASP E CA 1
ATOM 3625 C C . ASP E 1 75 ? 14.204 62.655 -10.441 1.00 9.07 75 ASP E C 1
ATOM 3626 O O . ASP E 1 75 ? 15.412 62.503 -10.546 1.00 8.33 75 ASP E O 1
ATOM 3631 N N . PRO E 1 76 ? 13.419 62.923 -11.509 1.00 8.94 76 PRO E N 1
ATOM 3632 C CA . PRO E 1 76 ? 14.005 62.984 -12.855 1.00 9.52 76 PRO E CA 1
ATOM 3633 C C . PRO E 1 76 ? 15.198 63.942 -12.941 1.00 10.11 76 PRO E C 1
ATOM 3634 O O . PRO E 1 76 ? 16.064 63.757 -13.802 1.00 10.13 76 PRO E O 1
ATOM 3638 N N . ALA E 1 77 ? 15.234 64.944 -12.058 1.00 10.77 77 ALA E N 1
ATOM 3639 C CA . ALA E 1 77 ? 16.309 65.939 -12.032 1.00 11.87 77 ALA E CA 1
ATOM 3640 C C . ALA E 1 77 ? 17.592 65.360 -11.429 1.00 12.89 77 ALA E C 1
ATOM 3641 O O . ALA E 1 77 ? 18.717 65.755 -11.791 1.00 13.44 77 ALA E O 1
ATOM 3643 N N . PHE E 1 78 ? 17.422 64.420 -10.505 1.00 13.28 78 PHE E N 1
ATOM 3644 C CA . PHE E 1 78 ? 18.553 63.710 -9.946 1.00 13.71 78 PHE E CA 1
ATOM 3645 C C . PHE E 1 78 ? 19.038 62.731 -10.984 1.00 13.11 78 PHE E C 1
ATOM 3646 O O . PHE E 1 78 ? 20.224 62.457 -11.056 1.00 12.47 78 PHE E O 1
ATOM 3654 N N . ASP E 1 79 ? 18.117 62.235 -11.803 1.00 12.23 79 ASP E N 1
ATOM 3655 C CA . ASP E 1 79 ? 18.500 61.332 -12.880 1.00 12.09 79 ASP E CA 1
ATOM 3656 C C . ASP E 1 79 ? 19.346 62.005 -13.940 1.00 11.60 79 ASP E C 1
ATOM 3657 O O . ASP E 1 79 ? 20.511 61.647 -14.116 1.00 11.34 79 ASP E O 1
ATOM 3662 N N . LYS E 1 80 ? 18.779 62.994 -14.624 1.00 11.56 80 LYS E N 1
ATOM 3663 C CA . LYS E 1 80 ? 19.525 63.745 -15.642 1.00 11.46 80 LYS E CA 1
ATOM 3664 C C . LYS E 1 80 ? 20.987 63.948 -15.236 1.00 11.89 80 LYS E C 1
ATOM 3665 O O . LYS E 1 80 ? 21.896 63.732 -16.065 1.00 12.97 80 LYS E O 1
ATOM 3671 N N . GLU E 1 81 ? 21.209 64.341 -13.974 1.00 11.20 81 GLU E N 1
ATOM 3672 C CA . GLU E 1 81 ? 22.536 64.621 -13.454 1.00 11.14 81 GLU E CA 1
ATOM 3673 C C . GLU E 1 81 ? 23.308 63.340 -13.159 1.00 11.54 81 GLU E C 1
ATOM 3674 O O . GLU E 1 81 ? 24.538 63.301 -13.331 1.00 11.97 81 GLU E O 1
ATOM 3680 N N . LEU E 1 82 ? 22.605 62.288 -12.743 1.00 11.05 82 LEU E N 1
ATOM 3681 C CA . LEU E 1 82 ? 23.270 61.007 -12.504 1.00 11.30 82 LEU E CA 1
ATOM 3682 C C . LEU E 1 82 ? 23.755 60.382 -13.805 1.00 10.46 82 LEU E C 1
ATOM 3683 O O . LEU E 1 82 ? 24.909 59.943 -13.915 1.00 10.83 82 LEU E O 1
ATOM 3688 N N . LYS E 1 83 ? 22.887 60.387 -14.812 1.00 10.69 83 LYS E N 1
ATOM 3689 C CA . LYS E 1 83 ? 23.229 59.783 -16.080 1.00 9.83 83 LYS E CA 1
ATOM 3690 C C . LYS E 1 83 ? 24.464 60.417 -16.683 1.00 8.85 83 LYS E C 1
ATOM 3691 O O . LYS E 1 83 ? 25.254 59.716 -17.293 1.00 9.36 83 LYS E O 1
ATOM 3697 N N . ASP E 1 84 ? 24.627 61.730 -16.506 1.00 7.40 84 ASP E N 1
ATOM 3698 C CA . ASP E 1 84 ? 25.720 62.481 -17.128 1.00 6.57 84 ASP E CA 1
ATOM 3699 C C . ASP E 1 84 ? 27.057 62.201 -16.493 1.00 7.37 84 ASP E C 1
ATOM 3700 O O . ASP E 1 84 ? 28.081 62.207 -17.181 1.00 7.33 84 ASP E O 1
ATOM 3705 N N . TYR E 1 85 ? 27.075 62.024 -15.166 1.00 7.26 85 TYR E N 1
ATOM 3706 C CA . TYR E 1 85 ? 28.328 61.933 -14.491 1.00 7.69 85 TYR E CA 1
ATOM 3707 C C . TYR E 1 85 ? 28.765 60.531 -14.093 1.00 7.55 85 TYR E C 1
ATOM 3708 O O . TYR E 1 85 ? 29.952 60.238 -14.120 1.00 7.11 85 TYR E O 1
ATOM 3717 N N . LEU E 1 86 ? 27.829 59.650 -13.763 1.00 7.68 86 LEU E N 1
ATOM 3718 C CA . LEU E 1 86 ? 28.228 58.326 -13.290 1.00 7.78 86 LEU E CA 1
ATOM 3719 C C . LEU E 1 86 ? 28.857 57.526 -14.387 1.00 7.15 86 LEU E C 1
ATOM 3720 O O . LEU E 1 86 ? 28.467 57.658 -15.543 1.00 6.85 86 LEU E O 1
ATOM 3725 N N . PHE E 1 87 ? 29.850 56.715 -14.028 1.00 6.66 87 PHE E N 1
ATOM 3726 C CA . PHE E 1 87 ? 30.537 55.832 -15.007 1.00 6.96 87 PHE E CA 1
ATOM 3727 C C . PHE E 1 87 ? 30.969 56.601 -16.249 1.00 6.38 87 PHE E C 1
ATOM 3728 O O . PHE E 1 87 ? 30.408 56.422 -17.298 1.00 7.45 87 PHE E O 1
ATOM 3736 N N . THR E 1 88 ? 31.951 57.479 -16.104 1.00 6.25 88 THR E N 1
ATOM 3737 C CA . THR E 1 88 ? 32.393 58.339 -17.197 1.00 6.05 88 THR E CA 1
ATOM 3738 C C . THR E 1 88 ? 33.912 58.504 -17.180 1.00 5.97 88 THR E C 1
ATOM 3739 O O . THR E 1 88 ? 34.553 58.267 -16.148 1.00 6.24 88 THR E O 1
ATOM 3743 N N . ASN E 1 89 ? 34.485 58.909 -18.310 1.00 5.83 89 ASN E N 1
ATOM 3744 C CA . ASN E 1 89 ? 35.917 59.165 -18.391 1.00 5.90 89 ASN E CA 1
ATOM 3745 C C . ASN E 1 89 ? 36.257 60.641 -18.162 1.00 6.27 89 ASN E C 1
ATOM 3746 O O . ASN E 1 89 ? 37.252 60.961 -17.497 1.00 5.94 89 ASN E O 1
ATOM 3751 N N . LYS E 1 90 ? 35.397 61.522 -18.665 1.00 5.97 90 LYS E N 1
ATOM 3752 C CA . LYS E 1 90 ? 35.622 62.967 -18.664 1.00 6.69 90 LYS E CA 1
ATOM 3753 C C . LYS E 1 90 ? 35.937 63.569 -17.297 1.00 8.35 90 LYS E C 1
ATOM 3754 O O . LYS E 1 90 ? 35.304 63.199 -16.307 1.00 8.09 90 LYS E O 1
ATOM 3760 N N . PRO E 1 91 ? 36.909 64.514 -17.249 1.00 10.25 91 PRO E N 1
ATOM 3761 C CA . PRO E 1 91 ? 37.210 65.194 -15.999 1.00 11.69 91 PRO E CA 1
ATOM 3762 C C . PRO E 1 91 ? 35.964 65.922 -15.489 1.00 13.67 91 PRO E C 1
ATOM 3763 O O . PRO E 1 91 ? 35.486 66.883 -16.102 1.00 13.34 91 PRO E O 1
ATOM 3767 N N . ILE E 1 92 ? 35.454 65.416 -14.369 1.00 16.29 92 ILE E N 1
ATOM 3768 C CA . ILE E 1 92 ? 34.207 65.827 -13.744 1.00 18.71 92 ILE E CA 1
ATOM 3769 C C . ILE E 1 92 ? 34.080 67.345 -13.657 1.00 21.92 92 ILE E C 1
ATOM 3770 O O . ILE E 1 92 ? 32.988 67.869 -13.826 1.00 22.07 92 ILE E O 1
ATOM 3775 N N . ALA E 1 93 ? 35.194 68.040 -13.412 1.00 26.43 93 ALA E N 1
ATOM 3776 C CA . ALA E 1 93 ? 35.237 69.511 -13.406 1.00 31.10 93 ALA E CA 1
ATOM 3777 C C . ALA E 1 93 ? 36.494 70.093 -14.080 1.00 34.67 93 ALA E C 1
ATOM 3778 O O . ALA E 1 93 ? 37.437 69.364 -14.372 1.00 34.69 93 ALA E O 1
ATOM 3780 N N . HIS E 1 94 ? 36.482 71.409 -14.315 1.00 42.17 94 HIS E N 1
ATOM 3781 C CA . HIS E 1 94 ? 37.606 72.157 -14.912 1.00 46.59 94 HIS E CA 1
ATOM 3782 C C . HIS E 1 94 ? 37.394 73.684 -14.789 1.00 47.54 94 HIS E C 1
ATOM 3783 O O . HIS E 1 94 ? 38.347 74.472 -14.634 1.00 49.01 94 HIS E O 1
ATOM 3790 N N . ASP F 1 4 ? 34.538 69.464 11.572 1.00 15.20 4 ASP F N 1
ATOM 3791 C CA . ASP F 1 4 ? 33.485 68.436 11.834 1.00 15.26 4 ASP F CA 1
ATOM 3792 C C . ASP F 1 4 ? 33.706 67.248 10.908 1.00 14.57 4 ASP F C 1
ATOM 3793 O O . ASP F 1 4 ? 34.429 67.364 9.902 1.00 14.48 4 ASP F O 1
ATOM 3798 N N . GLY F 1 5 ? 33.075 66.122 11.246 1.00 13.14 5 GLY F N 1
ATOM 3799 C CA . GLY F 1 5 ? 33.175 64.917 10.441 1.00 12.34 5 GLY F CA 1
ATOM 3800 C C . GLY F 1 5 ? 34.398 64.056 10.735 1.00 11.43 5 GLY F C 1
ATOM 3801 O O . GLY F 1 5 ? 34.421 62.874 10.370 1.00 11.48 5 GLY F O 1
ATOM 3802 N N . TYR F 1 6 ? 35.404 64.636 11.398 1.00 10.15 6 TYR F N 1
ATOM 3803 C CA . TYR F 1 6 ? 36.621 63.905 11.775 1.00 8.71 6 TYR F CA 1
ATOM 3804 C C . TYR F 1 6 ? 36.520 63.252 13.141 1.00 8.28 6 TYR F C 1
ATOM 3805 O O . TYR F 1 6 ? 36.450 63.924 14.196 1.00 9.40 6 TYR F O 1
ATOM 3814 N N . PHE F 1 7 ? 36.511 61.934 13.167 1.00 7.33 7 PHE F N 1
ATOM 3815 C CA . PHE F 1 7 ? 36.280 61.271 14.456 1.00 5.38 7 PHE F CA 1
ATOM 3816 C C . PHE F 1 7 ? 37.567 60.764 15.038 1.00 4.55 7 PHE F C 1
ATOM 3817 O O . PHE F 1 7 ? 37.603 60.341 16.189 1.00 4.16 7 PHE F O 1
ATOM 3825 N N . GLU F 1 8 ? 38.617 60.811 14.217 1.00 3.40 8 GLU F N 1
ATOM 3826 C CA . GLU F 1 8 ? 39.987 60.503 14.656 1.00 3.03 8 GLU F CA 1
ATOM 3827 C C . GLU F 1 8 ? 40.887 61.704 14.312 1.00 2.34 8 GLU F C 1
ATOM 3828 O O . GLU F 1 8 ? 40.641 62.423 13.276 1.00 2.00 8 GLU F O 1
ATOM 3834 N N . PRO F 1 9 ? 41.931 61.928 15.140 1.00 2.00 9 PRO F N 1
ATOM 3835 C CA . PRO F 1 9 ? 42.838 63.056 14.858 1.00 2.00 9 PRO F CA 1
ATOM 3836 C C . PRO F 1 9 ? 43.291 63.021 13.392 1.00 2.00 9 PRO F C 1
ATOM 3837 O O . PRO F 1 9 ? 43.671 61.935 12.907 1.00 2.00 9 PRO F O 1
ATOM 3841 N N . THR F 1 10 ? 43.206 64.184 12.710 1.00 2.00 10 THR F N 1
ATOM 3842 C CA . THR F 1 10 ? 43.597 64.355 11.295 1.00 2.00 10 THR F CA 1
ATOM 3843 C C . THR F 1 10 ? 45.035 63.887 11.032 1.00 2.34 10 THR F C 1
ATOM 3844 O O . THR F 1 10 ? 45.328 63.369 9.955 1.00 2.43 10 THR F O 1
ATOM 3848 N N . GLN F 1 11 ? 45.930 64.087 11.997 1.00 2.80 11 GLN F N 1
ATOM 3849 C CA . GLN F 1 11 ? 47.334 63.670 11.806 1.00 3.80 11 GLN F CA 1
ATOM 3850 C C . GLN F 1 11 ? 47.506 62.138 11.903 1.00 2.97 11 GLN F C 1
ATOM 3851 O O . GLN F 1 11 ? 48.614 61.616 11.672 1.00 2.07 11 GLN F O 1
ATOM 3857 N N . GLU F 1 12 ? 46.412 61.425 12.218 1.00 2.00 12 GLU F N 1
ATOM 3858 C CA . GLU F 1 12 ? 46.449 59.950 12.170 1.00 2.00 12 GLU F CA 1
ATOM 3859 C C . GLU F 1 12 ? 45.890 59.369 10.862 1.00 2.00 12 GLU F C 1
ATOM 3860 O O . GLU F 1 12 ? 45.924 58.137 10.638 1.00 2.00 12 GLU F O 1
ATOM 3866 N N . LEU F 1 13 ? 45.447 60.258 9.974 1.00 2.00 13 LEU F N 1
ATOM 3867 C CA . LEU F 1 13 ? 44.782 59.856 8.729 1.00 2.00 13 LEU F CA 1
ATOM 3868 C C . LEU F 1 13 ? 45.629 60.198 7.526 1.00 2.00 13 LEU F C 1
ATOM 3869 O O . LEU F 1 13 ? 46.198 61.254 7.491 1.00 2.00 13 LEU F O 1
ATOM 3874 N N . SER F 1 14 ? 45.688 59.304 6.541 1.00 2.00 14 SER F N 1
ATOM 3875 C CA . SER F 1 14 ? 46.431 59.576 5.326 1.00 2.00 14 SER F CA 1
ATOM 3876 C C . SER F 1 14 ? 45.716 60.638 4.469 1.00 2.00 14 SER F C 1
ATOM 3877 O O . SER F 1 14 ? 44.497 60.852 4.575 1.00 2.00 14 SER F O 1
ATOM 3880 N N . ASP F 1 15 ? 46.485 61.304 3.622 1.00 2.00 15 ASP F N 1
ATOM 3881 C CA . ASP F 1 15 ? 45.919 62.269 2.689 1.00 2.00 15 ASP F CA 1
ATOM 3882 C C . ASP F 1 15 ? 44.763 61.638 1.912 1.00 2.00 15 ASP F C 1
ATOM 3883 O O . ASP F 1 15 ? 43.733 62.293 1.671 1.00 2.00 15 ASP F O 1
ATOM 3888 N N . GLU F 1 16 ? 44.889 60.349 1.595 1.00 2.00 16 GLU F N 1
ATOM 3889 C CA . GLU F 1 16 ? 43.837 59.675 0.819 1.00 2.00 16 GLU F CA 1
ATOM 3890 C C . GLU F 1 16 ? 42.499 59.570 1.575 1.00 2.00 16 GLU F C 1
ATOM 3891 O O . GLU F 1 16 ? 41.420 59.934 1.057 1.00 2.00 16 GLU F O 1
ATOM 3897 N N . THR F 1 17 ? 42.590 59.071 2.804 1.00 2.00 17 THR F N 1
ATOM 3898 C CA . THR F 1 17 ? 41.450 58.931 3.650 1.00 2.00 17 THR F CA 1
ATOM 3899 C C . THR F 1 17 ? 40.865 60.316 3.798 1.00 2.00 17 THR F C 1
ATOM 3900 O O . THR F 1 17 ? 39.678 60.479 3.740 1.00 2.00 17 THR F O 1
ATOM 3904 N N . ARG F 1 18 ? 41.720 61.325 3.943 1.00 2.00 18 ARG F N 1
ATOM 3905 C CA . ARG F 1 18 ? 41.220 62.685 4.167 1.00 2.00 18 ARG F CA 1
ATOM 3906 C C . ARG F 1 18 ? 40.530 63.262 2.935 1.00 2.00 18 ARG F C 1
ATOM 3907 O O . ARG F 1 18 ? 39.562 64.010 3.088 1.00 2.00 18 ARG F O 1
ATOM 3915 N N . ASP F 1 19 ? 40.980 62.882 1.737 1.00 2.00 19 ASP F N 1
ATOM 3916 C CA . ASP F 1 19 ? 40.292 63.307 0.502 1.00 2.00 19 ASP F CA 1
ATOM 3917 C C . ASP F 1 19 ? 38.988 62.577 0.313 1.00 2.00 19 ASP F C 1
ATOM 3918 O O . ASP F 1 19 ? 38.051 63.150 -0.209 1.00 2.00 19 ASP F O 1
ATOM 3931 N N . HIS F 1 21 ? 37.211 61.607 2.891 1.00 2.00 21 HIS F N 1
ATOM 3932 C CA . HIS F 1 21 ? 36.391 62.281 3.891 1.00 2.00 21 HIS F CA 1
ATOM 3933 C C . HIS F 1 21 ? 35.847 63.595 3.317 1.00 2.00 21 HIS F C 1
ATOM 3934 O O . HIS F 1 21 ? 34.663 63.904 3.437 1.00 2.00 21 HIS F O 1
ATOM 3941 N N . ARG F 1 22 ? 36.725 64.366 2.697 1.00 2.00 22 ARG F N 1
ATOM 3942 C CA . ARG F 1 22 ? 36.320 65.596 2.026 1.00 2.00 22 ARG F CA 1
ATOM 3943 C C . ARG F 1 22 ? 35.166 65.347 1.074 1.00 2.00 22 ARG F C 1
ATOM 3944 O O . ARG F 1 22 ? 34.228 66.127 1.032 1.00 2.00 22 ARG F O 1
ATOM 3952 N N . ALA F 1 23 ? 35.268 64.257 0.321 1.00 2.00 23 ALA F N 1
ATOM 3953 C CA . ALA F 1 23 ? 34.318 63.947 -0.715 1.00 2.00 23 ALA F CA 1
ATOM 3954 C C . ALA F 1 23 ? 32.998 63.480 -0.131 1.00 2.00 23 ALA F C 1
ATOM 3955 O O . ALA F 1 23 ? 31.958 63.869 -0.616 1.00 2.00 23 ALA F O 1
ATOM 3957 N N . ILE F 1 24 ? 33.053 62.652 0.902 1.00 2.00 24 ILE F N 1
ATOM 3958 C CA . ILE F 1 24 ? 31.853 62.097 1.496 1.00 2.00 24 ILE F CA 1
ATOM 3959 C C . ILE F 1 24 ? 31.079 63.123 2.312 1.00 2.00 24 ILE F C 1
ATOM 3960 O O . ILE F 1 24 ? 29.855 63.172 2.208 1.00 2.00 24 ILE F O 1
ATOM 3965 N N . ILE F 1 25 ? 31.771 63.953 3.091 1.00 2.00 25 ILE F N 1
ATOM 3966 C CA . ILE F 1 25 ? 31.095 65.027 3.837 1.00 2.00 25 ILE F CA 1
ATOM 3967 C C . ILE F 1 25 ? 30.501 66.081 2.885 1.00 2.00 25 ILE F C 1
ATOM 3968 O O . ILE F 1 25 ? 29.365 66.538 3.083 1.00 2.00 25 ILE F O 1
ATOM 3973 N N . SER F 1 26 ? 31.255 66.442 1.849 1.00 2.00 26 SER F N 1
ATOM 3974 C CA . SER F 1 26 ? 30.703 67.343 0.807 1.00 2.00 26 SER F CA 1
ATOM 3975 C C . SER F 1 26 ? 29.452 66.773 0.094 1.00 2.00 26 SER F C 1
ATOM 3976 O O . SER F 1 26 ? 28.515 67.496 -0.200 1.00 2.00 26 SER F O 1
ATOM 3979 N N . LEU F 1 27 ? 29.451 65.470 -0.156 1.00 2.00 27 LEU F N 1
ATOM 3980 C CA . LEU F 1 27 ? 28.325 64.805 -0.762 1.00 2.00 27 LEU F CA 1
ATOM 3981 C C . LEU F 1 27 ? 27.167 64.833 0.241 1.00 2.00 27 LEU F C 1
ATOM 3982 O O . LEU F 1 27 ? 26.045 65.211 -0.091 1.00 2.00 27 LEU F O 1
ATOM 3987 N N . ARG F 1 28 ? 27.443 64.472 1.491 1.00 2.00 28 ARG F N 1
ATOM 3988 C CA . ARG F 1 28 ? 26.408 64.557 2.531 1.00 2.00 28 ARG F CA 1
ATOM 3989 C C . ARG F 1 28 ? 25.758 65.932 2.627 1.00 2.00 28 ARG F C 1
ATOM 3990 O O . ARG F 1 28 ? 24.526 66.025 2.713 1.00 2.00 28 ARG F O 1
ATOM 3998 N N . GLU F 1 29 ? 26.574 66.976 2.573 1.00 2.00 29 GLU F N 1
ATOM 3999 C CA . GLU F 1 29 ? 26.126 68.379 2.612 1.00 2.00 29 GLU F CA 1
ATOM 4000 C C . GLU F 1 29 ? 25.291 68.823 1.420 1.00 2.00 29 GLU F C 1
ATOM 4001 O O . GLU F 1 29 ? 24.366 69.631 1.588 1.00 2.00 29 GLU F O 1
ATOM 4007 N N . GLU F 1 30 ? 25.632 68.323 0.231 1.00 2.00 30 GLU F N 1
ATOM 4008 C CA . GLU F 1 30 ? 24.900 68.686 -0.953 1.00 2.00 30 GLU F CA 1
ATOM 4009 C C . GLU F 1 30 ? 23.494 68.066 -0.829 1.00 2.00 30 GLU F C 1
ATOM 4010 O O . GLU F 1 30 ? 22.492 68.754 -1.034 1.00 2.00 30 GLU F O 1
ATOM 4016 N N . LEU F 1 31 ? 23.467 66.780 -0.450 1.00 2.00 31 LEU F N 1
ATOM 4017 C CA . LEU F 1 31 ? 22.253 66.022 -0.276 1.00 2.00 31 LEU F CA 1
ATOM 4018 C C . LEU F 1 31 ? 21.332 66.663 0.771 1.00 2.00 31 LEU F C 1
ATOM 4019 O O . LEU F 1 31 ? 20.132 66.771 0.543 1.00 2.00 31 LEU F O 1
ATOM 4024 N N . GLU F 1 32 ? 21.884 67.042 1.925 1.00 2.00 32 GLU F N 1
ATOM 4025 C CA . GLU F 1 32 ? 21.067 67.711 2.942 1.00 2.00 32 GLU F CA 1
ATOM 4026 C C . GLU F 1 32 ? 20.424 69.001 2.381 1.00 2.00 32 GLU F C 1
ATOM 4027 O O . GLU F 1 32 ? 19.241 69.271 2.625 1.00 2.00 32 GLU F O 1
ATOM 4033 N N . ALA F 1 33 ? 21.204 69.786 1.633 1.00 2.00 33 ALA F N 1
ATOM 4034 C CA . ALA F 1 33 ? 20.687 71.004 0.932 1.00 2.00 33 ALA F CA 1
ATOM 4035 C C . ALA F 1 33 ? 19.450 70.706 0.116 1.00 2.00 33 ALA F C 1
ATOM 4036 O O . ALA F 1 33 ? 18.476 71.453 0.178 1.00 2.00 33 ALA F O 1
ATOM 4038 N N . VAL F 1 34 ? 19.514 69.628 -0.658 1.00 2.00 34 VAL F N 1
ATOM 4039 C CA . VAL F 1 34 ? 18.447 69.201 -1.545 1.00 2.00 34 VAL F CA 1
ATOM 4040 C C . VAL F 1 34 ? 17.193 68.899 -0.731 1.00 2.00 34 VAL F C 1
ATOM 4041 O O . VAL F 1 34 ? 16.119 69.392 -1.020 1.00 2.00 34 VAL F O 1
ATOM 4045 N N . ASP F 1 35 ? 17.371 68.070 0.287 1.00 2.00 35 ASP F N 1
ATOM 4046 C CA . ASP F 1 35 ? 16.341 67.764 1.262 1.00 2.00 35 ASP F CA 1
ATOM 4047 C C . ASP F 1 35 ? 15.778 69.049 1.835 1.00 2.00 35 ASP F C 1
ATOM 4048 O O . ASP F 1 35 ? 14.570 69.253 1.764 1.00 2.00 35 ASP F O 1
ATOM 4053 N N . LEU F 1 36 ? 16.653 69.908 2.385 1.00 2.00 36 LEU F N 1
ATOM 4054 C CA . LEU F 1 36 ? 16.221 71.177 2.989 1.00 2.00 36 LEU F CA 1
ATOM 4055 C C . LEU F 1 36 ? 15.485 72.071 1.954 1.00 2.00 36 LEU F C 1
ATOM 4056 O O . LEU F 1 36 ? 14.401 72.615 2.237 1.00 2.00 36 LEU F O 1
ATOM 4061 N N . TYR F 1 37 ? 16.068 72.189 0.754 1.00 2.00 37 TYR F N 1
ATOM 4062 C CA . TYR F 1 37 ? 15.393 72.946 -0.303 1.00 2.00 37 TYR F CA 1
ATOM 4063 C C . TYR F 1 37 ? 14.034 72.346 -0.646 1.00 2.00 37 TYR F C 1
ATOM 4064 O O . TYR F 1 37 ? 13.068 73.050 -0.839 1.00 2.00 37 TYR F O 1
ATOM 4073 N N . ASN F 1 38 ? 13.956 71.033 -0.688 1.00 2.00 38 ASN F N 1
ATOM 4074 C CA . ASN F 1 38 ? 12.715 70.373 -1.027 1.00 2.00 38 ASN F CA 1
ATOM 4075 C C . ASN F 1 38 ? 11.628 70.644 0.045 1.00 2.00 38 ASN F C 1
ATOM 4076 O O . ASN F 1 38 ? 10.444 70.819 -0.281 1.00 2.00 38 ASN F O 1
ATOM 4081 N N . GLN F 1 39 ? 12.028 70.706 1.317 1.00 2.00 39 GLN F N 1
ATOM 4082 C CA . GLN F 1 39 ? 11.058 71.006 2.369 1.00 2.00 39 GLN F CA 1
ATOM 4083 C C . GLN F 1 39 ? 10.620 72.434 2.163 1.00 2.00 39 GLN F C 1
ATOM 4084 O O . GLN F 1 39 ? 9.427 72.709 2.160 1.00 2.00 39 GLN F O 1
ATOM 4090 N N . ARG F 1 40 ? 11.579 73.334 1.927 1.00 2.00 40 ARG F N 1
ATOM 4091 C CA . ARG F 1 40 ? 11.272 74.747 1.822 1.00 2.00 40 ARG F CA 1
ATOM 4092 C C . ARG F 1 40 ? 10.419 75.080 0.623 1.00 2.00 40 ARG F C 1
ATOM 4093 O O . ARG F 1 40 ? 9.706 76.077 0.639 1.00 2.00 40 ARG F O 1
ATOM 4101 N N . VAL F 1 41 ? 10.519 74.273 -0.430 1.00 2.00 41 VAL F N 1
ATOM 4102 C CA . VAL F 1 41 ? 9.598 74.406 -1.551 1.00 2.00 41 VAL F CA 1
ATOM 4103 C C . VAL F 1 41 ? 8.183 73.977 -1.143 1.00 2.44 41 VAL F C 1
ATOM 4104 O O . VAL F 1 41 ? 7.282 74.763 -1.257 1.00 3.18 41 VAL F O 1
ATOM 4108 N N . ASN F 1 42 ? 8.050 72.753 -0.603 1.00 4.24 42 ASN F N 1
ATOM 4109 C CA . ASN F 1 42 ? 6.819 72.131 -0.036 1.00 4.64 42 ASN F CA 1
ATOM 4110 C C . ASN F 1 42 ? 6.095 73.069 0.901 1.00 5.58 42 ASN F C 1
ATOM 4111 O O . ASN F 1 42 ? 4.858 73.008 1.028 1.00 6.19 42 ASN F O 1
ATOM 4116 N N . ALA F 1 43 ? 6.860 73.920 1.580 1.00 6.20 43 ALA F N 1
ATOM 4117 C CA . ALA F 1 43 ? 6.282 74.803 2.592 1.00 7.06 43 ALA F CA 1
ATOM 4118 C C . ALA F 1 43 ? 6.193 76.275 2.195 1.00 7.33 43 ALA F C 1
ATOM 4119 O O . ALA F 1 43 ? 5.495 77.037 2.869 1.00 7.74 43 ALA F O 1
ATOM 4121 N N . CYS F 1 44 ? 6.854 76.661 1.103 1.00 7.05 44 CYS F N 1
ATOM 4122 C CA . CYS F 1 44 ? 6.974 78.070 0.719 1.00 7.93 44 CYS F CA 1
ATOM 4123 C C . CYS F 1 44 ? 5.677 78.725 0.280 1.00 9.07 44 CYS F C 1
ATOM 4124 O O . CYS F 1 44 ? 4.874 78.078 -0.400 1.00 9.97 44 CYS F O 1
ATOM 4127 N N . LYS F 1 45 ? 5.499 80.014 0.611 1.00 10.18 45 LYS F N 1
ATOM 4128 C CA . LYS F 1 45 ? 4.344 80.822 0.121 1.00 10.73 45 LYS F CA 1
ATOM 4129 C C . LYS F 1 45 ? 4.636 81.736 -1.117 1.00 10.77 45 LYS F C 1
ATOM 4130 O O . LYS F 1 45 ? 3.939 81.630 -2.131 1.00 10.10 45 LYS F O 1
ATOM 4136 N N . ASP F 1 46 ? 5.638 82.620 -1.057 1.00 10.42 46 ASP F N 1
ATOM 4137 C CA . ASP F 1 46 ? 5.965 83.487 -2.218 1.00 9.06 46 ASP F CA 1
ATOM 4138 C C . ASP F 1 46 ? 6.530 82.685 -3.394 1.00 8.96 46 ASP F C 1
ATOM 4139 O O . ASP F 1 46 ? 7.368 81.804 -3.206 1.00 8.18 46 ASP F O 1
ATOM 4144 N N . LYS F 1 47 ? 6.066 83.016 -4.604 1.00 9.20 47 LYS F N 1
ATOM 4145 C CA . LYS F 1 47 ? 6.388 82.276 -5.836 1.00 9.29 47 LYS F CA 1
ATOM 4146 C C . LYS F 1 47 ? 7.810 82.483 -6.351 1.00 9.15 47 LYS F C 1
ATOM 4147 O O . LYS F 1 47 ? 8.458 81.535 -6.801 1.00 9.55 47 LYS F O 1
ATOM 4153 N N . GLU F 1 48 ? 8.264 83.733 -6.326 1.00 8.83 48 GLU F N 1
ATOM 4154 C CA . GLU F 1 48 ? 9.603 84.098 -6.790 1.00 8.08 48 GLU F CA 1
ATOM 4155 C C . GLU F 1 48 ? 10.670 83.322 -5.993 1.00 7.33 48 GLU F C 1
ATOM 4156 O O . GLU F 1 48 ? 11.519 82.635 -6.560 1.00 6.50 48 GLU F O 1
ATOM 4162 N N . LEU F 1 49 ? 10.593 83.439 -4.673 1.00 6.92 49 LEU F N 1
ATOM 4163 C CA . LEU F 1 49 ? 11.455 82.691 -3.755 1.00 6.73 49 LEU F CA 1
ATOM 4164 C C . LEU F 1 49 ? 11.421 81.187 -4.053 1.00 6.39 49 LEU F C 1
ATOM 4165 O O . LEU F 1 49 ? 12.438 80.518 -3.983 1.00 7.63 49 LEU F O 1
ATOM 4170 N N . LYS F 1 50 ? 10.252 80.676 -4.413 1.00 6.44 50 LYS F N 1
ATOM 4171 C CA . LYS F 1 50 ? 10.048 79.259 -4.654 1.00 5.85 50 LYS F CA 1
ATOM 4172 C C . LYS F 1 50 ? 10.896 78.810 -5.814 1.00 5.53 50 LYS F C 1
ATOM 4173 O O . LYS F 1 50 ? 11.586 77.782 -5.727 1.00 5.14 50 LYS F O 1
ATOM 4179 N N . ALA F 1 51 ? 10.837 79.582 -6.904 1.00 5.23 51 ALA F N 1
ATOM 4180 C CA . ALA F 1 51 ? 11.618 79.312 -8.097 1.00 4.80 51 ALA F CA 1
ATOM 4181 C C . ALA F 1 51 ? 13.100 79.298 -7.782 1.00 5.18 51 ALA F C 1
ATOM 4182 O O . ALA F 1 51 ? 13.785 78.347 -8.122 1.00 5.87 51 ALA F O 1
ATOM 4184 N N . ILE F 1 52 ? 13.598 80.340 -7.122 1.00 5.57 52 ILE F N 1
ATOM 4185 C CA . ILE F 1 52 ? 14.977 80.338 -6.580 1.00 5.06 52 ILE F CA 1
ATOM 4186 C C . ILE F 1 52 ? 15.314 79.086 -5.784 1.00 5.72 52 ILE F C 1
ATOM 4187 O O . ILE F 1 52 ? 16.346 78.437 -6.025 1.00 5.62 52 ILE F O 1
ATOM 4192 N N . LEU F 1 53 ? 14.451 78.752 -4.821 1.00 6.65 53 LEU F N 1
ATOM 4193 C CA . LEU F 1 53 ? 14.687 77.608 -3.953 1.00 6.54 53 LEU F CA 1
ATOM 4194 C C . LEU F 1 53 ? 14.841 76.323 -4.755 1.00 7.54 53 LEU F C 1
ATOM 4195 O O . LEU F 1 53 ? 15.855 75.636 -4.631 1.00 9.69 53 LEU F O 1
ATOM 4200 N N . ALA F 1 54 ? 13.856 76.024 -5.590 1.00 8.50 54 ALA F N 1
ATOM 4201 C CA . ALA F 1 54 ? 13.887 74.920 -6.570 1.00 8.59 54 ALA F CA 1
ATOM 4202 C C . ALA F 1 54 ? 15.067 74.964 -7.522 1.00 9.10 54 ALA F C 1
ATOM 4203 O O . ALA F 1 54 ? 15.663 73.916 -7.801 1.00 10.14 54 ALA F O 1
ATOM 4205 N N . HIS F 1 55 ? 15.397 76.154 -8.039 1.00 8.68 55 HIS F N 1
ATOM 4206 C CA . HIS F 1 55 ? 16.624 76.338 -8.844 1.00 8.26 55 HIS F CA 1
ATOM 4207 C C . HIS F 1 55 ? 17.905 75.886 -8.106 1.00 8.01 55 HIS F C 1
ATOM 4208 O O . HIS F 1 55 ? 18.627 75.035 -8.612 1.00 8.58 55 HIS F O 1
ATOM 4215 N N . ASN F 1 56 ? 18.156 76.451 -6.919 1.00 7.04 56 ASN F N 1
ATOM 4216 C CA . ASN F 1 56 ? 19.320 76.157 -6.113 1.00 6.11 56 ASN F CA 1
ATOM 4217 C C . ASN F 1 56 ? 19.345 74.669 -5.824 1.00 7.61 56 ASN F C 1
ATOM 4218 O O . ASN F 1 56 ? 20.406 74.030 -5.878 1.00 8.19 56 ASN F O 1
ATOM 4223 N N . ARG F 1 57 ? 18.173 74.132 -5.490 1.00 8.87 57 ARG F N 1
ATOM 4224 C CA . ARG F 1 57 ? 18.004 72.725 -5.147 1.00 9.63 57 ARG F CA 1
ATOM 4225 C C . ARG F 1 57 ? 18.489 71.817 -6.239 1.00 9.53 57 ARG F C 1
ATOM 4226 O O . ARG F 1 57 ? 19.181 70.844 -5.974 1.00 9.41 57 ARG F O 1
ATOM 4234 N N . ASP F 1 58 ? 18.091 72.120 -7.466 1.00 9.61 58 ASP F N 1
ATOM 4235 C CA . ASP F 1 58 ? 18.362 71.219 -8.565 1.00 10.26 58 ASP F CA 1
ATOM 4236 C C . ASP F 1 58 ? 19.831 71.279 -8.997 1.00 11.41 58 ASP F C 1
ATOM 4237 O O . ASP F 1 58 ? 20.413 70.275 -9.444 1.00 11.61 58 ASP F O 1
ATOM 4242 N N . GLU F 1 59 ? 20.447 72.442 -8.819 1.00 12.44 59 GLU F N 1
ATOM 4243 C CA . GLU F 1 59 ? 21.877 72.600 -9.096 1.00 13.08 59 GLU F CA 1
ATOM 4244 C C . GLU F 1 59 ? 22.646 71.777 -8.104 1.00 12.74 59 GLU F C 1
ATOM 4245 O O . GLU F 1 59 ? 23.663 71.171 -8.441 1.00 14.03 59 GLU F O 1
ATOM 4251 N N . GLU F 1 60 ? 22.172 71.717 -6.866 1.00 10.84 60 GLU F N 1
ATOM 4252 C CA . GLU F 1 60 ? 22.973 71.019 -5.889 1.00 9.60 60 GLU F CA 1
ATOM 4253 C C . GLU F 1 60 ? 22.983 69.466 -6.062 1.00 8.07 60 GLU F C 1
ATOM 4254 O O . GLU F 1 60 ? 23.935 68.798 -5.688 1.00 8.00 60 GLU F O 1
ATOM 4260 N N . LYS F 1 61 ? 21.967 68.932 -6.728 1.00 7.14 61 LYS F N 1
ATOM 4261 C CA . LYS F 1 61 ? 21.893 67.522 -7.141 1.00 5.88 61 LYS F CA 1
ATOM 4262 C C . LYS F 1 61 ? 23.006 67.187 -8.129 1.00 6.25 61 LYS F C 1
ATOM 4263 O O . LYS F 1 61 ? 23.494 66.050 -8.192 1.00 6.55 61 LYS F O 1
ATOM 4269 N N . GLU F 1 62 ? 23.388 68.170 -8.934 1.00 5.34 62 GLU F N 1
ATOM 4270 C CA . GLU F 1 62 ? 24.518 67.994 -9.819 1.00 5.61 62 GLU F CA 1
ATOM 4271 C C . GLU F 1 62 ? 25.803 67.794 -9.009 1.00 5.11 62 GLU F C 1
ATOM 4272 O O . GLU F 1 62 ? 26.586 66.856 -9.292 1.00 6.02 62 GLU F O 1
ATOM 4278 N N . HIS F 1 63 ? 26.014 68.718 -8.060 1.00 3.94 63 HIS F N 1
ATOM 4279 C CA . HIS F 1 63 ? 27.126 68.689 -7.161 1.00 4.14 63 HIS F CA 1
ATOM 4280 C C . HIS F 1 63 ? 27.226 67.338 -6.460 1.00 4.47 63 HIS F C 1
ATOM 4281 O O . HIS F 1 63 ? 28.326 66.854 -6.233 1.00 3.73 63 HIS F O 1
ATOM 4288 N N . ALA F 1 64 ? 26.076 66.743 -6.133 1.00 5.02 64 ALA F N 1
ATOM 4289 C CA . ALA F 1 64 ? 26.036 65.412 -5.508 1.00 5.26 64 ALA F CA 1
ATOM 4290 C C . ALA F 1 64 ? 26.592 64.372 -6.501 1.00 5.52 64 ALA F C 1
ATOM 4291 O O . ALA F 1 64 ? 27.535 63.650 -6.196 1.00 6.34 64 ALA F O 1
ATOM 4293 N N . ALA F 1 65 ? 26.014 64.327 -7.685 1.00 5.97 65 ALA F N 1
ATOM 4294 C CA . ALA F 1 65 ? 26.420 63.384 -8.726 1.00 7.52 65 ALA F CA 1
ATOM 4295 C C . ALA F 1 65 ? 27.932 63.442 -9.073 1.00 8.90 65 ALA F C 1
ATOM 4296 O O . ALA F 1 65 ? 28.602 62.388 -9.314 1.00 9.32 65 ALA F O 1
ATOM 4306 N N . LEU F 1 67 ? 30.348 64.367 -7.164 1.00 7.18 67 LEU F N 1
ATOM 4307 C CA . LEU F 1 67 ? 31.118 63.928 -5.996 1.00 5.98 67 LEU F CA 1
ATOM 4308 C C . LEU F 1 67 ? 31.053 62.426 -5.836 1.00 5.87 67 LEU F C 1
ATOM 4309 O O . LEU F 1 67 ? 32.027 61.778 -5.439 1.00 5.69 67 LEU F O 1
ATOM 4314 N N . LEU F 1 68 ? 29.891 61.891 -6.178 1.00 6.01 68 LEU F N 1
ATOM 4315 C CA . LEU F 1 68 ? 29.592 60.496 -6.060 1.00 6.52 68 LEU F CA 1
ATOM 4316 C C . LEU F 1 68 ? 30.337 59.768 -7.135 1.00 7.13 68 LEU F C 1
ATOM 4317 O O . LEU F 1 68 ? 30.820 58.661 -6.901 1.00 7.27 68 LEU F O 1
ATOM 4322 N N . GLU F 1 69 ? 30.439 60.387 -8.319 1.00 7.21 69 GLU F N 1
ATOM 4323 C CA . GLU F 1 69 ? 31.314 59.880 -9.342 1.00 7.47 69 GLU F CA 1
ATOM 4324 C C . GLU F 1 69 ? 32.753 59.876 -8.845 1.00 7.39 69 GLU F C 1
ATOM 4325 O O . GLU F 1 69 ? 33.437 58.856 -8.942 1.00 8.30 69 GLU F O 1
ATOM 4331 N N . TRP F 1 70 ? 33.213 60.988 -8.268 1.00 5.77 70 TRP F N 1
ATOM 4332 C CA . TRP F 1 70 ? 34.600 61.061 -7.855 1.00 3.34 70 TRP F CA 1
ATOM 4333 C C . TRP F 1 70 ? 34.881 59.890 -6.942 1.00 3.54 70 TRP F C 1
ATOM 4334 O O . TRP F 1 70 ? 35.929 59.273 -7.038 1.00 2.77 70 TRP F O 1
ATOM 4345 N N . ILE F 1 71 ? 33.931 59.620 -6.040 1.00 5.34 71 ILE F N 1
ATOM 4346 C CA . ILE F 1 71 ? 34.013 58.559 -5.033 1.00 4.73 71 ILE F CA 1
ATOM 4347 C C . ILE F 1 71 ? 34.115 57.204 -5.740 1.00 5.46 71 ILE F C 1
ATOM 4348 O O . ILE F 1 71 ? 34.979 56.362 -5.391 1.00 5.37 71 ILE F O 1
ATOM 4353 N N . ARG F 1 72 ? 33.297 57.010 -6.769 1.00 6.37 72 ARG F N 1
ATOM 4354 C CA . ARG F 1 72 ? 33.263 55.703 -7.412 1.00 7.63 72 ARG F CA 1
ATOM 4355 C C . ARG F 1 72 ? 34.597 55.348 -7.988 1.00 7.41 72 ARG F C 1
ATOM 4356 O O . ARG F 1 72 ? 35.066 54.237 -7.779 1.00 8.13 72 ARG F O 1
ATOM 4364 N N . ARG F 1 73 ? 35.231 56.295 -8.676 1.00 7.91 73 ARG F N 1
ATOM 4365 C CA . ARG F 1 73 ? 36.497 56.032 -9.378 1.00 7.17 73 ARG F CA 1
ATOM 4366 C C . ARG F 1 73 ? 37.595 55.588 -8.415 1.00 7.61 73 ARG F C 1
ATOM 4367 O O . ARG F 1 73 ? 38.567 54.949 -8.823 1.00 6.59 73 ARG F O 1
ATOM 4375 N N . CYS F 1 74 ? 37.441 55.915 -7.136 1.00 7.98 74 CYS F N 1
ATOM 4376 C CA . CYS F 1 74 ? 38.438 55.480 -6.189 1.00 9.48 74 CYS F CA 1
ATOM 4377 C C . CYS F 1 74 ? 37.941 54.577 -5.053 1.00 10.04 74 CYS F C 1
ATOM 4378 O O . CYS F 1 74 ? 38.618 54.463 -4.038 1.00 10.42 74 CYS F O 1
ATOM 4381 N N . ASP F 1 75 ? 36.787 53.920 -5.234 1.00 10.70 75 ASP F N 1
ATOM 4382 C CA . ASP F 1 75 ? 36.215 52.995 -4.212 1.00 10.75 75 ASP F CA 1
ATOM 4383 C C . ASP F 1 75 ? 35.689 51.763 -4.951 1.00 10.52 75 ASP F C 1
ATOM 4384 O O . ASP F 1 75 ? 34.512 51.715 -5.306 1.00 9.86 75 ASP F O 1
ATOM 4389 N N . PRO F 1 76 ? 36.552 50.758 -5.177 1.00 10.30 76 PRO F N 1
ATOM 4390 C CA . PRO F 1 76 ? 36.040 49.607 -5.918 1.00 10.62 76 PRO F CA 1
ATOM 4391 C C . PRO F 1 76 ? 34.773 49.009 -5.285 1.00 10.56 76 PRO F C 1
ATOM 4392 O O . PRO F 1 76 ? 33.872 48.585 -6.008 1.00 10.08 76 PRO F O 1
ATOM 4396 N N . ALA F 1 77 ? 34.682 49.017 -3.957 1.00 10.81 77 ALA F N 1
ATOM 4397 C CA . ALA F 1 77 ? 33.563 48.366 -3.288 1.00 11.23 77 ALA F CA 1
ATOM 4398 C C . ALA F 1 77 ? 32.284 49.152 -3.483 1.00 11.75 77 ALA F C 1
ATOM 4399 O O . ALA F 1 77 ? 31.184 48.588 -3.548 1.00 11.59 77 ALA F O 1
ATOM 4401 N N . PHE F 1 78 ? 32.433 50.466 -3.591 1.00 12.84 78 PHE F N 1
ATOM 4402 C CA . PHE F 1 78 ? 31.298 51.309 -3.885 1.00 13.29 78 PHE F CA 1
ATOM 4403 C C . PHE F 1 78 ? 30.960 51.236 -5.354 1.00 12.70 78 PHE F C 1
ATOM 4404 O O . PHE F 1 78 ? 29.792 51.332 -5.703 1.00 13.33 78 PHE F O 1
ATOM 4412 N N . ASP F 1 79 ? 31.971 51.063 -6.206 1.00 12.06 79 ASP F N 1
ATOM 4413 C CA . ASP F 1 79 ? 31.764 50.890 -7.658 1.00 11.72 79 ASP F CA 1
ATOM 4414 C C . ASP F 1 79 ? 30.949 49.637 -7.962 1.00 11.69 79 ASP F C 1
ATOM 4415 O O . ASP F 1 79 ? 30.094 49.669 -8.843 1.00 12.04 79 ASP F O 1
ATOM 4420 N N . LYS F 1 80 ? 31.192 48.553 -7.225 1.00 11.72 80 LYS F N 1
ATOM 4421 C CA . LYS F 1 80 ? 30.374 47.334 -7.341 1.00 11.89 80 LYS F CA 1
ATOM 4422 C C . LYS F 1 80 ? 28.895 47.565 -7.046 1.00 11.26 80 LYS F C 1
ATOM 4423 O O . LYS F 1 80 ? 28.040 47.285 -7.893 1.00 10.54 80 LYS F O 1
ATOM 4429 N N . GLU F 1 81 ? 28.602 48.070 -5.850 1.00 10.69 81 GLU F N 1
ATOM 4430 C CA . GLU F 1 81 ? 27.229 48.241 -5.372 1.00 11.21 81 GLU F CA 1
ATOM 4431 C C . GLU F 1 81 ? 26.375 49.152 -6.278 1.00 11.76 81 GLU F C 1
ATOM 4432 O O . GLU F 1 81 ? 25.188 48.902 -6.491 1.00 12.17 81 GLU F O 1
ATOM 4438 N N . LEU F 1 82 ? 26.992 50.183 -6.847 1.00 11.99 82 LEU F N 1
ATOM 4439 C CA . LEU F 1 82 ? 26.308 51.080 -7.768 1.00 11.88 82 LEU F CA 1
ATOM 4440 C C . LEU F 1 82 ? 26.033 50.401 -9.088 1.00 12.50 82 LEU F C 1
ATOM 4441 O O . LEU F 1 82 ? 25.038 50.698 -9.762 1.00 13.90 82 LEU F O 1
ATOM 4446 N N . LYS F 1 83 ? 26.914 49.501 -9.488 1.00 12.64 83 LYS F N 1
ATOM 4447 C CA . LYS F 1 83 ? 26.687 48.752 -10.711 1.00 12.60 83 LYS F CA 1
ATOM 4448 C C . LYS F 1 83 ? 25.513 47.788 -10.533 1.00 12.51 83 LYS F C 1
ATOM 4449 O O . LYS F 1 83 ? 24.743 47.594 -11.452 1.00 12.91 83 LYS F O 1
ATOM 4455 N N . ASP F 1 84 ? 25.372 47.220 -9.340 1.00 13.14 84 ASP F N 1
ATOM 4456 C CA . ASP F 1 84 ? 24.269 46.312 -9.008 1.00 13.70 84 ASP F CA 1
ATOM 4457 C C . ASP F 1 84 ? 22.876 46.970 -8.917 1.00 13.97 84 ASP F C 1
ATOM 4458 O O . ASP F 1 84 ? 21.888 46.359 -9.344 1.00 13.60 84 ASP F O 1
ATOM 4463 N N . TYR F 1 85 ? 22.778 48.183 -8.343 1.00 14.61 85 TYR F N 1
ATOM 4464 C CA . TYR F 1 85 ? 21.457 48.783 -8.169 1.00 15.24 85 TYR F CA 1
ATOM 4465 C C . TYR F 1 85 ? 21.055 49.912 -9.138 1.00 15.64 85 TYR F C 1
ATOM 4466 O O . TYR F 1 85 ? 19.891 50.022 -9.479 1.00 16.22 85 TYR F O 1
ATOM 4475 N N . LEU F 1 86 ? 21.995 50.741 -9.580 1.00 15.86 86 LEU F N 1
ATOM 4476 C CA . LEU F 1 86 ? 21.624 51.982 -10.276 1.00 15.34 86 LEU F CA 1
ATOM 4477 C C . LEU F 1 86 ? 21.273 51.795 -11.733 1.00 15.14 86 LEU F C 1
ATOM 4478 O O . LEU F 1 86 ? 21.828 50.934 -12.389 1.00 14.95 86 LEU F O 1
ATOM 4483 N N . PHE F 1 87 ? 20.378 52.648 -12.227 1.00 14.98 87 PHE F N 1
ATOM 4484 C CA . PHE F 1 87 ? 19.811 52.531 -13.577 1.00 15.77 87 PHE F CA 1
ATOM 4485 C C . PHE F 1 87 ? 19.331 51.099 -13.836 1.00 15.79 87 PHE F C 1
ATOM 4486 O O . PHE F 1 87 ? 19.700 50.490 -14.818 1.00 16.40 87 PHE F O 1
ATOM 4494 N N . THR F 1 88 ? 18.525 50.577 -12.908 1.00 16.27 88 THR F N 1
ATOM 4495 C CA . THR F 1 88 ? 17.847 49.288 -13.054 1.00 16.14 88 THR F CA 1
ATOM 4496 C C . THR F 1 88 ? 16.358 49.503 -12.930 1.00 16.71 88 THR F C 1
ATOM 4497 O O . THR F 1 88 ? 15.941 50.552 -12.442 1.00 17.63 88 THR F O 1
ATOM 4501 N N . ASN F 1 89 ? 15.559 48.519 -13.372 1.00 17.66 89 ASN F N 1
ATOM 4502 C CA . ASN F 1 89 ? 14.096 48.572 -13.211 1.00 18.28 89 ASN F CA 1
ATOM 4503 C C . ASN F 1 89 ? 13.548 47.439 -12.307 1.00 18.05 89 ASN F C 1
ATOM 4504 O O . ASN F 1 89 ? 12.262 47.263 -11.943 1.00 17.88 89 ASN F O 1
ATOM 4509 N N . LYS F 1 90 ? 14.554 46.716 -11.714 1.00 17.74 90 LYS F N 1
ATOM 4510 C CA . LYS F 1 90 ? 14.279 45.617 -10.793 1.00 17.10 90 LYS F CA 1
ATOM 4511 C C . LYS F 1 90 ? 14.017 46.095 -9.358 1.00 16.56 90 LYS F C 1
ATOM 4512 O O . LYS F 1 90 ? 14.530 47.145 -8.938 1.00 16.02 90 LYS F O 1
ATOM 4518 N N . PRO F 1 91 ? 13.197 45.327 -8.607 1.00 16.25 91 PRO F N 1
ATOM 4519 C CA . PRO F 1 91 ? 12.905 45.645 -7.198 1.00 15.45 91 PRO F CA 1
ATOM 4520 C C . PRO F 1 91 ? 14.195 45.739 -6.361 1.00 16.06 91 PRO F C 1
ATOM 4521 O O . PRO F 1 91 ? 15.159 45.028 -6.662 1.00 16.12 91 PRO F O 1
ATOM 4525 N N . ILE F 1 92 ? 14.209 46.618 -5.345 1.00 15.79 92 ILE F N 1
ATOM 4526 C CA . ILE F 1 92 ? 15.415 46.886 -4.543 1.00 16.54 92 ILE F CA 1
ATOM 4527 C C . ILE F 1 92 ? 15.524 45.907 -3.361 1.00 17.30 92 ILE F C 1
ATOM 4528 O O . ILE F 1 92 ? 16.534 45.212 -3.212 1.00 17.23 92 ILE F O 1
ATOM 4533 N N . ALA F 1 93 ? 14.478 45.884 -2.528 1.00 18.57 93 ALA F N 1
ATOM 4534 C CA . ALA F 1 93 ? 14.323 44.967 -1.388 1.00 19.56 93 ALA F CA 1
ATOM 4535 C C . ALA F 1 93 ? 12.917 44.299 -1.366 1.00 20.65 93 ALA F C 1
ATOM 4536 O O . ALA F 1 93 ? 12.129 44.461 -2.302 1.00 20.51 93 ALA F O 1
ATOM 4538 N N . HIS F 1 94 ? 12.602 43.581 -0.284 1.00 21.85 94 HIS F N 1
ATOM 4539 C CA . HIS F 1 94 ? 11.445 42.666 -0.249 1.00 22.89 94 HIS F CA 1
ATOM 4540 C C . HIS F 1 94 ? 10.510 42.933 0.932 1.00 22.89 94 HIS F C 1
ATOM 4541 O O . HIS F 1 94 ? 9.312 42.634 0.860 1.00 22.98 94 HIS F O 1
ATOM 4548 N N . ASN G 1 3 ? 31.621 74.959 18.044 1.00 57.03 3 ASN G N 1
ATOM 4549 C CA . ASN G 1 3 ? 32.162 74.669 16.681 1.00 55.88 3 ASN G CA 1
ATOM 4550 C C . ASN G 1 3 ? 32.506 75.963 15.952 1.00 53.48 3 ASN G C 1
ATOM 4551 O O . ASN G 1 3 ? 31.624 76.767 15.622 1.00 54.07 3 ASN G O 1
ATOM 4556 N N . ASP G 1 4 ? 33.805 76.142 15.722 1.00 46.93 4 ASP G N 1
ATOM 4557 C CA . ASP G 1 4 ? 34.384 77.378 15.177 1.00 42.67 4 ASP G CA 1
ATOM 4558 C C . ASP G 1 4 ? 34.082 77.676 13.707 1.00 39.66 4 ASP G C 1
ATOM 4559 O O . ASP G 1 4 ? 34.498 78.716 13.189 1.00 39.20 4 ASP G O 1
ATOM 4564 N N . GLY G 1 5 ? 33.382 76.765 13.038 1.00 36.13 5 GLY G N 1
ATOM 4565 C CA . GLY G 1 5 ? 33.218 76.846 11.587 1.00 31.76 5 GLY G CA 1
ATOM 4566 C C . GLY G 1 5 ? 34.483 76.515 10.796 1.00 28.45 5 GLY G C 1
ATOM 4567 O O . GLY G 1 5 ? 34.519 76.706 9.582 1.00 28.16 5 GLY G O 1
ATOM 4568 N N . TYR G 1 6 ? 35.513 76.021 11.489 1.00 25.10 6 TYR G N 1
ATOM 4569 C CA . TYR G 1 6 ? 36.724 75.487 10.861 1.00 22.20 6 TYR G CA 1
ATOM 4570 C C . TYR G 1 6 ? 36.618 73.976 10.751 1.00 20.49 6 TYR G C 1
ATOM 4571 O O . TYR G 1 6 ? 36.674 73.238 11.762 1.00 20.36 6 TYR G O 1
ATOM 4580 N N . PHE G 1 7 ? 36.469 73.505 9.522 1.00 18.21 7 PHE G N 1
ATOM 4581 C CA . PHE G 1 7 ? 36.284 72.091 9.272 1.00 16.38 7 PHE G CA 1
ATOM 4582 C C . PHE G 1 7 ? 37.581 71.402 8.844 1.00 15.63 7 PHE G C 1
ATOM 4583 O O . PHE G 1 7 ? 37.587 70.178 8.581 1.00 14.96 7 PHE G O 1
ATOM 4591 N N . GLU G 1 8 ? 38.644 72.207 8.752 1.00 13.62 8 GLU G N 1
ATOM 4592 C CA . GLU G 1 8 ? 40.007 71.757 8.465 1.00 13.08 8 GLU G CA 1
ATOM 4593 C C . GLU G 1 8 ? 40.976 72.384 9.491 1.00 11.43 8 GLU G C 1
ATOM 4594 O O . GLU G 1 8 ? 40.790 73.545 9.899 1.00 12.86 8 GLU G O 1
ATOM 4600 N N . PRO G 1 9 ? 42.025 71.651 9.896 1.00 9.20 9 PRO G N 1
ATOM 4601 C CA . PRO G 1 9 ? 42.897 72.289 10.892 1.00 8.61 9 PRO G CA 1
ATOM 4602 C C . PRO G 1 9 ? 43.359 73.688 10.418 1.00 7.95 9 PRO G C 1
ATOM 4603 O O . PRO G 1 9 ? 43.693 73.869 9.242 1.00 6.95 9 PRO G O 1
ATOM 4607 N N . THR G 1 10 ? 43.340 74.661 11.320 1.00 7.25 10 THR G N 1
ATOM 4608 C CA . THR G 1 10 ? 43.677 76.047 10.938 1.00 8.23 10 THR G CA 1
ATOM 4609 C C . THR G 1 10 ? 45.099 76.097 10.356 1.00 9.44 10 THR G C 1
ATOM 4610 O O . THR G 1 10 ? 45.368 76.809 9.387 1.00 9.68 10 THR G O 1
ATOM 4614 N N . GLN G 1 11 ? 45.995 75.304 10.944 1.00 10.27 11 GLN G N 1
ATOM 4615 C CA . GLN G 1 11 ? 47.395 75.292 10.549 1.00 11.27 11 GLN G CA 1
ATOM 4616 C C . GLN G 1 11 ? 47.557 74.892 9.069 1.00 10.93 11 GLN G C 1
ATOM 4617 O O . GLN G 1 11 ? 48.589 75.217 8.453 1.00 10.93 11 GLN G O 1
ATOM 4623 N N . GLU G 1 12 ? 46.539 74.241 8.485 1.00 9.81 12 GLU G N 1
ATOM 4624 C CA . GLU G 1 12 ? 46.623 73.856 7.059 1.00 9.19 12 GLU G CA 1
ATOM 4625 C C . GLU G 1 12 ? 45.960 74.884 6.127 1.00 9.16 12 GLU G C 1
ATOM 4626 O O . GLU G 1 12 ? 45.823 74.661 4.922 1.00 10.37 12 GLU G O 1
ATOM 4632 N N . LEU G 1 13 ? 45.534 76.008 6.681 1.00 8.95 13 LEU G N 1
ATOM 4633 C CA . LEU G 1 13 ? 44.893 77.065 5.881 1.00 8.20 13 LEU G CA 1
ATOM 4634 C C . LEU G 1 13 ? 45.720 78.338 5.940 1.00 7.56 13 LEU G C 1
ATOM 4635 O O . LEU G 1 13 ? 46.222 78.700 6.993 1.00 6.79 13 LEU G O 1
ATOM 4640 N N . SER G 1 14 ? 45.796 79.039 4.821 1.00 7.59 14 SER G N 1
ATOM 4641 C CA . SER G 1 14 ? 46.541 80.280 4.732 1.00 7.91 14 SER G CA 1
ATOM 4642 C C . SER G 1 14 ? 45.816 81.389 5.481 1.00 8.29 14 SER G C 1
ATOM 4643 O O . SER G 1 14 ? 44.624 81.272 5.807 1.00 8.82 14 SER G O 1
ATOM 4646 N N . ASP G 1 15 ? 46.549 82.463 5.744 1.00 8.25 15 ASP G N 1
ATOM 4647 C CA . ASP G 1 15 ? 45.991 83.640 6.395 1.00 8.55 15 ASP G CA 1
ATOM 4648 C C . ASP G 1 15 ? 44.812 84.194 5.606 1.00 8.51 15 ASP G C 1
ATOM 4649 O O . ASP G 1 15 ? 43.764 84.552 6.190 1.00 9.75 15 ASP G O 1
ATOM 4654 N N . GLU G 1 16 ? 44.963 84.241 4.282 1.00 7.95 16 GLU G N 1
ATOM 4655 C CA . GLU G 1 16 ? 43.885 84.687 3.397 1.00 7.20 16 GLU G CA 1
ATOM 4656 C C . GLU G 1 16 ? 42.578 83.890 3.623 1.00 5.94 16 GLU G C 1
ATOM 4657 O O . GLU G 1 16 ? 41.540 84.476 3.964 1.00 5.71 16 GLU G O 1
ATOM 4663 N N . THR G 1 17 ? 42.657 82.564 3.458 1.00 4.43 17 THR G N 1
ATOM 4664 C CA . THR G 1 17 ? 41.526 81.664 3.614 1.00 3.15 17 THR G CA 1
ATOM 4665 C C . THR G 1 17 ? 40.960 81.892 4.995 1.00 4.01 17 THR G C 1
ATOM 4666 O O . THR G 1 17 ? 39.746 81.870 5.195 1.00 3.50 17 THR G O 1
ATOM 4670 N N . ARG G 1 18 ? 41.847 82.159 5.955 1.00 4.11 18 ARG G N 1
ATOM 4671 C CA . ARG G 1 18 ? 41.376 82.383 7.312 1.00 3.86 18 ARG G CA 1
ATOM 4672 C C . ARG G 1 18 ? 40.689 83.788 7.469 1.00 2.83 18 ARG G C 1
ATOM 4673 O O . ARG G 1 18 ? 39.724 83.928 8.206 1.00 2.54 18 ARG G O 1
ATOM 4681 N N . ASP G 1 19 ? 41.161 84.801 6.766 1.00 2.00 19 ASP G N 1
ATOM 4682 C CA . ASP G 1 19 ? 40.495 86.110 6.816 1.00 2.00 19 ASP G CA 1
ATOM 4683 C C . ASP G 1 19 ? 39.128 86.051 6.132 1.00 2.00 19 ASP G C 1
ATOM 4684 O O . ASP G 1 19 ? 38.114 86.588 6.632 1.00 2.00 19 ASP G O 1
ATOM 4697 N N . HIS G 1 21 ? 37.254 83.370 5.885 1.00 2.00 21 HIS G N 1
ATOM 4698 C CA . HIS G 1 21 ? 36.402 82.640 6.830 1.00 2.00 21 HIS G CA 1
ATOM 4699 C C . HIS G 1 21 ? 35.936 83.599 7.915 1.00 2.00 21 HIS G C 1
ATOM 4700 O O . HIS G 1 21 ? 34.784 83.592 8.307 1.00 2.00 21 HIS G O 1
ATOM 4707 N N . ARG G 1 22 ? 36.825 84.429 8.420 1.00 2.00 22 ARG G N 1
ATOM 4708 C CA . ARG G 1 22 ? 36.420 85.422 9.416 1.00 2.00 22 ARG G CA 1
ATOM 4709 C C . ARG G 1 22 ? 35.282 86.295 8.927 1.00 2.00 22 ARG G C 1
ATOM 4710 O O . ARG G 1 22 ? 34.370 86.610 9.693 1.00 2.00 22 ARG G O 1
ATOM 4718 N N . ALA G 1 23 ? 35.338 86.661 7.641 1.00 2.00 23 ALA G N 1
ATOM 4719 C CA . ALA G 1 23 ? 34.360 87.543 7.031 1.00 2.00 23 ALA G CA 1
ATOM 4720 C C . ALA G 1 23 ? 33.011 86.850 6.794 1.00 2.00 23 ALA G C 1
ATOM 4721 O O . ALA G 1 23 ? 31.945 87.385 7.150 1.00 2.00 23 ALA G O 1
ATOM 4723 N N . ILE G 1 24 ? 33.076 85.669 6.184 1.00 2.00 24 ILE G N 1
ATOM 4724 C CA . ILE G 1 24 ? 31.884 84.860 5.938 1.00 2.00 24 ILE G CA 1
ATOM 4725 C C . ILE G 1 24 ? 31.161 84.472 7.258 1.00 2.00 24 ILE G C 1
ATOM 4726 O O . ILE G 1 24 ? 29.957 84.707 7.415 1.00 2.00 24 ILE G O 1
ATOM 4731 N N . ILE G 1 25 ? 31.891 83.921 8.212 1.00 2.00 25 ILE G N 1
ATOM 4732 C CA . ILE G 1 25 ? 31.234 83.472 9.449 1.00 2.00 25 ILE G CA 1
ATOM 4733 C C . ILE G 1 25 ? 30.667 84.652 10.205 1.00 2.00 25 ILE G C 1
ATOM 4734 O O . ILE G 1 25 ? 29.608 84.551 10.792 1.00 2.00 25 ILE G O 1
ATOM 4739 N N . SER G 1 26 ? 31.376 85.772 10.203 1.00 2.00 26 SER G N 1
ATOM 4740 C CA . SER G 1 26 ? 30.810 87.001 10.745 1.00 2.00 26 SER G CA 1
ATOM 4741 C C . SER G 1 26 ? 29.545 87.446 10.017 1.00 2.00 26 SER G C 1
ATOM 4742 O O . SER G 1 26 ? 28.596 87.850 10.640 1.00 2.00 26 SER G O 1
ATOM 4745 N N . LEU G 1 27 ? 29.511 87.323 8.705 1.00 2.00 27 LEU G N 1
ATOM 4746 C CA . LEU G 1 27 ? 28.311 87.662 7.950 1.00 2.00 27 LEU G CA 1
ATOM 4747 C C . LEU G 1 27 ? 27.139 86.738 8.353 1.00 2.00 27 LEU G C 1
ATOM 4748 O O . LEU G 1 27 ? 26.076 87.205 8.780 1.00 2.00 27 LEU G O 1
ATOM 4753 N N . ARG G 1 28 ? 27.372 85.419 8.269 1.00 2.00 28 ARG G N 1
ATOM 4754 C CA . ARG G 1 28 ? 26.403 84.439 8.722 1.00 2.00 28 ARG G CA 1
ATOM 4755 C C . ARG G 1 28 ? 25.810 84.801 10.061 1.00 2.00 28 ARG G C 1
ATOM 4756 O O . ARG G 1 28 ? 24.596 84.808 10.197 1.00 2.00 28 ARG G O 1
ATOM 4764 N N . GLU G 1 29 ? 26.660 85.173 11.020 1.00 2.00 29 GLU G N 1
ATOM 4765 C CA . GLU G 1 29 ? 26.194 85.617 12.332 1.00 2.00 29 GLU G CA 1
ATOM 4766 C C . GLU G 1 29 ? 25.279 86.865 12.371 1.00 2.00 29 GLU G C 1
ATOM 4767 O O . GLU G 1 29 ? 24.307 86.876 13.136 1.00 2.00 29 GLU G O 1
ATOM 4773 N N . GLU G 1 30 ? 25.609 87.900 11.583 1.00 2.00 30 GLU G N 1
ATOM 4774 C CA . GLU G 1 30 ? 24.796 89.140 11.505 1.00 2.00 30 GLU G CA 1
ATOM 4775 C C . GLU G 1 30 ? 23.392 88.863 10.890 1.00 2.00 30 GLU G C 1
ATOM 4776 O O . GLU G 1 30 ? 22.369 89.179 11.483 1.00 2.00 30 GLU G O 1
ATOM 4782 N N . LEU G 1 31 ? 23.396 88.254 9.705 1.00 2.00 31 LEU G N 1
ATOM 4783 C CA . LEU G 1 31 ? 22.259 87.596 9.093 1.00 2.00 31 LEU G CA 1
ATOM 4784 C C . LEU G 1 31 ? 21.379 86.764 10.050 1.00 2.00 31 LEU G C 1
ATOM 4785 O O . LEU G 1 31 ? 20.178 86.793 9.947 1.00 2.00 31 LEU G O 1
ATOM 4790 N N . GLU G 1 32 ? 21.989 86.040 10.985 1.00 2.00 32 GLU G N 1
ATOM 4791 C CA . GLU G 1 32 ? 21.212 85.163 11.837 1.00 2.00 32 GLU G CA 1
ATOM 4792 C C . GLU G 1 32 ? 20.467 86.033 12.839 1.00 2.00 32 GLU G C 1
ATOM 4793 O O . GLU G 1 32 ? 19.273 85.818 13.142 1.00 2.00 32 GLU G O 1
ATOM 4799 N N . ALA G 1 33 ? 21.192 87.031 13.320 1.00 2.00 33 ALA G N 1
ATOM 4800 C CA . ALA G 1 33 ? 20.689 87.945 14.305 1.00 2.00 33 ALA G CA 1
ATOM 4801 C C . ALA G 1 33 ? 19.559 88.722 13.654 1.00 2.00 33 ALA G C 1
ATOM 4802 O O . ALA G 1 33 ? 18.577 89.010 14.310 1.00 2.00 33 ALA G O 1
ATOM 4804 N N . VAL G 1 34 ? 19.674 89.021 12.363 1.00 2.00 34 VAL G N 1
ATOM 4805 C CA . VAL G 1 34 ? 18.574 89.618 11.639 1.00 2.00 34 VAL G CA 1
ATOM 4806 C C . VAL G 1 34 ? 17.312 88.751 11.683 1.00 2.00 34 VAL G C 1
ATOM 4807 O O . VAL G 1 34 ? 16.265 89.197 12.116 1.00 2.00 34 VAL G O 1
ATOM 4811 N N . ASP G 1 35 ? 17.442 87.515 11.220 1.00 2.00 35 ASP G N 1
ATOM 4812 C CA . ASP G 1 35 ? 16.365 86.527 11.203 1.00 2.00 35 ASP G CA 1
ATOM 4813 C C . ASP G 1 35 ? 15.829 86.396 12.621 1.00 2.00 35 ASP G C 1
ATOM 4814 O O . ASP G 1 35 ? 14.634 86.525 12.849 1.00 2.00 35 ASP G O 1
ATOM 4819 N N . LEU G 1 36 ? 16.711 86.174 13.579 1.00 2.00 36 LEU G N 1
ATOM 4820 C CA . LEU G 1 36 ? 16.303 86.028 14.969 1.00 2.00 36 LEU G CA 1
ATOM 4821 C C . LEU G 1 36 ? 15.521 87.231 15.463 1.00 2.00 36 LEU G C 1
ATOM 4822 O O . LEU G 1 36 ? 14.362 87.081 15.888 1.00 2.00 36 LEU G O 1
ATOM 4827 N N . TYR G 1 37 ? 16.112 88.432 15.318 1.00 2.00 37 TYR G N 1
ATOM 4828 C CA . TYR G 1 37 ? 15.467 89.686 15.730 1.00 2.00 37 TYR G CA 1
ATOM 4829 C C . TYR G 1 37 ? 14.122 89.889 15.047 1.00 2.00 37 TYR G C 1
ATOM 4830 O O . TYR G 1 37 ? 13.119 90.286 15.667 1.00 2.00 37 TYR G O 1
ATOM 4839 N N . ASN G 1 38 ? 14.107 89.643 13.753 1.00 2.00 38 ASN G N 1
ATOM 4840 C CA . ASN G 1 38 ? 12.876 89.556 13.008 1.00 2.00 38 ASN G CA 1
ATOM 4841 C C . ASN G 1 38 ? 11.807 88.693 13.701 1.00 2.00 38 ASN G C 1
ATOM 4842 O O . ASN G 1 38 ? 10.678 89.116 13.914 1.00 2.00 38 ASN G O 1
ATOM 4847 N N . GLN G 1 39 ? 12.168 87.457 14.031 1.00 2.00 39 GLN G N 1
ATOM 4848 C CA . GLN G 1 39 ? 11.194 86.531 14.614 1.00 2.00 39 GLN G CA 1
ATOM 4849 C C . GLN G 1 39 ? 10.795 87.075 15.969 1.00 2.76 39 GLN G C 1
ATOM 4850 O O . GLN G 1 39 ? 9.635 86.955 16.381 1.00 3.07 39 GLN G O 1
ATOM 4856 N N . ARG G 1 40 ? 11.753 87.700 16.659 1.00 3.12 40 ARG G N 1
ATOM 4857 C CA . ARG G 1 40 ? 11.470 88.225 17.975 1.00 3.44 40 ARG G CA 1
ATOM 4858 C C . ARG G 1 40 ? 10.579 89.459 17.945 1.00 4.65 40 ARG G C 1
ATOM 4859 O O . ARG G 1 40 ? 9.705 89.579 18.796 1.00 3.70 40 ARG G O 1
ATOM 4867 N N . VAL G 1 41 ? 10.816 90.371 16.988 1.00 5.64 41 VAL G N 1
ATOM 4868 C CA . VAL G 1 41 ? 9.919 91.502 16.741 1.00 6.23 41 VAL G CA 1
ATOM 4869 C C . VAL G 1 41 ? 8.440 91.088 16.575 1.00 7.83 41 VAL G C 1
ATOM 4870 O O . VAL G 1 41 ? 7.580 91.607 17.276 1.00 7.34 41 VAL G O 1
ATOM 4874 N N . ASN G 1 42 ? 8.189 90.136 15.659 1.00 9.17 42 ASN G N 1
ATOM 4875 C CA . ASN G 1 42 ? 6.873 89.544 15.354 1.00 10.06 42 ASN G CA 1
ATOM 4876 C C . ASN G 1 42 ? 6.217 88.924 16.564 1.00 10.74 42 ASN G C 1
ATOM 4877 O O . ASN G 1 42 ? 4.998 89.044 16.730 1.00 12.46 42 ASN G O 1
ATOM 4882 N N . ALA G 1 43 ? 7.002 88.240 17.387 1.00 11.03 43 ALA G N 1
ATOM 4883 C CA . ALA G 1 43 ? 6.460 87.510 18.535 1.00 11.48 43 ALA G CA 1
ATOM 4884 C C . ALA G 1 43 ? 6.366 88.401 19.753 1.00 12.07 43 ALA G C 1
ATOM 4885 O O . ALA G 1 43 ? 5.693 88.032 20.726 1.00 12.67 43 ALA G O 1
ATOM 4887 N N . CYS G 1 44 ? 7.012 89.567 19.702 1.00 11.83 44 CYS G N 1
ATOM 4888 C CA . CYS G 1 44 ? 7.220 90.351 20.906 1.00 12.93 44 CYS G CA 1
ATOM 4889 C C . CYS G 1 44 ? 5.880 90.828 21.359 1.00 13.50 44 CYS G C 1
ATOM 4890 O O . CYS G 1 44 ? 4.984 90.997 20.538 1.00 14.19 44 CYS G O 1
ATOM 4893 N N . LYS G 1 45 ? 5.742 91.082 22.654 1.00 14.10 45 LYS G N 1
ATOM 4894 C CA . LYS G 1 45 ? 4.563 91.791 23.147 1.00 14.25 45 LYS G CA 1
ATOM 4895 C C . LYS G 1 45 ? 4.854 93.218 23.653 1.00 13.71 45 LYS G C 1
ATOM 4896 O O . LYS G 1 45 ? 4.167 94.163 23.262 1.00 13.35 45 LYS G O 1
ATOM 4902 N N . ASP G 1 46 ? 5.867 93.379 24.501 1.00 13.45 46 ASP G N 1
ATOM 4903 C CA . ASP G 1 46 ? 6.193 94.701 25.062 1.00 12.91 46 ASP G CA 1
ATOM 4904 C C . ASP G 1 46 ? 6.740 95.642 23.986 1.00 12.67 46 ASP G C 1
ATOM 4905 O O . ASP G 1 46 ? 7.670 95.292 23.276 1.00 12.43 46 ASP G O 1
ATOM 4910 N N . LYS G 1 47 ? 6.151 96.832 23.880 1.00 12.64 47 LYS G N 1
ATOM 4911 C CA . LYS G 1 47 ? 6.494 97.798 22.821 1.00 12.60 47 LYS G CA 1
ATOM 4912 C C . LYS G 1 47 ? 7.924 98.345 22.879 1.00 12.38 47 LYS G C 1
ATOM 4913 O O . LYS G 1 47 ? 8.533 98.591 21.841 1.00 12.48 47 LYS G O 1
ATOM 4919 N N . GLU G 1 48 ? 8.440 98.572 24.084 1.00 12.34 48 GLU G N 1
ATOM 4920 C CA . GLU G 1 48 ? 9.761 99.182 24.250 1.00 12.33 48 GLU G CA 1
ATOM 4921 C C . GLU G 1 48 ? 10.858 98.178 23.900 1.00 11.95 48 GLU G C 1
ATOM 4922 O O . GLU G 1 48 ? 11.814 98.511 23.194 1.00 12.00 48 GLU G O 1
ATOM 4928 N N . LEU G 1 49 ? 10.708 96.949 24.397 1.00 11.31 49 LEU G N 1
ATOM 4929 C CA . LEU G 1 49 ? 11.549 95.853 23.984 1.00 10.70 49 LEU G CA 1
ATOM 4930 C C . LEU G 1 49 ? 11.530 95.786 22.457 1.00 10.86 49 LEU G C 1
ATOM 4931 O O . LEU G 1 49 ? 12.573 95.805 21.835 1.00 11.25 49 LEU G O 1
ATOM 4936 N N . LYS G 1 50 ? 10.334 95.768 21.873 1.00 11.91 50 LYS G N 1
ATOM 4937 C CA . LYS G 1 50 ? 10.132 95.701 20.422 1.00 12.56 50 LYS G CA 1
ATOM 4938 C C . LYS G 1 50 ? 10.951 96.702 19.627 1.00 12.99 50 LYS G C 1
ATOM 4939 O O . LYS G 1 50 ? 11.513 96.328 18.601 1.00 13.71 50 LYS G O 1
ATOM 4945 N N . ALA G 1 51 ? 11.006 97.956 20.088 1.00 12.25 51 ALA G N 1
ATOM 4946 C CA . ALA G 1 51 ? 11.760 99.016 19.417 1.00 12.23 51 ALA G CA 1
ATOM 4947 C C . ALA G 1 51 ? 13.262 98.750 19.438 1.00 12.24 51 ALA G C 1
ATOM 4948 O O . ALA G 1 51 ? 13.962 98.899 18.415 1.00 12.70 51 ALA G O 1
ATOM 4950 N N . ILE G 1 52 ? 13.755 98.351 20.609 1.00 11.82 52 ILE G N 1
ATOM 4951 C CA . ILE G 1 52 ? 15.136 97.908 20.779 1.00 10.73 52 ILE G CA 1
ATOM 4952 C C . ILE G 1 52 ? 15.499 96.753 19.841 1.00 10.66 52 ILE G C 1
ATOM 4953 O O . ILE G 1 52 ? 16.532 96.792 19.174 1.00 10.51 52 ILE G O 1
ATOM 4958 N N . LEU G 1 53 ? 14.641 95.730 19.788 1.00 10.61 53 LEU G N 1
ATOM 4959 C CA . LEU G 1 53 ? 14.859 94.567 18.920 1.00 9.63 53 LEU G CA 1
ATOM 4960 C C . LEU G 1 53 ? 14.933 94.967 17.457 1.00 9.29 53 LEU G C 1
ATOM 4961 O O . LEU G 1 53 ? 15.803 94.502 16.715 1.00 8.57 53 LEU G O 1
ATOM 4966 N N . ALA G 1 54 ? 13.984 95.806 17.050 1.00 9.44 54 ALA G N 1
ATOM 4967 C CA . ALA G 1 54 ? 13.988 96.430 15.729 1.00 10.16 54 ALA G CA 1
ATOM 4968 C C . ALA G 1 54 ? 15.235 97.299 15.459 1.00 10.15 54 ALA G C 1
ATOM 4969 O O . ALA G 1 54 ? 15.795 97.227 14.365 1.00 10.72 54 ALA G O 1
ATOM 4971 N N . HIS G 1 55 ? 15.649 98.114 16.444 1.00 9.93 55 HIS G N 1
ATOM 4972 C CA . HIS G 1 55 ? 16.869 98.942 16.336 1.00 9.00 55 HIS G CA 1
ATOM 4973 C C . HIS G 1 55 ? 18.134 98.093 16.123 1.00 8.85 55 HIS G C 1
ATOM 4974 O O . HIS G 1 55 ? 18.923 98.380 15.220 1.00 8.84 55 HIS G O 1
ATOM 4981 N N . ASN G 1 56 ? 18.339 97.095 16.987 1.00 7.94 56 ASN G N 1
ATOM 4982 C CA . ASN G 1 56 ? 19.458 96.167 16.856 1.00 7.32 56 ASN G CA 1
ATOM 4983 C C . ASN G 1 56 ? 19.509 95.503 15.505 1.00 7.31 56 ASN G C 1
ATOM 4984 O O . ASN G 1 56 ? 20.580 95.408 14.908 1.00 8.33 56 ASN G O 1
ATOM 4989 N N . ARG G 1 57 ? 18.350 95.074 15.029 1.00 7.06 57 ARG G N 1
ATOM 4990 C CA . ARG G 1 57 ? 18.185 94.365 13.750 1.00 7.18 57 ARG G CA 1
ATOM 4991 C C . ARG G 1 57 ? 18.618 95.181 12.534 1.00 7.67 57 ARG G C 1
ATOM 4992 O O . ARG G 1 57 ? 19.237 94.660 11.601 1.00 7.77 57 ARG G O 1
ATOM 5000 N N . ASP G 1 58 ? 18.309 96.471 12.539 1.00 8.62 58 ASP G N 1
ATOM 5001 C CA . ASP G 1 58 ? 18.657 97.294 11.389 1.00 8.61 58 ASP G CA 1
ATOM 5002 C C . ASP G 1 58 ? 20.156 97.583 11.275 1.00 9.42 58 ASP G C 1
ATOM 5003 O O . ASP G 1 58 ? 20.739 97.458 10.181 1.00 9.75 58 ASP G O 1
ATOM 5008 N N . GLU G 1 59 ? 20.796 97.904 12.400 1.00 9.36 59 GLU G N 1
ATOM 5009 C CA . GLU G 1 59 ? 22.244 98.053 12.411 1.00 8.82 59 GLU G CA 1
ATOM 5010 C C . GLU G 1 59 ? 22.937 96.747 12.091 1.00 8.64 59 GLU G C 1
ATOM 5011 O O . GLU G 1 59 ? 23.977 96.779 11.431 1.00 8.68 59 GLU G O 1
ATOM 5017 N N . GLU G 1 60 ? 22.402 95.592 12.536 1.00 7.55 60 GLU G N 1
ATOM 5018 C CA . GLU G 1 60 ? 23.040 94.314 12.136 1.00 6.06 60 GLU G CA 1
ATOM 5019 C C . GLU G 1 60 ? 22.978 94.167 10.574 1.00 5.86 60 GLU G C 1
ATOM 5020 O O . GLU G 1 60 ? 23.905 93.679 9.949 1.00 4.99 60 GLU G O 1
ATOM 5026 N N . LYS G 1 61 ? 21.909 94.645 9.945 1.00 6.75 61 LYS G N 1
ATOM 5027 C CA . LYS G 1 61 ? 21.897 94.855 8.471 1.00 7.84 61 LYS G CA 1
ATOM 5028 C C . LYS G 1 61 ? 23.063 95.699 7.894 1.00 8.19 61 LYS G C 1
ATOM 5029 O O . LYS G 1 61 ? 23.528 95.426 6.783 1.00 8.39 61 LYS G O 1
ATOM 5035 N N . GLU G 1 62 ? 23.521 96.715 8.631 1.00 8.32 62 GLU G N 1
ATOM 5036 C CA . GLU G 1 62 ? 24.697 97.506 8.222 1.00 8.22 62 GLU G CA 1
ATOM 5037 C C . GLU G 1 62 ? 25.968 96.682 8.401 1.00 8.02 62 GLU G C 1
ATOM 5038 O O . GLU G 1 62 ? 26.843 96.646 7.520 1.00 8.46 62 GLU G O 1
ATOM 5044 N N . HIS G 1 63 ? 26.083 96.066 9.573 1.00 6.69 63 HIS G N 1
ATOM 5045 C CA . HIS G 1 63 ? 27.126 95.114 9.839 1.00 6.26 63 HIS G CA 1
ATOM 5046 C C . HIS G 1 63 ? 27.252 94.097 8.703 1.00 5.91 63 HIS G C 1
ATOM 5047 O O . HIS G 1 63 ? 28.355 93.858 8.197 1.00 6.05 63 HIS G O 1
ATOM 5054 N N . ALA G 1 64 ? 26.130 93.476 8.333 1.00 4.66 64 ALA G N 1
ATOM 5055 C CA . ALA G 1 64 ? 26.103 92.538 7.205 1.00 3.44 64 ALA G CA 1
ATOM 5056 C C . ALA G 1 64 ? 26.655 93.117 5.905 1.00 3.39 64 ALA G C 1
ATOM 5057 O O . ALA G 1 64 ? 27.577 92.564 5.337 1.00 3.17 64 ALA G O 1
ATOM 5059 N N . ALA G 1 65 ? 26.119 94.259 5.472 1.00 4.21 65 ALA G N 1
ATOM 5060 C CA . ALA G 1 65 ? 26.480 94.878 4.173 1.00 4.56 65 ALA G CA 1
ATOM 5061 C C . ALA G 1 65 ? 27.975 95.275 4.020 1.00 5.34 65 ALA G C 1
ATOM 5062 O O . ALA G 1 65 ? 28.559 95.199 2.919 1.00 5.84 65 ALA G O 1
ATOM 5072 N N . LEU G 1 67 ? 30.459 93.686 5.514 1.00 5.56 67 LEU G N 1
ATOM 5073 C CA . LEU G 1 67 ? 31.082 92.378 5.378 1.00 5.48 67 LEU G CA 1
ATOM 5074 C C . LEU G 1 67 ? 31.011 91.822 3.962 1.00 5.61 67 LEU G C 1
ATOM 5075 O O . LEU G 1 67 ? 31.983 91.283 3.476 1.00 6.74 67 LEU G O 1
ATOM 5080 N N . LEU G 1 68 ? 29.889 91.980 3.280 1.00 6.55 68 LEU G N 1
ATOM 5081 C CA . LEU G 1 68 ? 29.741 91.352 1.978 1.00 7.46 68 LEU G CA 1
ATOM 5082 C C . LEU G 1 68 ? 30.402 92.231 0.920 1.00 8.83 68 LEU G C 1
ATOM 5083 O O . LEU G 1 68 ? 30.879 91.725 -0.115 1.00 10.04 68 LEU G O 1
ATOM 5088 N N . GLU G 1 69 ? 30.513 93.530 1.212 1.00 7.61 69 GLU G N 1
ATOM 5089 C CA . GLU G 1 69 ? 31.342 94.369 0.401 1.00 8.00 69 GLU G CA 1
ATOM 5090 C C . GLU G 1 69 ? 32.778 93.905 0.528 1.00 7.51 69 GLU G C 1
ATOM 5091 O O . GLU G 1 69 ? 33.435 93.646 -0.481 1.00 7.56 69 GLU G O 1
ATOM 5097 N N . TRP G 1 70 ? 33.267 93.737 1.757 1.00 6.83 70 TRP G N 1
ATOM 5098 C CA . TRP G 1 70 ? 34.673 93.326 1.895 1.00 4.93 70 TRP G CA 1
ATOM 5099 C C . TRP G 1 70 ? 34.897 92.026 1.142 1.00 4.63 70 TRP G C 1
ATOM 5100 O O . TRP G 1 70 ? 35.898 91.890 0.502 1.00 3.64 70 TRP G O 1
ATOM 5111 N N . ILE G 1 71 ? 33.947 91.082 1.223 1.00 5.08 71 ILE G N 1
ATOM 5112 C CA . ILE G 1 71 ? 34.023 89.847 0.438 1.00 5.56 71 ILE G CA 1
ATOM 5113 C C . ILE G 1 71 ? 34.204 90.169 -1.068 1.00 6.42 71 ILE G C 1
ATOM 5114 O O . ILE G 1 71 ? 35.169 89.745 -1.705 1.00 6.98 71 ILE G O 1
ATOM 5119 N N . ARG G 1 72 ? 33.307 90.974 -1.605 1.00 8.04 72 ARG G N 1
ATOM 5120 C CA . ARG G 1 72 ? 33.345 91.412 -3.004 1.00 8.43 72 ARG G CA 1
ATOM 5121 C C . ARG G 1 72 ? 34.740 91.784 -3.485 1.00 9.50 72 ARG G C 1
ATOM 5122 O O . ARG G 1 72 ? 35.242 91.229 -4.490 1.00 9.76 72 ARG G O 1
ATOM 5130 N N . ARG G 1 73 ? 35.374 92.709 -2.755 1.00 10.76 73 ARG G N 1
ATOM 5131 C CA . ARG G 1 73 ? 36.604 93.382 -3.210 1.00 10.93 73 ARG G CA 1
ATOM 5132 C C . ARG G 1 73 ? 37.765 92.397 -3.318 1.00 11.33 73 ARG G C 1
ATOM 5133 O O . ARG G 1 73 ? 38.774 92.676 -3.981 1.00 11.03 73 ARG G O 1
ATOM 5141 N N . CYS G 1 74 ? 37.628 91.250 -2.665 1.00 11.29 74 CYS G N 1
ATOM 5142 C CA . CYS G 1 74 ? 38.690 90.258 -2.684 1.00 12.01 74 CYS G CA 1
ATOM 5143 C C . CYS G 1 74 ? 38.177 88.867 -3.119 1.00 11.89 74 CYS G C 1
ATOM 5144 O O . CYS G 1 74 ? 38.741 87.842 -2.735 1.00 11.63 74 CYS G O 1
ATOM 5147 N N . ASP G 1 75 ? 37.110 88.850 -3.926 1.00 11.84 75 ASP G N 1
ATOM 5148 C CA . ASP G 1 75 ? 36.554 87.619 -4.511 1.00 11.76 75 ASP G CA 1
ATOM 5149 C C . ASP G 1 75 ? 35.985 87.915 -5.911 1.00 12.07 75 ASP G C 1
ATOM 5150 O O . ASP G 1 75 ? 34.816 88.299 -6.035 1.00 12.17 75 ASP G O 1
ATOM 5155 N N . PRO G 1 76 ? 36.803 87.747 -6.975 1.00 12.26 76 PRO G N 1
ATOM 5156 C CA . PRO G 1 76 ? 36.281 88.007 -8.329 1.00 11.89 76 PRO G CA 1
ATOM 5157 C C . PRO G 1 76 ? 35.034 87.186 -8.681 1.00 11.80 76 PRO G C 1
ATOM 5158 O O . PRO G 1 76 ? 34.172 87.669 -9.416 1.00 12.06 76 PRO G O 1
ATOM 5162 N N . ALA G 1 77 ? 34.911 85.976 -8.148 1.00 11.58 77 ALA G N 1
ATOM 5163 C CA . ALA G 1 77 ? 33.789 85.127 -8.530 1.00 11.55 77 ALA G CA 1
ATOM 5164 C C . ALA G 1 77 ? 32.503 85.592 -7.863 1.00 11.63 77 ALA G C 1
ATOM 5165 O O . ALA G 1 77 ? 31.420 85.552 -8.469 1.00 11.45 77 ALA G O 1
ATOM 5167 N N . PHE G 1 78 ? 32.632 86.032 -6.611 1.00 11.74 78 PHE G N 1
ATOM 5168 C CA . PHE G 1 78 ? 31.503 86.564 -5.858 1.00 11.38 78 PHE G CA 1
ATOM 5169 C C . PHE G 1 78 ? 31.070 87.891 -6.434 1.00 11.38 78 PHE G C 1
ATOM 5170 O O . PHE G 1 78 ? 29.878 88.120 -6.620 1.00 11.16 78 PHE G O 1
ATOM 5178 N N . ASP G 1 79 ? 32.046 88.768 -6.673 1.00 11.59 79 ASP G N 1
ATOM 5179 C CA . ASP G 1 79 ? 31.800 90.081 -7.243 1.00 12.13 79 ASP G CA 1
ATOM 5180 C C . ASP G 1 79 ? 30.931 89.940 -8.481 1.00 12.33 79 ASP G C 1
ATOM 5181 O O . ASP G 1 79 ? 29.891 90.577 -8.578 1.00 12.82 79 ASP G O 1
ATOM 5186 N N . LYS G 1 80 ? 31.355 89.086 -9.411 1.00 12.25 80 LYS G N 1
ATOM 5187 C CA . LYS G 1 80 ? 30.670 88.912 -10.693 1.00 12.03 80 LYS G CA 1
ATOM 5188 C C . LYS G 1 80 ? 29.191 88.586 -10.500 1.00 11.67 80 LYS G C 1
ATOM 5189 O O . LYS G 1 80 ? 28.315 89.080 -11.213 1.00 11.17 80 LYS G O 1
ATOM 5195 N N . GLU G 1 81 ? 28.937 87.739 -9.518 1.00 11.75 81 GLU G N 1
ATOM 5196 C CA . GLU G 1 81 ? 27.621 87.202 -9.229 1.00 11.37 81 GLU G CA 1
ATOM 5197 C C . GLU G 1 81 ? 26.721 88.267 -8.599 1.00 11.68 81 GLU G C 1
ATOM 5198 O O . GLU G 1 81 ? 25.534 88.388 -8.949 1.00 11.19 81 GLU G O 1
ATOM 5204 N N . LEU G 1 82 ? 27.290 89.067 -7.699 1.00 12.05 82 LEU G N 1
ATOM 5205 C CA . LEU G 1 82 ? 26.576 90.238 -7.172 1.00 12.65 82 LEU G CA 1
ATOM 5206 C C . LEU G 1 82 ? 26.298 91.260 -8.245 1.00 13.35 82 LEU G C 1
ATOM 5207 O O . LEU G 1 82 ? 25.300 91.986 -8.178 1.00 14.14 82 LEU G O 1
ATOM 5212 N N . LYS G 1 83 ? 27.195 91.342 -9.220 1.00 13.55 83 LYS G N 1
ATOM 5213 C CA . LYS G 1 83 ? 26.987 92.196 -10.373 1.00 14.07 83 LYS G CA 1
ATOM 5214 C C . LYS G 1 83 ? 25.730 91.708 -11.101 1.00 14.20 83 LYS G C 1
ATOM 5215 O O . LYS G 1 83 ? 24.805 92.478 -11.364 1.00 14.61 83 LYS G O 1
ATOM 5221 N N . ASP G 1 84 ? 25.695 90.408 -11.372 1.00 14.60 84 ASP G N 1
ATOM 5222 C CA . ASP G 1 84 ? 24.671 89.792 -12.199 1.00 14.82 84 ASP G CA 1
ATOM 5223 C C . ASP G 1 84 ? 23.228 89.972 -11.669 1.00 15.00 84 ASP G C 1
ATOM 5224 O O . ASP G 1 84 ? 22.293 90.166 -12.465 1.00 14.54 84 ASP G O 1
ATOM 5229 N N . TYR G 1 85 ? 23.062 89.914 -10.338 1.00 15.15 85 TYR G N 1
ATOM 5230 C CA . TYR G 1 85 ? 21.740 89.866 -9.702 1.00 15.37 85 TYR G CA 1
ATOM 5231 C C . TYR G 1 85 ? 21.357 91.065 -8.825 1.00 15.96 85 TYR G C 1
ATOM 5232 O O . TYR G 1 85 ? 20.181 91.451 -8.784 1.00 16.45 85 TYR G O 1
ATOM 5241 N N . LEU G 1 86 ? 22.319 91.684 -8.153 1.00 16.23 86 LEU G N 1
ATOM 5242 C CA . LEU G 1 86 ? 21.986 92.831 -7.290 1.00 16.61 86 LEU G CA 1
ATOM 5243 C C . LEU G 1 86 ? 21.502 94.090 -7.986 1.00 17.16 86 LEU G C 1
ATOM 5244 O O . LEU G 1 86 ? 21.943 94.418 -9.101 1.00 17.10 86 LEU G O 1
ATOM 5249 N N . PHE G 1 87 ? 20.607 94.796 -7.289 1.00 17.46 87 PHE G N 1
ATOM 5250 C CA . PHE G 1 87 ? 19.980 96.024 -7.764 1.00 18.08 87 PHE G CA 1
ATOM 5251 C C . PHE G 1 87 ? 19.462 95.833 -9.190 1.00 18.23 87 PHE G C 1
ATOM 5252 O O . PHE G 1 87 ? 19.939 96.457 -10.129 1.00 18.16 87 PHE G O 1
ATOM 5260 N N . THR G 1 88 ? 18.481 94.946 -9.321 1.00 18.61 88 THR G N 1
ATOM 5261 C CA . THR G 1 88 ? 18.017 94.443 -10.607 1.00 18.49 88 THR G CA 1
ATOM 5262 C C . THR G 1 88 ? 16.510 94.224 -10.532 1.00 19.02 88 THR G C 1
ATOM 5263 O O . THR G 1 88 ? 15.915 94.378 -9.463 1.00 19.10 88 THR G O 1
ATOM 5267 N N . ASN G 1 89 ? 15.889 93.899 -11.665 1.00 19.48 89 ASN G N 1
ATOM 5268 C CA . ASN G 1 89 ? 14.433 93.777 -11.745 1.00 19.96 89 ASN G CA 1
ATOM 5269 C C . ASN G 1 89 ? 13.942 92.676 -12.697 1.00 19.83 89 ASN G C 1
ATOM 5270 O O . ASN G 1 89 ? 12.738 92.404 -12.780 1.00 19.63 89 ASN G O 1
ATOM 5275 N N . LYS G 1 90 ? 14.876 92.044 -13.409 1.00 19.76 90 LYS G N 1
ATOM 5276 C CA . LYS G 1 90 ? 14.552 90.849 -14.198 1.00 19.88 90 LYS G CA 1
ATOM 5277 C C . LYS G 1 90 ? 14.314 89.617 -13.280 1.00 19.70 90 LYS G C 1
ATOM 5278 O O . LYS G 1 90 ? 14.894 89.523 -12.176 1.00 19.55 90 LYS G O 1
ATOM 5284 N N . PRO G 1 91 ? 13.414 88.697 -13.711 1.00 19.44 91 PRO G N 1
ATOM 5285 C CA . PRO G 1 91 ? 13.155 87.449 -12.980 1.00 18.94 91 PRO G CA 1
ATOM 5286 C C . PRO G 1 91 ? 14.449 86.742 -12.561 1.00 19.05 91 PRO G C 1
ATOM 5287 O O . PRO G 1 91 ? 15.477 86.884 -13.220 1.00 19.14 91 PRO G O 1
ATOM 5291 N N . ILE G 1 92 ? 14.393 85.991 -11.466 1.00 19.12 92 ILE G N 1
ATOM 5292 C CA . ILE G 1 92 ? 15.572 85.311 -10.938 1.00 18.86 92 ILE G CA 1
ATOM 5293 C C . ILE G 1 92 ? 15.395 83.807 -11.173 1.00 19.23 92 ILE G C 1
ATOM 5294 O O . ILE G 1 92 ? 14.557 83.163 -10.545 1.00 19.38 92 ILE G O 1
ATOM 5299 N N . ALA G 1 93 ? 16.156 83.262 -12.119 1.00 19.62 93 ALA G N 1
ATOM 5300 C CA . ALA G 1 93 ? 15.997 81.857 -12.533 1.00 20.10 93 ALA G CA 1
ATOM 5301 C C . ALA G 1 93 ? 17.345 81.137 -12.655 1.00 20.24 93 ALA G C 1
ATOM 5302 O O . ALA G 1 93 ? 18.285 81.653 -13.269 1.00 20.27 93 ALA G O 1
ATOM 5304 N N . ASP H 1 4 ? 13.114 77.095 9.355 1.00 21.35 4 ASP H N 1
ATOM 5305 C CA . ASP H 1 4 ? 14.021 75.967 9.679 1.00 20.69 4 ASP H CA 1
ATOM 5306 C C . ASP H 1 4 ? 14.696 76.118 11.085 1.00 20.48 4 ASP H C 1
ATOM 5307 O O . ASP H 1 4 ? 14.174 75.559 12.054 1.00 21.21 4 ASP H O 1
ATOM 5312 N N . GLY H 1 5 ? 15.782 76.878 11.234 1.00 19.73 5 GLY H N 1
ATOM 5313 C CA . GLY H 1 5 ? 16.232 77.346 12.581 1.00 18.42 5 GLY H CA 1
ATOM 5314 C C . GLY H 1 5 ? 15.285 78.434 13.148 1.00 17.54 5 GLY H C 1
ATOM 5315 O O . GLY H 1 5 ? 15.432 79.632 12.857 1.00 17.12 5 GLY H O 1
ATOM 5316 N N . TYR H 1 6 ? 14.289 78.011 13.931 1.00 15.63 6 TYR H N 1
ATOM 5317 C CA . TYR H 1 6 ? 13.232 78.895 14.415 1.00 14.30 6 TYR H CA 1
ATOM 5318 C C . TYR H 1 6 ? 13.364 79.095 15.918 1.00 13.35 6 TYR H C 1
ATOM 5319 O O . TYR H 1 6 ? 13.386 78.112 16.663 1.00 12.13 6 TYR H O 1
ATOM 5328 N N . PHE H 1 7 ? 13.411 80.346 16.378 1.00 11.75 7 PHE H N 1
ATOM 5329 C CA . PHE H 1 7 ? 13.484 80.563 17.815 1.00 11.44 7 PHE H CA 1
ATOM 5330 C C . PHE H 1 7 ? 12.131 80.855 18.485 1.00 11.13 7 PHE H C 1
ATOM 5331 O O . PHE H 1 7 ? 12.003 80.823 19.726 1.00 11.32 7 PHE H O 1
ATOM 5339 N N . GLU H 1 8 ? 11.120 81.087 17.654 1.00 10.63 8 GLU H N 1
ATOM 5340 C CA . GLU H 1 8 ? 9.749 81.268 18.119 1.00 10.63 8 GLU H CA 1
ATOM 5341 C C . GLU H 1 8 ? 8.893 80.273 17.357 1.00 9.92 8 GLU H C 1
ATOM 5342 O O . GLU H 1 8 ? 9.213 79.943 16.198 1.00 9.86 8 GLU H O 1
ATOM 5348 N N . PRO H 1 9 ? 7.820 79.769 18.003 1.00 9.66 9 PRO H N 1
ATOM 5349 C CA . PRO H 1 9 ? 6.999 78.713 17.406 1.00 9.55 9 PRO H CA 1
ATOM 5350 C C . PRO H 1 9 ? 6.500 79.130 16.024 1.00 10.25 9 PRO H C 1
ATOM 5351 O O . PRO H 1 9 ? 6.132 80.297 15.822 1.00 10.65 9 PRO H O 1
ATOM 5355 N N . THR H 1 10 ? 6.503 78.193 15.079 1.00 10.79 10 THR H N 1
ATOM 5356 C CA . THR H 1 10 ? 6.072 78.486 13.705 1.00 10.70 10 THR H CA 1
ATOM 5357 C C . THR H 1 10 ? 4.660 79.151 13.634 1.00 11.68 10 THR H C 1
ATOM 5358 O O . THR H 1 10 ? 4.444 80.082 12.837 1.00 11.43 10 THR H O 1
ATOM 5362 N N . GLN H 1 11 ? 3.735 78.699 14.482 1.00 11.36 11 GLN H N 1
ATOM 5363 C CA . GLN H 1 11 ? 2.344 79.168 14.442 1.00 12.91 11 GLN H CA 1
ATOM 5364 C C . GLN H 1 11 ? 2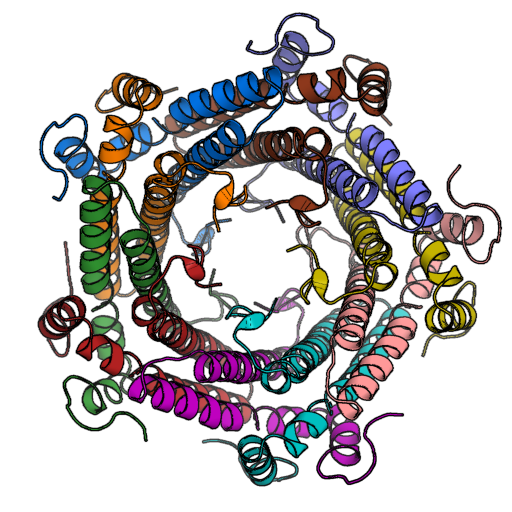.174 80.633 14.868 1.00 12.95 11 GLN H C 1
ATOM 5365 O O . GLN H 1 11 ? 1.117 81.243 14.630 1.00 12.49 11 GLN H O 1
ATOM 5371 N N . GLU H 1 12 ? 3.198 81.162 15.538 1.00 13.21 12 GLU H N 1
ATOM 5372 C CA . GLU H 1 12 ? 3.218 82.549 15.957 1.00 13.63 12 GLU H CA 1
ATOM 5373 C C . GLU H 1 12 ? 3.958 83.389 14.935 1.00 13.66 12 GLU H C 1
ATOM 5374 O O . GLU H 1 12 ? 4.423 84.499 15.248 1.00 14.86 12 GLU H O 1
ATOM 5380 N N . LEU H 1 13 ? 4.103 82.893 13.709 1.00 13.05 13 LEU H N 1
ATOM 5381 C CA . LEU H 1 13 ? 4.843 83.703 12.723 1.00 12.36 13 LEU H CA 1
ATOM 5382 C C . LEU H 1 13 ? 4.120 83.755 11.415 1.00 11.97 13 LEU H C 1
ATOM 5383 O O . LEU H 1 13 ? 3.783 82.722 10.844 1.00 12.18 13 LEU H O 1
ATOM 5388 N N . SER H 1 14 ? 3.918 84.973 10.930 1.00 11.76 14 SER H N 1
ATOM 5389 C CA . SER H 1 14 ? 3.318 85.190 9.628 1.00 11.75 14 SER H CA 1
ATOM 5390 C C . SER H 1 14 ? 4.075 84.463 8.517 1.00 11.06 14 SER H C 1
ATOM 5391 O O . SER H 1 14 ? 5.257 84.120 8.661 1.00 11.11 14 SER H O 1
ATOM 5394 N N . ASP H 1 15 ? 3.360 84.224 7.420 1.00 10.51 15 ASP H N 1
ATOM 5395 C CA . ASP H 1 15 ? 3.904 83.666 6.198 1.00 9.37 15 ASP H CA 1
ATOM 5396 C C . ASP H 1 15 ? 4.981 84.551 5.636 1.00 9.42 15 ASP H C 1
ATOM 5397 O O . ASP H 1 15 ? 5.940 84.056 5.042 1.00 9.61 15 ASP H O 1
ATOM 5402 N N . GLU H 1 16 ? 4.850 85.856 5.840 1.00 8.58 16 GLU H N 1
ATOM 5403 C CA . GLU H 1 16 ? 5.830 86.807 5.298 1.00 8.25 16 GLU H CA 1
ATOM 5404 C C . GLU H 1 16 ? 7.195 86.703 6.019 1.00 7.78 16 GLU H C 1
ATOM 5405 O O . GLU H 1 16 ? 8.249 86.701 5.384 1.00 8.22 16 GLU H O 1
ATOM 5411 N N . THR H 1 17 ? 7.145 86.626 7.344 1.00 6.30 17 THR H N 1
ATOM 5412 C CA . THR H 1 17 ? 8.305 86.467 8.187 1.00 4.91 17 THR H CA 1
ATOM 5413 C C . THR H 1 17 ? 8.931 85.075 8.001 1.00 4.01 17 THR H C 1
ATOM 5414 O O . THR H 1 17 ? 10.159 84.916 8.092 1.00 3.26 17 THR H O 1
ATOM 5418 N N . ARG H 1 18 ? 8.085 84.081 7.727 1.00 2.95 18 ARG H N 1
ATOM 5419 C CA . ARG H 1 18 ? 8.531 82.702 7.475 1.00 2.16 18 ARG H CA 1
ATOM 5420 C C . ARG H 1 18 ? 9.216 82.512 6.119 1.00 2.08 18 ARG H C 1
ATOM 5421 O O . ARG H 1 18 ? 10.214 81.789 6.037 1.00 2.00 18 ARG H O 1
ATOM 5429 N N . ASP H 1 19 ? 8.745 83.195 5.069 1.00 2.00 19 ASP H N 1
ATOM 5430 C CA . ASP H 1 19 ? 9.454 83.170 3.791 1.00 2.00 19 ASP H CA 1
ATOM 5431 C C . ASP H 1 19 ? 10.800 83.903 3.849 1.00 2.00 19 ASP H C 1
ATOM 5432 O O . ASP H 1 19 ? 11.781 83.467 3.255 1.00 2.00 19 ASP H O 1
ATOM 5445 N N . HIS H 1 21 ? 12.461 84.113 6.494 1.00 2.00 21 HIS H N 1
ATOM 5446 C CA . HIS H 1 21 ? 13.346 83.236 7.218 1.00 2.00 21 HIS H CA 1
ATOM 5447 C C . HIS H 1 21 ? 13.901 82.142 6.310 1.00 2.00 21 HIS H C 1
ATOM 5448 O O . HIS H 1 21 ? 15.061 81.718 6.439 1.00 2.00 21 HIS H O 1
ATOM 5455 N N . ARG H 1 22 ? 13.047 81.650 5.417 1.00 2.00 22 ARG H N 1
ATOM 5456 C CA . ARG H 1 22 ? 13.494 80.650 4.499 1.00 2.00 22 ARG H CA 1
ATOM 5457 C C . ARG H 1 22 ? 14.566 81.200 3.602 1.00 2.00 22 ARG H C 1
ATOM 5458 O O . ARG H 1 22 ? 15.463 80.475 3.174 1.00 2.00 22 ARG H O 1
ATOM 5466 N N . ALA H 1 23 ? 14.501 82.500 3.369 1.00 2.00 23 ALA H N 1
ATOM 5467 C CA . ALA H 1 23 ? 15.439 83.169 2.495 1.00 2.00 23 ALA H CA 1
ATOM 5468 C C . ALA H 1 23 ? 16.787 83.378 3.180 1.00 2.00 23 ALA H C 1
ATOM 5469 O O . ALA H 1 23 ? 17.834 83.206 2.546 1.00 2.00 23 ALA H O 1
ATOM 5471 N N . ILE H 1 24 ? 16.753 83.817 4.439 1.00 2.00 24 ILE H N 1
ATOM 5472 C CA . ILE H 1 24 ? 17.973 84.167 5.146 1.00 2.00 24 ILE H CA 1
ATOM 5473 C C . ILE H 1 24 ? 18.720 82.892 5.471 1.00 2.00 24 ILE H C 1
ATOM 5474 O O . ILE H 1 24 ? 19.917 82.843 5.341 1.00 2.00 24 ILE H O 1
ATOM 5479 N N . ILE H 1 25 ? 18.003 81.849 5.899 1.00 2.00 25 ILE H N 1
ATOM 5480 C CA . ILE H 1 25 ? 18.697 80.622 6.355 1.00 2.00 25 ILE H CA 1
ATOM 5481 C C . ILE H 1 25 ? 19.299 79.898 5.169 1.00 2.00 25 ILE H C 1
ATOM 5482 O O . ILE H 1 25 ? 20.381 79.292 5.269 1.00 2.00 25 ILE H O 1
ATOM 5487 N N . SER H 1 26 ? 18.607 79.941 4.046 1.00 2.00 26 SER H N 1
ATOM 5488 C CA . SER H 1 26 ? 19.154 79.384 2.820 1.00 2.00 26 SER H CA 1
ATOM 5489 C C . SER H 1 26 ? 20.429 80.124 2.456 1.00 2.00 26 SER H C 1
ATOM 5490 O O . SER H 1 26 ? 21.408 79.502 2.009 1.00 2.00 26 SER H O 1
ATOM 5493 N N . LEU H 1 27 ? 20.398 81.453 2.625 1.00 2.00 27 LEU H N 1
ATOM 5494 C CA . LEU H 1 27 ? 21.536 82.313 2.288 1.00 2.00 27 LEU H CA 1
ATOM 5495 C C . LEU H 1 27 ? 22.696 81.938 3.210 1.00 2.00 27 LEU H C 1
ATOM 5496 O O . LEU H 1 27 ? 23.801 81.742 2.750 1.00 2.00 27 LEU H O 1
ATOM 5501 N N . ARG H 1 28 ? 22.406 81.784 4.508 1.00 2.00 28 ARG H N 1
ATOM 5502 C CA . ARG H 1 28 ? 23.418 81.452 5.496 1.00 2.00 28 ARG H CA 1
ATOM 5503 C C . ARG H 1 28 ? 24.045 80.076 5.253 1.00 2.00 28 ARG H C 1
ATOM 5504 O O . ARG H 1 28 ? 25.220 79.848 5.591 1.00 2.00 28 ARG H O 1
ATOM 5512 N N . GLU H 1 29 ? 23.280 79.180 4.632 1.00 2.00 29 GLU H N 1
ATOM 5513 C CA . GLU H 1 29 ? 23.767 77.850 4.266 1.00 2.00 29 GLU H CA 1
ATOM 5514 C C . GLU H 1 29 ? 24.638 77.957 3.062 1.00 2.00 29 GLU H C 1
ATOM 5515 O O . GLU H 1 29 ? 25.786 77.500 3.084 1.00 2.00 29 GLU H O 1
ATOM 5521 N N . GLU H 1 30 ? 24.125 78.596 2.001 1.00 2.00 30 GLU H N 1
ATOM 5522 C CA . GLU H 1 30 ? 24.926 78.800 0.822 1.00 2.00 30 GLU H CA 1
ATOM 5523 C C . GLU H 1 30 ? 26.312 79.401 1.174 1.00 2.00 30 GLU H C 1
ATOM 5524 O O . GLU H 1 30 ? 27.334 78.954 0.664 1.00 2.00 30 GLU H O 1
ATOM 5530 N N . LEU H 1 31 ? 26.317 80.379 2.078 1.00 2.00 31 LEU H N 1
ATOM 5531 C CA . LEU H 1 31 ? 27.529 81.112 2.457 1.00 2.00 31 LEU H CA 1
ATOM 5532 C C . LEU H 1 31 ? 28.467 80.219 3.254 1.00 2.00 31 LEU H C 1
ATOM 5533 O O . LEU H 1 31 ? 29.684 80.362 3.167 1.00 2.00 31 LEU H O 1
ATOM 5538 N N . GLU H 1 32 ? 27.868 79.316 4.034 1.00 2.00 32 GLU H N 1
ATOM 5539 C CA . GLU H 1 32 ? 28.611 78.330 4.813 1.00 2.00 32 GLU H CA 1
ATOM 5540 C C . GLU H 1 32 ? 29.251 77.322 3.890 1.00 2.00 32 GLU H C 1
ATOM 5541 O O . GLU H 1 32 ? 30.405 76.922 4.100 1.00 2.00 32 GLU H O 1
ATOM 5547 N N . ALA H 1 33 ? 28.495 76.891 2.882 1.00 2.00 33 ALA H N 1
ATOM 5548 C CA . ALA H 1 33 ? 29.049 75.976 1.896 1.00 2.00 33 ALA H CA 1
ATOM 5549 C C . ALA H 1 33 ? 30.202 76.624 1.126 1.00 2.00 33 ALA H C 1
ATOM 5550 O O . ALA H 1 33 ? 31.140 75.939 0.703 1.00 2.00 33 ALA H O 1
ATOM 5552 N N . VAL H 1 34 ? 30.160 77.954 0.946 1.00 2.00 34 VAL H N 1
ATOM 5553 C CA . VAL H 1 34 ? 31.282 78.624 0.330 1.00 2.00 34 VAL H CA 1
ATOM 5554 C C . VAL H 1 34 ? 32.516 78.553 1.206 1.00 2.00 34 VAL H C 1
ATOM 5555 O O . VAL H 1 34 ? 33.596 78.169 0.721 1.00 2.00 34 VAL H O 1
ATOM 5559 N N . ASP H 1 35 ? 32.358 78.938 2.477 1.00 2.00 35 ASP H N 1
ATOM 5560 C CA . ASP H 1 35 ? 33.485 79.066 3.380 1.00 2.00 35 ASP H CA 1
ATOM 5561 C C . ASP H 1 35 ? 34.113 77.688 3.502 1.00 2.00 35 ASP H C 1
ATOM 5562 O O . ASP H 1 35 ? 35.328 77.540 3.516 1.00 2.00 35 ASP H O 1
ATOM 5567 N N . LEU H 1 36 ? 33.264 76.669 3.463 1.00 2.00 36 LEU H N 1
ATOM 5568 C CA . LEU H 1 36 ? 33.697 75.293 3.692 1.00 2.00 36 LEU H CA 1
ATOM 5569 C C . LEU H 1 36 ? 34.334 74.673 2.479 1.00 2.00 36 LEU H C 1
ATOM 5570 O O . LEU H 1 36 ? 35.321 73.930 2.633 1.00 2.00 36 LEU H O 1
ATOM 5575 N N . TYR H 1 37 ? 33.783 74.909 1.284 1.00 2.00 37 TYR H N 1
ATOM 5576 C CA . TYR H 1 37 ? 34.464 74.397 0.088 1.00 2.00 37 TYR H CA 1
ATOM 5577 C C . TYR H 1 37 ? 35.816 75.073 -0.053 1.00 2.00 37 TYR H C 1
ATOM 5578 O O . TYR H 1 37 ? 36.781 74.453 -0.521 1.00 2.00 37 TYR H O 1
ATOM 5587 N N . ASN H 1 38 ? 35.878 76.362 0.295 1.00 2.00 38 ASN H N 1
ATOM 5588 C CA . ASN H 1 38 ? 37.125 77.136 0.222 1.00 2.00 38 ASN H CA 1
ATOM 5589 C C . ASN H 1 38 ? 38.211 76.542 1.145 1.00 2.00 38 ASN H C 1
ATOM 5590 O O . ASN H 1 38 ? 39.370 76.516 0.799 1.00 2.00 38 ASN H O 1
ATOM 5595 N N . GLN H 1 39 ? 37.817 76.099 2.334 1.00 2.00 39 GLN H N 1
ATOM 5596 C CA . GLN H 1 39 ? 38.729 75.411 3.241 1.00 2.00 39 GLN H CA 1
ATOM 5597 C C . GLN H 1 39 ? 39.146 74.083 2.654 1.00 2.00 39 GLN H C 1
ATOM 5598 O O . GLN H 1 39 ? 40.342 73.750 2.667 1.00 2.00 39 GLN H O 1
ATOM 5604 N N . ARG H 1 40 ? 38.195 73.343 2.092 1.00 2.00 40 ARG H N 1
ATOM 5605 C CA . ARG H 1 40 ? 38.566 72.032 1.561 1.00 2.00 40 ARG H CA 1
ATOM 5606 C C . ARG H 1 40 ? 39.473 72.156 0.369 1.00 2.00 40 ARG H C 1
ATOM 5607 O O . ARG H 1 40 ? 40.331 71.305 0.190 1.00 2.00 40 ARG H O 1
ATOM 5615 N N . VAL H 1 41 ? 39.280 73.219 -0.426 1.00 2.00 41 VAL H N 1
ATOM 5616 C CA . VAL H 1 41 ? 40.096 73.521 -1.590 1.00 2.00 41 VAL H CA 1
ATOM 5617 C C . VAL H 1 41 ? 41.545 73.709 -1.132 1.00 2.00 41 VAL H C 1
ATOM 5618 O O . VAL H 1 41 ? 42.444 73.118 -1.694 1.00 2.00 41 VAL H O 1
ATOM 5622 N N . ASN H 1 42 ? 41.741 74.494 -0.066 1.00 2.00 42 ASN H N 1
ATOM 5623 C CA . ASN H 1 42 ? 43.075 74.849 0.458 1.00 2.00 42 ASN H CA 1
ATOM 5624 C C . ASN H 1 42 ? 43.731 73.614 1.061 1.00 2.00 42 ASN H C 1
ATOM 5625 O O . ASN H 1 42 ? 44.958 73.476 1.044 1.00 2.33 42 ASN H O 1
ATOM 5630 N N . ALA H 1 43 ? 42.921 72.710 1.602 1.00 2.74 43 ALA H N 1
ATOM 5631 C CA . ALA H 1 43 ? 43.449 71.487 2.228 1.00 4.21 43 ALA H CA 1
ATOM 5632 C C . ALA H 1 43 ? 43.562 70.301 1.265 1.00 4.99 43 ALA H C 1
ATOM 5633 O O . ALA H 1 43 ? 44.344 69.407 1.502 1.00 5.77 43 ALA H O 1
ATOM 5635 N N . CYS H 1 44 ? 42.778 70.300 0.190 1.00 5.68 44 CYS H N 1
ATOM 5636 C CA . CYS H 1 44 ? 42.699 69.167 -0.739 1.00 6.32 44 CYS H CA 1
ATOM 5637 C C . CYS H 1 44 ? 44.054 68.719 -1.230 1.00 7.17 44 CYS H C 1
ATOM 5638 O O . CYS H 1 44 ? 44.876 69.562 -1.660 1.00 7.25 44 CYS H O 1
ATOM 5641 N N . LYS H 1 45 ? 44.264 67.403 -1.237 1.00 7.61 45 LYS H N 1
ATOM 5642 C CA . LYS H 1 45 ? 45.382 66.818 -1.994 1.00 8.99 45 LYS H CA 1
ATOM 5643 C C . LYS H 1 45 ? 45.064 66.409 -3.465 1.00 9.40 45 LYS H C 1
ATOM 5644 O O . LYS H 1 45 ? 45.834 66.742 -4.365 1.00 9.09 45 LYS H O 1
ATOM 5650 N N . ASP H 1 46 ? 43.935 65.738 -3.725 1.00 9.71 46 ASP H N 1
ATOM 5651 C CA . ASP H 1 46 ? 43.645 65.264 -5.105 1.00 9.27 46 ASP H CA 1
ATOM 5652 C C . ASP H 1 46 ? 43.193 66.388 -6.090 1.00 9.41 46 ASP H C 1
ATOM 5653 O O . ASP H 1 46 ? 42.234 67.123 -5.805 1.00 9.56 46 ASP H O 1
ATOM 5658 N N . LYS H 1 47 ? 43.841 66.470 -7.259 1.00 9.48 47 LYS H N 1
ATOM 5659 C CA . LYS H 1 47 ? 43.588 67.542 -8.239 1.00 9.40 47 LYS H CA 1
ATOM 5660 C C . LYS H 1 47 ? 42.169 67.532 -8.760 1.00 8.75 47 LYS H C 1
ATOM 5661 O O . LYS H 1 47 ? 41.514 68.582 -8.830 1.00 9.31 47 LYS H O 1
ATOM 5667 N N . GLU H 1 48 ? 41.696 66.351 -9.145 1.00 7.41 48 GLU H N 1
ATOM 5668 C CA . GLU H 1 48 ? 40.331 66.202 -9.673 1.00 5.93 48 GLU H CA 1
ATOM 5669 C C . GLU H 1 48 ? 39.239 66.575 -8.628 1.00 6.33 48 GLU H C 1
ATOM 5670 O O . GLU H 1 48 ? 38.223 67.231 -8.962 1.00 6.25 48 GLU H O 1
ATOM 5676 N N . LEU H 1 49 ? 39.464 66.190 -7.372 1.00 3.92 49 LEU H N 1
ATOM 5677 C CA . LEU H 1 49 ? 38.564 66.570 -6.319 1.00 5.15 49 LEU H CA 1
ATOM 5678 C C . LEU H 1 49 ? 38.667 68.064 -6.069 1.00 5.56 49 LEU H C 1
ATOM 5679 O O . LEU H 1 49 ? 37.655 68.700 -5.811 1.00 6.14 49 LEU H O 1
ATOM 5684 N N . LYS H 1 50 ? 39.891 68.598 -6.080 1.00 6.52 50 LYS H N 1
ATOM 5685 C CA . LYS H 1 50 ? 40.105 70.045 -5.964 1.00 7.34 50 LYS H CA 1
ATOM 5686 C C . LYS H 1 50 ? 39.142 70.780 -6.887 1.00 6.51 50 LYS H C 1
ATOM 5687 O O . LYS H 1 50 ? 38.466 71.704 -6.468 1.00 6.24 50 LYS H O 1
ATOM 5693 N N . ALA H 1 51 ? 39.096 70.362 -8.149 1.00 6.10 51 ALA H N 1
ATOM 5694 C CA . ALA H 1 51 ? 38.305 71.061 -9.150 1.00 6.04 51 ALA H CA 1
ATOM 5695 C C . ALA H 1 51 ? 36.806 70.949 -8.874 1.00 6.09 51 ALA H C 1
ATOM 5696 O O . ALA H 1 51 ? 36.069 71.925 -9.034 1.00 6.10 51 ALA H O 1
ATOM 5698 N N . ILE H 1 52 ? 36.366 69.781 -8.393 1.00 6.14 52 ILE H N 1
ATOM 5699 C CA . ILE H 1 52 ? 34.947 69.579 -8.047 1.00 5.29 52 ILE H CA 1
ATOM 5700 C C . ILE H 1 52 ? 34.518 70.504 -6.935 1.00 5.15 52 ILE H C 1
ATOM 5701 O O . ILE H 1 52 ? 33.439 71.088 -6.977 1.00 5.25 52 ILE H O 1
ATOM 5706 N N . LEU H 1 53 ? 35.395 70.629 -5.956 1.00 5.55 53 LEU H N 1
ATOM 5707 C CA . LEU H 1 53 ? 35.173 71.427 -4.771 1.00 5.17 53 LEU H CA 1
ATOM 5708 C C . LEU H 1 53 ? 35.060 72.909 -5.089 1.00 5.49 53 LEU H C 1
ATOM 5709 O O . LEU H 1 53 ? 34.127 73.572 -4.629 1.00 6.21 53 LEU H O 1
ATOM 5714 N N . ALA H 1 54 ? 35.982 73.399 -5.918 1.00 6.04 54 ALA H N 1
ATOM 5715 C CA . ALA H 1 54 ? 36.033 74.805 -6.339 1.00 5.80 54 ALA H CA 1
ATOM 5716 C C . ALA H 1 54 ? 34.865 75.177 -7.278 1.00 5.98 54 ALA H C 1
ATOM 5717 O O . ALA H 1 54 ? 34.242 76.252 -7.146 1.00 6.09 54 ALA H O 1
ATOM 5719 N N . HIS H 1 55 ? 34.578 74.287 -8.230 1.00 5.50 55 HIS H N 1
ATOM 5720 C CA . HIS H 1 55 ? 33.355 74.375 -9.024 1.00 4.50 55 HIS H CA 1
ATOM 5721 C C . HIS H 1 55 ? 32.102 74.622 -8.166 1.00 4.32 55 HIS H C 1
ATOM 5722 O O . HIS H 1 55 ? 31.352 75.597 -8.366 1.00 3.87 55 HIS H O 1
ATOM 5729 N N . ASN H 1 56 ? 31.853 73.724 -7.219 1.00 4.22 56 ASN H N 1
ATOM 5730 C CA . ASN H 1 56 ? 30.630 73.822 -6.444 1.00 3.89 56 ASN H CA 1
ATOM 5731 C C . ASN H 1 56 ? 30.663 75.083 -5.599 1.00 4.82 56 ASN H C 1
ATOM 5732 O O . ASN H 1 56 ? 29.645 75.776 -5.496 1.00 5.81 56 ASN H O 1
ATOM 5737 N N . ARG H 1 57 ? 31.840 75.388 -5.036 1.00 5.14 57 ARG H N 1
ATOM 5738 C CA . ARG H 1 57 ? 32.094 76.646 -4.310 1.00 5.67 57 ARG H CA 1
ATOM 5739 C C . ARG H 1 57 ? 31.662 77.929 -5.063 1.00 5.55 57 ARG H C 1
ATOM 5740 O O . ARG H 1 57 ? 31.040 78.821 -4.507 1.00 7.47 57 ARG H O 1
ATOM 5748 N N . ASP H 1 58 ? 31.984 78.039 -6.319 1.00 5.70 58 ASP H N 1
ATOM 5749 C CA . ASP H 1 58 ? 31.722 79.312 -7.007 1.00 5.58 58 ASP H CA 1
ATOM 5750 C C . ASP H 1 58 ? 30.251 79.458 -7.366 1.00 6.04 58 ASP H C 1
ATOM 5751 O O . ASP H 1 58 ? 29.652 80.541 -7.295 1.00 7.06 58 ASP H O 1
ATOM 5756 N N . GLU H 1 59 ? 29.656 78.326 -7.676 1.00 6.17 59 GLU H N 1
ATOM 5757 C CA . GLU H 1 59 ? 28.221 78.200 -7.880 1.00 5.78 59 GLU H CA 1
ATOM 5758 C C . GLU H 1 59 ? 27.433 78.580 -6.639 1.00 5.25 59 GLU H C 1
ATOM 5759 O O . GLU H 1 59 ? 26.382 79.197 -6.732 1.00 6.12 59 GLU H O 1
ATOM 5765 N N . GLU H 1 60 ? 27.903 78.185 -5.467 1.00 4.17 60 GLU H N 1
ATOM 5766 C CA . GLU H 1 60 ? 27.124 78.512 -4.256 1.00 3.45 60 GLU H CA 1
ATOM 5767 C C . GLU H 1 60 ? 27.009 80.040 -4.139 1.00 2.72 60 GLU H C 1
ATOM 5768 O O . GLU H 1 60 ? 25.976 80.578 -3.798 1.00 3.19 60 GLU H O 1
ATOM 5774 N N . LYS H 1 61 ? 28.078 80.729 -4.508 1.00 3.03 61 LYS H N 1
ATOM 5775 C CA . LYS H 1 61 ? 28.111 82.191 -4.606 1.00 2.52 61 LYS H CA 1
ATOM 5776 C C . LYS H 1 61 ? 26.998 82.787 -5.464 1.00 2.64 61 LYS H C 1
ATOM 5777 O O . LYS H 1 61 ? 26.474 83.832 -5.113 1.00 3.75 61 LYS H O 1
ATOM 5783 N N . GLU H 1 62 ? 26.640 82.139 -6.573 1.00 2.11 62 GLU H N 1
ATOM 5784 C CA . GLU H 1 62 ? 25.432 82.491 -7.305 1.00 2.38 62 GLU H CA 1
ATOM 5785 C C . GLU H 1 62 ? 24.186 82.304 -6.440 1.00 2.27 62 GLU H C 1
ATOM 5786 O O . GLU H 1 62 ? 23.341 83.195 -6.337 1.00 2.31 62 GLU H O 1
ATOM 5792 N N . HIS H 1 63 ? 24.079 81.135 -5.814 1.00 2.00 63 HIS H N 1
ATOM 5793 C CA . HIS H 1 63 ? 22.909 80.831 -5.019 1.00 2.00 63 HIS H CA 1
ATOM 5794 C C . HIS H 1 63 ? 22.769 81.931 -3.998 1.00 2.58 63 HIS H C 1
ATOM 5795 O O . HIS H 1 63 ? 21.715 82.555 -3.895 1.00 3.64 63 HIS H O 1
ATOM 5802 N N . ALA H 1 64 ? 23.859 82.238 -3.312 1.00 3.54 64 ALA H N 1
ATOM 5803 C CA . ALA H 1 64 ? 23.859 83.341 -2.364 1.00 4.56 64 ALA H CA 1
ATOM 5804 C C . ALA H 1 64 ? 23.462 84.663 -3.017 1.00 5.41 64 ALA H C 1
ATOM 5805 O O . ALA H 1 64 ? 22.753 85.454 -2.407 1.00 6.25 64 ALA H O 1
ATOM 5807 N N . ALA H 1 65 ? 23.861 84.872 -4.273 1.00 6.51 65 ALA H N 1
ATOM 5808 C CA . ALA H 1 65 ? 23.779 86.201 -4.889 1.00 7.98 65 ALA H CA 1
ATOM 5809 C C . ALA H 1 65 ? 22.519 87.114 -4.694 1.00 9.20 65 ALA H C 1
ATOM 5810 O O . ALA H 1 65 ? 22.708 88.251 -4.266 1.00 10.73 65 ALA H O 1
ATOM 5820 N N . LEU H 1 67 ? 19.605 84.950 -3.722 1.00 7.24 67 LEU H N 1
ATOM 5821 C CA . LEU H 1 67 ? 18.786 84.935 -2.506 1.00 5.76 67 LEU H CA 1
ATOM 5822 C C . LEU H 1 67 ? 18.828 86.302 -1.842 1.00 5.75 67 LEU H C 1
ATOM 5823 O O . LEU H 1 67 ? 17.790 86.818 -1.380 1.00 6.27 67 LEU H O 1
ATOM 5828 N N . LEU H 1 68 ? 20.019 86.889 -1.809 1.00 5.56 68 LEU H N 1
ATOM 5829 C CA . LEU H 1 68 ? 20.218 88.219 -1.276 1.00 6.98 68 LEU H CA 1
ATOM 5830 C C . LEU H 1 68 ? 19.452 89.295 -2.077 1.00 7.72 68 LEU H C 1
ATOM 5831 O O . LEU H 1 68 ? 18.782 90.161 -1.503 1.00 7.59 68 LEU H O 1
ATOM 5836 N N . GLU H 1 69 ? 19.518 89.240 -3.398 1.00 7.97 69 GLU H N 1
ATOM 5837 C CA . GLU H 1 69 ? 18.688 90.155 -4.165 1.00 8.47 69 GLU H CA 1
ATOM 5838 C C . GLU H 1 69 ? 17.251 90.028 -3.666 1.00 9.22 69 GLU H C 1
ATOM 5839 O O . GLU H 1 69 ? 16.591 91.040 -3.420 1.00 9.46 69 GLU H O 1
ATOM 5845 N N . TRP H 1 70 ? 16.786 88.789 -3.482 1.00 8.94 70 TRP H N 1
ATOM 5846 C CA . TRP H 1 70 ? 15.395 88.575 -3.118 1.00 9.32 70 TRP H CA 1
ATOM 5847 C C . TRP H 1 70 ? 15.101 89.289 -1.820 1.00 9.59 70 TRP H C 1
ATOM 5848 O O . TRP H 1 70 ? 14.080 89.942 -1.704 1.00 10.88 70 TRP H O 1
ATOM 5859 N N . ILE H 1 71 ? 16.007 89.153 -0.855 1.00 10.60 71 ILE H N 1
ATOM 5860 C CA . ILE H 1 71 ? 15.900 89.803 0.454 1.00 10.50 71 ILE H CA 1
ATOM 5861 C C . ILE H 1 71 ? 15.736 91.317 0.333 1.00 10.94 71 ILE H C 1
ATOM 5862 O O . ILE H 1 71 ? 14.715 91.872 0.772 1.00 11.45 71 ILE H O 1
ATOM 5867 N N . ARG H 1 72 ? 16.712 91.975 -0.283 1.00 11.14 72 ARG H N 1
ATOM 5868 C CA . ARG H 1 72 ? 16.716 93.435 -0.363 1.00 11.42 72 ARG H CA 1
ATOM 5869 C C . ARG H 1 72 ? 15.455 93.999 -1.023 1.00 11.69 72 ARG H C 1
ATOM 5870 O O . ARG H 1 72 ? 15.041 95.096 -0.690 1.00 12.59 72 ARG H O 1
ATOM 5878 N N . ARG H 1 73 ? 14.857 93.252 -1.954 1.00 11.76 73 ARG H N 1
ATOM 5879 C CA . ARG H 1 73 ? 13.648 93.688 -2.635 1.00 11.39 73 ARG H CA 1
ATOM 5880 C C . ARG H 1 73 ? 12.499 93.865 -1.654 1.00 11.51 73 ARG H C 1
ATOM 5881 O O . ARG H 1 73 ? 11.623 94.661 -1.896 1.00 11.60 73 ARG H O 1
ATOM 5889 N N . CYS H 1 74 ? 12.497 93.113 -0.549 1.00 11.84 74 CYS H N 1
ATOM 5890 C CA . CYS H 1 74 ? 11.489 93.308 0.481 1.00 11.61 74 CYS H CA 1
ATOM 5891 C C . CYS H 1 74 ? 12.148 93.712 1.800 1.00 12.06 74 CYS H C 1
ATOM 5892 O O . CYS H 1 74 ? 11.694 93.319 2.890 1.00 12.92 74 CYS H O 1
ATOM 5895 N N . ASP H 1 75 ? 13.243 94.469 1.730 1.00 11.29 75 ASP H N 1
ATOM 5896 C CA . ASP H 1 75 ? 13.840 94.939 2.990 1.00 11.70 75 ASP H CA 1
ATOM 5897 C C . ASP H 1 75 ? 14.438 96.314 2.793 1.00 11.47 75 ASP H C 1
ATOM 5898 O O . ASP H 1 75 ? 15.659 96.452 2.697 1.00 11.60 75 ASP H O 1
ATOM 5903 N N . PRO H 1 76 ? 13.578 97.346 2.779 1.00 12.07 76 PRO H N 1
ATOM 5904 C CA . PRO H 1 76 ? 14.036 98.694 2.419 1.00 12.65 76 PRO H CA 1
ATOM 5905 C C . PRO H 1 76 ? 15.249 99.081 3.247 1.00 13.42 76 PRO H C 1
ATOM 5906 O O . PRO H 1 76 ? 16.129 99.773 2.761 1.00 13.42 76 PRO H O 1
ATOM 5910 N N . ALA H 1 77 ? 15.288 98.600 4.488 1.00 15.01 77 ALA H N 1
ATOM 5911 C CA . ALA H 1 77 ? 16.380 98.876 5.402 1.00 16.22 77 ALA H CA 1
ATOM 5912 C C . ALA H 1 77 ? 17.638 98.107 4.995 1.00 17.33 77 ALA H C 1
ATOM 5913 O O . ALA H 1 77 ? 18.760 98.597 5.158 1.00 17.72 77 ALA H O 1
ATOM 5915 N N . PHE H 1 78 ? 17.462 96.893 4.485 1.00 18.40 78 PHE H N 1
ATOM 5916 C CA . PHE H 1 78 ? 18.614 96.166 3.984 1.00 19.07 78 PHE H CA 1
ATOM 5917 C C . PHE H 1 78 ? 18.969 96.694 2.616 1.00 18.88 78 PHE H C 1
ATOM 5918 O O . PHE H 1 78 ? 20.151 96.778 2.270 1.00 19.01 78 PHE H O 1
ATOM 5926 N N . ASP H 1 79 ? 17.951 97.040 1.833 1.00 18.83 79 ASP H N 1
ATOM 5927 C CA . ASP H 1 79 ? 18.199 97.760 0.574 1.00 19.45 79 ASP H CA 1
ATOM 5928 C C . ASP H 1 79 ? 19.073 98.979 0.801 1.00 19.27 79 ASP H C 1
ATOM 5929 O O . ASP H 1 79 ? 20.005 99.218 0.035 1.00 19.59 79 ASP H O 1
ATOM 5934 N N . LYS H 1 80 ? 18.783 99.742 1.852 1.00 19.45 80 LYS H N 1
ATOM 5935 C CA . LYS H 1 80 ? 19.466 101.024 2.057 1.00 20.26 80 LYS H CA 1
ATOM 5936 C C . LYS H 1 80 ? 20.929 100.795 2.468 1.00 19.55 80 LYS H C 1
ATOM 5937 O O . LYS H 1 80 ? 21.851 101.473 1.982 1.00 19.40 80 LYS H O 1
ATOM 5943 N N . GLU H 1 81 ? 21.147 99.797 3.311 1.00 18.72 81 GLU H N 1
ATOM 5944 C CA . GLU H 1 81 ? 22.491 99.486 3.786 1.00 17.92 81 GLU H CA 1
ATOM 5945 C C . GLU H 1 81 ? 23.383 98.922 2.686 1.00 17.15 81 GLU H C 1
ATOM 5946 O O . GLU H 1 81 ? 24.599 99.125 2.699 1.00 16.55 81 GLU H O 1
ATOM 5952 N N . LEU H 1 82 ? 22.751 98.266 1.717 1.00 16.50 82 LEU H N 1
ATOM 5953 C CA . LEU H 1 82 ? 23.411 97.699 0.546 1.00 15.86 82 LEU H CA 1
ATOM 5954 C C . LEU H 1 82 ? 23.952 98.767 -0.377 1.00 15.50 82 LEU H C 1
ATOM 5955 O O . LEU H 1 82 ? 25.144 98.791 -0.692 1.00 15.53 82 LEU H O 1
ATOM 5960 N N . LYS H 1 83 ? 23.062 99.656 -0.819 1.00 15.24 83 LYS H N 1
ATOM 5961 C CA . LYS H 1 83 ? 23.429 100.757 -1.675 1.00 14.43 83 LYS H CA 1
ATOM 5962 C C . LYS H 1 83 ? 24.554 101.593 -1.070 1.00 13.46 83 LYS H C 1
ATOM 5963 O O . LYS H 1 83 ? 25.391 102.145 -1.806 1.00 13.65 83 LYS H O 1
ATOM 5969 N N . ASP H 1 84 ? 24.557 101.703 0.258 1.00 11.90 84 ASP H N 1
ATOM 5970 C CA . ASP H 1 84 ? 25.490 102.581 0.953 1.00 11.19 84 ASP H CA 1
ATOM 5971 C C . ASP H 1 84 ? 26.871 101.941 1.272 1.00 11.22 84 ASP H C 1
ATOM 5972 O O . ASP H 1 84 ? 27.803 102.653 1.695 1.00 11.35 84 ASP H O 1
ATOM 5977 N N . TYR H 1 85 ? 27.021 100.628 1.018 1.00 10.04 85 TYR H N 1
ATOM 5978 C CA . TYR H 1 85 ? 28.343 99.988 1.105 1.00 9.61 85 TYR H CA 1
ATOM 5979 C C . TYR H 1 85 ? 28.831 99.173 -0.103 1.00 9.08 85 TYR H C 1
ATOM 5980 O O . TYR H 1 85 ? 30.035 99.052 -0.298 1.00 8.65 85 TYR H O 1
ATOM 5989 N N . LEU H 1 86 ? 27.924 98.620 -0.905 1.00 8.73 86 LEU H N 1
ATOM 5990 C CA . LEU H 1 86 ? 28.345 97.755 -2.018 1.00 8.34 86 LEU H CA 1
ATOM 5991 C C . LEU H 1 86 ? 28.943 98.522 -3.155 1.00 8.23 86 LEU H C 1
ATOM 5992 O O . LEU H 1 86 ? 28.600 99.678 -3.345 1.00 9.19 86 LEU H O 1
ATOM 5997 N N . PHE H 1 87 ? 29.810 97.853 -3.917 1.00 8.71 87 PHE H N 1
ATOM 5998 C CA . PHE H 1 87 ? 30.504 98.400 -5.123 1.00 9.68 87 PHE H CA 1
ATOM 5999 C C . PHE H 1 87 ? 31.328 99.673 -4.944 1.00 9.59 87 PHE H C 1
ATOM 6000 O O . PHE H 1 87 ? 31.831 100.213 -5.911 1.00 9.82 87 PHE H O 1
ATOM 6008 N N . THR H 1 88 ? 31.512 100.099 -3.698 1.00 10.02 88 THR H N 1
ATOM 6009 C CA . THR H 1 88 ? 32.240 101.328 -3.377 1.00 9.63 88 THR H CA 1
ATOM 6010 C C . THR H 1 88 ? 33.733 101.065 -3.190 1.00 9.98 88 THR H C 1
ATOM 6011 O O . THR H 1 88 ? 34.145 99.928 -2.946 1.00 10.86 88 THR H O 1
ATOM 6015 N N . ASN H 1 89 ? 34.540 102.118 -3.269 1.00 10.18 89 ASN H N 1
ATOM 6016 C CA . ASN H 1 89 ? 35.990 101.983 -3.081 1.00 10.23 89 ASN H CA 1
ATOM 6017 C C . ASN H 1 89 ? 36.575 102.807 -1.927 1.00 10.46 89 ASN H C 1
ATOM 6018 O O . ASN H 1 89 ? 37.789 102.809 -1.717 1.00 10.72 89 ASN H O 1
ATOM 6023 N N . LYS H 1 90 ? 35.701 103.485 -1.182 1.00 10.61 90 LYS H N 1
ATOM 6024 C CA . LYS H 1 90 ? 36.047 104.073 0.116 1.00 10.82 90 LYS H CA 1
ATOM 6025 C C . LYS H 1 90 ? 36.385 102.999 1.160 1.00 10.61 90 LYS H C 1
ATOM 6026 O O . LYS H 1 90 ? 35.873 101.878 1.082 1.00 10.86 90 LYS H O 1
ATOM 6032 N N . PRO H 1 91 ? 37.245 103.340 2.143 1.00 10.49 91 PRO H N 1
ATOM 6033 C CA . PRO H 1 91 ? 37.439 102.508 3.339 1.00 10.33 91 PRO H CA 1
ATOM 6034 C C . PRO H 1 91 ? 36.115 102.284 4.076 1.00 10.51 91 PRO H C 1
ATOM 6035 O O . PRO H 1 91 ? 35.479 103.236 4.525 1.00 10.57 91 PRO H O 1
ATOM 6039 N N . ILE H 1 92 ? 35.697 101.033 4.197 1.00 10.58 92 ILE H N 1
ATOM 6040 C CA . ILE H 1 92 ? 34.350 100.751 4.672 1.00 10.37 92 ILE H CA 1
ATOM 6041 C C . ILE H 1 92 ? 34.109 100.973 6.176 1.00 10.58 92 ILE H C 1
ATOM 6042 O O . ILE H 1 92 ? 33.010 101.395 6.561 1.00 10.31 92 ILE H O 1
ATOM 6047 N N . ALA H 1 93 ? 35.122 100.733 7.006 1.00 10.73 93 ALA H N 1
ATOM 6048 C CA . ALA H 1 93 ? 35.086 101.165 8.408 1.00 11.29 93 ALA H CA 1
ATOM 6049 C C . ALA H 1 93 ? 36.094 102.293 8.695 1.00 11.87 93 ALA H C 1
ATOM 6050 O O . ALA H 1 93 ? 37.214 102.279 8.160 1.00 11.31 93 ALA H O 1
ATOM 6052 N N . HIS H 1 94 ? 35.693 103.241 9.557 1.00 12.65 94 HIS H N 1
ATOM 6053 C CA . HIS H 1 94 ? 36.456 104.493 9.852 1.00 13.61 94 HIS H CA 1
ATOM 6054 C C . HIS H 1 94 ? 37.973 104.410 9.628 1.00 13.95 94 HIS H C 1
ATOM 6055 O O . HIS H 1 94 ? 38.691 105.411 9.725 1.00 13.95 94 HIS H O 1
ATOM 6062 N N . ASP I 1 4 ? 17.184 76.695 20.595 1.00 24.29 4 ASP I N 1
ATOM 6063 C CA . ASP I 1 4 ? 16.261 77.892 20.683 1.00 24.54 4 ASP I CA 1
ATOM 6064 C C . ASP I 1 4 ? 16.225 78.628 22.054 1.00 23.55 4 ASP I C 1
ATOM 6065 O O . ASP I 1 4 ? 15.817 79.792 22.116 1.00 23.57 4 ASP I O 1
ATOM 6070 N N . GLY I 1 5 ? 16.636 77.944 23.129 1.00 22.10 5 GLY I N 1
ATOM 6071 C CA . GLY I 1 5 ? 16.690 78.527 24.477 1.00 20.43 5 GLY I CA 1
ATOM 6072 C C . GLY I 1 5 ? 15.400 78.534 25.312 1.00 19.59 5 GLY I C 1
ATOM 6073 O O . GLY I 1 5 ? 15.363 79.188 26.372 1.00 18.69 5 GLY I O 1
ATOM 6074 N N . TYR I 1 6 ? 14.336 77.859 24.830 1.00 17.72 6 TYR I N 1
ATOM 6075 C CA . TYR I 1 6 ? 13.120 77.607 25.637 1.00 16.69 6 TYR I CA 1
ATOM 6076 C C . TYR I 1 6 ? 13.222 76.189 26.187 1.00 16.11 6 TYR I C 1
ATOM 6077 O O . TYR I 1 6 ? 13.173 75.198 25.404 1.00 15.64 6 TYR I O 1
ATOM 6086 N N . PHE I 1 7 ? 13.362 76.091 27.509 1.00 14.60 7 PHE I N 1
ATOM 6087 C CA . PHE I 1 7 ? 13.474 74.799 28.195 1.00 13.82 7 PHE I CA 1
ATOM 6088 C C . PHE I 1 7 ? 12.178 74.295 28.799 1.00 13.07 7 PHE I C 1
ATOM 6089 O O . PHE I 1 7 ? 12.126 73.148 29.284 1.00 13.25 7 PHE I O 1
ATOM 6097 N N . GLU I 1 8 ? 11.149 75.139 28.783 1.00 12.25 8 GLU I N 1
ATOM 6098 C CA . GLU I 1 8 ? 9.777 74.731 29.175 1.00 12.27 8 GLU I CA 1
ATOM 6099 C C . GLU I 1 8 ? 8.887 75.011 27.973 1.00 11.65 8 GLU I C 1
ATOM 6100 O O . GLU I 1 8 ? 9.162 75.986 27.246 1.00 11.17 8 GLU I O 1
ATOM 6106 N N . PRO I 1 9 ? 7.833 74.175 27.747 1.00 11.31 9 PRO I N 1
ATOM 6107 C CA . PRO I 1 9 ? 6.916 74.466 26.651 1.00 11.46 9 PRO I CA 1
ATOM 6108 C C . PRO I 1 9 ? 6.429 75.910 26.705 1.00 11.42 9 PRO I C 1
ATOM 6109 O O . PRO I 1 9 ? 5.940 76.378 27.724 1.00 11.41 9 PRO I O 1
ATOM 6113 N N . THR I 1 10 ? 6.673 76.593 25.598 1.00 11.56 10 THR I N 1
ATOM 6114 C CA . THR I 1 10 ? 6.135 77.901 25.241 1.00 12.62 10 THR I CA 1
ATOM 6115 C C . THR I 1 10 ? 4.657 78.203 25.718 1.00 12.68 10 THR I C 1
ATOM 6116 O O . THR I 1 10 ? 4.345 79.330 26.080 1.00 13.39 10 THR I O 1
ATOM 6120 N N . GLN I 1 11 ? 3.769 77.216 25.785 1.00 12.08 11 GLN I N 1
ATOM 6121 C CA . GLN I 1 11 ? 2.372 77.514 26.202 1.00 12.42 11 GLN I CA 1
ATOM 6122 C C . GLN I 1 11 ? 2.184 77.662 27.729 1.00 11.86 11 GLN I C 1
ATOM 6123 O O . GLN I 1 11 ? 1.160 78.184 28.199 1.00 10.84 11 GLN I O 1
ATOM 6129 N N . GLU I 1 12 ? 3.166 77.168 28.491 1.00 11.04 12 GLU I N 1
ATOM 6130 C CA . GLU I 1 12 ? 3.133 77.210 29.934 1.00 10.89 12 GLU I CA 1
ATOM 6131 C C . GLU I 1 12 ? 3.829 78.459 30.502 1.00 10.66 12 GLU I C 1
ATOM 6132 O O . GLU I 1 12 ? 4.032 78.558 31.723 1.00 10.62 12 GLU I O 1
ATOM 6138 N N . LEU I 1 13 ? 4.212 79.390 29.630 1.00 9.55 13 LEU I N 1
ATOM 6139 C CA . LEU I 1 13 ? 4.916 80.588 30.072 1.00 9.14 13 LEU I CA 1
ATOM 6140 C C . LEU I 1 13 ? 4.136 81.860 29.724 1.00 9.56 13 LEU I C 1
ATOM 6141 O O . LEU I 1 13 ? 3.617 82.004 28.601 1.00 10.27 13 LEU I O 1
ATOM 6146 N N . SER I 1 14 ? 4.057 82.771 30.690 1.00 8.98 14 SER I N 1
ATOM 6147 C CA . SER I 1 14 ? 3.338 84.020 30.534 1.00 8.82 14 SER I CA 1
ATOM 6148 C C . SER I 1 14 ? 4.055 84.884 29.510 1.00 9.23 14 SER I C 1
ATOM 6149 O O . SER I 1 14 ? 5.250 84.692 29.243 1.00 9.47 14 SER I O 1
ATOM 6152 N N . ASP I 1 15 ? 3.336 85.833 28.934 1.00 9.92 15 ASP I N 1
ATOM 6153 C CA . ASP I 1 15 ? 3.913 86.772 27.961 1.00 9.86 15 ASP I CA 1
ATOM 6154 C C . ASP I 1 15 ? 5.123 87.519 28.470 1.00 10.09 15 ASP I C 1
ATOM 6155 O O . ASP I 1 15 ? 6.176 87.555 27.808 1.00 10.97 15 ASP I O 1
ATOM 6160 N N . GLU I 1 16 ? 5.031 88.108 29.648 1.00 10.08 16 GLU I N 1
ATOM 6161 C CA . GLU I 1 16 ? 6.227 88.821 30.148 1.00 10.21 16 GLU I CA 1
ATOM 6162 C C . GLU I 1 16 ? 7.471 87.966 30.508 1.00 9.45 16 GLU I C 1
ATOM 6163 O O . GLU I 1 16 ? 8.607 88.460 30.476 1.00 9.12 16 GLU I O 1
ATOM 6169 N N . THR I 1 17 ? 7.253 86.692 30.834 1.00 8.54 17 THR I N 1
ATOM 6170 C CA . THR I 1 17 ? 8.332 85.736 30.968 1.00 7.63 17 THR I CA 1
ATOM 6171 C C . THR I 1 17 ? 8.988 85.556 29.605 1.00 6.96 17 THR I C 1
ATOM 6172 O O . THR I 1 17 ? 10.210 85.457 29.509 1.00 7.11 17 THR I O 1
ATOM 6176 N N . ARG I 1 18 ? 8.166 85.568 28.558 1.00 5.66 18 ARG I N 1
ATOM 6177 C CA . ARG I 1 18 ? 8.637 85.366 27.190 1.00 3.63 18 ARG I CA 1
ATOM 6178 C C . ARG I 1 18 ? 9.335 86.608 26.633 1.00 2.57 18 ARG I C 1
ATOM 6179 O O . ARG I 1 18 ? 10.295 86.490 25.866 1.00 2.84 18 ARG I O 1
ATOM 6187 N N . ASP I 1 19 ? 8.871 87.792 27.022 1.00 2.00 19 ASP I N 1
ATOM 6188 C CA . ASP I 1 19 ? 9.593 89.026 26.713 1.00 2.00 19 ASP I CA 1
ATOM 6189 C C . ASP I 1 19 ? 10.936 89.091 27.429 1.00 2.00 19 ASP I C 1
ATOM 6190 O O . ASP I 1 19 ? 11.916 89.434 26.825 1.00 2.00 19 ASP I O 1
ATOM 6203 N N . HIS I 1 21 ? 12.596 86.470 28.418 1.00 2.00 21 HIS I N 1
ATOM 6204 C CA . HIS I 1 21 ? 13.411 85.543 27.674 1.00 2.00 21 HIS I CA 1
ATOM 6205 C C . HIS I 1 21 ? 14.000 86.085 26.359 1.00 2.00 21 HIS I C 1
ATOM 6206 O O . HIS I 1 21 ? 15.153 85.837 26.036 1.00 2.00 21 HIS I O 1
ATOM 6213 N N . ARG I 1 22 ? 13.170 86.782 25.593 1.00 2.00 22 ARG I N 1
ATOM 6214 C CA . ARG I 1 22 ? 13.625 87.431 24.363 1.00 2.00 22 ARG I CA 1
ATOM 6215 C C . ARG I 1 22 ? 14.677 88.504 24.686 1.00 2.00 22 ARG I C 1
ATOM 6216 O O . ARG I 1 22 ? 15.643 88.688 23.959 1.00 2.00 22 ARG I O 1
ATOM 6224 N N . ALA I 1 23 ? 14.516 89.191 25.796 1.00 2.00 23 ALA I N 1
ATOM 6225 C CA . ALA I 1 23 ? 15.513 90.210 26.118 1.00 2.00 23 ALA I CA 1
ATOM 6226 C C . ALA I 1 23 ? 16.856 89.544 26.478 1.00 2.00 23 ALA I C 1
ATOM 6227 O O . ALA I 1 23 ? 17.885 89.903 25.909 1.00 2.00 23 ALA I O 1
ATOM 6229 N N . ILE I 1 24 ? 16.822 88.565 27.388 1.00 2.00 24 ILE I N 1
ATOM 6230 C CA . ILE I 1 24 ? 18.010 87.911 27.881 1.00 2.00 24 ILE I CA 1
ATOM 6231 C C . ILE I 1 24 ? 18.725 87.174 26.741 1.00 2.00 24 ILE I C 1
ATOM 6232 O O . ILE I 1 24 ? 19.947 87.269 26.573 1.00 2.00 24 ILE I O 1
ATOM 6237 N N . ILE I 1 25 ? 17.976 86.436 25.940 1.00 2.00 25 ILE I N 1
ATOM 6238 C CA . ILE I 1 25 ? 18.682 85.692 24.923 1.00 2.00 25 ILE I CA 1
ATOM 6239 C C . ILE I 1 25 ? 19.344 86.635 23.926 1.00 2.00 25 ILE I C 1
ATOM 6240 O O . ILE I 1 25 ? 20.510 86.405 23.554 1.00 2.00 25 ILE I O 1
ATOM 6245 N N . SER I 1 26 ? 18.619 87.647 23.484 1.00 2.00 26 SER I N 1
ATOM 6246 C CA . SER I 1 26 ? 19.208 88.723 22.677 1.00 2.00 26 SER I CA 1
ATOM 6247 C C . SER I 1 26 ? 20.461 89.336 23.296 1.00 2.00 26 SER I C 1
ATOM 6248 O O . SER I 1 26 ? 21.418 89.614 22.580 1.00 2.00 26 SER I O 1
ATOM 6251 N N . LEU I 1 27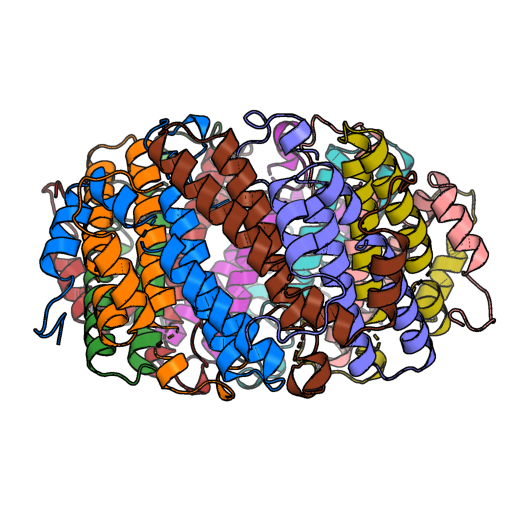 ? 20.449 89.583 24.611 1.00 2.00 27 LEU I N 1
ATOM 6252 C CA . LEU I 1 27 ? 21.607 90.173 25.288 1.00 2.00 27 LEU I CA 1
ATOM 6253 C C . LEU I 1 27 ? 22.782 89.191 25.292 1.00 2.00 27 LEU I C 1
ATOM 6254 O O . LEU I 1 27 ? 23.922 89.584 25.075 1.00 2.00 27 LEU I O 1
ATOM 6259 N N . ARG I 1 28 ? 22.494 87.919 25.532 1.00 2.00 28 ARG I N 1
ATOM 6260 C CA . ARG I 1 28 ? 23.494 86.856 25.423 1.00 2.00 28 ARG I CA 1
ATOM 6261 C C . ARG I 1 28 ? 24.098 86.796 24.034 1.00 2.00 28 ARG I C 1
ATOM 6262 O O . ARG I 1 28 ? 25.312 86.572 23.878 1.00 2.00 28 ARG I O 1
ATOM 6270 N N . GLU I 1 29 ? 23.260 86.998 23.023 1.00 2.00 29 GLU I N 1
ATOM 6271 C CA . GLU I 1 29 ? 23.749 86.875 21.646 1.00 2.00 29 GLU I CA 1
ATOM 6272 C C . GLU I 1 29 ? 24.683 88.016 21.337 1.00 2.00 29 GLU I C 1
ATOM 6273 O O . GLU I 1 29 ? 25.776 87.789 20.802 1.00 2.00 29 GLU I O 1
ATOM 6279 N N . GLU I 1 30 ? 24.280 89.239 21.703 1.00 2.00 30 GLU I N 1
ATOM 6280 C CA . GLU I 1 30 ? 25.084 90.397 21.425 1.00 2.00 30 GLU I CA 1
ATOM 6281 C C . GLU I 1 30 ? 26.448 90.260 22.116 1.00 2.00 30 GLU I C 1
ATOM 6282 O O . GLU I 1 30 ? 27.465 90.636 21.549 1.00 2.00 30 GLU I O 1
ATOM 6288 N N . LEU I 1 31 ? 26.430 89.751 23.349 1.00 2.00 31 LEU I N 1
ATOM 6289 C CA . LEU I 1 31 ? 27.620 89.607 24.176 1.00 2.00 31 LEU I CA 1
ATOM 6290 C C . LEU I 1 31 ? 28.538 88.623 23.553 1.00 2.00 31 LEU I C 1
ATOM 6291 O O . LEU I 1 31 ? 29.768 88.726 23.713 1.00 2.00 31 LEU I O 1
ATOM 6296 N N . GLU I 1 32 ? 27.929 87.629 22.884 1.00 2.00 32 GLU I N 1
ATOM 6297 C CA . GLU I 1 32 ? 28.694 86.570 22.238 1.00 2.00 32 GLU I CA 1
ATOM 6298 C C . GLU I 1 32 ? 29.432 87.164 21.078 1.00 2.00 32 GLU I C 1
ATOM 6299 O O . GLU I 1 32 ? 30.634 86.906 20.899 1.00 2.00 32 GLU I O 1
ATOM 6305 N N . ALA I 1 33 ? 28.673 87.925 20.287 1.00 2.00 33 ALA I N 1
ATOM 6306 C CA . ALA I 1 33 ? 29.175 88.773 19.193 1.00 2.00 33 ALA I CA 1
ATOM 6307 C C . ALA I 1 33 ? 30.393 89.594 19.598 1.00 2.00 33 ALA I C 1
ATOM 6308 O O . ALA I 1 33 ? 31.405 89.630 18.880 1.00 2.00 33 ALA I O 1
ATOM 6310 N N . VAL I 1 34 ? 30.308 90.243 20.755 1.00 2.00 34 VAL I N 1
ATOM 6311 C CA . VAL I 1 34 ? 31.436 91.093 21.234 1.00 2.00 34 VAL I CA 1
ATOM 6312 C C . VAL I 1 34 ? 32.672 90.206 21.444 1.00 2.00 34 VAL I C 1
ATO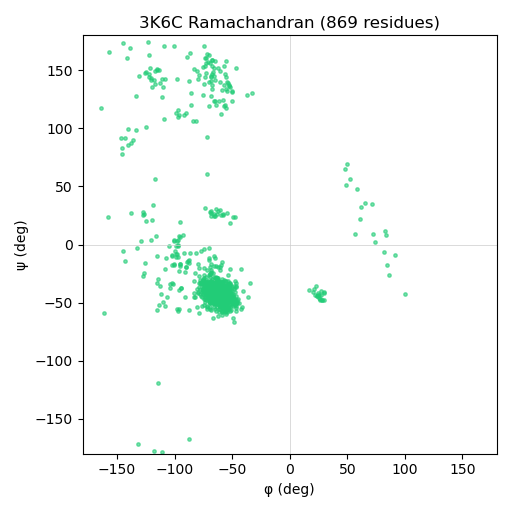M 6313 O O . VAL I 1 34 ? 33.759 90.497 20.966 1.00 2.00 34 VAL I O 1
ATOM 6317 N N . ASP I 1 35 ? 32.475 89.125 22.182 1.00 2.00 35 ASP I N 1
ATOM 6318 C CA . ASP I 1 35 ? 33.502 88.134 22.449 1.00 2.00 35 ASP I CA 1
ATOM 6319 C C . ASP I 1 35 ? 34.042 87.559 21.146 1.00 2.00 35 ASP I C 1
ATOM 6320 O O . ASP I 1 35 ? 35.230 87.514 20.949 1.00 2.00 35 ASP I O 1
ATOM 6325 N N . LEU I 1 36 ? 33.171 87.128 20.248 1.00 2.00 36 LEU I N 1
ATOM 6326 C CA . LEU I 1 36 ? 33.662 86.538 18.992 1.00 2.00 36 LEU I CA 1
ATOM 6327 C C . LEU I 1 36 ? 34.447 87.555 18.207 1.00 2.00 36 LEU I C 1
ATOM 6328 O O . LEU I 1 36 ? 35.544 87.264 17.726 1.00 2.00 36 LEU I O 1
ATOM 6333 N N . TYR I 1 37 ? 33.866 88.732 18.012 1.00 2.00 37 TYR I N 1
ATOM 6334 C CA . TYR I 1 37 ? 34.527 89.770 17.231 1.00 2.00 37 TYR I CA 1
ATOM 6335 C C . TYR I 1 37 ? 35.860 90.120 17.834 1.00 2.00 37 TYR I C 1
ATOM 6336 O O . TYR I 1 37 ? 36.780 90.463 17.105 1.00 2.00 37 TYR I O 1
ATOM 6345 N N . ASN I 1 38 ? 35.963 90.027 19.162 1.00 2.00 38 ASN I N 1
ATOM 6346 C CA . ASN I 1 38 ? 37.195 90.357 19.885 1.00 2.00 38 ASN I CA 1
ATOM 6347 C C . ASN I 1 38 ? 38.284 89.356 19.516 1.00 2.00 38 ASN I C 1
ATOM 6348 O O . ASN I 1 38 ? 39.471 89.707 19.422 1.00 2.00 38 ASN I O 1
ATOM 6353 N N . GLN I 1 39 ? 37.860 88.091 19.355 1.00 2.00 39 GLN I N 1
ATOM 6354 C CA . GLN I 1 39 ? 38.773 87.008 19.010 1.00 2.00 39 GLN I CA 1
ATOM 6355 C C . GLN I 1 39 ? 39.269 87.197 17.606 1.00 2.00 39 GLN I C 1
ATOM 6356 O O . GLN I 1 39 ? 40.472 87.227 17.381 1.00 2.00 39 GLN I O 1
ATOM 6362 N N . ARG I 1 40 ? 38.345 87.440 16.689 1.00 2.00 40 ARG I N 1
ATOM 6363 C CA . ARG I 1 40 ? 38.674 87.652 15.282 1.00 2.00 40 ARG I CA 1
ATOM 6364 C C . ARG I 1 40 ? 39.526 88.891 15.137 1.00 2.88 40 ARG I C 1
ATOM 6365 O O . ARG I 1 40 ? 40.472 88.873 14.372 1.00 4.39 40 ARG I O 1
ATOM 6373 N N . VAL I 1 41 ? 39.238 89.958 15.890 1.00 2.99 41 VAL I N 1
ATOM 6374 C CA . VAL I 1 41 ? 40.092 91.148 15.864 1.00 3.14 41 VAL I CA 1
ATOM 6375 C C . VAL I 1 41 ? 41.557 90.787 16.202 1.00 4.46 41 VAL I C 1
ATOM 6376 O O . VAL I 1 41 ? 42.460 91.042 15.416 1.00 4.29 41 VAL I O 1
ATOM 6380 N N . ASN I 1 42 ? 41.751 90.114 17.339 1.00 6.01 42 ASN I N 1
ATOM 6381 C CA . ASN I 1 42 ? 43.066 89.697 17.836 1.00 6.01 42 ASN I CA 1
ATOM 6382 C C . ASN I 1 42 ? 43.797 88.804 16.869 1.00 6.66 42 ASN I C 1
ATOM 6383 O O . ASN I 1 42 ? 45.040 88.845 16.789 1.00 5.83 42 ASN I O 1
ATOM 6388 N N . ALA I 1 43 ? 43.028 87.934 16.205 1.00 7.05 43 ALA I N 1
ATOM 6389 C CA . ALA I 1 43 ? 43.578 86.927 15.289 1.00 7.71 43 ALA I CA 1
ATOM 6390 C C . ALA I 1 43 ? 43.554 87.333 13.809 1.00 8.24 43 ALA I C 1
ATOM 6391 O O . ALA I 1 43 ? 43.998 86.561 12.947 1.00 9.19 43 ALA I O 1
ATOM 6393 N N . CYS I 1 44 ? 43.035 88.516 13.513 1.00 7.87 44 CYS I N 1
ATOM 6394 C CA . CYS I 1 44 ? 42.847 88.959 12.136 1.00 7.96 44 CYS I CA 1
ATOM 6395 C C . CYS I 1 44 ? 44.174 89.325 11.527 1.00 7.87 44 CYS I C 1
ATOM 6396 O O . CYS I 1 44 ? 45.024 89.901 12.222 1.00 8.13 44 CYS I O 1
ATOM 6399 N N . LYS I 1 45 ? 44.349 89.037 10.231 1.00 7.61 45 LYS I N 1
ATOM 6400 C CA . LYS I 1 45 ? 45.474 89.612 9.448 1.00 6.42 45 LYS I CA 1
ATOM 6401 C C . LYS I 1 45 ? 45.139 90.873 8.599 1.00 5.70 45 LYS I C 1
ATOM 6402 O O . LYS I 1 45 ? 45.794 91.906 8.764 1.00 5.87 45 LYS I O 1
ATOM 6408 N N . ASP I 1 46 ? 44.159 90.795 7.697 1.00 4.50 46 ASP I N 1
ATOM 6409 C CA . ASP I 1 46 ? 43.821 91.925 6.801 1.00 3.62 46 ASP I CA 1
ATOM 6410 C C . ASP I 1 46 ? 43.359 93.173 7.587 1.00 2.69 46 ASP I C 1
ATOM 6411 O O . ASP I 1 46 ? 42.404 93.098 8.356 1.00 2.79 46 ASP I O 1
ATOM 6416 N N . LYS I 1 47 ? 44.022 94.311 7.390 1.00 2.00 47 LYS I N 1
ATOM 6417 C CA . LYS I 1 47 ? 43.725 95.538 8.172 1.00 2.00 47 LYS I CA 1
ATOM 6418 C C . LYS I 1 47 ? 42.309 96.117 7.959 1.00 2.00 47 LYS I C 1
ATOM 6419 O O . LYS I 1 47 ? 41.746 96.754 8.853 1.00 2.00 47 LYS I O 1
ATOM 6425 N N . GLU I 1 48 ? 41.753 95.892 6.774 1.00 2.00 48 GLU I N 1
ATOM 6426 C CA . GLU I 1 48 ? 40.455 96.441 6.369 1.00 2.00 48 GLU I CA 1
ATOM 6427 C C . GLU I 1 48 ? 39.309 95.573 6.925 1.00 2.00 48 GLU I C 1
ATOM 6428 O O . GLU I 1 48 ? 38.323 96.080 7.475 1.00 2.00 48 GLU I O 1
ATOM 6434 N N . LEU I 1 49 ? 39.449 94.255 6.792 1.00 2.00 49 LEU I N 1
ATOM 6435 C CA . LEU I 1 49 ? 38.548 93.355 7.478 1.00 2.00 49 LEU I CA 1
ATOM 6436 C C . LEU I 1 49 ? 38.598 93.689 8.962 1.00 2.00 49 LEU I C 1
ATOM 6437 O O . LEU I 1 49 ? 37.557 93.813 9.591 1.00 2.00 49 LEU I O 1
ATOM 6442 N N . LYS I 1 50 ? 39.806 93.871 9.503 1.00 2.00 50 LYS I N 1
ATOM 6443 C CA . LYS I 1 50 ? 40.007 94.174 10.934 1.00 2.00 50 LYS I CA 1
ATOM 6444 C C . LYS I 1 50 ? 39.149 95.342 11.422 1.00 2.00 50 LYS I C 1
ATOM 6445 O O . LYS I 1 50 ? 38.479 95.237 12.455 1.00 2.00 50 LYS I O 1
ATOM 6451 N N . ALA I 1 51 ? 39.177 96.453 10.683 1.00 2.00 51 ALA I N 1
ATOM 6452 C CA . ALA I 1 51 ? 38.416 97.645 11.050 1.00 2.00 51 ALA I CA 1
ATOM 6453 C C . ALA I 1 51 ? 36.897 97.381 11.053 1.00 2.00 51 ALA I C 1
ATOM 6454 O O . ALA I 1 51 ? 36.188 97.792 11.988 1.00 2.00 51 ALA I O 1
ATOM 6456 N N . ILE I 1 52 ? 36.423 96.686 10.016 1.00 2.00 52 ILE I N 1
ATOM 6457 C CA . ILE I 1 52 ? 35.034 96.204 9.928 1.00 2.00 52 ILE I CA 1
ATOM 6458 C C . ILE I 1 52 ? 34.590 95.392 11.160 1.00 2.00 52 ILE I C 1
ATOM 6459 O O . ILE I 1 52 ? 33.514 95.622 11.703 1.00 2.00 52 ILE I O 1
ATOM 6464 N N . LEU I 1 53 ? 35.434 94.455 11.589 1.00 2.00 53 LEU I N 1
ATOM 6465 C CA . LEU I 1 53 ? 35.138 93.600 12.737 1.00 2.00 53 LEU I CA 1
ATOM 6466 C C . LEU I 1 53 ? 35.020 94.377 14.034 1.00 2.00 53 LEU I C 1
ATOM 6467 O O . LEU I 1 53 ? 34.067 94.194 14.776 1.00 2.00 53 LEU I O 1
ATOM 6472 N N . ALA I 1 54 ? 35.995 95.230 14.315 1.00 2.00 54 ALA I N 1
ATOM 6473 C CA . ALA I 1 54 ? 35.986 96.039 15.540 1.00 2.00 54 ALA I CA 1
ATOM 6474 C C . ALA I 1 54 ? 34.797 97.007 15.613 1.00 2.00 54 ALA I C 1
ATOM 6475 O O . ALA I 1 54 ? 34.295 97.298 16.710 1.00 2.13 54 ALA I O 1
ATOM 6477 N N . HIS I 1 55 ? 34.375 97.520 14.453 1.00 2.00 55 HIS I N 1
ATOM 6478 C CA . HIS I 1 55 ? 33.229 98.429 14.372 1.00 2.00 55 HIS I CA 1
ATOM 6479 C C . HIS I 1 55 ? 31.945 97.719 14.770 1.00 2.00 55 HIS I C 1
ATOM 6480 O O . HIS I 1 55 ? 31.163 98.227 15.582 1.00 2.00 55 HIS I O 1
ATOM 6487 N N . ASN I 1 56 ? 31.720 96.555 14.164 1.00 2.00 56 ASN I N 1
ATOM 6488 C CA . ASN I 1 56 ? 30.539 95.768 14.469 1.00 2.00 56 ASN I CA 1
ATOM 6489 C C . ASN I 1 56 ? 30.538 95.520 15.966 1.00 2.00 56 ASN I C 1
ATOM 6490 O O . ASN I 1 56 ? 29.528 95.715 16.654 1.00 2.00 56 ASN I O 1
ATOM 6495 N N . ARG I 1 57 ? 31.717 95.181 16.469 1.00 2.00 57 ARG I N 1
ATOM 6496 C CA . ARG I 1 57 ? 31.892 94.788 17.856 1.00 2.00 57 ARG I CA 1
ATOM 6497 C C . ARG I 1 57 ? 31.453 95.848 18.862 1.00 2.00 57 ARG I C 1
ATOM 6498 O O . ARG I 1 57 ? 30.562 95.609 19.671 1.00 2.00 57 ARG I O 1
ATOM 6506 N N . ASP I 1 58 ? 32.094 97.009 18.809 1.00 2.00 58 ASP I N 1
ATOM 6507 C CA . ASP I 1 58 ? 31.719 98.127 19.681 1.00 2.00 58 ASP I CA 1
ATOM 6508 C C . ASP I 1 58 ? 30.264 98.566 19.503 1.00 2.00 58 ASP I C 1
ATOM 6509 O O . ASP I 1 58 ? 29.611 98.968 20.462 1.00 2.00 58 ASP I O 1
ATOM 6514 N N . GLU I 1 59 ? 29.752 98.436 18.284 1.00 2.00 59 GLU I N 1
ATOM 6515 C CA . GLU I 1 59 ? 28.322 98.615 17.978 1.00 2.00 59 GLU I CA 1
ATOM 6516 C C . GLU I 1 59 ? 27.403 97.615 18.746 1.00 2.00 59 GLU I C 1
ATOM 6517 O O . GLU I 1 59 ? 26.281 97.958 19.179 1.00 2.00 59 GLU I O 1
ATOM 6523 N N . GLU I 1 60 ? 27.879 96.374 18.894 1.00 2.00 60 GLU I N 1
ATOM 6524 C CA . GLU I 1 60 ? 27.098 95.340 19.564 1.00 2.00 60 GLU I CA 1
ATOM 6525 C C . GLU I 1 60 ? 27.109 95.644 21.067 1.00 2.00 60 GLU I C 1
ATOM 6526 O O . GLU I 1 60 ? 26.139 95.395 21.773 1.00 2.00 60 GLU I O 1
ATOM 6532 N N . LYS I 1 61 ? 28.211 96.199 21.554 1.00 2.00 61 LYS I N 1
ATOM 6533 C CA . LYS I 1 61 ? 28.240 96.771 22.924 1.00 2.00 61 LYS I CA 1
ATOM 6534 C C . LYS I 1 61 ? 27.047 97.687 23.278 1.00 2.00 61 LYS I C 1
ATOM 6535 O O . LYS I 1 61 ? 26.599 97.748 24.434 1.00 2.00 61 LYS I O 1
ATOM 6541 N N . GLU I 1 62 ? 26.548 98.392 22.268 1.00 2.00 62 GLU I N 1
ATOM 6542 C CA . GLU I 1 62 ? 25.479 99.357 22.436 1.00 2.00 62 GLU I CA 1
ATOM 6543 C C . GLU I 1 62 ? 24.201 98.585 22.597 1.00 2.00 62 GLU I C 1
ATOM 6544 O O . GLU I 1 62 ? 23.351 98.921 23.421 1.00 2.00 62 GLU I O 1
ATOM 6550 N N . HIS I 1 63 ? 24.079 97.539 21.797 1.00 2.00 63 HIS I N 1
ATOM 6551 C CA . HIS I 1 63 ? 22.872 96.750 21.758 1.00 2.00 63 HIS I CA 1
ATOM 6552 C C . HIS I 1 63 ? 22.690 96.098 23.122 1.00 2.00 63 HIS I C 1
ATOM 6553 O O . HIS I 1 63 ? 21.588 96.061 23.671 1.00 2.00 63 HIS I O 1
ATOM 6560 N N . ALA I 1 64 ? 23.804 95.611 23.666 1.00 2.00 64 ALA I N 1
ATOM 6561 C CA . ALA I 1 64 ? 23.824 95.000 24.976 1.00 2.00 64 ALA I CA 1
ATOM 6562 C C . ALA I 1 64 ? 23.405 95.966 26.075 1.00 2.00 64 ALA I C 1
ATOM 6563 O O . ALA I 1 64 ? 22.468 95.686 26.843 1.00 2.00 64 ALA I O 1
ATOM 6565 N N . ALA I 1 65 ? 24.103 97.097 26.145 1.00 2.00 65 ALA I N 1
ATOM 6566 C CA . ALA I 1 65 ? 23.764 98.158 27.091 1.00 2.00 65 ALA I CA 1
ATOM 6567 C C . ALA I 1 65 ? 22.275 98.435 27.016 1.00 2.00 65 ALA I C 1
ATOM 6568 O O . ALA I 1 65 ? 21.620 98.524 28.042 1.00 2.00 65 ALA I O 1
ATOM 6578 N N . LEU I 1 67 ? 19.720 96.416 25.959 1.00 2.00 67 LEU I N 1
ATOM 6579 C CA . LEU I 1 67 ? 18.904 95.321 26.470 1.00 2.00 67 LEU I CA 1
ATOM 6580 C C . LEU I 1 67 ? 18.996 95.230 27.979 1.00 2.00 67 LEU I C 1
ATOM 6581 O O . LEU I 1 67 ? 18.013 94.972 28.642 1.00 2.00 67 LEU I O 1
ATOM 6586 N N . LEU I 1 68 ? 20.194 95.447 28.509 1.00 2.00 68 LEU I N 1
ATOM 6587 C CA . LEU I 1 68 ? 20.447 95.387 29.948 1.00 2.00 68 LEU I CA 1
ATOM 6588 C C . LEU I 1 68 ? 19.624 96.405 30.743 1.00 2.00 68 LEU I C 1
ATOM 6589 O O . LEU I 1 68 ? 18.988 96.067 31.744 1.00 2.00 68 LEU I O 1
ATOM 6594 N N . GLU I 1 69 ? 19.623 97.653 30.297 1.00 2.00 69 GLU I N 1
ATOM 6595 C CA . GLU I 1 69 ? 18.780 98.661 30.964 1.00 2.00 69 GLU I CA 1
ATOM 6596 C C . GLU I 1 69 ? 17.345 98.243 30.856 1.00 2.00 69 GLU I C 1
ATOM 6597 O O . GLU I 1 69 ? 16.622 98.387 31.840 1.00 2.00 69 GLU I O 1
ATOM 6603 N N . TRP I 1 70 ? 16.915 97.705 29.703 1.00 2.00 70 TRP I N 1
ATOM 6604 C CA . TRP I 1 70 ? 15.530 97.230 29.595 1.00 2.00 70 TRP I CA 1
ATOM 6605 C C . TRP I 1 70 ? 15.317 96.120 30.608 1.00 2.00 70 TRP I C 1
ATOM 6606 O O . TRP I 1 70 ? 14.286 96.084 31.252 1.00 2.00 70 TRP I O 1
ATOM 6617 N N . ILE I 1 71 ? 16.277 95.200 30.738 1.00 2.00 71 ILE I N 1
ATOM 6618 C CA . ILE I 1 71 ? 16.102 94.134 31.738 1.00 2.00 71 ILE I CA 1
ATOM 6619 C C . ILE I 1 71 ? 15.971 94.847 33.088 1.00 2.00 71 ILE I C 1
ATOM 6620 O O . ILE I 1 71 ? 15.091 94.530 33.885 1.00 2.00 71 ILE I O 1
ATOM 6625 N N . ARG I 1 72 ? 16.885 95.767 33.341 1.00 2.00 72 ARG I N 1
ATOM 6626 C CA . ARG I 1 72 ? 16.911 96.454 34.633 1.00 2.00 72 ARG I CA 1
ATOM 6627 C C . ARG I 1 72 ? 15.552 97.085 34.981 1.00 2.00 72 ARG I C 1
ATOM 6628 O O . ARG I 1 72 ? 15.088 96.864 36.078 1.00 2.00 72 ARG I O 1
ATOM 6636 N N . ARG I 1 73 ? 14.894 97.778 34.043 1.00 2.00 73 ARG I N 1
ATOM 6637 C CA . ARG I 1 73 ? 13.579 98.380 34.331 1.00 2.77 73 ARG I CA 1
ATOM 6638 C C . ARG I 1 73 ? 12.608 97.361 34.915 1.00 4.24 73 ARG I C 1
ATOM 6639 O O . ARG I 1 73 ? 11.772 97.701 35.753 1.00 4.68 73 ARG I O 1
ATOM 6647 N N . CYS I 1 74 ? 12.738 96.119 34.467 1.00 5.04 74 CYS I N 1
ATOM 6648 C CA . CYS I 1 74 ? 11.712 95.096 34.659 1.00 7.63 74 CYS I CA 1
ATOM 6649 C C . CYS I 1 74 ? 11.997 94.113 35.791 1.00 6.71 74 CYS I C 1
ATOM 6650 O O . CYS I 1 74 ? 11.085 93.445 36.264 1.00 7.78 74 CYS I O 1
ATOM 6653 N N . ASP I 1 75 ? 13.241 94.055 36.248 1.00 5.23 75 ASP I N 1
ATOM 6654 C CA . ASP I 1 75 ? 13.640 93.054 37.229 1.00 3.66 75 ASP I CA 1
ATOM 6655 C C . ASP I 1 75 ? 14.252 93.843 38.413 1.00 2.79 75 ASP I C 1
ATOM 6656 O O . ASP I 1 75 ? 15.395 94.272 38.326 1.00 2.00 75 ASP I O 1
ATOM 6661 N N . PRO I 1 76 ? 13.486 94.036 39.514 1.00 2.38 76 PRO I N 1
ATOM 6662 C CA . PRO I 1 76 ? 14.079 94.784 40.646 1.00 2.32 76 PRO I CA 1
ATOM 6663 C C . PRO I 1 76 ? 15.203 94.055 41.409 1.00 2.04 76 PRO I C 1
ATOM 6664 O O . PRO I 1 76 ? 16.063 94.711 41.989 1.00 2.00 76 PRO I O 1
ATOM 6668 N N . ALA I 1 77 ? 15.221 92.723 41.382 1.00 2.03 77 ALA I N 1
ATOM 6669 C CA . ALA I 1 77 ? 16.245 91.961 42.087 1.00 2.20 77 ALA I CA 1
ATOM 6670 C C . ALA I 1 77 ? 17.562 92.250 41.385 1.00 3.03 77 ALA I C 1
ATOM 6671 O O . ALA I 1 77 ? 18.639 92.343 42.004 1.00 2.92 77 ALA I O 1
ATOM 6673 N N . PHE I 1 78 ? 17.441 92.426 40.078 1.00 3.24 78 PHE I N 1
ATOM 6674 C CA . PHE I 1 78 ? 18.573 92.606 39.215 1.00 3.52 78 PHE I CA 1
ATOM 6675 C C . PHE I 1 78 ? 19.081 94.022 39.347 1.00 2.84 78 PHE I C 1
ATOM 6676 O O . PHE I 1 78 ? 20.285 94.279 39.389 1.00 2.96 78 PHE I O 1
ATOM 6684 N N . ASP I 1 79 ? 18.138 94.935 39.393 1.00 3.12 79 ASP I N 1
ATOM 6685 C CA . ASP I 1 79 ? 18.389 96.348 39.675 1.00 3.27 79 ASP I CA 1
ATOM 6686 C C . ASP I 1 79 ? 19.168 96.516 40.977 1.00 3.19 79 ASP I C 1
ATOM 6687 O O . ASP I 1 79 ? 20.241 97.121 40.975 1.00 3.54 79 ASP I O 1
ATOM 6692 N N . LYS I 1 80 ? 18.655 95.946 42.061 1.00 3.60 80 LYS I N 1
ATOM 6693 C CA . LYS I 1 80 ? 19.353 95.909 43.363 1.00 4.15 80 LYS I CA 1
ATOM 6694 C C . LYS I 1 80 ? 20.825 95.492 43.259 1.00 3.31 80 LYS I C 1
ATOM 6695 O O . LYS I 1 80 ? 21.694 96.002 43.993 1.00 3.75 80 LYS I O 1
ATOM 6701 N N . GLU I 1 81 ? 21.103 94.583 42.338 1.00 2.15 81 GLU I N 1
ATOM 6702 C CA . GLU I 1 81 ? 22.454 94.021 42.178 1.00 2.00 81 GLU I CA 1
ATOM 6703 C C . GLU I 1 81 ? 23.393 94.876 41.344 1.00 2.00 81 GLU I C 1
ATOM 6704 O O . GLU I 1 81 ? 24.544 95.076 41.741 1.00 2.00 81 GLU I O 1
ATOM 6710 N N . LEU I 1 82 ? 22.911 95.378 40.206 1.00 2.00 82 LEU I N 1
ATOM 6711 C CA . LEU I 1 82 ? 23.705 96.297 39.387 1.00 2.00 82 LEU I CA 1
ATOM 6712 C C . LEU I 1 82 ? 23.995 97.552 40.211 1.00 2.00 82 LEU I C 1
ATOM 6713 O O . LEU I 1 82 ? 25.072 98.171 40.091 1.00 2.00 82 LEU I O 1
ATOM 6718 N N . LYS I 1 83 ? 23.066 97.932 41.067 1.00 2.00 83 LYS I N 1
ATOM 6719 C CA . LYS I 1 83 ? 23.378 99.073 41.894 1.00 2.00 83 LYS I CA 1
ATOM 6720 C C . LYS I 1 83 ? 24.236 98.754 43.109 1.00 2.00 83 LYS I C 1
ATOM 6721 O O . LYS I 1 83 ? 24.703 99.663 43.786 1.00 2.52 83 LYS I O 1
ATOM 6727 N N . ASP I 1 84 ? 24.487 97.473 43.369 1.00 2.00 84 ASP I N 1
ATOM 6728 C CA . ASP I 1 84 ? 25.515 97.131 44.345 1.00 2.00 84 ASP I CA 1
ATOM 6729 C C . ASP I 1 84 ? 26.894 97.035 43.708 1.00 2.00 84 ASP I C 1
ATOM 6730 O O . ASP I 1 84 ? 27.925 97.083 44.416 1.00 2.00 84 ASP I O 1
ATOM 6735 N N . TYR I 1 85 ? 26.955 96.946 42.381 1.00 2.00 85 TYR I N 1
ATOM 6736 C CA . TYR I 1 85 ? 28.279 96.761 41.760 1.00 2.00 85 TYR I CA 1
ATOM 6737 C C . TYR I 1 85 ? 28.733 97.726 40.656 1.00 2.00 85 TYR I C 1
ATOM 6738 O O . TYR I 1 85 ? 29.930 97.903 40.449 1.00 2.00 85 TYR I O 1
ATOM 6747 N N . LEU I 1 86 ? 27.806 98.352 39.953 1.00 2.00 86 LEU I N 1
ATOM 6748 C CA . LEU I 1 86 ? 28.221 99.072 38.765 1.00 2.60 86 LEU I CA 1
ATOM 6749 C C . LEU I 1 86 ? 28.848 100.415 39.053 1.00 3.86 86 LEU I C 1
ATOM 6750 O O . LEU I 1 86 ? 28.448 101.112 40.011 1.00 3.98 86 LEU I O 1
ATOM 6755 N N . PHE I 1 87 ? 29.819 100.776 38.207 1.00 4.32 87 PHE I N 1
ATOM 6756 C CA . PHE I 1 87 ? 30.521 102.077 38.247 1.00 5.09 87 PHE I CA 1
ATOM 6757 C C . PHE I 1 87 ? 31.270 102.345 39.552 1.00 5.31 87 PHE I C 1
ATOM 6758 O O . PHE I 1 87 ? 31.574 103.496 39.898 1.00 4.60 87 PHE I O 1
ATOM 6766 N N . THR I 1 88 ? 31.586 101.272 40.258 1.00 5.93 88 THR I N 1
ATOM 6767 C CA . THR I 1 88 ? 32.236 101.404 41.542 1.00 6.36 88 THR I CA 1
ATOM 6768 C C . THR I 1 88 ? 33.751 101.460 41.383 1.00 6.93 88 THR I C 1
ATOM 6769 O O . THR I 1 88 ? 34.262 101.644 40.277 1.00 6.92 88 THR I O 1
ATOM 6773 N N . ASN I 1 89 ? 34.455 101.325 42.501 1.00 8.11 89 ASN I N 1
ATOM 6774 C CA . ASN I 1 89 ? 35.906 101.468 42.558 1.00 9.44 89 ASN I CA 1
ATOM 6775 C C . ASN I 1 89 ? 36.512 100.485 43.530 1.00 9.91 89 ASN I C 1
ATOM 6776 O O . ASN I 1 89 ? 37.708 100.294 43.555 1.00 10.06 89 ASN I O 1
ATOM 6781 N N . LYS I 1 90 ? 35.678 99.887 44.359 1.00 11.53 90 LYS I N 1
ATOM 6782 C CA . LYS I 1 90 ? 36.131 98.907 45.324 1.00 13.39 90 LYS I CA 1
ATOM 6783 C C . LYS I 1 90 ? 36.331 97.567 44.612 1.00 15.07 90 LYS I C 1
ATOM 6784 O O . LYS I 1 90 ? 35.575 97.242 43.695 1.00 15.15 90 LYS I O 1
ATOM 6790 N N . PRO I 1 91 ? 37.374 96.808 44.998 1.00 16.64 91 PRO I N 1
ATOM 6791 C CA . PRO I 1 91 ? 37.463 95.403 44.668 1.00 18.59 91 PRO I CA 1
ATOM 6792 C C . PRO I 1 91 ? 36.097 94.708 44.613 1.00 20.52 91 PRO I C 1
ATOM 6793 O O . PRO I 1 91 ? 35.281 94.831 45.534 1.00 20.14 91 PRO I O 1
ATOM 6797 N N . ILE I 1 92 ? 35.860 93.988 43.524 1.00 23.29 92 ILE I N 1
ATOM 6798 C CA . ILE I 1 92 ? 34.534 93.450 43.241 1.00 25.96 92 ILE I CA 1
ATOM 6799 C C . ILE I 1 92 ? 34.169 92.298 44.177 1.00 28.83 92 ILE I C 1
ATOM 6800 O O . ILE I 1 92 ? 33.134 92.342 44.831 1.00 28.67 92 ILE I O 1
ATOM 6805 N N . ALA I 1 93 ? 35.018 91.288 44.251 1.00 33.03 93 ALA I N 1
ATOM 6806 C CA . ALA I 1 93 ? 34.946 90.298 45.315 1.00 37.74 93 ALA I CA 1
ATOM 6807 C C . ALA I 1 93 ? 36.181 90.519 46.158 1.00 41.32 93 ALA I C 1
ATOM 6808 O O . ALA I 1 93 ? 36.124 90.515 47.389 1.00 41.70 93 ALA I O 1
ATOM 6810 N N . HIS I 1 94 ? 37.287 90.734 45.442 1.00 48.18 94 HIS I N 1
ATOM 6811 C CA . HIS I 1 94 ? 38.657 90.883 45.957 1.00 51.98 94 HIS I CA 1
ATOM 6812 C C . HIS I 1 94 ? 38.787 91.960 47.061 1.00 52.84 94 HIS I C 1
ATOM 6813 O O . HIS I 1 94 ? 39.896 92.372 47.446 1.00 54.09 94 HIS I O 1
ATOM 6820 N N . ASP J 1 4 ? 34.581 75.525 25.484 1.00 20.39 4 ASP J N 1
ATOM 6821 C CA . ASP J 1 4 ? 34.743 76.276 24.210 1.00 20.10 4 ASP J CA 1
ATOM 6822 C C . ASP J 1 4 ? 34.196 77.717 24.309 1.00 19.27 4 ASP J C 1
ATOM 6823 O O . ASP J 1 4 ? 34.459 78.429 25.299 1.00 18.76 4 ASP J O 1
ATOM 6828 N N . GLY J 1 5 ? 33.460 78.139 23.283 1.00 17.70 5 GLY J N 1
ATOM 6829 C CA . GLY J 1 5 ? 33.307 79.557 22.986 1.00 16.35 5 GLY J CA 1
ATOM 6830 C C . GLY J 1 5 ? 34.559 80.171 22.354 1.00 15.34 5 GLY J C 1
ATOM 6831 O O . GLY J 1 5 ? 34.590 81.382 22.077 1.00 15.21 5 GLY J O 1
ATOM 6832 N N . TYR J 1 6 ? 35.594 79.356 22.112 1.00 13.95 6 TYR J N 1
ATOM 6833 C CA . TYR J 1 6 ? 36.774 79.816 21.352 1.00 13.39 6 TYR J CA 1
ATOM 6834 C C . TYR J 1 6 ? 36.663 79.535 19.836 1.00 12.87 6 TYR J C 1
ATOM 6835 O O . TYR J 1 6 ? 36.715 78.378 19.382 1.00 12.15 6 TYR J O 1
ATOM 6844 N N . PHE J 1 7 ? 36.536 80.598 19.045 1.00 12.42 7 PHE J N 1
ATOM 6845 C CA . PHE J 1 7 ? 36.425 80.444 17.597 1.00 12.11 7 PHE J CA 1
ATOM 6846 C C . PHE J 1 7 ? 37.768 80.460 16.886 1.00 11.74 7 PHE J C 1
ATOM 6847 O O . PHE J 1 7 ? 37.888 79.990 15.740 1.00 11.49 7 PHE J O 1
ATOM 6855 N N . GLU J 1 8 ? 38.771 80.994 17.581 1.00 10.76 8 GLU J N 1
ATOM 6856 C CA . GLU J 1 8 ? 40.146 80.966 17.122 1.00 10.22 8 GLU J CA 1
ATOM 6857 C C . GLU J 1 8 ? 41.040 80.158 18.066 1.00 9.60 8 GLU J C 1
ATOM 6858 O O . GLU J 1 8 ? 40.817 80.106 19.293 1.00 8.64 8 GLU J O 1
ATOM 6864 N N . PRO J 1 9 ? 42.082 79.540 17.513 1.00 9.74 9 PRO J N 1
ATOM 6865 C CA . PRO J 1 9 ? 42.889 78.756 18.434 1.00 10.24 9 PRO J CA 1
ATOM 6866 C C . PRO J 1 9 ? 43.357 79.645 19.604 1.00 10.28 9 PRO J C 1
ATOM 6867 O O . PRO J 1 9 ? 43.758 80.805 19.392 1.00 9.80 9 PRO J O 1
ATOM 6871 N N . THR J 1 10 ? 43.225 79.117 20.825 1.00 10.79 10 THR J N 1
ATOM 6872 C CA . THR J 1 10 ? 43.498 79.856 22.069 1.00 11.39 10 THR J CA 1
ATOM 6873 C C . THR J 1 10 ? 44.898 80.448 22.062 1.00 12.54 10 THR J C 1
ATOM 6874 O O . THR J 1 10 ? 45.150 81.546 22.589 1.00 13.15 10 THR J O 1
ATOM 6878 N N . GLN J 1 11 ? 45.808 79.703 21.446 1.00 13.13 11 GLN J N 1
ATOM 6879 C CA . GLN J 1 11 ? 47.197 80.093 21.397 1.00 13.53 11 GLN J CA 1
ATOM 6880 C C . GLN J 1 11 ? 47.499 81.332 20.496 1.00 12.77 11 GLN J C 1
ATOM 6881 O O . GLN J 1 11 ? 48.607 81.907 20.566 1.00 11.75 11 GLN J O 1
ATOM 6887 N N . GLU J 1 12 ? 46.522 81.760 19.690 1.00 11.45 12 GLU J N 1
ATOM 6888 C CA . GLU J 1 12 ? 46.688 82.946 18.827 1.00 11.00 12 GLU J CA 1
ATOM 6889 C C . GLU J 1 12 ? 46.077 84.212 19.459 1.00 10.31 12 GLU J C 1
ATOM 6890 O O . GLU J 1 12 ? 46.065 85.312 18.851 1.00 11.00 12 GLU J O 1
ATOM 6896 N N . LEU J 1 13 ? 45.563 84.064 20.677 1.00 8.82 13 LEU J N 1
ATOM 6897 C CA . LEU J 1 13 ? 44.972 85.204 21.397 1.00 7.17 13 LEU J CA 1
ATOM 6898 C C . LEU J 1 13 ? 45.780 85.546 22.659 1.00 5.67 13 LEU J C 1
ATOM 6899 O O . LEU J 1 13 ? 46.355 84.651 23.285 1.00 4.40 13 LEU J O 1
ATOM 6904 N N . SER J 1 14 ? 45.776 86.820 23.050 1.00 4.55 14 SER J N 1
ATOM 6905 C CA . SER J 1 14 ? 46.501 87.279 24.256 1.00 4.19 14 SER J CA 1
ATOM 6906 C C . SER J 1 14 ? 45.818 86.854 25.564 1.00 3.91 14 SER J C 1
ATOM 6907 O O . SER J 1 14 ? 44.637 86.490 25.571 1.00 3.24 14 SER J O 1
ATOM 6910 N N . ASP J 1 15 ? 46.584 86.874 26.660 1.00 4.05 15 ASP J N 1
ATOM 6911 C CA . ASP J 1 15 ? 46.012 86.675 28.001 1.00 4.34 15 ASP J CA 1
ATOM 6912 C C . ASP J 1 15 ? 44.837 87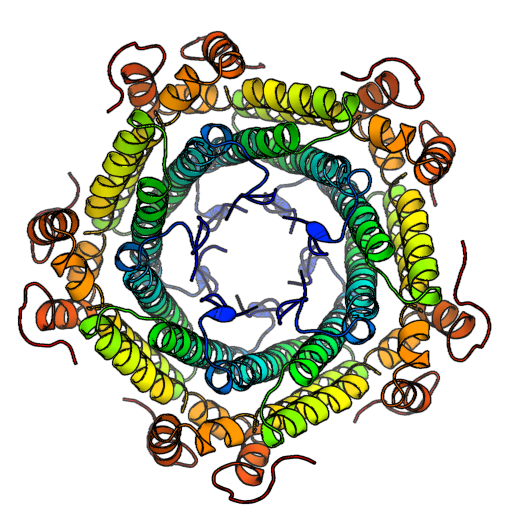.644 28.282 1.00 4.20 15 ASP J C 1
ATOM 6913 O O . ASP J 1 15 ? 43.829 87.266 28.916 1.00 3.83 15 ASP J O 1
ATOM 6918 N N . GLU J 1 16 ? 44.970 88.864 27.759 1.00 3.32 16 GLU J N 1
ATOM 6919 C CA . GLU J 1 16 ? 43.940 89.908 27.819 1.00 4.15 16 GLU J CA 1
ATOM 6920 C C . GLU J 1 16 ? 42.640 89.558 27.065 1.00 3.84 16 GLU J C 1
ATOM 6921 O O . GLU J 1 16 ? 41.534 89.714 27.619 1.00 5.32 16 GLU J O 1
ATOM 6927 N N . THR J 1 17 ? 42.754 89.101 25.811 1.00 2.37 17 THR J N 1
ATOM 6928 C CA . THR J 1 17 ? 41.582 88.678 25.051 1.00 2.00 17 THR J CA 1
ATOM 6929 C C . THR J 1 17 ? 40.973 87.437 25.722 1.00 2.00 17 THR J C 1
ATOM 6930 O O . THR J 1 17 ? 39.750 87.285 25.741 1.00 2.09 17 THR J O 1
ATOM 6934 N N . ARG J 1 18 ? 41.814 86.552 26.268 1.00 2.00 18 ARG J N 1
ATOM 6935 C CA . ARG J 1 18 ? 41.285 85.365 26.952 1.00 2.00 18 ARG J CA 1
ATOM 6936 C C . ARG J 1 18 ? 40.653 85.611 28.314 1.00 2.00 18 ARG J C 1
ATOM 6937 O O . ARG J 1 18 ? 39.655 84.970 28.651 1.00 2.00 18 ARG J O 1
ATOM 6945 N N . ASP J 1 19 ? 41.217 86.525 29.104 1.00 2.00 19 ASP J N 1
ATOM 6946 C CA . ASP J 1 19 ? 40.536 86.943 30.334 1.00 2.00 19 ASP J CA 1
ATOM 6947 C C . ASP J 1 19 ? 39.231 87.619 29.977 1.00 2.00 19 ASP J C 1
ATOM 6948 O O . ASP J 1 19 ? 38.238 87.420 30.660 1.00 2.00 19 ASP J O 1
ATOM 6961 N N . HIS J 1 21 ? 37.527 86.874 27.386 1.00 2.00 21 HIS J N 1
ATOM 6962 C CA . HIS J 1 21 ? 36.660 85.825 26.914 1.00 2.00 21 HIS J CA 1
ATOM 6963 C C . HIS J 1 21 ? 36.053 85.094 28.119 1.00 2.00 21 HIS J C 1
ATOM 6964 O O . HIS J 1 21 ? 34.842 84.826 28.159 1.00 2.00 21 HIS J O 1
ATOM 6971 N N . ARG J 1 22 ? 36.899 84.799 29.106 1.00 2.00 22 ARG J N 1
ATOM 6972 C CA . ARG J 1 22 ? 36.455 84.212 30.351 1.00 2.00 22 ARG J CA 1
ATOM 6973 C C . ARG J 1 22 ? 35.282 84.951 31.029 1.00 2.00 22 ARG J C 1
ATOM 6974 O O . ARG J 1 22 ? 34.321 84.326 31.547 1.00 2.00 22 ARG J O 1
ATOM 6982 N N . ALA J 1 23 ? 35.368 86.283 30.972 1.00 2.00 23 ALA J N 1
ATOM 6983 C CA . ALA J 1 23 ? 34.421 87.168 31.564 1.00 2.00 23 ALA J CA 1
ATOM 6984 C C . ALA J 1 23 ? 33.092 87.191 30.821 1.00 2.00 23 ALA J C 1
ATOM 6985 O O . ALA J 1 23 ? 32.031 87.044 31.426 1.00 2.00 23 ALA J O 1
ATOM 6987 N N . ILE J 1 24 ? 33.136 87.422 29.516 1.00 2.00 24 ILE J N 1
ATOM 6988 C CA . ILE J 1 24 ? 31.910 87.406 28.733 1.00 2.00 24 ILE J CA 1
ATOM 6989 C C . ILE J 1 24 ? 31.190 86.033 28.805 1.00 2.00 24 ILE J C 1
ATOM 6990 O O . ILE J 1 24 ? 30.013 85.967 29.130 1.00 2.00 24 ILE J O 1
ATOM 6995 N N . ILE J 1 25 ? 31.888 84.939 28.530 1.00 2.00 25 ILE J N 1
ATOM 6996 C CA . ILE J 1 25 ? 31.256 83.635 28.595 1.00 2.00 25 ILE J CA 1
ATOM 6997 C C . ILE J 1 25 ? 30.660 83.331 29.973 1.00 2.00 25 ILE J C 1
ATOM 6998 O O . ILE J 1 25 ? 29.575 82.761 30.073 1.00 2.00 25 ILE J O 1
ATOM 7003 N N . SER J 1 26 ? 31.343 83.730 31.039 1.00 2.00 26 SER J N 1
ATOM 7004 C CA . SER J 1 26 ? 30.752 83.510 32.357 1.00 2.00 26 SER J CA 1
ATOM 7005 C C . SER J 1 26 ? 29.462 84.306 32.499 1.00 2.00 26 SER J C 1
ATOM 7006 O O . SER J 1 26 ? 28.456 83.762 32.955 1.00 2.00 26 SER J O 1
ATOM 7009 N N . LEU J 1 27 ? 29.490 85.555 32.052 1.00 2.00 27 LEU J N 1
ATOM 7010 C CA . LEU J 1 27 ? 28.316 86.433 32.108 1.00 2.00 27 LEU J CA 1
ATOM 7011 C C . LEU J 1 27 ? 27.202 85.855 31.217 1.00 2.00 27 LEU J C 1
ATOM 7012 O O . LEU J 1 27 ? 26.083 85.734 31.667 1.00 2.00 27 LEU J O 1
ATOM 7017 N N . ARG J 1 28 ? 27.525 85.401 30.007 1.00 2.00 28 ARG J N 1
ATOM 7018 C CA . ARG J 1 28 ? 26.488 84.723 29.186 1.00 2.00 28 ARG J CA 1
ATOM 7019 C C . ARG J 1 28 ? 25.835 83.538 29.872 1.00 2.00 28 ARG J C 1
ATOM 7020 O O . ARG J 1 28 ? 24.650 83.307 29.699 1.00 2.00 28 ARG J O 1
ATOM 7028 N N . GLU J 1 29 ? 26.602 82.793 30.653 1.00 2.00 29 GLU J N 1
ATOM 7029 C CA . GLU J 1 29 ? 26.075 81.615 31.333 1.00 2.00 29 GLU J CA 1
ATOM 7030 C C . GLU J 1 29 ? 25.276 81.991 32.549 1.00 2.00 29 GLU J C 1
ATOM 7031 O O . GLU J 1 29 ? 24.253 81.340 32.836 1.00 2.00 29 GLU J O 1
ATOM 7037 N N . GLU J 1 30 ? 25.740 83.022 33.278 1.00 2.00 30 GLU J N 1
ATOM 7038 C CA . GLU J 1 30 ? 24.928 83.540 34.375 1.00 2.00 30 GLU J CA 1
ATOM 7039 C C . GLU J 1 30 ? 23.561 84.082 33.841 1.00 2.00 30 GLU J C 1
ATOM 7040 O O . GLU J 1 30 ? 22.511 83.822 34.445 1.00 2.00 30 GLU J O 1
ATOM 7046 N N . LEU J 1 31 ? 23.578 84.791 32.707 1.00 2.00 31 LEU J N 1
ATOM 7047 C CA . LEU J 1 31 ? 22.342 85.305 32.125 1.00 2.00 31 LEU J CA 1
ATOM 7048 C C . LEU J 1 31 ? 21.434 84.170 31.692 1.00 2.00 31 LEU J C 1
ATOM 7049 O O . LEU J 1 31 ? 20.238 84.178 31.985 1.00 2.00 31 LEU J O 1
ATOM 7054 N N . GLU J 1 32 ? 22.006 83.188 31.001 1.00 2.00 32 GLU J N 1
ATOM 7055 C CA . GLU J 1 32 ? 21.222 82.039 30.586 1.00 2.00 32 GLU J CA 1
ATOM 7056 C C . GLU J 1 32 ? 20.557 81.357 31.758 1.00 2.00 32 GLU J C 1
ATOM 7057 O O . GLU J 1 32 ? 19.384 80.978 31.641 1.00 2.00 32 GLU J O 1
ATOM 7063 N N . ALA J 1 33 ? 21.269 81.205 32.870 1.00 2.00 33 ALA J N 1
ATOM 7064 C CA . ALA J 1 33 ? 20.679 80.643 34.082 1.00 2.00 33 ALA J CA 1
ATOM 7065 C C . ALA J 1 33 ? 19.530 81.468 34.690 1.00 2.00 33 ALA J C 1
ATOM 7066 O O . ALA J 1 33 ? 18.603 80.883 35.252 1.00 2.00 33 ALA J O 1
ATOM 7068 N N . VAL J 1 34 ? 19.620 82.800 34.617 1.00 2.00 34 VAL J N 1
ATOM 7069 C CA . VAL J 1 34 ? 18.553 83.664 35.076 1.00 2.00 34 VAL J CA 1
ATOM 7070 C C . VAL J 1 34 ? 17.309 83.305 34.296 1.00 2.00 34 VAL J C 1
ATOM 7071 O O . VAL J 1 34 ? 16.270 82.970 34.854 1.00 2.00 34 VAL J O 1
ATOM 7075 N N . ASP J 1 35 ? 17.454 83.401 32.989 1.00 2.00 35 ASP J N 1
ATOM 7076 C CA . ASP J 1 35 ? 16.423 83.075 32.051 1.00 2.00 35 ASP J CA 1
ATOM 7077 C C . ASP J 1 35 ? 15.863 81.656 32.297 1.00 2.00 35 ASP J C 1
ATOM 7078 O O . ASP J 1 35 ? 14.669 81.468 32.280 1.00 2.00 35 ASP J O 1
ATOM 7083 N N . LEU J 1 36 ? 16.719 80.679 32.578 1.00 2.00 36 LEU J N 1
ATOM 7084 C CA . LEU J 1 36 ? 16.236 79.303 32.646 1.00 2.00 36 LEU J CA 1
ATOM 7085 C C . LEU J 1 36 ? 15.474 79.110 33.945 1.00 2.00 36 LEU J C 1
ATOM 7086 O O . LEU J 1 36 ? 14.422 78.475 33.951 1.00 2.00 36 LEU J O 1
ATOM 7091 N N . TYR J 1 37 ? 16.013 79.653 35.039 1.00 2.00 37 TYR J N 1
ATOM 7092 C CA . TYR J 1 37 ? 15.365 79.570 36.329 1.00 2.00 37 TYR J CA 1
ATOM 7093 C C . TYR J 1 37 ? 14.014 80.310 36.318 1.00 2.00 37 TYR J C 1
ATOM 7094 O O . TYR J 1 37 ? 13.033 79.853 36.911 1.00 2.00 37 TYR J O 1
ATOM 7103 N N . ASN J 1 38 ? 13.981 81.442 35.622 1.00 2.00 38 ASN J N 1
ATOM 7104 C CA . ASN J 1 38 ? 12.770 82.187 35.383 1.00 2.00 38 ASN J CA 1
ATOM 7105 C C . ASN J 1 38 ? 11.658 81.392 34.788 1.00 2.00 38 ASN J C 1
ATOM 7106 O O . ASN J 1 38 ? 10.538 81.453 35.277 1.00 2.00 38 ASN J O 1
ATOM 7111 N N . GLN J 1 39 ? 12.002 80.634 33.736 1.00 2.00 39 GLN J N 1
ATOM 7112 C CA . GLN J 1 39 ? 11.082 79.734 33.050 1.00 2.00 39 GLN J CA 1
ATOM 7113 C C . GLN J 1 39 ? 10.659 78.600 33.969 1.00 2.00 39 GLN J C 1
ATOM 7114 O O . GLN J 1 39 ? 9.478 78.322 34.078 1.00 2.00 39 GLN J O 1
ATOM 7120 N N . ARG J 1 40 ? 11.606 77.976 34.667 1.00 2.00 40 ARG J N 1
ATOM 7121 C CA . ARG J 1 40 ? 11.263 76.901 35.617 1.00 2.00 40 ARG J CA 1
ATOM 7122 C C . ARG J 1 40 ? 10.442 77.378 36.802 1.00 2.00 40 ARG J C 1
ATOM 7123 O O . ARG J 1 40 ? 9.627 76.633 37.311 1.00 2.00 40 ARG J O 1
ATOM 7131 N N . VAL J 1 41 ? 10.656 78.625 37.240 1.00 2.00 41 VAL J N 1
ATOM 7132 C CA . VAL J 1 41 ? 9.908 79.204 38.344 1.00 2.00 41 VAL J CA 1
ATOM 7133 C C . VAL J 1 41 ? 8.422 79.300 37.944 1.00 2.00 41 VAL J C 1
ATOM 7134 O O . VAL J 1 41 ? 7.557 78.867 38.682 1.00 2.00 41 VAL J O 1
ATOM 7138 N N . ASN J 1 42 ? 8.162 79.820 36.738 1.00 2.00 42 ASN J N 1
ATOM 7139 C CA . ASN J 1 42 ? 6.839 79.981 36.116 1.00 2.00 42 ASN J CA 1
ATOM 7140 C C . ASN J 1 42 ? 6.088 78.642 35.957 1.00 2.00 42 ASN J C 1
ATOM 7141 O O . ASN J 1 42 ? 4.860 78.536 36.269 1.00 2.00 42 ASN J O 1
ATOM 7146 N N . ALA J 1 43 ? 6.818 77.625 35.475 1.00 2.00 43 ALA J N 1
ATOM 7147 C CA . ALA J 1 43 ? 6.219 76.331 35.178 1.00 2.00 43 ALA J CA 1
ATOM 7148 C C . ALA J 1 43 ? 6.208 75.407 36.384 1.00 2.12 43 ALA J C 1
ATOM 7149 O O . ALA J 1 43 ? 5.513 74.387 36.351 1.00 2.00 43 ALA J O 1
ATOM 7151 N N . CYS J 1 44 ? 6.973 75.743 37.435 1.00 2.72 44 CYS J N 1
ATOM 7152 C CA . CYS J 1 44 ? 7.122 74.848 38.605 1.00 4.57 44 CYS J CA 1
ATOM 7153 C C . CYS J 1 44 ? 5.822 74.661 39.378 1.00 4.97 44 CYS J C 1
ATOM 7154 O O . CYS J 1 44 ? 5.059 75.619 39.516 1.00 6.00 44 CYS J O 1
ATOM 7157 N N . LYS J 1 45 ? 5.603 73.457 39.917 1.00 5.11 45 LYS J N 1
ATOM 7158 C CA . LYS J 1 45 ? 4.488 73.197 40.867 1.00 5.55 45 LYS J CA 1
ATOM 7159 C C . LYS J 1 45 ? 4.836 73.250 42.396 1.00 5.33 45 LYS J C 1
ATOM 7160 O O . LYS J 1 45 ? 4.202 74.006 43.135 1.00 5.23 45 LYS J O 1
ATOM 7166 N N . ASP J 1 46 ? 5.825 72.461 42.844 1.00 4.20 46 ASP J N 1
ATOM 7167 C CA . ASP J 1 46 ? 6.189 72.296 44.278 1.00 3.80 46 ASP J CA 1
ATOM 7168 C C . ASP J 1 46 ? 6.709 73.621 44.838 1.00 3.39 46 ASP J C 1
ATOM 7169 O O . ASP J 1 46 ? 7.708 74.138 44.353 1.00 3.35 46 ASP J O 1
ATOM 7174 N N . LYS J 1 47 ? 6.090 74.126 45.901 1.00 2.65 47 LYS J N 1
ATOM 7175 C CA . LYS J 1 47 ? 6.406 75.480 46.390 1.00 2.57 47 LYS J CA 1
ATOM 7176 C C . LYS J 1 47 ? 7.860 75.595 46.839 1.00 2.00 47 LYS J C 1
ATOM 7177 O O . LYS J 1 47 ? 8.512 76.599 46.625 1.00 2.00 47 LYS J O 1
ATOM 7183 N N . GLU J 1 48 ? 8.338 74.567 47.513 1.00 2.00 48 GLU J N 1
ATOM 7184 C CA . GLU J 1 48 ? 9.708 74.529 48.008 1.00 2.00 48 GLU J CA 1
ATOM 7185 C C . GLU J 1 48 ? 10.727 74.605 46.856 1.00 2.00 48 GLU J C 1
ATOM 7186 O O . GLU J 1 48 ? 11.662 75.425 46.877 1.00 2.00 48 GLU J O 1
ATOM 7192 N N . LEU J 1 49 ? 10.542 73.771 45.819 1.00 2.00 49 LEU J N 1
ATOM 7193 C CA . LEU J 1 49 ? 11.382 73.897 44.630 1.00 2.00 49 LEU J CA 1
ATOM 7194 C C . LEU J 1 49 ? 11.301 75.287 44.010 1.00 2.00 49 LEU J C 1
ATOM 7195 O O . LEU J 1 49 ? 12.320 75.865 43.658 1.00 2.00 49 LEU J O 1
ATOM 7200 N N . LYS J 1 50 ? 10.116 75.837 43.854 1.00 2.00 50 LYS J N 1
ATOM 7201 C CA . LYS J 1 50 ? 10.017 77.178 43.270 1.00 2.00 50 LYS J CA 1
ATOM 7202 C C . LYS J 1 50 ? 10.860 78.194 44.076 1.00 2.00 50 LYS J C 1
ATOM 7203 O O . LYS J 1 50 ? 11.548 79.039 43.499 1.00 2.00 50 LYS J O 1
ATOM 7209 N N . ALA J 1 51 ? 10.779 78.105 45.409 1.00 2.00 51 ALA J N 1
ATOM 7210 C CA . ALA J 1 51 ? 11.557 78.986 46.293 1.00 2.00 51 ALA J CA 1
ATOM 7211 C C . ALA J 1 51 ? 13.076 78.784 46.054 1.00 2.00 51 ALA J C 1
ATOM 7212 O O . ALA J 1 51 ? 13.802 79.745 45.870 1.00 2.00 51 ALA J O 1
ATOM 7214 N N . ILE J 1 52 ? 13.535 77.532 45.977 1.00 2.00 52 ILE J N 1
ATOM 7215 C CA . ILE J 1 52 ? 14.957 77.267 45.726 1.00 2.00 52 ILE J CA 1
ATOM 7216 C C . ILE J 1 52 ? 15.365 77.802 44.325 1.00 2.00 52 ILE J C 1
ATOM 7217 O O . ILE J 1 52 ? 16.461 78.336 44.136 1.00 2.00 52 ILE J O 1
ATOM 7222 N N . LEU J 1 53 ? 14.458 77.671 43.360 1.00 2.00 53 LEU J N 1
ATOM 7223 C CA . LEU J 1 53 ? 14.740 78.108 42.000 1.00 2.00 53 LEU J CA 1
ATOM 7224 C C . LEU J 1 53 ? 14.833 79.610 41.912 1.00 2.00 53 LEU J C 1
ATOM 7225 O O . LEU J 1 53 ? 15.696 80.120 41.190 1.00 2.00 53 LEU J O 1
ATOM 7230 N N . ALA J 1 54 ? 13.945 80.302 42.625 1.00 2.00 54 ALA J N 1
ATOM 7231 C CA . ALA J 1 54 ? 13.948 81.772 42.705 1.00 3.29 54 ALA J CA 1
ATOM 7232 C C . ALA J 1 54 ? 15.169 82.301 43.423 1.00 3.09 54 ALA J C 1
ATOM 7233 O O . ALA J 1 54 ? 15.717 83.321 43.012 1.00 4.35 54 ALA J O 1
ATOM 7235 N N . HIS J 1 55 ? 15.559 81.624 44.514 1.00 3.84 55 HIS J N 1
ATOM 7236 C CA . HIS J 1 55 ? 16.759 81.972 45.308 1.00 3.06 55 HIS J CA 1
ATOM 7237 C C . HIS J 1 55 ? 18.066 81.787 44.567 1.00 2.71 55 HIS J C 1
ATOM 7238 O O . HIS J 1 55 ? 18.997 82.547 44.771 1.00 3.04 55 HIS J O 1
ATOM 7245 N N . ASN J 1 56 ? 18.159 80.752 43.725 1.00 3.70 56 ASN J N 1
ATOM 7246 C CA . ASN J 1 56 ? 19.323 80.562 42.884 1.00 2.00 56 ASN J CA 1
ATOM 7247 C C . ASN J 1 56 ? 19.406 81.606 41.767 1.00 2.00 56 ASN J C 1
ATOM 7248 O O . ASN J 1 56 ? 20.480 82.191 41.506 1.00 2.21 56 ASN J O 1
ATOM 7253 N N . ARG J 1 57 ? 18.282 81.823 41.106 1.00 2.00 57 ARG J N 1
ATOM 7254 C CA . ARG J 1 57 ? 18.141 82.817 40.031 1.00 2.00 57 ARG J CA 1
ATOM 7255 C C . ARG J 1 57 ? 18.521 84.209 40.441 1.00 2.08 57 ARG J C 1
ATOM 7256 O O . ARG J 1 57 ? 19.115 84.927 39.651 1.00 3.03 57 ARG J O 1
ATOM 7264 N N . ASP J 1 58 ? 18.122 84.635 41.643 1.00 2.52 58 ASP J N 1
ATOM 7265 C CA . ASP J 1 58 ? 18.380 86.001 42.013 1.00 4.14 58 ASP J CA 1
ATOM 7266 C C . ASP J 1 58 ? 19.870 86.096 42.374 1.00 5.45 58 ASP J C 1
ATOM 7267 O O . ASP J 1 58 ? 20.589 86.978 41.902 1.00 6.50 58 ASP J O 1
ATOM 7272 N N . GLU J 1 59 ? 20.361 85.138 43.151 1.00 5.91 59 GLU J N 1
ATOM 7273 C CA . GLU J 1 59 ? 21.784 85.056 43.384 1.00 5.34 59 GLU J CA 1
ATOM 7274 C C . GLU J 1 59 ? 22.533 85.085 42.044 1.00 4.80 59 GLU J C 1
ATOM 7275 O O . GLU J 1 59 ? 23.569 85.774 41.962 1.00 4.76 59 GLU J O 1
ATOM 7281 N N . GLU J 1 60 ? 22.030 84.427 40.978 1.00 4.16 60 GLU J N 1
ATOM 7282 C CA . GLU J 1 60 ? 22.786 84.462 39.687 1.00 4.88 60 GLU J CA 1
ATOM 7283 C C . GLU J 1 60 ? 22.862 85.905 39.148 1.00 4.30 60 GLU J C 1
ATOM 7284 O O . GLU J 1 60 ? 23.824 86.286 38.476 1.00 5.15 60 GLU J O 1
ATOM 7290 N N . LYS J 1 61 ? 21.869 86.713 39.471 1.00 3.76 61 LYS J N 1
ATOM 7291 C CA . LYS J 1 61 ? 21.896 88.157 39.172 1.00 3.35 61 LYS J CA 1
ATOM 7292 C C . LYS J 1 61 ? 23.101 88.975 39.752 1.00 3.33 61 LYS J C 1
ATOM 7293 O O . LYS J 1 61 ? 23.646 89.852 39.061 1.00 2.66 61 LYS J O 1
ATOM 7299 N N . GLU J 1 62 ? 23.480 88.694 41.012 1.00 3.67 62 GLU J N 1
ATOM 7300 C CA . GLU J 1 62 ? 24.745 89.158 41.648 1.00 2.79 62 GLU J CA 1
ATOM 7301 C C . GLU J 1 62 ? 26.033 88.745 40.902 1.00 3.20 62 GLU J C 1
ATOM 7302 O O . GLU J 1 62 ? 26.954 89.547 40.707 1.00 3.64 62 GLU J O 1
ATOM 7308 N N . HIS J 1 63 ? 26.127 87.479 40.533 1.00 2.05 63 HIS J N 1
ATOM 7309 C CA . HIS J 1 63 ? 27.211 87.017 39.677 1.00 2.31 63 HIS J CA 1
ATOM 7310 C C . HIS J 1 63 ? 27.323 87.822 38.369 1.00 2.00 63 HIS J C 1
ATOM 7311 O O . HIS J 1 63 ? 28.392 88.334 38.021 1.00 2.00 63 HIS J O 1
ATOM 7318 N N . ALA J 1 64 ? 26.225 87.875 37.637 1.00 2.00 64 ALA J N 1
ATOM 7319 C CA . ALA J 1 64 ? 26.140 88.615 36.408 1.00 2.00 64 ALA J CA 1
ATOM 7320 C C . ALA J 1 64 ? 26.674 90.031 36.597 1.00 2.00 64 ALA J C 1
ATOM 7321 O O . ALA J 1 64 ? 27.553 90.466 35.828 1.00 2.00 64 ALA J O 1
ATOM 7323 N N . ALA J 1 65 ? 26.189 90.721 37.649 1.00 2.00 65 ALA J N 1
ATOM 7324 C CA . ALA J 1 65 ? 26.537 92.092 37.910 1.00 2.00 65 ALA J CA 1
ATOM 7325 C C . ALA J 1 65 ? 28.028 92.269 38.254 1.00 2.63 65 ALA J C 1
ATOM 7326 O O . ALA J 1 65 ? 28.647 93.268 37.867 1.00 2.00 65 ALA J O 1
ATOM 7336 N N . LEU J 1 67 ? 30.585 90.215 37.338 1.00 3.95 67 LEU J N 1
ATOM 7337 C CA . LEU J 1 67 ? 31.294 89.949 36.065 1.00 3.93 67 LEU J CA 1
ATOM 7338 C C . LEU J 1 67 ? 31.273 91.150 35.101 1.00 4.41 67 LEU J C 1
ATOM 7339 O O . LEU J 1 67 ? 32.258 91.459 34.433 1.00 4.44 67 LEU J O 1
ATOM 7344 N N . LEU J 1 68 ? 30.147 91.830 35.033 1.00 5.55 68 LEU J N 1
ATOM 7345 C CA . LEU J 1 68 ? 29.966 92.896 34.060 1.00 6.74 68 LEU J CA 1
ATOM 7346 C C . LEU J 1 68 ? 30.657 94.165 34.533 1.00 6.76 68 LEU J C 1
ATOM 7347 O O . LEU J 1 68 ? 30.983 95.047 33.719 1.00 6.79 68 LEU J O 1
ATOM 7352 N N . GLU J 1 69 ? 30.920 94.255 35.836 1.00 6.33 69 GLU J N 1
ATOM 7353 C CA . GLU J 1 69 ? 31.653 95.414 36.352 1.00 6.33 69 GLU J CA 1
ATOM 7354 C C . GLU J 1 69 ? 33.090 95.197 35.946 1.00 5.95 69 GLU J C 1
ATOM 7355 O O . GLU J 1 69 ? 33.759 96.126 35.490 1.00 6.14 69 GLU J O 1
ATOM 7361 N N . TRP J 1 70 ? 33.542 93.948 36.047 1.00 5.15 70 TRP J N 1
ATOM 7362 C CA . TRP J 1 70 ? 34.892 93.667 35.677 1.00 4.53 70 TRP J CA 1
ATOM 7363 C C . TRP J 1 70 ? 35.097 94.038 34.211 1.00 4.24 70 TRP J C 1
ATOM 7364 O O . TRP J 1 70 ? 36.140 94.568 33.848 1.00 4.62 70 TRP J O 1
ATOM 7375 N N . ILE J 1 71 ? 34.092 93.778 33.385 1.00 3.62 71 ILE J N 1
ATOM 7376 C CA . ILE J 1 71 ? 34.198 94.033 31.954 1.00 3.22 71 ILE J CA 1
ATOM 7377 C C . ILE J 1 71 ? 34.307 95.519 31.723 1.00 3.87 71 ILE J C 1
ATOM 7378 O O . ILE J 1 71 ? 35.217 95.972 31.082 1.00 3.59 71 ILE J O 1
ATOM 7383 N N . ARG J 1 72 ? 33.426 96.309 32.309 1.00 5.69 72 ARG J N 1
ATOM 7384 C CA . ARG J 1 72 ? 33.492 97.729 32.000 1.00 5.83 72 ARG J CA 1
ATOM 7385 C C . ARG J 1 72 ? 34.760 98.398 32.533 1.00 6.99 72 ARG J C 1
ATOM 7386 O O . ARG J 1 72 ? 35.361 99.196 31.816 1.00 6.46 72 ARG J O 1
ATOM 7394 N N . ARG J 1 73 ? 35.186 98.052 33.757 1.00 8.04 73 ARG J N 1
ATOM 7395 C CA . ARG J 1 73 ? 36.473 98.520 34.298 1.00 8.75 73 ARG J CA 1
ATOM 7396 C C . ARG J 1 73 ? 37.676 98.289 33.392 1.00 9.25 73 ARG J C 1
ATOM 7397 O O . ARG J 1 73 ? 38.686 98.935 33.564 1.00 9.49 73 ARG J O 1
ATOM 7405 N N . CYS J 1 74 ? 37.614 97.361 32.444 1.00 11.28 74 CYS J N 1
ATOM 7406 C CA . CYS J 1 74 ? 38.695 97.333 31.453 1.00 12.82 74 CYS J CA 1
ATOM 7407 C C . CYS J 1 74 ? 38.199 97.425 30.016 1.00 12.34 74 CYS J C 1
ATOM 7408 O O . CYS J 1 74 ? 38.910 97.088 29.087 1.00 13.72 74 CYS J O 1
ATOM 7411 N N . ASP J 1 75 ? 36.986 97.915 29.840 1.00 11.76 75 ASP J N 1
ATOM 7412 C CA . ASP J 1 75 ? 36.463 98.184 28.520 1.00 11.33 75 ASP J CA 1
ATOM 7413 C C . ASP J 1 75 ? 35.829 99.561 28.518 1.00 10.81 75 ASP J C 1
ATOM 7414 O O . ASP J 1 75 ? 34.686 99.728 28.986 1.00 8.86 75 ASP J O 1
ATOM 7419 N N . PRO J 1 76 ? 36.585 100.563 28.034 1.00 10.85 76 PRO J N 1
ATOM 7420 C CA . PRO J 1 76 ? 36.055 101.922 27.973 1.00 10.64 76 PRO J CA 1
ATOM 7421 C C . PRO J 1 76 ? 35.004 102.070 26.866 1.00 11.04 76 PRO J C 1
ATOM 7422 O O . PRO J 1 76 ? 34.088 102.880 27.001 1.00 9.72 76 PRO J O 1
ATOM 7426 N N . ALA J 1 77 ? 35.097 101.254 25.806 1.00 12.47 77 ALA J N 1
ATOM 7427 C CA . ALA J 1 77 ? 34.075 101.301 24.739 1.00 13.13 77 ALA J CA 1
ATOM 7428 C C . ALA J 1 77 ? 32.756 100.782 25.246 1.00 13.94 77 ALA J C 1
ATOM 7429 O O . ALA J 1 77 ? 31.687 101.139 24.734 1.00 15.10 77 ALA J O 1
ATOM 7431 N N . PHE J 1 78 ? 32.818 99.948 26.273 1.00 14.49 78 PHE J N 1
ATOM 7432 C CA . PHE J 1 78 ? 31.600 99.435 26.875 1.00 14.78 78 PHE J CA 1
ATOM 7433 C C . PHE J 1 78 ? 31.164 100.241 28.096 1.00 14.01 78 PHE J C 1
ATOM 7434 O O . PHE J 1 78 ? 29.966 100.456 28.320 1.00 13.68 78 PHE J O 1
ATOM 7442 N N . ASP J 1 79 ? 32.142 100.653 28.894 1.00 12.93 79 ASP J N 1
ATOM 7443 C CA . ASP J 1 79 ? 31.904 101.458 30.080 1.00 12.94 79 ASP J CA 1
ATOM 7444 C C . ASP J 1 79 ? 31.132 102.725 29.672 1.00 12.73 79 ASP J C 1
ATOM 7445 O O . ASP J 1 79 ? 30.316 103.218 30.440 1.00 12.32 79 ASP J O 1
ATOM 7450 N N . LYS J 1 80 ? 31.373 103.211 28.455 1.00 12.58 80 LYS J N 1
ATOM 7451 C CA . LYS J 1 80 ? 30.616 104.321 27.914 1.00 12.89 80 LYS J CA 1
ATOM 7452 C C . LYS J 1 80 ? 29.158 103.972 27.642 1.00 11.68 80 LYS J C 1
ATOM 7453 O O . LYS J 1 80 ? 28.253 104.709 28.050 1.00 11.92 80 LYS J O 1
ATOM 7459 N N . GLU J 1 81 ? 28.925 102.847 26.978 1.00 10.72 81 GLU J N 1
ATOM 7460 C CA . GLU J 1 81 ? 27.563 102.399 26.672 1.00 9.59 81 GLU J CA 1
ATOM 7461 C C . GLU J 1 81 ? 26.711 102.247 27.919 1.00 9.04 81 GLU J C 1
ATOM 7462 O O . GLU J 1 81 ? 25.571 102.728 27.965 1.00 7.75 81 GLU J O 1
ATOM 7468 N N . LEU J 1 82 ? 27.264 101.565 28.920 1.00 8.95 82 LEU J N 1
ATOM 7469 C CA . LEU J 1 82 ? 26.585 101.448 30.208 1.00 9.55 82 LEU J CA 1
ATOM 7470 C C . LEU J 1 82 ? 26.335 102.846 30.800 1.00 9.56 82 LEU J C 1
ATOM 7471 O O . LEU J 1 82 ? 25.211 103.126 31.282 1.00 8.82 82 LEU J O 1
ATOM 7476 N N . LYS J 1 83 ? 27.332 103.740 30.723 1.00 9.89 83 LYS J N 1
ATOM 7477 C CA . LYS J 1 83 ? 27.103 105.133 31.199 1.00 11.12 83 LYS J CA 1
ATOM 7478 C C . LYS J 1 83 ? 25.866 105.836 30.590 1.00 10.67 83 LYS J C 1
ATOM 7479 O O . LYS J 1 83 ? 25.149 106.522 31.310 1.00 10.98 83 LYS J O 1
ATOM 7485 N N . ASP J 1 84 ? 25.633 105.672 29.286 1.00 11.08 84 ASP J N 1
ATOM 7486 C CA . ASP J 1 84 ? 24.509 106.328 28.602 1.00 11.92 84 ASP J CA 1
ATOM 7487 C C . ASP J 1 84 ? 23.182 105.735 29.021 1.00 11.78 84 ASP J C 1
ATOM 7488 O O . ASP J 1 84 ? 22.230 106.469 29.291 1.00 12.55 84 ASP J O 1
ATOM 7493 N N . TYR J 1 85 ? 23.103 104.403 29.045 1.00 11.42 85 TYR J N 1
ATOM 7494 C CA . TYR J 1 85 ? 21.806 103.721 29.189 1.00 11.02 85 TYR J CA 1
ATOM 7495 C C . TYR J 1 85 ? 21.379 103.309 30.621 1.00 10.84 85 TYR J C 1
ATOM 7496 O O . TYR J 1 85 ? 20.217 103.446 30.989 1.00 11.93 85 TYR J O 1
ATOM 7505 N N . LEU J 1 86 ? 22.320 102.873 31.439 1.00 10.67 86 LEU J N 1
ATOM 7506 C CA . LEU J 1 86 ? 22.045 102.279 32.750 1.00 10.15 86 LEU J CA 1
ATOM 7507 C C . LEU J 1 86 ? 21.642 103.278 33.825 1.00 10.11 86 LEU J C 1
ATOM 7508 O O . LEU J 1 86 ? 22.271 104.332 33.961 1.00 9.40 86 LEU J O 1
ATOM 7513 N N . PHE J 1 87 ? 20.645 102.907 34.624 1.00 9.77 87 PHE J N 1
ATOM 7514 C CA . PHE J 1 87 ? 20.100 103.765 35.692 1.00 11.04 87 PHE J CA 1
ATOM 7515 C C . PHE J 1 87 ? 19.477 105.107 35.200 1.00 10.14 87 PHE J C 1
ATOM 7516 O O . PHE J 1 87 ? 19.491 106.088 35.916 1.00 10.50 87 PHE J O 1
ATOM 7524 N N . THR J 1 88 ? 18.885 105.095 33.999 1.00 9.88 88 THR J N 1
ATOM 7525 C CA . THR J 1 88 ? 18.224 106.256 33.378 1.00 8.48 88 THR J CA 1
ATOM 7526 C C . THR J 1 88 ? 16.687 106.122 33.312 1.00 9.40 88 THR J C 1
ATOM 7527 O O . THR J 1 88 ? 16.140 105.056 33.602 1.00 8.67 88 THR J O 1
ATOM 7531 N N . ASN J 1 89 ? 16.010 107.216 32.929 1.00 10.03 89 ASN J N 1
ATOM 7532 C CA . ASN J 1 89 ? 14.532 107.269 32.740 1.00 10.95 89 ASN J CA 1
ATOM 7533 C C . ASN J 1 89 ? 14.112 107.361 31.253 1.00 11.21 89 ASN J C 1
ATOM 7534 O O . ASN J 1 89 ? 12.977 107.035 30.883 1.00 10.94 89 ASN J O 1
ATOM 7539 N N . LYS J 1 90 ? 15.061 107.813 30.428 1.00 11.79 90 LYS J N 1
ATOM 7540 C CA . LYS J 1 90 ? 14.910 108.075 28.992 1.00 11.98 90 LYS J CA 1
ATOM 7541 C C . LYS J 1 90 ? 14.412 106.874 28.198 1.00 12.31 90 LYS J C 1
ATOM 7542 O O . LYS J 1 90 ? 14.812 105.719 28.460 1.00 11.82 90 LYS J O 1
ATOM 7548 N N . PRO J 1 91 ? 13.579 107.133 27.176 1.00 12.19 91 PRO J N 1
ATOM 7549 C CA . PRO J 1 91 ? 13.217 106.000 26.319 1.00 12.06 91 PRO J CA 1
ATOM 7550 C C . PRO J 1 91 ? 14.479 105.347 25.767 1.00 11.85 91 PRO J C 1
ATOM 7551 O O . PRO J 1 91 ? 15.263 106.016 25.094 1.00 11.26 91 PRO J O 1
ATOM 7555 N N . ILE J 1 92 ? 14.684 104.057 26.066 1.00 12.44 92 ILE J N 1
ATOM 7556 C CA . ILE J 1 92 ? 15.797 103.290 25.462 1.00 11.86 92 ILE J CA 1
ATOM 7557 C C . ILE J 1 92 ? 15.683 103.397 23.946 1.00 12.76 92 ILE J C 1
ATOM 7558 O O . ILE J 1 92 ? 16.682 103.585 23.246 1.00 12.72 92 ILE J O 1
ATOM 7563 N N . ALA J 1 93 ? 14.438 103.268 23.469 1.00 13.57 93 ALA J N 1
ATOM 7564 C CA . ALA J 1 93 ? 14.077 103.305 22.049 1.00 14.28 93 ALA J CA 1
ATOM 7565 C C . ALA J 1 93 ? 14.997 102.439 21.194 1.00 13.84 93 ALA J C 1
ATOM 7566 O O . ALA J 1 93 ? 15.818 102.987 20.465 1.00 14.57 93 ALA J O 1
#

Radius of gyration: 27.78 Å; Cα contacts (8 Å, |Δi|>4): 1241; chains: 10; bounding box: 45×77×76 Å

Sequence (889 aa):
DGYFEPTQELSDETRDHRAIISLREELEAVDLYNQRVNACKDKELKAILAHNRDEEKEHAALLEWIRRCDPAFDKELKDYLFTNKPIAHDGYFEPTQELSDETRDHRAIISLREELEAVDLYNQRVNACKDKELKAILAHNRDEEKEHAALLEWIRRCDPAFDKELKDYLFTNKPIADGYFEPTQELSDETRDHRAIISLREELEAVDLYNQRVNACKDKELKAILAHNRDEEKEHAALLEWIRRCDPAFDKELKDYLFTNKPIAHDGYFEPTQELSDETRDHRAIISLREELEAVDLYNQRVNACKDKELKAILAHNRDEEKEHAALLEWIRRCDPAFDKELKDYLFTNKPIAHEDGYFEPTQELSDETRDHRAIISLREELEAVDLYNQRVNACKDKELKAILAHNRDEEKEHAALLEWIRRCDPAFDKELKDYLFTNKPIAHDGYFEPTQELSDETRDHRAIISLREELEAVDLYNQRVNACKDKELKAILAHNRDEEKEHAALLEWIRRCDPAFDKELKDYLFTNKPIAHNDGYFEPTQELSDETRDHRAIISLREELEAVDLYNQRVNACKDKELKAILAHNRDEEKEHAALLEWIRRCDPAFDKELKDYLFTNKPIADGYFEPTQELSDETRDHRAIISLREELEAVDLYNQRVNACKDKELKAILAHNRDEEKEHAALLEWIRRCDPAFDKELKDYLFTNKPIAHDGYFEPTQELSDETRDHRAIISLREELEAVDLYNQRVNACKDKELKAILAHNRDEEKEHAALLEWIRRCDPAFDKELKDYLFTNKPIAHDGYFEPTQELSDETRDHRAIISLREELEAVDLYNQRVNACKDKELKAILAHNRDEEKEHAALLEWIRRCDPAFDKELKDYLFTNKPIA

Secondary structure (DSSP, 8-state):
----S-GGGS-HHHH--HHHHHHHHHHHHHHHHHHHHHH---HHHHHHHHHHHHHHHHHH--HHHHHHT-HHHHHHHHHHTT--S-S--/----S-GGGS-HHHH--HHHHHHHHHHHHHHHHHHHHHH---HHHHHHHHHHHHHHHHHH--HHHHHHH-HHHHHHHHHHTT--S---/----S-GGGS-HHHH--HHHHHHHHHHHHHHHHHHHHHH---HHHHHHHHHHHHHHHHHH--HHHHHHT-TTHHHHHHHHTT--S-S--/---SS-GGGS-HHHH--HHHHHHHHHHHHHHHHHHHHHH---HHHHHHHHHHHHHHHHHH--HHHHHHH-HHHHHHHHHHTT--S-S---/----S-GGGS-HHHH--HHHHHHHHHHHHHHHHHHHHHH---HHHHHHHHHHHHHHHHHH--HHHHHTT-HHHHHHHHHHSS--S-S--/----S-GGGS-HHHH--HHHHHHHHHHHHHHHHHHHHHH---HHHHHHHHHHHHHHHHHH--HHHHHHT-HHHHHHHHHHTT--S----/--S--S-GGGS-HHHH--HHHHHHHHHHHHHHHHHHHHHH---HHHHHHHHHHHHHHHHHH--HHHHHHT-HHHHHHHHHHSS--S---/---SS-GGGS-HHHH--HHHHHHHHHHHHHHHHHHHHHH---HHHHHHHHHHHHHHHHHH--HHHHHHT-HHHHHHHHTTTT--S-S--/----S-GGGS-HHHH--HHHHHHHHHHHHHHHHHHHHHH---HHHHHHHHHHHHHHHHHH--HHHHHHH-HHHHHHHHHHTT--S-S--/---SS-GGGS-HHHH--HHHHHHHHHHHHHHHHHHHHHH---HHHHHHHHHHHHHHHHHH--HHHHHHT-HHHHHHHHHHTT--S---

Solvent-accessible surface area: 33812 Å² total

B-factor: mean 6.44, std 7.33, range [2.0, 76.27]

Nearest PDB structures (foldseek):
  3k6c-assembly1_J  TM=1.003E+00  e=3.153E-11  Nitrosomonas europaea
  6sv1-assembly1_F  TM=9.704E-01  e=1.399E-07  Rhodospirillum rubrum
  5l89-assembly3_Z  TM=9.618E-01  e=1.585E-07  Rhodospirillum rubrum
  6suw-assembly3_V  TM=9.784E-01  e=2.787E-07  Rhodospirillum rubrum ATCC 11170
  5l8g-assembly3_X  TM=9.550E-01  e=6.293E-07  Rhodospirillum rubrum

Organism: Nitrosomonas europaea (strain ATCC 19718 / CIP 103999 / KCTC 2705 / NBRC 14298) (NCBI:txid228410)

Foldseek 3Di:
DPDPDPPVPDDPVVVVCVLVVLLVVLVVLLVVLVVCLVVDDDPVVSVVSVVVSVVSVVVNVSLVVCLVVPVVSVVVCVVDPPDDDDPPD/DLDPDPPVVDDVVRVVSVLVVLLVVLVVLLVVLVVCLVVPDDPVVNVVSVVSNVVSVVVNVSVVVCLVVDVVVVVVCVVDPPDDDDPD/DQDPDPPVPDDPVRVVNVLVVLLVVLVVLLVVLVVCLVVPDDVVVNVVSVVSNVVSVVVNCSLVVVLVPDVVSVPVCVVQPPDDDDRDD/DLDPDPPVVDDPVVVVSVLVVLLVVLVVLLVVLVVCLVVDDDVVVNVVSVVSNVVSVVVNCSVVVVLVVCVPVVVVCVVDPPDDDDPDDD/DPDPDPPVPDDPVSVCCVLVVLLVVLVVLLVVLVVCLVVDDDPVVSVVSVVSNVVSVVVNVSVVVVCVPPVVSVVVCVVPPPDDDDPDD/DCDPDPPVVDDPVVVVNVLVVQLVVLVVLLVVLVVCLVVDDDDVVNVVSVVSNVVSVVVNCSLVVVLVPPVVSVVVCVVDPPDPDDDDD/DLPDPDPVVPDDPVVVVNVLVVQLVVLVVLLVVLVVCLVVDDDPVVNVVSVVSNVVSVVVNVSVVVVLVVPVVSVVVCVVDPPDDDDDD/DPDPDDPVPDDPVRVVCVLVVLLVVLVVLLVVLVVCLVVDDDPVVNVVSVVVNVVSVVVNCSVVVVCVPVVPVVVVCVVDPPDDPDRDD/DQDPDPPVPDDPVVVCCVLVVLLVVLVVLLVVLVVCLVVPDDPVVNVVSVVSNVVSVVVNCSLVVVLVPDVVVVVVCVVAPPDDDDRPD/DCDPDDPVVDDPVVVVNVLVVLLVVLVVLLVVLVVCLVVPDDPVVNVVSVVVNVVSVVVNVSVVVVCVPPVVVVVVCVVPPPDDDDPD